Protein 3F5O (pdb70)

Solvent-accessible surface area: 40776 Å² total; per-residue (Å²): 132,93,76,12,115,67,8,103,81,69,10,117,72,49,15,152,42,145,10,0,6,66,2,2,42,101,14,82,12,71,40,5,41,115,12,92,0,40,0,34,5,104,0,66,77,46,1,5,29,88,124,30,24,13,5,11,0,0,2,0,0,0,0,7,14,0,0,26,8,0,0,69,7,30,180,108,25,20,64,19,88,26,4,9,2,11,1,0,29,12,13,86,2,111,107,34,36,66,0,23,0,32,0,76,30,34,74,54,26,184,32,17,0,7,0,7,1,49,0,28,21,108,98,95,49,112,27,7,0,17,0,3,1,2,12,41,24,62,103,41,128,72,5,96,107,61,11,85,56,18,68,160,30,177,25,0,26,56,1,1,16,117,13,74,4,80,39,16,37,114,10,89,0,37,0,39,3,94,1,56,74,44,0,0,31,67,135,22,39,16,8,15,0,0,2,0,0,0,0,9,13,0,0,21,5,0,0,68,5,28,187,114,24,24,64,20,72,20,4,10,4,12,2,0,27,11,26,107,2,44,97,31,59,50,0,31,0,32,0,75,31,30,74,58,23,138,40,17,0,8,0,7,0,50,0,31,17,105,97,89,53,138,30,6,0,18,0,3,1,1,10,48,2,106,88,78,31,110,58,5,130,122,53,14,109,47,13,62,145,18,183,28,0,23,58,1,0,19,69,4,82,28,77,43,20,43,116,12,78,0,34,0,33,5,85,1,59,54,55,1,3,30,50,54,11,28,15,5,12,0,0,2,0,0,0,0,8,15,0,0,24,6,0,0,66,2,25,190,112,26,23,62,20,70,22,4,10,2,11,1,0,30,11,34,92,2,81,29,23,30,65,0,22,0,25,0,74,34,44,66,62,26,174,33,16,0,6,0,16,0,47,0,26,27,111,97,90,48,140,30,6,0,15,0,2,1,1,11,49,3,99,114,80,33,78,37,8,98,79,38,10,60,66,22,71,69,28,81,26,0,23,58,2,1,18,101,7,81,14,73,42,15,42,112,12,77,0,36,0,36,4,98,1,64,91,42,1,6,27,88,124,32,17,14,5,11,0,0,2,0,0,0,0,9,14,0,0,23,7,0,2,61,4,16,144,126,16,16,33,11,74,22,4,10,2,11,1,0,29,11,36,84,2,116,106,37,32,60,0,22,0,25,0,72,26,47,65,87,22,106,36,16,0,9,1,17,0,52,0,28,25,112,99,91,48,129,25,6,0,18,0,2,1,2,10,57,12,62,120,14,74,10,96,42,12,83,68,30,8,81,40,49,22,109,34,86,12,0,21,65,2,2,39,102,6,78,8,72,40,5,42,112,12,94,0,38,0,37,3,106,1,67,76,44,1,6,28,89,124,31,15,14,5,11,0,0,2,0,0,0,0,8,21,0,0,24,20,0,0,67,8,26,156,86,20,1,37,19,72,22,3,10,2,11,0,0,29,12,28,83,2,112,108,36,28,63,0,21,0,32,0,71,32,36,70,55,26,180,41,17,0,8,0,7,0,52,0,29,23,111,98,100,50,90,26,7,0,17,0,3,1,1,10,51,3,90,146,79,55,47,76,68,5,109,74,56,13,90,57,13,79,160,31,174,27,0,26,60,1,0,17,105,6,75,32,84,42,14,40,110,11,93,0,38,0,37,4,113,1,64,68,40,1,6,28,23,70,26,17,13,5,10,0,0,2,0,0,0,0,9,14,0,0,23,6,0,0,67,4,24,192,114,24,24,63,21,73,20,4,10,3,11,0,0,30,10,35,85,1,95,100,37,53,57,0,26,0,31,0,74,32,32,61,58,28,86,44,16,0,8,0,6,1,51,0,29,21,110,98,90,46,138,30,7,0,16,0,3,1,2,10,49,2,98,111,44,142,52,0,128,125,58,15,123,59,11,70,114,27,183,27,1,23,60,2,0,16,81,5,80,28,78,45,19,48,126,11,74,0,32,0,32,3,93,0,57,60,56,0,2,31,72,124,31,23,15,6,10,0,0,3,0,0,0,0,9,17,0,0,23,5,0,0,48,7,26,198,115,25,23,63,18,74,21,4,10,2,11,0,0,32,8,15,84,2,93,95,38,50,66,0,23,0,25,0,75,34,46,72,58,24,190,41,18,0,6,0,14,0,50,0,30,18,112,98,106,50,96,25,8,0,14,0,3,1,1,10,49,4,98,185,62,78,28,77,50,8,66,105,63,15,109,53,46,28,164,39,180,16,0,8,69,3,4,44,108,18,80,13,72,41,12,38,111,13,95,0,39,0,30,4,116,0,57,93,48,0,6,29,88,122,26,20,13,5,11,0,0,2,0,0,0,0,10,14,1,0,14,6,0,3,56,10,24,123,119,30,22,65,20,77,21,4,10,3,12,0,0,27,10,34,86,2,105,105,35,53,57,0,22,0,32,0,81,24,34,65,89,22,86,33,16,0,8,0,6,0,49,0,30,17,108,97,91,47,99,23,6,0,18,0,2,1,2,10,49,32,51

Secondary structure (DSSP, 8-state):
-HHHHHHHHHHHHHTTSSSGGGGGTT-EEEEEETTEEEEEEE--GGGB-TTSBB-HHHHHHHHHHHHHHHHHTSSS----EEEEEEEEE-SPPBTT-EEEEEEEEEEE-SSEEEEEEEEEETTT--EEEEEEEEEE--/-HHHHHHHHHHHHT-SSGGGG--SEEEEEEETTEEEEEEE--GGGB-TTSBB-HHHHHHHHHHHHHHHHHTSSS----EEEEEEEEE-S--BTT-EEEEEEEEEEE-SSEEEEEEEEEETTT--EEEEEEEEEE--/-HHHHHHHHHHHHHH-SSGGGGGTT-EEEEEETTEEEEEEE--GGGB-TTSBB-HHHHHHHHHHHHHHHHHTSSS----EEEEEEEEE-S--BTT-EEEEEEEEEEE-SSEEEEEEEEEETTT--EEEEEEEEEE--/-HHHHHHHHHHHHHT-SSGGGGGTT-EEEEEETTEEEEEEE--GGGB-TTSBB-HHHHHHHHHHHHHHHHHTSSS----EEEEEEEEE-S--BTT-EEEEEEEEEEE-SSEEEEEEEEEETTT--EEEEEEEEEE--/-HHHHHHHHHHHHHHTSSSGGGGGTT-EEEEEETTEEEEEEE--GGGB-TTSBB-HHHHHHHHHHHHHHHHHTSSS----EEEEEEEEE-S--BTT-EEEEEEEEEEE-SSEEEEEEEEEETTT--EEEEEEEEEE--/--HHHHHHHHHHHHHH-SSGGGGGTT-EEEEEETTEEEEEEE--GGGB-TTSBB-HHHHHHHHHHHHHHHHHTSSS----EEEEEEEEE-S--BTT-EEEEEEEEEEE-SSEEEEEEEEEETTT--EEEEEEEEEE--/-HHHHHHHHHHHHT-SSGGGGGTT-EEEEEETTEEEEEEE--GGGB-TTSBB-HHHHHHHHHHHHHHHHHTSSS----EEEEEEEEE-S--BTT-EEEEEEEEEEE-SSEEEEEEEEEETTT--EEEEEEEEEE--/--HHHHHHHHHHHHHTSSSGGGGGTT-EEEEEETTEEEEEEE--GGGB-TTSBB-HHHHHHHHHHHHHHHHHSSSS----EEEEEEEEE-S--BTT-EEEEEEEEEEE-SSEEEEEEEEEETTT--EEEEEEEEEE--

CATH classification: 3.10.129.10

Organism: Homo sapiens (NCBI:txid9606)

Radius of gyration: 35.82 Å; Cα contacts (8 Å, |Δi|>4): 2908; chains: 8; bounding box: 55×114×57 Å

Sequence (1098 aa):
TSMTQSLREVIKAMTKARNFERVLGKITLVSAAPGKVICEMKVEEEHTNAIGTLHGGLTATLVDDNISTMALLCTERGAPGVSVDMMNITYMMSPAKLGEDIVITAHVLKQGKTLAFTSVDLTNKATGKLIAQGRHTKHLGMTQSLRREVIKAMTKARNFERVLGKITLVSAAPGKVICEMKVEEEHTNAIGTLHGGLTATLVDNISTMALLCTERGAPGVSVDMNITYMSPAKLGEDIVITAHHVLKQGKTLAFTSSVDLTTNKATGKLIAQGRHTKHLGSMTQSSLREVIKAMTKARNFERVLGKITLVSAAPGKVICEMKVEEEEHTNAIGTLHGGLTATLVDNISTMALLCTERGAPGVSVDMNITYMMSPAKLGEDIVITAHHVLKQGKTLAFTSVDLTNKATGKLIAQGRHTKHLGSMTQSLREVIKAMMTKARNFERVLGKITLVSAAPGKVICEMKVEEEHTNAIGTLHGGLTATLVDNISTMALLCTERGAPGVSVDMNITYMMSSPAKLGEDDIVITAHVLKQGKTLAFTSSVDLTNKATGKLIAQGRHTKHLGTSMTQQSLREVIKAMTKARNFERVLGKITLVSAAPGKVICEMKVEEEHTNAIGTLHGGLTATLVDNISTMALLCTERGAPGVSVDMNITYMSPAKLGEDIVITAHVLKQGKTLAFTSVDLTNKATGKLIAQGRHTKHLGTSMTQSLREVIKAMTKARNFERVLGKITLVSAAPGKVICEMKVEEEHTNAIGTLHGGLTATLVDNISTMALLCTERGAPGVSVDMNITYMSSPAKLGEDIVITAHVLKQGKTLAFTSVDLTNKATGKLIAQGRHTKHLGMMTQSSLREVIKAMTKARNFERVLGKITLVSAAPGKVICEMKVEEEHTNAIGTLHGGLTATLVDNISTMALLCTERGAPGVSVDMNITYMSPAKLGEDIVITAHHVLKQGKTLAFTSVDLTNKATGKLIAQGRHTKHLGTSMTQSLREVIKAMTKARNFERVLGKITLVSAAPGKVICEMKVEEEHTNAIGTLHGGLTATLVDNISTMMALLCTERGAPGVSVDMMNITYMSSPAKLGEDIVITAHHVLKQGKTLAFTSSVDLTNKATGKLIAQGRHTKHLG

Nearest PDB structures (foldseek):
  3f5o-assembly1_B  TM=1.005E+00  e=3.562E-27  Homo sapiens
  2h4u-assembly1_D  TM=9.937E-01  e=4.763E-24  Homo sapiens
  4ord-assembly1_A  TM=9.938E-01  e=1.823E-23  Danio rerio
  2h4u-assembly1_A  TM=9.999E-01  e=1.119E-23  Homo sapiens
  4k02-assembly1_A  TM=9.246E-01  e=1.140E-10  Arabidopsis thaliana

Structure (mmCIF, N/CA/C/O backbone):
data_3F5O
#
_entry.id   3F5O
#
_cell.length_a   91.032
_cell.length_b   110.632
_cell.length_c   119.819
_cell.angle_alpha   90.00
_cell.angle_beta   90.00
_cell.angle_gamma   90.00
#
_symmetry.space_group_name_H-M   'P 21 21 21'
#
loop_
_entity.id
_entity.type
_entity.pdbx_description
1 polymer 'Thioesterase superfamily member 2'
2 non-polymer 'CHLORIDE ION'
3 non-polymer undecan-2-one
4 non-polymer 'COENZYME A'
5 non-polymer 'HEXAETHYLENE GLYCOL'
6 water water
#
loop_
_atom_site.group_PDB
_atom_site.id
_atom_site.type_symbol
_atom_site.label_atom_id
_atom_site.label_alt_id
_atom_site.label_comp_id
_atom_site.label_asym_id
_atom_site.label_entity_id
_atom_site.label_seq_id
_atom_site.pdbx_PDB_ins_code
_atom_site.Cartn_x
_atom_site.Cartn_y
_atom_site.Cartn_z
_atom_site.occupancy
_atom_site.B_iso_or_equiv
_atom_site.auth_seq_id
_atom_site.auth_comp_id
_atom_site.auth_asym_id
_atom_site.auth_atom_id
_atom_site.pdbx_PDB_model_num
ATOM 1 N N . THR A 1 2 ? -0.970 2.569 10.806 1.00 33.30 2 THR A N 1
ATOM 2 C CA . THR A 1 2 ? -0.470 2.083 9.481 1.00 32.60 2 THR A CA 1
ATOM 3 C C . THR A 1 2 ? 0.701 1.089 9.636 1.00 32.49 2 THR A C 1
ATOM 4 O O . THR A 1 2 ? 1.285 0.955 10.711 1.00 31.50 2 THR A O 1
ATOM 8 N N . SER A 1 3 ? 1.043 0.407 8.547 1.00 32.58 3 SER A N 1
ATOM 9 C CA . SER A 1 3 ? 2.179 -0.498 8.563 1.00 32.97 3 SER A CA 1
ATOM 10 C C . SER A 1 3 ? 3.467 0.241 8.861 1.00 32.82 3 SER A C 1
ATOM 11 O O . SER A 1 3 ? 4.332 -0.286 9.557 1.00 32.51 3 SER A O 1
ATOM 14 N N . MET A 1 4 ? 3.559 1.480 8.370 1.00 32.36 4 MET A N 1
ATOM 15 C CA . MET A 1 4 ? 4.763 2.304 8.591 1.00 32.16 4 MET A CA 1
ATOM 16 C C . MET A 1 4 ? 4.950 2.658 10.067 1.00 29.97 4 MET A C 1
ATOM 17 O O . MET A 1 4 ? 6.034 2.505 10.618 1.00 28.83 4 MET A O 1
ATOM 22 N N . THR A 1 5 ? 3.879 3.108 10.708 1.00 28.20 5 THR A N 1
ATOM 23 C CA . THR A 1 5 ? 3.920 3.385 12.134 1.00 26.88 5 THR A CA 1
ATOM 24 C C . THR A 1 5 ? 4.307 2.120 12.894 1.00 26.52 5 THR A C 1
ATOM 25 O O . THR A 1 5 ? 5.118 2.175 13.789 1.00 24.67 5 THR A O 1
ATOM 29 N N . GLN A 1 6 ? 3.712 0.986 12.534 1.00 27.06 6 GLN A N 1
ATOM 30 C CA . GLN A 1 6 ? 3.997 -0.275 13.226 1.00 28.07 6 GLN A CA 1
ATOM 31 C C . GLN A 1 6 ? 5.464 -0.670 13.105 1.00 28.12 6 GLN A C 1
ATOM 32 O O . GLN A 1 6 ? 6.088 -1.083 14.090 1.00 29.22 6 GLN A O 1
ATOM 38 N N . SER A 1 7 ? 5.996 -0.537 11.896 1.00 27.95 7 SER A N 1
ATOM 39 C CA . SER A 1 7 ? 7.416 -0.819 11.614 1.00 28.74 7 SER A CA 1
ATOM 40 C C . SER A 1 7 ? 8.310 0.078 12.450 1.00 28.12 7 SER A C 1
ATOM 41 O O . SER A 1 7 ? 9.219 -0.390 13.125 1.00 28.02 7 SER A O 1
ATOM 44 N N . LEU A 1 8 ? 8.047 1.383 12.415 1.00 27.28 8 LEU A N 1
ATOM 45 C CA . LEU A 1 8 ? 8.901 2.289 13.172 1.00 26.98 8 LEU A CA 1
ATOM 46 C C . LEU A 1 8 ? 8.816 2.047 14.681 1.00 27.79 8 LEU A C 1
ATOM 47 O O . LEU A 1 8 ? 9.833 2.105 15.378 1.00 28.23 8 LEU A O 1
ATOM 52 N N . ARG A 1 9 ? 7.610 1.770 15.180 1.00 28.32 9 ARG A N 1
ATOM 53 C CA . ARG A 1 9 ? 7.411 1.500 16.594 1.00 30.62 9 ARG A CA 1
ATOM 54 C C . ARG A 1 9 ? 8.324 0.358 17.071 1.00 31.35 9 ARG A C 1
ATOM 55 O O . ARG A 1 9 ? 8.914 0.441 18.162 1.00 32.20 9 ARG A O 1
ATOM 63 N N . GLU A 1 10 ? 8.413 -0.696 16.260 1.00 32.25 10 GLU A N 1
ATOM 64 C CA . GLU A 1 10 ? 9.228 -1.878 16.588 1.00 34.06 10 GLU A CA 1
ATOM 65 C C . GLU A 1 10 ? 10.737 -1.577 16.499 1.00 34.76 10 GLU A C 1
ATOM 66 O O . GLU A 1 10 ? 11.525 -2.077 17.313 1.00 35.39 10 GLU A O 1
ATOM 72 N N . VAL A 1 11 ? 11.126 -0.746 15.531 1.00 34.95 11 VAL A N 1
ATOM 73 C CA . VAL A 1 11 ? 12.506 -0.240 15.423 1.00 35.80 11 VAL A CA 1
ATOM 74 C C . VAL A 1 11 ? 12.901 0.529 16.697 1.00 36.26 11 VAL A C 1
ATOM 75 O O . VAL A 1 11 ? 13.984 0.319 17.254 1.00 36.37 11 VAL A O 1
ATOM 79 N N . ILE A 1 12 ? 12.010 1.398 17.167 1.00 36.74 12 ILE A N 1
ATOM 80 C CA . ILE A 1 12 ? 12.265 2.173 18.383 1.00 37.18 12 ILE A CA 1
ATOM 81 C C . ILE A 1 12 ? 12.396 1.280 19.608 1.00 38.64 12 ILE A C 1
ATOM 82 O O . ILE A 1 12 ? 13.378 1.381 20.351 1.00 38.99 12 ILE A O 1
ATOM 87 N N . LYS A 1 13 ? 11.401 0.420 19.826 1.00 39.56 13 LYS A N 1
ATOM 88 C CA . LYS A 1 13 ? 11.378 -0.454 21.005 1.00 40.83 13 LYS A CA 1
ATOM 89 C C . LYS A 1 13 ? 12.676 -1.251 21.087 0.50 40.57 13 LYS A C 1
ATOM 90 O O . LYS A 1 13 ? 13.307 -1.303 22.143 0.50 40.50 13 LYS A O 1
ATOM 96 N N . ALA A 1 14 ? 13.071 -1.829 19.952 1.00 40.43 14 ALA A N 1
ATOM 97 C CA . ALA A 1 14 ? 14.288 -2.618 19.838 1.00 40.12 14 ALA A CA 1
ATOM 98 C C . ALA A 1 14 ? 15.549 -1.800 20.120 1.00 40.14 14 ALA A C 1
ATOM 99 O O . ALA A 1 14 ? 16.408 -2.234 20.893 0.50 39.82 14 ALA A O 1
ATOM 101 N N . MET A 1 15 ? 15.650 -0.617 19.511 1.00 39.60 15 MET A N 1
ATOM 102 C CA . MET A 1 15 ? 16.884 0.169 19.609 1.00 39.41 15 MET A CA 1
ATOM 103 C C . MET A 1 15 ? 17.110 0.793 20.998 1.00 38.31 15 MET A C 1
ATOM 104 O O . MET A 1 15 ? 18.249 0.986 21.412 1.00 37.45 15 MET A O 1
ATOM 109 N N . THR A 1 16 ? 16.023 1.061 21.718 1.00 37.38 16 THR A N 1
ATOM 110 C CA . THR A 1 16 ? 16.092 1.708 23.038 1.00 37.60 16 THR A CA 1
ATOM 111 C C . THR A 1 16 ? 16.382 0.756 24.205 1.00 37.70 16 THR A C 1
ATOM 112 O O . THR A 1 16 ? 16.541 1.209 25.343 1.00 37.77 16 THR A O 1
ATOM 116 N N . LYS A 1 17 ? 16.461 -0.546 23.932 1.00 38.13 17 LYS A N 1
ATOM 117 C CA . LYS A 1 17 ? 16.719 -1.539 24.995 1.00 37.99 17 LYS A CA 1
ATOM 118 C C . LYS A 1 17 ? 18.211 -1.751 25.278 1.00 38.05 17 LYS A C 1
ATOM 119 O O . LYS A 1 17 ? 18.586 -2.444 26.234 0.50 38.24 17 LYS A O 1
ATOM 125 N N . ALA A 1 18 ? 19.051 -1.143 24.448 1.00 37.41 18 ALA A N 1
ATOM 126 C CA . ALA A 1 18 ? 20.496 -1.340 24.479 1.00 36.71 18 ALA A CA 1
ATOM 127 C C . ALA A 1 18 ? 21.136 -0.667 25.698 1.00 35.66 18 ALA A C 1
ATOM 128 O O . ALA A 1 18 ? 20.470 0.064 26.424 1.00 35.95 18 ALA A O 1
ATOM 130 N N . ARG A 1 19 ? 22.416 -0.955 25.943 1.00 34.29 19 ARG A N 1
ATOM 131 C CA . ARG A 1 19 ? 23.184 -0.276 26.991 1.00 33.20 19 ARG A CA 1
ATOM 132 C C . ARG A 1 19 ? 23.715 1.076 26.499 1.00 31.37 19 ARG A C 1
ATOM 133 O O . ARG A 1 19 ? 24.185 1.898 27.288 1.00 31.07 19 ARG A O 1
ATOM 138 N N . ASN A 1 20 ? 23.610 1.296 25.195 1.00 29.05 20 ASN A N 1
ATOM 139 C CA . ASN A 1 20 ? 24.156 2.500 24.579 1.00 27.20 20 ASN A CA 1
ATOM 140 C C . ASN A 1 20 ? 23.290 3.735 24.859 1.00 26.65 20 ASN A C 1
ATOM 141 O O . ASN A 1 20 ? 22.306 3.658 25.606 1.00 25.94 20 ASN A O 1
ATOM 146 N N . PHE A 1 21 ? 23.671 4.876 24.281 1.00 25.38 21 PHE A N 1
ATOM 147 C CA . PHE A 1 21 ? 22.982 6.130 24.566 1.00 24.43 21 PHE A CA 1
ATOM 148 C C . PHE A 1 21 ? 21.519 6.138 24.104 1.00 24.07 21 PHE A C 1
ATOM 149 O O . PHE A 1 21 ? 20.720 6.907 24.640 1.00 24.36 21 PHE A O 1
ATOM 157 N N . GLU A 1 22 ? 21.176 5.284 23.128 1.00 24.33 22 GLU A N 1
ATOM 158 C CA . GLU A 1 22 ? 19.795 5.231 22.598 1.00 25.15 22 GLU A CA 1
ATOM 159 C C . GLU A 1 22 ? 18.814 4.895 23.734 1.00 25.82 22 GLU A C 1
ATOM 160 O O . GLU A 1 22 ? 17.621 5.197 23.645 1.00 26.07 22 GLU A O 1
ATOM 166 N N . ARG A 1 23 ? 19.332 4.259 24.793 1.00 26.11 23 ARG A N 1
ATOM 167 C CA . ARG A 1 23 ? 18.487 3.915 25.965 1.00 26.78 23 ARG A CA 1
ATOM 168 C C . ARG A 1 23 ? 17.763 5.109 26.585 1.00 25.73 23 ARG A C 1
ATOM 169 O O . ARG A 1 23 ? 16.687 4.934 27.177 1.00 26.05 23 ARG A O 1
ATOM 177 N N . VAL A 1 24 ? 18.345 6.320 26.504 1.00 25.84 24 VAL A N 1
ATOM 178 C CA . VAL A 1 24 ? 17.763 7.491 27.197 1.00 25.71 24 VAL A CA 1
ATOM 179 C C . VAL A 1 2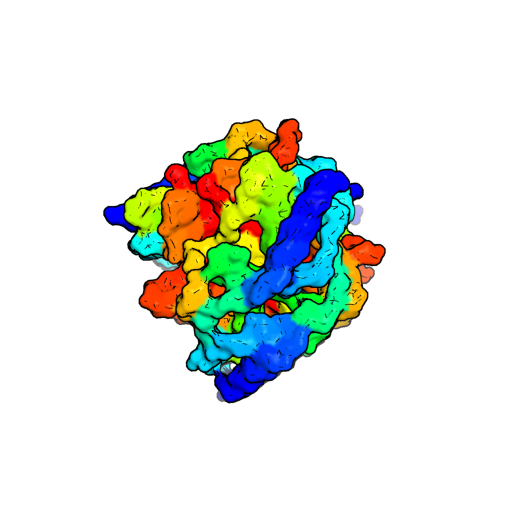4 ? 16.412 7.919 26.608 1.00 26.25 24 VAL A C 1
ATOM 180 O O . VAL A 1 24 ? 15.696 8.732 27.211 1.00 26.16 24 VAL A O 1
ATOM 184 N N . LEU A 1 25 ? 16.083 7.360 25.443 1.00 26.81 25 LEU A N 1
ATOM 185 C CA . LEU A 1 25 ? 14.785 7.595 24.786 1.00 27.43 25 LEU A CA 1
ATOM 186 C C . LEU A 1 25 ? 13.772 6.460 25.029 1.00 27.65 25 LEU A C 1
ATOM 187 O O . LEU A 1 25 ? 12.713 6.416 24.391 1.00 26.24 25 LEU A O 1
ATOM 192 N N . GLY A 1 26 ? 14.086 5.573 25.979 1.00 27.34 26 GLY A N 1
ATOM 193 C CA . GLY A 1 26 ? 13.261 4.396 26.251 1.00 27.40 26 GLY A CA 1
ATOM 194 C C . GLY A 1 26 ? 11.793 4.705 26.534 1.00 27.73 26 GLY A C 1
ATOM 195 O O . GLY A 1 26 ? 10.923 3.880 26.256 1.00 28.76 26 GLY A O 1
ATOM 196 N N . LYS A 1 27 ? 11.524 5.879 27.104 1.00 26.98 27 LYS A N 1
ATOM 197 C CA . LYS A 1 27 ? 10.157 6.256 27.475 1.00 28.61 27 LYS A CA 1
ATOM 198 C C . LYS A 1 27 ? 9.356 6.894 26.321 1.00 28.24 27 LYS A C 1
ATOM 199 O O . LYS A 1 27 ? 8.172 7.211 26.501 1.00 28.12 27 LYS A O 1
ATOM 205 N N . ILE A 1 28 ? 9.960 7.106 25.145 1.00 28.13 28 ILE A N 1
ATOM 206 C CA . ILE A 1 28 ? 9.155 7.755 24.089 1.00 27.81 28 ILE A CA 1
ATOM 207 C C . ILE A 1 28 ? 8.107 6.803 23.527 1.00 27.43 28 ILE A C 1
ATOM 208 O O . ILE A 1 28 ? 8.315 5.571 23.488 1.00 27.32 28 ILE A O 1
ATOM 213 N N . THR A 1 29 ? 6.994 7.378 23.081 1.00 26.99 29 THR A N 1
ATOM 214 C CA . THR A 1 29 ? 5.956 6.636 22.399 1.00 26.93 29 THR A CA 1
ATOM 215 C C . THR A 1 29 ? 5.796 7.201 20.985 1.00 26.90 29 THR A C 1
ATOM 216 O O . THR A 1 29 ? 5.978 8.399 20.755 1.00 27.20 29 THR A O 1
ATOM 220 N N . LEU A 1 30 ? 5.510 6.321 20.038 1.00 25.79 30 LEU A N 1
ATOM 221 C CA . LEU A 1 30 ? 5.296 6.745 18.666 1.00 24.91 30 LEU A CA 1
ATOM 222 C C . LEU A 1 30 ? 3.817 6.993 18.405 1.00 25.43 30 LEU A C 1
ATOM 223 O O . LEU A 1 30 ? 2.988 6.120 18.686 1.00 26.34 30 LEU A O 1
ATOM 228 N N . VAL A 1 31 ? 3.482 8.168 17.874 1.00 25.44 31 VAL A N 1
ATOM 229 C CA . VAL A 1 31 ? 2.095 8.462 17.477 1.00 25.86 31 VAL A CA 1
ATOM 230 C C . VAL A 1 31 ? 1.838 8.065 16.021 1.00 25.97 31 VAL A C 1
ATOM 231 O O . VAL A 1 31 ? 0.909 7.310 15.727 1.00 25.92 31 VAL A O 1
ATOM 235 N N . SER A 1 32 ? 2.677 8.551 15.112 1.00 25.74 32 SER A N 1
ATOM 236 C CA . SER A 1 32 ? 2.545 8.223 13.700 1.00 25.39 32 SER A CA 1
ATOM 237 C C . SER A 1 32 ? 3.868 8.357 12.975 1.00 25.72 32 SER A C 1
ATOM 238 O O . SER A 1 32 ? 4.670 9.231 13.293 1.00 24.30 32 SER A O 1
ATOM 241 N N . ALA A 1 33 ? 4.076 7.469 12.005 1.00 25.84 33 ALA A N 1
ATOM 242 C CA . ALA A 1 33 ? 5.147 7.606 11.019 1.00 25.55 33 ALA A CA 1
ATOM 243 C C . ALA A 1 33 ? 4.502 7.703 9.635 1.00 27.10 33 ALA A C 1
ATOM 244 O O . ALA A 1 33 ? 3.582 6.926 9.289 1.00 27.74 33 ALA A O 1
ATOM 246 N N . ALA A 1 34 ? 4.941 8.687 8.864 1.00 25.26 34 ALA A N 1
ATOM 247 C CA . ALA A 1 34 ? 4.463 8.885 7.498 1.00 26.42 34 ALA A CA 1
ATOM 248 C C . ALA A 1 34 ? 5.653 9.329 6.644 1.00 26.78 34 ALA A C 1
ATOM 249 O O . ALA A 1 34 ? 6.702 9.687 7.194 1.00 26.62 34 ALA A O 1
ATOM 251 N N . PRO A 1 35 ? 5.503 9.314 5.306 1.00 26.87 35 PRO A N 1
ATOM 252 C CA . PRO A 1 35 ? 6.647 9.721 4.489 1.00 25.85 35 PRO A CA 1
ATOM 253 C C . PRO A 1 35 ? 7.201 11.086 4.950 1.00 24.40 35 PRO A C 1
ATOM 254 O O . PRO A 1 35 ? 6.505 12.108 4.912 1.00 23.82 35 PRO A O 1
ATOM 258 N N . GLY A 1 36 ? 8.443 11.060 5.411 1.00 24.13 36 GLY A N 1
ATOM 259 C CA . GLY A 1 36 ? 9.138 12.276 5.796 1.00 22.83 36 GLY A CA 1
ATOM 260 C C . GLY A 1 36 ? 8.607 12.982 7.032 1.00 21.13 36 GLY A C 1
ATOM 261 O O . GLY A 1 36 ? 8.988 14.100 7.279 1.00 20.94 36 GLY A O 1
ATOM 262 N N . LYS A 1 37 ? 7.764 12.337 7.845 1.00 20.34 37 LYS A N 1
ATOM 263 C CA . LYS A 1 37 ? 7.225 13.008 9.033 1.00 20.30 37 LYS A CA 1
ATOM 264 C C . LYS A 1 37 ? 6.947 12.006 10.168 1.00 21.22 37 LYS A C 1
ATOM 265 O O . LYS A 1 37 ? 6.252 11.025 9.954 1.00 20.72 37 LYS A O 1
ATOM 271 N N . VAL A 1 38 ? 7.459 12.293 11.369 1.00 20.19 38 VAL A N 1
ATOM 272 C CA . VAL A 1 38 ? 7.318 11.368 12.495 1.00 20.60 38 VAL A CA 1
ATOM 273 C C . VAL A 1 38 ? 6.855 12.192 13.687 1.00 20.59 38 VAL A C 1
ATOM 274 O O . VAL A 1 38 ? 7.356 13.310 13.934 1.00 21.62 38 VAL A O 1
ATOM 278 N N . ILE A 1 39 ? 5.866 11.659 14.407 1.00 21.06 39 ILE A N 1
ATOM 279 C CA . ILE A 1 39 ? 5.375 12.286 15.630 1.00 21.02 39 ILE A CA 1
ATOM 280 C C . ILE A 1 39 ? 5.487 11.289 16.784 1.00 21.79 39 ILE A C 1
ATOM 281 O O . ILE A 1 39 ? 4.947 10.178 16.718 1.00 22.41 39 ILE A O 1
ATOM 286 N N . CYS A 1 40 ? 6.225 11.707 17.805 1.00 21.13 40 CYS A N 1
ATOM 287 C CA . CYS A 1 40 ? 6.413 10.965 19.046 1.00 21.15 40 CYS A CA 1
ATOM 288 C C . CYS A 1 40 ? 5.927 11.807 20.229 1.00 21.14 40 CYS A C 1
ATOM 289 O O . CYS A 1 40 ? 5.728 13.010 20.125 1.00 20.64 40 CYS A O 1
ATOM 292 N N . GLU A 1 41 ? 5.747 11.153 21.378 1.00 21.64 41 GLU A N 1
ATOM 293 C CA . GLU A 1 41 ? 5.373 11.821 22.610 1.00 22.90 41 GLU A CA 1
ATOM 294 C C . GLU A 1 41 ? 6.203 11.236 23.758 1.00 23.04 41 GLU A C 1
ATOM 295 O O . GLU A 1 41 ? 6.762 10.144 23.640 1.00 23.15 41 GLU A O 1
ATOM 301 N N . MET A 1 42 ? 6.286 11.991 24.846 1.00 23.73 42 MET A N 1
ATOM 302 C CA . MET A 1 42 ? 7.040 11.585 26.022 1.00 25.14 42 MET A CA 1
ATOM 303 C C . MET A 1 42 ? 6.529 12.354 27.231 1.00 24.39 42 MET A C 1
ATOM 304 O O . MET A 1 42 ? 6.285 13.557 27.157 1.00 24.25 42 MET A O 1
ATOM 309 N N . LYS A 1 43 ? 6.425 11.656 28.358 1.00 24.81 43 LYS A N 1
ATOM 310 C CA . LYS A 1 43 ? 6.125 12.309 29.599 1.00 25.03 43 LYS A CA 1
ATOM 311 C C . LYS A 1 43 ? 7.461 12.584 30.272 1.00 25.31 43 LYS A C 1
ATOM 312 O O . LYS A 1 43 ? 8.295 11.675 30.368 1.00 25.70 43 LYS A O 1
ATOM 318 N N . VAL A 1 44 ? 7.671 13.830 30.694 1.00 24.79 44 VAL A N 1
ATOM 319 C CA . VAL A 1 44 ? 8.935 14.207 31.353 1.00 25.75 44 VAL A CA 1
ATOM 320 C C . VAL A 1 44 ? 8.956 13.629 32.771 1.00 26.20 44 VAL A C 1
ATOM 321 O O . VAL A 1 44 ? 8.079 13.949 33.576 1.00 27.11 44 VAL A O 1
ATOM 325 N N . GLU A 1 45 ? 9.911 12.736 33.028 1.00 25.63 45 GLU A N 1
ATOM 326 C CA . GLU A 1 45 ? 10.099 12.158 34.365 1.00 26.06 45 GLU A CA 1
ATOM 327 C C . GLU A 1 45 ? 11.451 12.593 34.944 1.00 26.41 45 GLU A C 1
ATOM 328 O O . GLU A 1 45 ? 12.236 13.278 34.272 1.00 25.58 45 GLU A O 1
ATOM 334 N N . GLU A 1 46 ? 11.731 12.208 36.191 1.00 25.27 46 GLU A N 1
ATOM 335 C CA . GLU A 1 46 ? 12.999 12.594 36.820 1.00 25.40 46 GLU A CA 1
ATOM 336 C C . GLU A 1 46 ? 14.217 12.293 35.937 1.00 24.41 46 GLU A C 1
ATOM 337 O O . GLU A 1 46 ? 15.091 13.138 35.813 1.00 23.98 46 GLU A O 1
ATOM 343 N N . GLU A 1 47 ? 14.268 11.100 35.338 1.00 23.79 47 GLU A N 1
ATOM 344 C CA . GLU A 1 47 ? 15.425 10.689 34.527 1.00 24.19 47 GLU A CA 1
ATOM 345 C C . GLU A 1 47 ? 15.682 11.638 33.334 1.00 23.33 47 GLU A C 1
ATOM 346 O O . GLU A 1 47 ? 16.760 11.600 32.735 1.00 22.63 47 GLU A O 1
ATOM 352 N N . HIS A 1 48 ? 14.696 12.469 33.016 1.00 22.38 48 HIS A N 1
ATOM 353 C CA . HIS A 1 48 ? 14.754 13.353 31.829 1.00 22.54 48 HIS A CA 1
ATOM 354 C C . HIS A 1 48 ? 15.169 14.761 32.195 1.00 22.67 48 HIS A C 1
ATOM 355 O O . HIS A 1 48 ? 15.326 15.605 31.308 1.00 22.18 48 HIS A O 1
ATOM 362 N N . THR A 1 49 ? 15.342 15.030 33.492 1.00 22.39 49 THR A N 1
ATOM 363 C CA . THR A 1 49 ? 15.443 16.414 33.963 1.00 22.80 49 THR A CA 1
ATOM 364 C C . THR A 1 49 ? 16.880 16.867 34.240 1.00 22.95 49 THR A C 1
ATOM 365 O O . THR A 1 49 ? 17.807 16.050 34.356 1.00 23.01 49 THR A O 1
ATOM 369 N N . ASN A 1 50 ? 17.041 18.178 34.344 1.00 23.31 50 ASN A N 1
ATOM 370 C CA . ASN A 1 50 ? 18.264 18.801 34.796 1.00 24.71 50 ASN A CA 1
ATOM 371 C C . ASN A 1 50 ? 18.135 19.055 36.303 1.00 25.55 50 ASN A C 1
ATOM 372 O O . ASN A 1 50 ? 17.162 18.584 36.952 1.00 25.43 50 ASN A O 1
ATOM 377 N N . ALA A 1 51 ? 19.076 19.834 36.817 1.00 26.42 51 ALA A N 1
ATOM 378 C CA . ALA A 1 51 ? 19.205 20.105 38.259 1.00 27.96 51 ALA A CA 1
ATOM 379 C C . ALA A 1 51 ? 18.106 21.036 38.785 1.00 28.26 51 ALA A C 1
ATOM 380 O O . ALA A 1 51 ? 17.908 21.139 39.999 1.00 28.50 51 ALA A O 1
ATOM 382 N N . ILE A 1 52 ? 17.361 21.659 37.866 1.00 28.27 52 ILE A N 1
ATOM 383 C CA . ILE A 1 52 ? 16.201 22.474 38.230 1.00 29.20 52 ILE A CA 1
ATOM 384 C C . ILE A 1 52 ? 14.836 21.854 37.895 1.00 28.58 52 ILE A C 1
ATOM 385 O O . ILE A 1 52 ? 13.800 22.541 37.950 1.00 29.51 52 ILE A O 1
ATOM 390 N N . GLY A 1 53 ? 14.811 20.562 37.570 1.00 27.81 53 GLY A N 1
ATOM 391 C CA . GLY A 1 53 ? 13.537 19.867 37.436 1.00 27.85 53 GLY A CA 1
ATOM 392 C C . GLY A 1 53 ? 12.798 20.138 36.138 1.00 27.59 53 GLY A C 1
ATOM 393 O O . GLY A 1 53 ? 11.583 19.886 36.027 1.00 27.90 53 GLY A O 1
ATOM 394 N N . THR A 1 54 ? 13.521 20.652 35.137 1.00 26.00 54 THR A N 1
ATOM 395 C CA . THR A 1 54 ? 12.935 20.776 33.806 1.00 25.12 54 THR A CA 1
ATOM 396 C C . THR A 1 54 ? 13.639 19.853 32.831 1.00 24.15 54 THR A C 1
ATOM 397 O O . THR A 1 54 ? 14.699 19.307 33.131 1.00 22.35 54 THR A O 1
ATOM 401 N N . LEU A 1 55 ? 13.021 19.662 31.660 1.00 23.40 55 LEU A N 1
ATOM 402 C CA . LEU A 1 55 ? 13.592 18.816 30.632 1.00 22.13 55 LEU A CA 1
ATOM 403 C C . LEU A 1 55 ? 15.028 19.284 30.293 1.00 21.28 55 LEU A C 1
ATOM 404 O O . LEU A 1 55 ? 15.261 20.483 30.060 1.00 21.08 55 LEU A O 1
ATOM 409 N N . HIS A 1 56 ? 15.966 18.339 30.343 1.00 21.56 56 HIS A N 1
ATOM 410 C CA . HIS A 1 56 ? 17.382 18.686 30.177 1.00 20.57 56 HIS A CA 1
ATOM 411 C C . HIS A 1 56 ? 17.622 19.082 28.735 1.00 21.14 56 HIS A C 1
ATOM 412 O O . HIS A 1 56 ? 17.228 18.347 27.842 1.00 21.40 56 HIS A O 1
ATOM 419 N N . GLY A 1 57 ? 18.243 20.256 28.529 1.00 21.76 57 GLY A N 1
ATOM 420 C CA . GLY A 1 57 ? 18.587 20.746 27.158 1.00 21.24 57 GLY A CA 1
ATOM 421 C C . GLY A 1 57 ? 19.320 19.731 26.258 1.00 21.25 57 GLY A C 1
ATOM 422 O O . GLY A 1 57 ? 19.123 19.714 25.024 1.00 19.57 57 GLY A O 1
ATOM 423 N N . GLY A 1 58 ? 20.171 18.887 26.847 1.00 19.74 58 GLY A N 1
ATOM 424 C CA . GLY A 1 58 ? 20.861 17.837 26.060 1.00 19.41 58 GLY A CA 1
ATOM 425 C C . GLY A 1 58 ? 19.949 16.692 25.663 1.00 19.96 58 GLY A C 1
ATOM 426 O O . GLY A 1 58 ? 20.152 16.033 24.631 1.00 19.65 58 GLY A O 1
ATOM 427 N N . LEU A 1 59 ? 18.923 16.436 26.473 1.00 19.32 59 LEU A N 1
ATOM 428 C CA . LEU A 1 59 ? 17.934 15.448 26.084 1.00 20.05 59 LEU A CA 1
ATOM 429 C C . LEU A 1 59 ? 17.014 16.023 24.974 1.00 19.77 59 LEU A C 1
ATOM 430 O O . LEU A 1 59 ? 16.637 15.314 24.038 1.00 21.35 59 LEU A O 1
ATOM 435 N N . THR A 1 60 ? 16.693 17.305 25.069 1.00 20.62 60 THR A N 1
ATOM 436 C CA . THR A 1 60 ? 15.984 17.969 23.964 1.00 20.29 60 THR A CA 1
ATOM 437 C C . THR A 1 60 ? 16.781 17.814 22.664 1.00 20.06 60 THR A C 1
ATOM 438 O O . THR A 1 60 ? 16.218 17.468 21.618 1.00 18.70 60 THR A O 1
ATOM 442 N N . ALA A 1 61 ? 18.098 18.030 22.743 1.00 19.80 61 ALA A N 1
ATOM 443 C CA . ALA A 1 61 ? 18.958 17.881 21.543 1.00 20.63 61 ALA A CA 1
ATOM 444 C C . ALA A 1 61 ? 18.927 16.433 21.050 1.00 19.90 61 ALA A C 1
ATOM 445 O O . ALA A 1 61 ? 18.879 16.161 19.846 1.00 19.93 61 ALA A O 1
ATOM 447 N N . THR A 1 62 ? 18.947 15.489 21.996 1.00 20.13 62 THR A N 1
ATOM 448 C CA . THR A 1 62 ? 18.933 14.072 21.655 1.00 20.55 62 THR A CA 1
ATOM 449 C C . THR A 1 62 ? 17.622 13.686 20.974 1.00 19.64 62 THR A C 1
ATOM 450 O O . THR A 1 62 ? 17.625 12.945 19.986 1.00 20.32 62 THR A O 1
ATOM 454 N N . LEU A 1 63 ? 16.525 14.190 21.506 1.00 20.91 63 LEU A N 1
ATOM 455 C CA . LEU A 1 63 ? 15.208 14.021 20.851 1.00 20.94 63 LEU A CA 1
ATOM 456 C C . LEU A 1 63 ? 15.188 14.580 19.417 1.00 20.73 63 LEU A C 1
ATOM 457 O O . LEU A 1 63 ? 14.731 13.907 18.502 1.00 22.07 63 LEU A O 1
ATOM 462 N N . VAL A 1 64 ? 15.701 15.789 19.238 1.00 20.11 64 VAL A N 1
ATOM 463 C CA . VAL A 1 64 ? 15.818 16.396 17.897 1.00 20.54 64 VAL A CA 1
ATOM 464 C C . VAL A 1 64 ? 16.609 15.485 16.974 1.00 20.96 64 VAL A C 1
ATOM 465 O O . VAL A 1 64 ? 16.160 15.159 15.874 1.00 20.74 64 VAL A O 1
ATOM 469 N N . ASP A 1 65 ? 17.802 15.100 17.419 1.00 20.38 65 ASP A N 1
ATOM 470 C CA A ASP A 1 65 ? 18.662 14.238 16.597 0.50 21.18 65 ASP A CA 1
ATOM 471 C CA B ASP A 1 65 ? 18.687 14.208 16.662 0.50 21.51 65 ASP A CA 1
ATOM 472 C C . ASP A 1 65 ? 17.983 12.924 16.229 1.00 21.62 65 ASP A C 1
ATOM 473 O O . ASP A 1 65 ? 17.933 12.578 15.023 1.00 21.22 65 ASP A O 1
ATOM 482 N N . ASN A 1 66 ? 17.472 12.189 17.216 1.00 21.47 66 ASN A N 1
ATOM 483 C CA . ASN A 1 66 ? 16.887 10.883 16.925 1.00 22.68 66 ASN A CA 1
ATOM 484 C C . ASN A 1 66 ? 15.603 10.944 16.124 1.00 21.58 66 ASN A C 1
ATOM 485 O O . ASN A 1 66 ? 15.459 10.204 15.152 1.00 21.13 66 ASN A O 1
ATOM 490 N N . ILE A 1 67 ? 14.706 11.845 16.499 1.00 20.81 67 ILE A N 1
ATOM 491 C CA . ILE A 1 67 ? 13.369 11.844 15.877 1.00 20.57 67 ILE A CA 1
ATOM 492 C C . ILE A 1 67 ? 13.465 12.320 14.412 1.00 20.75 67 ILE A C 1
ATOM 493 O O . ILE A 1 67 ? 12.775 11.803 13.531 1.00 20.57 67 ILE A O 1
ATOM 498 N N . SER A 1 68 ? 14.347 13.290 14.154 1.00 20.71 68 SER A N 1
ATOM 499 C CA . SER A 1 68 ? 14.610 13.690 12.760 1.00 20.60 68 SER A CA 1
ATOM 500 C C . SER A 1 68 ? 15.205 12.526 11.964 1.00 21.61 68 SER A C 1
ATOM 501 O O . SER A 1 68 ? 14.839 12.288 10.804 1.00 21.10 68 SER A O 1
ATOM 504 N N . THR A 1 69 ? 16.109 11.769 12.597 1.00 21.07 69 THR A N 1
ATOM 505 C CA . THR A 1 69 ? 16.718 10.620 11.929 1.00 22.46 69 THR A CA 1
ATOM 506 C C . THR A 1 69 ? 15.620 9.590 11.554 1.00 22.75 69 THR A C 1
ATOM 507 O O . THR A 1 69 ? 15.621 9.033 10.444 1.00 22.79 69 THR A O 1
ATOM 511 N N . MET A 1 70 ? 14.647 9.417 12.441 1.00 23.75 70 MET A N 1
ATOM 512 C CA . MET A 1 70 ? 13.509 8.500 12.164 1.00 25.05 70 MET A CA 1
ATOM 513 C C . MET A 1 70 ? 12.689 8.971 10.979 1.00 24.09 70 MET A C 1
ATOM 514 O O . MET A 1 70 ? 12.249 8.158 10.160 1.00 24.79 70 MET A O 1
ATOM 519 N N . ALA A 1 71 ? 12.498 10.287 10.871 1.00 22.92 71 ALA A N 1
ATOM 520 C CA . ALA A 1 71 ? 11.772 10.874 9.732 1.00 22.36 71 ALA A CA 1
ATOM 521 C C . ALA A 1 71 ? 12.521 10.577 8.427 1.00 22.16 71 ALA A C 1
ATOM 522 O O . ALA A 1 71 ? 11.914 10.293 7.405 1.00 22.44 71 ALA A O 1
ATOM 524 N N . LEU A 1 72 ? 13.845 10.647 8.466 1.00 21.78 72 LEU A N 1
ATOM 525 C CA . LEU A 1 72 ? 14.659 10.262 7.303 1.00 21.81 72 LEU A CA 1
ATOM 526 C C . LEU A 1 72 ? 14.550 8.789 6.922 1.00 23.34 72 LEU A C 1
ATOM 527 O O . LEU A 1 72 ? 14.589 8.469 5.745 1.00 25.04 72 LEU A O 1
ATOM 532 N N . LEU A 1 73 ? 14.400 7.902 7.902 1.00 23.57 73 LEU A N 1
ATOM 533 C CA . LEU A 1 73 ? 14.240 6.466 7.618 1.00 24.73 73 LEU A CA 1
ATOM 534 C C . LEU A 1 73 ? 12.925 6.187 6.891 1.00 24.23 73 LEU A C 1
ATOM 535 O O . LEU A 1 73 ? 12.852 5.265 6.061 1.00 25.63 73 LEU A O 1
ATOM 540 N N . CYS A 1 74 ? 11.913 6.995 7.192 1.00 25.30 74 CYS A N 1
ATOM 541 C CA . CYS A 1 74 ? 10.600 6.961 6.546 1.00 25.28 74 CYS A CA 1
ATOM 542 C C . CYS A 1 74 ? 10.555 7.727 5.220 1.00 26.29 74 CYS A C 1
ATOM 543 O O . CYS A 1 74 ? 9.612 8.477 4.949 1.00 26.43 74 CYS A O 1
ATOM 546 N N . THR A 1 75 ? 11.584 7.548 4.400 1.00 26.00 75 THR A N 1
ATOM 547 C CA . THR A 1 75 ? 11.613 8.125 3.059 1.00 27.21 75 THR A CA 1
ATOM 548 C C . THR A 1 75 ? 12.025 7.023 2.094 1.00 27.62 75 THR A C 1
ATOM 549 O O . THR A 1 75 ? 12.524 5.982 2.526 1.00 28.35 75 THR A O 1
ATOM 553 N N . GLU A 1 76 ? 11.851 7.259 0.795 1.00 29.51 76 GLU A N 1
ATOM 554 C CA . GLU A 1 76 ? 12.309 6.300 -0.215 1.00 30.15 76 GLU A CA 1
ATOM 555 C C . GLU A 1 76 ? 13.822 6.065 -0.127 1.00 30.32 76 GLU A C 1
ATOM 556 O O . GLU A 1 76 ? 14.268 4.919 -0.142 1.00 30.52 76 GLU A O 1
ATOM 562 N N . ARG A 1 77 ? 14.593 7.148 0.011 1.00 30.02 77 ARG A N 1
ATOM 563 C CA . ARG A 1 77 ? 16.053 7.063 0.170 1.00 30.41 77 ARG A CA 1
ATOM 564 C C . ARG A 1 77 ? 16.347 6.201 1.392 1.00 30.12 77 ARG A C 1
ATOM 565 O O . ARG A 1 77 ? 17.141 5.263 1.330 1.00 30.46 77 ARG A O 1
ATOM 573 N N . GLY A 1 78 ? 15.675 6.537 2.491 1.00 30.33 78 GLY A N 1
ATOM 574 C CA . GLY A 1 78 ? 15.707 5.732 3.713 1.00 30.55 78 GLY A CA 1
ATOM 575 C C . GLY A 1 78 ? 17.065 5.684 4.403 1.00 31.10 78 GLY A C 1
ATOM 576 O O . GLY A 1 78 ? 17.296 4.800 5.241 1.00 31.42 78 GLY A O 1
ATOM 577 N N . ALA A 1 79 ? 17.965 6.612 4.066 1.00 29.40 79 ALA A N 1
ATOM 578 C CA . ALA A 1 79 ? 19.291 6.643 4.691 1.00 29.19 79 ALA A CA 1
ATOM 579 C C . ALA A 1 79 ? 19.232 7.416 6.018 1.00 28.81 79 ALA A C 1
ATOM 580 O O . ALA A 1 79 ? 18.713 8.531 6.042 1.00 28.78 79 ALA A O 1
ATOM 582 N N . PRO A 1 80 ? 19.749 6.835 7.122 1.00 28.11 80 PRO A N 1
ATOM 583 C CA . PRO A 1 80 ? 19.743 7.671 8.339 1.00 27.50 80 PRO A CA 1
ATOM 584 C C . PRO A 1 80 ? 20.796 8.782 8.368 1.00 26.49 80 PRO A C 1
ATOM 585 O O . PRO A 1 80 ? 20.599 9.784 9.050 1.00 26.64 80 PRO A O 1
ATOM 589 N N . GLY A 1 81 ? 21.902 8.611 7.651 1.00 25.16 81 GLY A N 1
ATOM 590 C CA . GLY A 1 81 ? 22.950 9.655 7.604 1.00 23.97 81 GLY A CA 1
ATOM 591 C C . GLY A 1 81 ? 23.694 9.848 8.923 1.00 22.98 81 GLY A C 1
ATOM 592 O O . GLY A 1 81 ? 23.445 9.134 9.926 1.00 24.18 81 GLY A O 1
ATOM 593 N N . VAL A 1 82 ? 24.637 10.785 8.905 1.00 21.61 82 VAL A N 1
ATOM 594 C CA . VAL A 1 82 ? 25.380 11.198 10.094 1.00 21.44 82 VAL A CA 1
ATOM 595 C C . VAL A 1 82 ? 25.252 12.717 10.263 1.00 20.60 82 VAL A C 1
ATOM 596 O O . VAL A 1 82 ? 25.173 13.455 9.283 1.00 19.31 82 VAL A O 1
ATOM 600 N N . SER A 1 83 ? 25.230 13.178 11.510 1.00 20.05 83 SER A N 1
ATOM 601 C CA . SER A 1 83 ? 24.977 14.600 11.753 1.00 19.14 83 SER A CA 1
ATOM 602 C C . SER A 1 83 ? 26.114 15.459 11.229 1.00 20.26 83 SER A C 1
ATOM 603 O O . SER A 1 83 ? 27.279 15.083 11.398 1.00 20.91 83 SER A O 1
ATOM 606 N N . VAL A 1 84 ? 25.754 16.585 10.610 1.00 18.42 84 VAL A N 1
ATOM 607 C CA . VAL A 1 84 ? 26.726 17.599 10.176 1.00 18.58 84 VAL A CA 1
ATOM 608 C C . VAL A 1 84 ? 26.520 18.883 10.997 1.00 19.12 84 VAL A C 1
ATOM 609 O O . VAL A 1 84 ? 27.468 19.405 11.570 1.00 18.82 84 VAL A O 1
ATOM 613 N N . ASP A 1 85 ? 25.295 19.407 11.017 1.00 19.23 85 ASP A N 1
ATOM 614 C CA . ASP A 1 85 ? 25.018 20.658 11.766 1.00 18.98 85 ASP A CA 1
ATOM 615 C C . ASP A 1 85 ? 23.687 20.499 12.468 1.00 19.27 85 ASP A C 1
ATOM 616 O O . ASP A 1 85 ? 22.748 19.973 11.912 1.00 20.02 85 ASP A O 1
ATOM 621 N N A MET A 1 86 ? 23.613 20.854 13.751 0.50 18.63 86 MET A N 1
ATOM 622 N N B MET A 1 86 ? 23.631 20.979 13.699 0.50 18.84 86 MET A N 1
ATOM 623 C CA A MET A 1 86 ? 22.313 20.875 14.440 0.50 19.02 86 MET A CA 1
ATOM 624 C CA B MET A 1 86 ? 22.410 20.922 14.445 0.50 18.72 86 MET A CA 1
ATOM 625 C C A MET A 1 86 ? 22.219 22.114 15.315 0.50 18.30 86 MET A C 1
ATOM 626 C C B MET A 1 86 ? 22.276 22.243 15.200 0.50 18.52 86 MET A C 1
ATOM 627 O O A MET A 1 86 ? 23.187 22.495 15.969 0.50 17.12 86 MET A O 1
ATOM 628 O O B MET A 1 86 ? 23.272 22.835 15.629 0.50 16.92 86 MET A O 1
ATOM 637 N N . ASN A 1 87 ? 21.052 22.747 15.300 1.00 17.99 87 ASN A N 1
ATOM 638 C CA . ASN A 1 87 ? 20.830 23.900 16.155 1.00 18.09 87 ASN A CA 1
ATOM 639 C C . ASN A 1 87 ? 19.511 23.721 16.851 1.00 18.82 87 ASN A C 1
ATOM 640 O O . ASN A 1 87 ? 18.656 22.938 16.395 1.00 18.02 87 ASN A O 1
ATOM 645 N N . ILE A 1 88 ? 19.418 24.324 18.028 1.00 17.20 88 ILE A N 1
ATOM 646 C CA . ILE A 1 88 ? 18.187 24.221 18.833 1.00 18.31 88 ILE A CA 1
ATOM 647 C C . ILE A 1 88 ? 17.970 25.570 19.491 1.00 18.09 88 ILE A C 1
ATOM 648 O O . ILE A 1 88 ? 18.919 26.191 19.976 1.00 17.76 88 ILE A O 1
ATOM 653 N N . THR A 1 89 ? 16.709 25.982 19.533 1.00 17.82 89 THR A N 1
ATOM 654 C CA . THR A 1 89 ? 16.317 27.203 20.215 1.00 19.02 89 THR A CA 1
ATOM 655 C C . THR A 1 89 ? 15.291 26.793 21.264 1.00 18.46 89 THR A C 1
ATOM 656 O O . THR A 1 89 ? 14.372 26.046 20.953 1.00 18.42 89 THR A O 1
ATOM 660 N N . TYR A 1 90 ? 15.489 27.265 22.500 1.00 17.59 90 TYR A N 1
ATOM 661 C CA . TYR A 1 90 ? 14.701 26.871 23.656 1.00 19.25 90 TYR A CA 1
ATOM 662 C C . TYR A 1 90 ? 13.810 28.030 24.047 1.00 20.83 90 TYR A C 1
ATOM 663 O O . TYR A 1 90 ? 14.308 29.061 24.519 1.00 21.39 90 TYR A O 1
ATOM 672 N N . MET A 1 91 ? 12.495 27.842 23.873 1.00 20.78 91 MET A N 1
ATOM 673 C CA A MET A 1 91 ? 11.505 28.913 24.046 0.50 22.11 91 MET A CA 1
ATOM 674 C CA B MET A 1 91 ? 11.562 28.931 24.084 0.50 21.58 91 MET A CA 1
ATOM 675 C C . MET A 1 91 ? 10.775 28.888 25.389 1.00 22.06 91 MET A C 1
ATOM 676 O O . MET A 1 91 ? 10.405 29.935 25.911 1.00 22.42 91 MET A O 1
ATOM 685 N N . SER A 1 92 ? 10.523 27.691 25.885 1.00 23.02 92 SER A N 1
ATOM 686 C CA . SER A 1 92 ? 9.808 27.526 27.165 1.00 23.87 92 SER A CA 1
ATOM 687 C C . SER A 1 92 ? 10.222 26.224 27.819 1.00 24.38 92 SER A C 1
ATOM 688 O O . SER A 1 92 ? 10.542 25.258 27.131 1.00 24.20 92 SER A O 1
ATOM 691 N N . PRO A 1 93 ? 10.238 26.193 29.161 1.00 24.93 93 PRO A N 1
ATOM 692 C CA . PRO A 1 93 ? 10.585 24.950 29.850 1.00 25.79 93 PRO A CA 1
ATOM 693 C C . PRO A 1 93 ? 9.518 23.885 29.772 1.00 25.43 93 PRO A C 1
ATOM 694 O O . PRO A 1 93 ? 8.331 24.208 29.836 1.00 26.68 93 PRO A O 1
ATOM 698 N N . ALA A 1 94 ? 9.941 22.629 29.646 1.00 25.23 94 ALA A N 1
ATOM 699 C CA . ALA A 1 94 ? 9.050 21.484 29.856 1.00 25.65 94 ALA A CA 1
ATOM 700 C C . ALA A 1 94 ? 9.295 20.965 31.273 1.00 26.81 94 ALA A C 1
ATOM 701 O O . ALA A 1 94 ? 10.390 20.516 31.593 1.00 26.39 94 ALA A O 1
ATOM 703 N N . LYS A 1 95 ? 8.262 21.032 32.100 1.00 27.53 95 LYS A N 1
ATOM 704 C CA . LYS A 1 95 ? 8.364 20.675 33.524 1.00 28.00 95 LYS A CA 1
ATOM 705 C C . LYS A 1 95 ? 8.181 19.199 33.802 1.00 28.02 95 LYS A C 1
ATOM 706 O O . LYS A 1 95 ? 7.504 18.485 33.063 1.00 27.58 95 LYS A O 1
ATOM 711 N N . LEU A 1 96 ? 8.778 18.738 34.906 1.00 28.34 96 LEU A N 1
ATOM 712 C CA . LEU A 1 96 ? 8.499 17.406 35.433 1.00 29.89 96 LEU A CA 1
ATOM 713 C C . LEU A 1 96 ? 6.989 17.081 35.381 1.00 29.05 96 LEU A C 1
ATOM 714 O O . LEU A 1 96 ? 6.160 17.904 35.805 1.00 29.95 96 LEU A O 1
ATOM 719 N N . GLY A 1 97 ? 6.645 15.928 34.810 1.00 28.54 97 GLY A N 1
ATOM 720 C CA . GLY A 1 97 ? 5.248 15.483 34.730 1.00 29.27 97 GLY A CA 1
ATOM 721 C C . GLY A 1 97 ? 4.456 15.905 33.495 1.00 29.56 97 GLY A C 1
ATOM 722 O O . GLY A 1 97 ? 3.354 15.384 33.261 1.00 30.16 97 GLY A O 1
ATOM 723 N N . GLU A 1 98 ? 5.001 16.843 32.707 1.00 28.38 98 GLU A N 1
ATOM 724 C CA . GLU A 1 98 ? 4.398 17.295 31.443 1.00 28.84 98 GLU A CA 1
ATOM 725 C C . GLU A 1 98 ? 4.510 16.308 30.285 1.00 28.06 98 GLU A C 1
ATOM 726 O O . GLU A 1 98 ? 5.551 15.685 30.103 1.00 27.27 98 GLU A O 1
ATOM 732 N N . ASP A 1 99 ? 3.462 16.216 29.465 1.00 27.23 99 ASP A N 1
ATOM 733 C CA . ASP A 1 99 ? 3.524 15.446 28.236 1.00 27.13 99 ASP A CA 1
ATOM 734 C C . ASP A 1 99 ? 3.994 16.376 27.122 1.00 26.12 99 ASP A C 1
ATOM 735 O O . ASP A 1 99 ? 3.489 17.492 26.973 1.00 26.19 99 ASP A O 1
ATOM 740 N N . ILE A 1 100 ? 4.969 15.897 26.354 1.00 24.82 100 ILE A N 1
ATOM 741 C CA . ILE A 1 100 ? 5.469 16.653 25.200 1.00 23.63 100 ILE A CA 1
ATOM 742 C C . ILE A 1 100 ? 5.251 15.890 23.906 1.00 22.55 100 ILE A C 1
ATOM 743 O O . ILE A 1 100 ? 5.144 14.660 23.905 1.00 22.68 100 ILE A O 1
ATOM 748 N N . VAL A 1 101 ? 5.162 16.626 22.809 1.00 20.87 101 VAL A N 1
ATOM 749 C CA . VAL A 1 101 ? 5.043 16.028 21.468 1.00 20.93 101 VAL A CA 1
ATOM 750 C C . VAL A 1 101 ? 6.275 16.473 20.718 1.00 20.43 101 VAL A C 1
ATOM 751 O O . VAL A 1 101 ? 6.641 17.639 20.773 1.00 20.55 101 VAL A O 1
ATOM 755 N N . ILE A 1 102 ? 6.922 15.527 20.057 1.00 20.04 102 ILE A N 1
ATOM 756 C CA . ILE A 1 102 ? 8.093 15.832 19.242 1.00 20.23 102 ILE A CA 1
ATOM 757 C C . ILE A 1 102 ? 7.683 15.508 17.794 1.00 20.25 102 ILE A C 1
ATOM 758 O O . ILE A 1 102 ? 7.411 14.350 17.449 1.00 21.50 102 ILE A O 1
ATOM 763 N N . THR A 1 103 ? 7.663 16.547 16.965 1.00 20.27 103 THR A N 1
ATOM 764 C CA . THR A 1 103 ? 7.274 16.440 15.576 1.00 20.48 103 THR A CA 1
ATOM 765 C C . THR A 1 103 ? 8.453 16.763 14.662 1.00 20.00 103 THR A C 1
ATOM 766 O O . THR A 1 103 ? 8.932 17.905 14.654 1.00 19.97 103 THR A O 1
ATOM 770 N N . ALA A 1 104 ? 8.886 15.768 13.895 1.00 19.38 104 ALA A N 1
ATOM 771 C CA . ALA A 1 104 ? 10.042 15.903 13.016 1.00 19.47 104 ALA A CA 1
ATOM 772 C C . ALA A 1 104 ? 9.585 15.771 11.586 1.00 19.72 104 ALA A C 1
ATOM 773 O O . ALA A 1 104 ? 8.796 14.876 11.275 1.00 19.45 104 ALA A O 1
ATOM 775 N N . HIS A 1 105 ? 10.094 16.639 10.714 1.00 20.25 105 HIS A N 1
ATOM 776 C CA . HIS A 1 105 ? 9.813 16.474 9.303 1.00 21.12 105 HIS A CA 1
ATOM 777 C C . HIS A 1 105 ? 11.030 16.742 8.403 1.00 20.69 105 HIS A C 1
ATOM 778 O O . HIS A 1 105 ? 11.972 17.456 8.778 1.00 20.40 105 HIS A O 1
ATOM 785 N N . VAL A 1 106 ? 11.050 16.096 7.249 1.00 19.43 106 VAL A N 1
ATOM 786 C CA . VAL A 1 106 ? 12.156 16.216 6.302 1.00 20.35 106 VAL A CA 1
ATOM 787 C C . VAL A 1 106 ? 11.838 17.425 5.431 1.00 21.76 106 VAL A C 1
ATOM 788 O O . VAL A 1 106 ? 10.722 17.529 4.855 1.00 23.00 106 VAL A O 1
ATOM 792 N N . LEU A 1 107 ? 12.791 18.352 5.386 1.00 22.25 107 LEU A N 1
ATOM 793 C CA . LEU A 1 107 ? 12.626 19.601 4.652 1.00 22.72 107 LEU A CA 1
ATOM 794 C C . LEU A 1 107 ? 13.024 19.411 3.209 1.00 23.89 107 LEU A C 1
ATOM 795 O O . LEU A 1 107 ? 12.351 19.920 2.312 1.00 24.98 107 LEU A O 1
ATOM 800 N N . LYS A 1 108 ? 14.091 18.650 2.986 1.00 23.36 108 LYS A N 1
ATOM 801 C CA . LYS A 1 108 ? 14.654 18.447 1.651 1.00 24.85 108 LYS A CA 1
ATOM 802 C C . LYS A 1 108 ? 15.706 17.384 1.754 1.00 25.10 108 LYS A C 1
ATOM 803 O O . LYS A 1 108 ? 16.406 17.292 2.761 1.00 24.86 108 LYS A O 1
ATOM 809 N N . GLN A 1 109 ? 15.810 16.543 0.731 1.00 26.20 109 GLN A N 1
ATOM 810 C CA . GLN A 1 109 ? 17.002 15.733 0.636 1.00 27.49 109 GLN A CA 1
ATOM 811 C C . GLN A 1 109 ? 17.548 15.619 -0.770 1.00 28.35 109 GLN A C 1
ATOM 812 O O . GLN A 1 109 ? 16.825 15.786 -1.773 1.00 27.81 109 GLN A O 1
ATOM 818 N N . GLY A 1 110 ? 18.848 15.414 -0.823 1.00 28.49 110 GLY A N 1
ATOM 819 C CA . GLY A 1 110 ? 19.542 15.345 -2.100 1.00 29.62 110 GLY A CA 1
ATOM 820 C C . GLY A 1 110 ? 20.446 14.144 -2.161 1.00 29.23 110 GLY A C 1
ATOM 821 O O . GLY A 1 110 ? 20.259 13.172 -1.432 1.00 30.29 110 GLY A O 1
ATOM 822 N N . LYS A 1 111 ? 21.460 14.226 -3.015 1.00 29.27 111 LYS A N 1
ATOM 823 C CA . LYS A 1 111 ? 22.409 13.133 -3.163 1.00 29.26 111 LYS A CA 1
ATOM 824 C C . LYS A 1 111 ? 23.216 12.861 -1.900 1.00 28.71 111 LYS A C 1
ATOM 825 O O . LYS A 1 111 ? 23.399 11.703 -1.518 1.00 29.58 111 LYS A O 1
ATOM 831 N N . THR A 1 112 ? 23.712 13.908 -1.241 1.00 26.36 112 THR A N 1
ATOM 832 C CA . THR A 1 112 ? 24.593 13.678 -0.104 1.00 25.03 112 THR A CA 1
ATOM 833 C C . THR A 1 112 ? 24.090 14.346 1.156 1.00 23.94 112 THR A C 1
ATOM 834 O O . THR A 1 112 ? 24.586 14.014 2.219 1.00 25.30 112 THR A O 1
ATOM 838 N N . LEU A 1 113 ? 23.173 15.310 1.042 1.00 21.68 113 LEU A N 1
ATOM 839 C CA . LEU A 1 113 ? 22.693 16.002 2.266 1.00 20.88 113 LEU A CA 1
ATOM 840 C C . LEU A 1 113 ? 21.185 15.903 2.473 1.00 20.86 113 LEU A C 1
ATOM 841 O O . LEU A 1 113 ? 20.407 15.929 1.497 1.00 22.46 113 LEU A O 1
ATOM 846 N N . ALA A 1 114 ? 20.772 15.828 3.739 1.00 19.73 114 ALA A N 1
ATOM 847 C CA . ALA A 1 114 ? 19.367 15.876 4.088 1.00 19.45 114 ALA A CA 1
ATOM 848 C C . ALA A 1 114 ? 19.157 16.924 5.188 1.00 19.05 114 ALA A C 1
ATOM 849 O O . ALA A 1 114 ? 20.042 17.127 6.026 1.00 19.55 114 ALA A O 1
ATOM 851 N N . PHE A 1 115 ? 18.006 17.581 5.125 1.00 18.23 115 PHE A N 1
ATOM 852 C CA . PHE A 1 115 ? 17.689 18.716 6.028 1.00 17.33 115 PHE A CA 1
ATOM 853 C C . PHE A 1 115 ? 16.382 18.392 6.708 1.00 18.02 115 PHE A C 1
ATOM 854 O O . PHE A 1 115 ? 15.423 17.975 6.043 1.00 17.73 115 PHE A O 1
ATOM 862 N N . THR A 1 116 ? 16.343 18.551 8.033 1.00 17.34 116 THR A N 1
ATOM 863 C CA . THR A 1 116 ? 15.160 18.202 8.808 1.00 18.05 116 THR A CA 1
ATOM 864 C C . THR A 1 116 ? 14.872 19.294 9.847 1.00 18.09 116 THR A C 1
ATOM 865 O O . THR A 1 116 ? 15.773 20.046 10.233 1.00 17.33 116 THR A O 1
ATOM 869 N N . SER A 1 117 ? 13.619 19.397 10.282 1.00 18.54 117 SER A N 1
ATOM 870 C CA . SER A 1 117 ? 13.260 20.345 11.333 1.00 19.78 117 SER A CA 1
ATOM 871 C C . SER A 1 117 ? 12.415 19.617 12.368 1.00 19.34 117 SER A C 1
ATOM 872 O O . SER A 1 117 ? 11.692 18.677 12.032 1.00 17.49 117 SER A O 1
ATOM 875 N N . VAL A 1 118 ? 12.533 20.029 13.631 1.00 18.90 118 VAL A N 1
ATOM 876 C CA . VAL A 1 118 ? 11.807 19.381 14.717 1.00 18.95 118 VAL A CA 1
ATOM 877 C C . VAL A 1 118 ? 11.220 20.446 15.675 1.00 18.53 118 VAL A C 1
ATOM 878 O O . VAL A 1 118 ? 11.923 21.367 16.069 1.00 19.25 118 VAL A O 1
ATOM 882 N N . ASP A 1 119 ? 9.938 20.310 16.032 1.00 19.22 119 ASP A N 1
ATOM 883 C CA . ASP A 1 119 ? 9.308 21.152 17.046 1.00 20.80 119 ASP A CA 1
ATOM 884 C C . ASP A 1 119 ? 8.977 20.259 18.228 1.00 21.06 119 ASP A C 1
ATOM 885 O O . ASP A 1 119 ? 8.427 19.161 18.043 1.00 22.79 119 ASP A O 1
ATOM 890 N N . LEU A 1 120 ? 9.300 20.744 19.423 1.00 20.27 120 LEU A N 1
ATOM 891 C CA . LEU A 1 120 ? 8.838 20.122 20.664 1.00 20.83 120 LEU A CA 1
ATOM 892 C C . LEU A 1 120 ? 7.763 21.014 21.200 1.00 20.52 120 LEU A C 1
ATOM 893 O O . LEU A 1 120 ? 7.959 22.216 21.334 1.00 19.42 120 LEU A O 1
ATOM 898 N N . THR A 1 121 ? 6.613 20.420 21.530 1.00 20.93 121 THR A N 1
ATOM 899 C CA . THR A 1 121 ? 5.502 21.216 22.011 1.00 21.42 121 THR A CA 1
ATOM 900 C C . THR A 1 121 ? 4.898 20.578 23.265 1.00 21.65 121 THR A C 1
ATOM 901 O O . THR A 1 121 ? 4.979 19.357 23.457 1.00 21.37 121 THR A O 1
ATOM 905 N N . ASN A 1 122 ? 4.293 21.413 24.087 1.00 22.34 122 ASN A N 1
ATOM 906 C CA . ASN A 1 122 ? 3.456 20.898 25.191 1.00 24.20 122 ASN A CA 1
ATOM 907 C C . ASN A 1 122 ? 2.200 20.207 24.611 1.00 24.33 122 ASN A C 1
ATOM 908 O O . ASN A 1 122 ? 1.475 20.806 23.822 1.00 24.99 122 ASN A O 1
ATOM 913 N N . LYS A 1 123 ? 1.947 18.955 24.981 1.00 25.23 123 LYS A N 1
ATOM 914 C CA . LYS A 1 123 ? 0.848 18.215 24.364 1.00 26.14 123 LYS A CA 1
ATOM 915 C C . LYS A 1 123 ? -0.502 18.874 24.684 1.00 26.88 123 LYS A C 1
ATOM 916 O O . LYS A 1 123 ? -1.357 19.031 23.806 1.00 26.79 123 LYS A O 1
ATOM 922 N N . ALA A 1 124 ? -0.676 19.246 25.950 1.00 26.65 124 ALA A N 1
ATOM 923 C CA . ALA A 1 124 ? -1.953 19.800 26.413 1.00 28.16 124 ALA A CA 1
ATOM 924 C C . ALA A 1 124 ? -2.256 21.156 25.807 1.00 28.36 124 ALA A C 1
ATOM 925 O O . ALA A 1 124 ? -3.381 21.400 25.337 1.00 29.40 124 ALA A O 1
ATOM 927 N N . THR A 1 125 ? -1.255 22.035 25.815 1.00 29.05 125 THR A N 1
ATOM 928 C CA . THR A 1 125 ? -1.441 23.448 25.470 1.00 28.93 125 THR A CA 1
ATOM 929 C C . THR A 1 125 ? -1.014 23.790 24.040 1.00 28.96 125 THR A C 1
ATOM 930 O O . THR A 1 125 ? -1.348 24.858 23.548 1.00 28.94 125 THR A O 1
ATOM 934 N N . GLY A 1 126 ? -0.237 22.913 23.409 1.00 27.95 126 GLY A N 1
ATOM 935 C CA . GLY A 1 126 ? 0.283 23.163 22.061 1.00 27.18 126 GLY A CA 1
ATOM 936 C C . GLY A 1 126 ? 1.466 24.120 21.970 1.00 27.45 126 GLY A C 1
ATOM 937 O O . GLY A 1 126 ? 2.021 24.320 20.879 1.00 27.51 126 GLY A O 1
ATOM 938 N N . LYS A 1 127 ? 1.852 24.735 23.083 1.00 26.72 127 LYS A N 1
ATOM 939 C CA . LYS A 1 127 ? 2.859 25.803 22.998 1.00 26.98 127 LYS A CA 1
ATOM 940 C C . LYS A 1 127 ? 4.284 25.276 22.806 1.00 25.75 127 LYS A C 1
ATOM 941 O O . LYS A 1 127 ? 4.642 24.206 23.299 1.00 23.82 127 LYS A O 1
ATOM 947 N N . LEU A 1 128 ? 5.072 26.056 22.083 1.00 25.39 128 LEU A N 1
ATOM 948 C CA . LEU A 1 128 ? 6.402 25.625 21.651 1.00 24.90 128 LEU A CA 1
ATOM 949 C C . LEU A 1 128 ? 7.361 25.537 22.831 1.00 23.85 128 LEU A C 1
ATOM 950 O O . LEU A 1 128 ? 7.507 26.499 23.593 1.00 23.94 128 LEU A O 1
ATOM 955 N N . ILE A 1 129 ? 7.994 24.370 22.971 1.00 21.66 129 ILE A N 1
ATOM 956 C CA . ILE A 1 129 ? 9.078 24.174 23.954 1.00 21.64 129 ILE A CA 1
ATOM 957 C C . ILE A 1 129 ? 10.452 24.531 23.314 1.00 20.79 129 ILE A C 1
ATOM 958 O O . ILE A 1 129 ? 11.256 25.319 23.873 1.00 21.24 129 ILE A O 1
ATOM 963 N N . ALA A 1 130 ? 10.702 23.951 22.139 1.00 20.38 130 ALA A N 1
ATOM 964 C CA . ALA A 1 130 ? 11.990 24.158 21.460 1.00 18.47 130 ALA A CA 1
ATOM 965 C C . ALA A 1 130 ? 11.787 23.884 19.984 1.00 18.55 130 ALA A C 1
ATOM 966 O O . ALA A 1 130 ? 10.838 23.200 19.610 1.00 18.70 130 ALA A O 1
ATOM 968 N N . GLN A 1 131 ? 12.672 24.421 19.156 1.00 18.16 131 GLN A N 1
ATOM 969 C CA . GLN A 1 131 ? 12.662 24.086 17.742 1.00 18.11 131 GLN A CA 1
ATOM 970 C C . GLN A 1 131 ? 14.103 23.849 17.340 1.00 17.62 131 GLN A C 1
ATOM 971 O O . GLN A 1 131 ? 14.979 24.587 17.770 1.00 18.48 131 GLN A O 1
ATOM 977 N N . GLY A 1 132 ? 14.341 22.797 16.565 1.00 18.37 132 GLY A N 1
ATOM 978 C CA . GLY A 1 132 ? 15.693 22.529 16.081 1.00 16.87 132 GLY A CA 1
ATOM 979 C C . GLY A 1 132 ? 15.711 22.260 14.589 1.00 18.20 132 GLY A C 1
ATOM 980 O O . GLY A 1 132 ? 14.677 21.930 13.984 1.00 18.23 132 GLY A O 1
ATOM 981 N N . ARG A 1 133 ? 16.885 22.447 13.994 1.00 16.91 133 ARG A N 1
ATOM 982 C CA . ARG A 1 133 ? 17.104 22.021 12.625 1.00 16.83 133 ARG A CA 1
ATOM 983 C C . ARG A 1 133 ? 18.345 21.137 12.607 1.00 16.83 133 ARG A C 1
ATOM 984 O O . ARG A 1 133 ? 19.249 21.291 13.429 1.00 16.92 133 ARG A O 1
ATOM 992 N N . HIS A 1 134 ? 18.377 20.193 11.667 1.00 17.27 134 HIS A N 1
ATOM 993 C CA . HIS A 1 134 ? 19.376 19.139 11.710 1.00 16.97 134 HIS A CA 1
ATOM 994 C C . HIS A 1 134 ? 19.732 18.780 10.273 1.00 17.77 134 HIS A C 1
ATOM 995 O O . HIS A 1 134 ? 18.842 18.365 9.500 1.00 18.81 134 HIS A O 1
ATOM 1002 N N . THR A 1 135 ? 21.004 18.987 9.912 1.00 17.84 135 THR A N 1
ATOM 1003 C CA . THR A 1 135 ? 21.519 18.639 8.577 1.00 18.42 135 THR A CA 1
ATOM 1004 C C . THR A 1 135 ? 22.368 17.398 8.738 1.00 18.29 135 THR A C 1
ATOM 1005 O O . THR A 1 135 ? 23.225 17.341 9.631 1.00 17.52 135 THR A O 1
ATOM 1009 N N . LYS A 1 136 ? 22.129 16.395 7.883 1.00 18.14 136 LYS A N 1
ATOM 1010 C CA . LYS A 1 136 ? 22.870 15.143 7.967 1.00 19.48 136 LYS A CA 1
ATOM 1011 C C . LYS A 1 136 ? 23.506 14.794 6.611 1.00 20.44 136 LYS A C 1
ATOM 1012 O O . LYS A 1 136 ? 22.961 15.136 5.572 1.00 20.41 136 LYS A O 1
ATOM 1018 N N . HIS A 1 137 ? 24.646 14.106 6.630 1.00 20.79 137 HIS A N 1
ATOM 1019 C CA . HIS A 1 137 ? 25.311 13.692 5.405 1.00 22.61 137 HIS A CA 1
ATOM 1020 C C . HIS A 1 137 ? 24.926 12.241 5.144 1.00 23.54 137 HIS A C 1
ATOM 1021 O O . HIS A 1 137 ? 25.038 11.398 6.030 1.00 22.81 137 HIS A O 1
ATOM 1028 N N . LEU A 1 138 ? 24.517 11.950 3.916 1.00 25.19 138 LEU A N 1
ATOM 1029 C CA . LEU A 1 138 ? 23.953 10.620 3.613 1.00 26.72 138 LEU A CA 1
ATOM 1030 C C . LEU A 1 138 ? 24.943 9.642 3.020 1.00 29.84 138 LEU A C 1
ATOM 1031 O O . LEU A 1 138 ? 24.814 8.425 3.254 1.00 31.32 138 LEU A O 1
ATOM 1036 N N . GLY A 1 139 ? 25.890 10.181 2.259 0.80 31.74 139 GLY A N 1
ATOM 1037 C CA . GLY A 1 139 ? 26.870 9.403 1.482 0.80 33.70 139 GLY A CA 1
ATOM 1038 C C . GLY A 1 139 ? 26.745 9.674 -0.008 0.80 34.56 139 GLY A C 1
ATOM 1039 O O . GLY A 1 139 ? 25.663 9.493 -0.615 0.80 35.88 139 GLY A O 1
ATOM 1040 N N . MET B 1 4 ? 37.991 26.495 43.268 1.00 40.55 4 MET B N 1
ATOM 1041 C CA . MET B 1 4 ? 37.213 26.436 41.998 1.00 40.07 4 MET B CA 1
ATOM 1042 C C . MET B 1 4 ? 37.276 25.024 41.410 1.00 39.18 4 MET B C 1
ATOM 1043 O O . MET B 1 4 ? 36.244 24.393 41.161 1.00 39.25 4 MET B O 1
ATOM 1048 N N . THR B 1 5 ? 38.498 24.532 41.211 1.00 38.17 5 THR B N 1
ATOM 1049 C CA . THR B 1 5 ? 38.741 23.177 40.741 1.00 37.14 5 THR B CA 1
ATOM 1050 C C . THR B 1 5 ? 38.116 22.128 41.665 1.00 37.25 5 THR B C 1
ATOM 1051 O O . THR B 1 5 ? 37.491 21.174 41.198 1.00 36.31 5 THR B O 1
ATOM 1055 N N . GLN B 1 6 ? 38.274 22.318 42.975 1.00 36.99 6 GLN B N 1
ATOM 1056 C CA . GLN B 1 6 ? 37.752 21.368 43.958 1.00 36.90 6 GLN B CA 1
ATOM 1057 C C . GLN B 1 6 ? 36.225 21.336 43.957 1.00 36.50 6 GLN B C 1
ATOM 1058 O O . GLN B 1 6 ? 35.622 20.261 44.001 1.00 35.81 6 GLN B O 1
ATOM 1064 N N . SER B 1 7 ? 35.616 22.517 43.887 1.00 36.11 7 SER B N 1
ATOM 1065 C CA . SER B 1 7 ? 34.163 22.628 43.781 1.00 36.49 7 SER B CA 1
ATOM 1066 C C . SER B 1 7 ? 33.650 21.906 42.543 1.00 35.86 7 SER B C 1
ATOM 1067 O O . SER B 1 7 ? 32.740 21.069 42.633 1.00 36.56 7 SER B O 1
ATOM 1070 N N . LEU B 1 8 ? 34.230 22.224 41.385 1.00 34.61 8 LEU B N 1
ATOM 1071 C CA . LEU B 1 8 ? 33.801 21.586 40.151 1.00 32.90 8 LEU B CA 1
ATOM 1072 C C . LEU B 1 8 ? 33.979 20.066 40.181 1.00 32.42 8 LEU B C 1
ATOM 1073 O O . LEU B 1 8 ? 33.130 19.341 39.674 1.00 31.07 8 LEU B O 1
ATOM 1078 N N . ARG B 1 9 ? 35.048 19.605 40.814 1.00 31.59 9 ARG B N 1
ATOM 1079 C CA A ARG B 1 9 ? 35.288 18.189 40.947 0.50 31.99 9 ARG B CA 1
ATOM 1080 C CA B ARG B 1 9 ? 35.288 18.129 40.920 0.50 32.13 9 ARG B CA 1
ATOM 1081 C C . ARG B 1 9 ? 34.153 17.503 41.696 1.00 31.98 9 ARG B C 1
ATOM 1082 O O . ARG B 1 9 ? 33.738 16.425 41.409 1.00 32.20 9 ARG B O 1
ATOM 1097 N N . GLU B 1 10 ? 33.649 18.188 42.685 1.00 32.42 10 GLU B N 1
ATOM 1098 C CA . GLU B 1 10 ? 32.550 17.688 43.509 1.00 34.06 10 GLU B CA 1
ATOM 1099 C C . GLU B 1 10 ? 31.240 17.684 42.728 1.00 34.22 10 GLU B C 1
ATOM 1100 O O . GLU B 1 10 ? 30.464 16.731 42.822 1.00 34.52 10 GLU B O 1
ATOM 1106 N N . VAL B 1 11 ? 31.006 18.750 41.960 1.00 34.45 11 VAL B N 1
ATOM 1107 C CA . VAL B 1 11 ? 29.862 18.824 41.038 1.00 34.50 11 VAL B CA 1
ATOM 1108 C C . VAL B 1 11 ? 29.826 17.580 40.127 1.00 34.23 11 VAL B C 1
ATOM 1109 O O . VAL B 1 11 ? 28.795 16.917 39.992 1.00 33.72 11 VAL B O 1
ATOM 1113 N N . ILE B 1 12 ? 30.969 17.245 39.540 1.00 33.22 12 ILE B N 1
ATOM 1114 C CA . ILE B 1 12 ? 31.102 16.085 38.655 1.00 33.07 12 ILE B CA 1
ATOM 1115 C C . ILE B 1 12 ? 30.806 14.756 39.385 1.00 33.25 12 ILE B C 1
ATOM 1116 O O . ILE B 1 12 ? 30.136 13.866 38.848 1.00 32.57 12 ILE B O 1
ATOM 1121 N N . LYS B 1 13 ? 31.291 14.635 40.619 1.00 33.59 13 LYS B N 1
ATOM 1122 C CA . LYS B 1 13 ? 30.963 13.475 41.460 1.00 34.29 13 LYS B CA 1
ATOM 1123 C C . LYS B 1 13 ? 29.464 13.349 41.695 1.00 34.35 13 LYS B C 1
ATOM 1124 O O . LYS B 1 13 ? 28.919 12.252 41.583 1.00 35.01 13 LYS B O 1
ATOM 1128 N N . ALA B 1 14 ? 28.817 14.480 41.975 1.00 34.78 14 ALA B N 1
ATOM 1129 C CA . ALA B 1 14 ? 27.363 14.558 42.190 1.00 35.79 14 ALA B CA 1
ATOM 1130 C C . ALA B 1 14 ? 26.574 14.181 40.934 1.00 36.37 14 ALA B C 1
ATOM 1131 O O . ALA B 1 14 ? 25.623 13.403 41.021 1.00 36.52 14 ALA B O 1
ATOM 1133 N N . MET B 1 15 ? 26.969 14.701 39.771 1.00 36.84 15 MET B N 1
ATOM 1134 C CA . MET B 1 15 ? 26.249 14.334 38.546 1.00 38.30 15 MET B CA 1
ATOM 1135 C C . MET B 1 15 ? 26.358 12.841 38.234 1.00 38.09 15 MET B C 1
ATOM 1136 O O . MET B 1 15 ? 25.399 12.234 37.775 1.00 39.30 15 MET B O 1
ATOM 1141 N N . THR B 1 16 ? 27.511 12.254 38.519 1.00 37.80 16 THR B N 1
ATOM 1142 C CA . THR B 1 16 ? 27.717 10.813 38.352 1.00 37.51 16 THR B CA 1
ATOM 1143 C C . THR B 1 16 ? 26.668 9.965 39.074 1.00 36.99 16 THR B C 1
ATOM 1144 O O . THR B 1 16 ? 26.169 8.975 38.517 1.00 37.03 16 THR B O 1
ATOM 1148 N N . LYS B 1 17 ? 26.349 10.354 40.307 1.00 35.48 17 LYS B N 1
ATOM 1149 C CA . LYS B 1 17 ? 25.411 9.611 41.160 1.00 34.90 17 LYS B CA 1
ATOM 1150 C C . LYS B 1 17 ? 23.947 10.018 40.961 1.00 33.52 17 LYS B C 1
ATOM 1151 O O . LYS B 1 17 ? 23.063 9.477 41.616 1.00 33.39 17 LYS B O 1
ATOM 1157 N N . ALA B 1 18 ? 23.691 10.999 40.094 1.00 31.61 18 ALA B N 1
ATOM 1158 C CA . ALA B 1 18 ? 22.333 11.549 39.935 1.00 29.69 18 ALA B CA 1
ATOM 1159 C C . ALA B 1 18 ? 21.343 10.548 39.317 1.00 27.43 18 ALA B C 1
ATOM 1160 O O . ALA B 1 18 ? 21.754 9.627 38.609 1.00 27.97 18 ALA B O 1
ATOM 1162 N N . ARG B 1 19 ? 20.048 10.729 39.603 1.00 26.06 19 ARG B N 1
ATOM 1163 C CA . ARG B 1 19 ? 18.998 9.932 38.968 1.00 25.91 19 ARG B CA 1
ATOM 1164 C C . ARG B 1 19 ? 18.510 10.669 37.721 1.00 25.41 19 ARG B C 1
ATOM 1165 O O . ARG B 1 19 ? 17.920 10.055 36.823 1.00 26.61 19 ARG B O 1
ATOM 1173 N N . ASN B 1 20 ? 18.718 11.978 37.727 1.00 24.43 20 ASN B N 1
ATOM 1174 C CA . ASN B 1 20 ? 18.310 12.843 36.597 1.00 24.05 20 ASN B CA 1
ATOM 1175 C C . ASN B 1 20 ? 19.248 12.731 35.387 1.00 23.18 20 ASN B C 1
ATOM 1176 O O . ASN B 1 20 ? 20.130 11.866 35.351 1.00 22.99 20 ASN B O 1
ATOM 1181 N N . PHE B 1 21 ? 19.037 13.576 34.377 1.00 22.68 21 PHE B N 1
ATOM 1182 C CA . PHE B 1 21 ? 19.752 13.405 33.123 1.00 22.88 21 PHE B CA 1
ATOM 1183 C C . PHE B 1 21 ? 21.230 13.752 33.271 1.00 23.16 21 PHE B C 1
ATOM 1184 O O . PHE B 1 21 ? 22.044 13.349 32.438 1.00 23.60 21 PHE B O 1
ATOM 1192 N N . GLU B 1 22 ? 21.581 14.473 34.333 1.00 23.55 22 GLU B N 1
ATOM 1193 C CA . GLU B 1 22 ? 22.998 14.840 34.591 1.00 25.68 22 GLU B CA 1
ATOM 1194 C C . GLU B 1 22 ? 23.898 13.604 34.751 1.00 25.43 22 GLU B C 1
ATOM 1195 O O . GLU B 1 22 ? 25.127 13.689 34.628 1.00 25.75 22 GLU B O 1
ATOM 1201 N N . ARG B 1 23 ? 23.276 12.445 34.958 1.00 25.55 23 ARG B N 1
ATOM 1202 C CA . ARG B 1 23 ? 23.974 11.168 35.132 1.00 25.67 23 ARG B CA 1
ATOM 1203 C C . ARG B 1 23 ? 24.705 10.683 33.867 1.00 26.95 23 ARG B C 1
ATOM 1204 O O . ARG B 1 23 ? 25.639 9.873 33.962 1.00 26.30 23 ARG B O 1
ATOM 1212 N N . VAL B 1 24 ? 24.289 11.169 32.688 1.00 25.82 24 VAL B N 1
ATOM 1213 C CA . VAL B 1 24 ? 24.715 10.522 31.440 1.00 27.71 24 VAL B CA 1
ATOM 1214 C C . VAL B 1 24 ? 26.167 10.851 31.127 1.00 29.20 24 VAL B C 1
ATOM 1215 O O . VAL B 1 24 ? 26.800 10.205 30.287 1.00 29.18 24 VAL B O 1
ATOM 1219 N N . LEU B 1 25 ? 26.622 11.922 31.768 1.00 31.32 25 LEU B N 1
ATOM 1220 C CA . LEU B 1 25 ? 28.018 12.156 32.017 1.00 34.36 25 LEU B CA 1
ATOM 1221 C C . LEU B 1 25 ? 28.126 11.790 33.509 1.00 36.30 25 LEU B C 1
ATOM 1222 O O . LEU B 1 25 ? 27.577 12.469 34.415 1.00 37.11 25 LEU B O 1
ATOM 1227 N N . GLY B 1 26 ? 28.717 10.640 33.743 1.00 37.35 26 GLY B N 1
ATOM 1228 C CA . GLY B 1 26 ? 29.232 10.332 35.058 1.00 38.32 26 GLY B CA 1
ATOM 1229 C C . GLY B 1 26 ? 30.704 10.085 34.824 1.00 38.50 26 GLY B C 1
ATOM 1230 O O . GLY B 1 26 ? 31.535 10.307 35.695 1.00 40.52 26 GLY B O 1
ATOM 1231 N N . LYS B 1 27 ? 31.008 9.619 33.623 1.00 38.73 27 LYS B N 1
ATOM 1232 C CA . LYS B 1 27 ? 32.336 9.109 33.281 1.00 38.77 27 LYS B CA 1
ATOM 1233 C C . LYS B 1 27 ? 33.409 10.161 32.935 1.00 38.07 27 LYS B C 1
ATOM 1234 O O . LYS B 1 27 ? 34.412 9.804 32.352 1.00 37.93 27 LYS B O 1
ATOM 1240 N N . ILE B 1 28 ? 33.212 11.437 33.278 1.00 37.57 28 ILE B N 1
ATOM 1241 C CA . ILE B 1 28 ? 34.183 12.493 32.875 1.00 35.93 28 ILE B CA 1
ATOM 1242 C C . ILE B 1 28 ? 35.215 12.909 33.963 1.00 34.87 28 ILE B C 1
ATOM 1243 O O . ILE B 1 28 ? 34.944 12.799 35.170 1.00 35.75 28 ILE B O 1
ATOM 1248 N N . THR B 1 29 ? 36.376 13.404 33.519 1.00 32.60 29 THR B N 1
ATOM 1249 C CA . THR B 1 29 ? 37.487 13.834 34.371 1.00 31.96 29 THR B CA 1
ATOM 1250 C C . THR B 1 29 ? 37.722 15.344 34.217 1.00 30.34 29 THR B C 1
ATOM 1251 O O . THR B 1 29 ? 37.799 15.826 33.099 1.00 29.25 29 THR B O 1
ATOM 1255 N N . LEU B 1 30 ? 37.811 16.094 35.318 1.00 28.45 30 LEU B N 1
ATOM 1256 C CA . LEU B 1 30 ? 38.151 17.509 35.228 1.00 27.56 30 LEU B CA 1
ATOM 1257 C C . LEU B 1 30 ? 39.650 17.667 35.123 1.00 28.42 30 LEU B C 1
ATOM 1258 O O . LEU B 1 30 ? 40.382 17.245 36.031 1.00 28.36 30 LEU B O 1
ATOM 1263 N N . VAL B 1 31 ? 40.103 18.317 34.053 1.00 27.73 31 VAL B N 1
ATOM 1264 C CA . VAL B 1 31 ? 41.537 18.575 33.833 1.00 28.72 31 VAL B CA 1
ATOM 1265 C C . VAL B 1 31 ? 41.969 19.970 34.322 1.00 28.41 31 VAL B C 1
ATOM 1266 O O . VAL B 1 31 ? 43.071 20.136 34.860 1.00 28.43 31 VAL B O 1
ATOM 1270 N N . SER B 1 32 ? 41.130 20.971 34.091 1.00 27.08 32 SER B N 1
ATOM 1271 C CA . SER B 1 32 ? 41.415 22.349 34.431 1.00 27.53 32 SER B CA 1
ATOM 1272 C C . SER B 1 32 ? 40.132 23.130 34.627 1.00 27.88 32 SER B C 1
ATOM 1273 O O . SER B 1 32 ? 39.177 22.983 33.855 1.00 26.98 32 SER B O 1
ATOM 1276 N N . ALA B 1 33 ? 40.112 23.949 35.675 1.00 27.43 33 ALA B N 1
ATOM 1277 C CA . ALA B 1 33 ? 39.067 24.915 35.851 1.00 28.10 33 ALA B CA 1
ATOM 1278 C C . ALA B 1 33 ? 39.789 26.227 36.085 1.00 28.89 33 ALA B C 1
ATOM 1279 O O . ALA B 1 33 ? 40.725 26.311 36.894 1.00 29.63 33 ALA B O 1
ATOM 1281 N N . ALA B 1 34 ? 39.415 27.232 35.318 1.00 28.99 34 ALA B N 1
ATOM 1282 C CA . ALA B 1 34 ? 39.991 28.562 35.465 1.00 29.07 34 ALA B CA 1
ATOM 1283 C C . ALA B 1 34 ? 38.857 29.527 35.207 1.00 29.65 34 ALA B C 1
ATOM 1284 O O . ALA B 1 34 ? 37.787 29.080 34.770 1.00 28.64 34 ALA B O 1
ATOM 1286 N N . PRO B 1 35 ? 39.046 30.829 35.528 1.00 29.41 35 PRO B N 1
ATOM 1287 C CA . PRO B 1 35 ? 38.033 31.841 35.238 1.00 29.25 35 PRO B CA 1
ATOM 1288 C C . PRO B 1 35 ? 37.492 31.688 33.807 1.00 28.37 35 PRO B C 1
ATOM 1289 O O . PRO B 1 35 ? 38.231 31.905 32.835 1.00 28.22 35 PRO B O 1
ATOM 1293 N N . GLY B 1 36 ? 36.244 31.239 33.712 1.00 27.50 36 GLY B N 1
ATOM 1294 C CA . GLY B 1 36 ? 35.534 31.199 32.442 1.00 25.76 36 GLY B CA 1
ATOM 1295 C C . GLY B 1 36 ? 36.037 30.152 31.482 1.00 25.68 36 GLY B C 1
ATOM 1296 O O . GLY B 1 36 ? 35.694 30.201 30.310 1.00 24.99 36 GLY B O 1
ATOM 1297 N N . LYS B 1 37 ? 36.824 29.183 31.956 1.00 24.90 37 LYS B N 1
ATOM 1298 C CA . LYS B 1 37 ? 37.353 28.161 31.057 1.00 25.90 37 LYS B CA 1
ATOM 1299 C C . LYS B 1 37 ? 37.472 26.847 31.789 1.00 25.78 37 LYS B C 1
ATOM 1300 O O . LYS B 1 37 ? 38.105 26.772 32.866 1.00 25.59 37 LYS B O 1
ATOM 1306 N N . VAL B 1 38 ? 36.902 25.808 31.200 1.00 23.94 38 VAL B N 1
ATOM 1307 C CA . VAL B 1 38 ? 36.951 24.485 31.793 1.00 22.86 38 VAL B CA 1
ATOM 1308 C C . VAL B 1 38 ? 37.393 23.472 30.751 1.00 23.67 38 VAL B C 1
ATOM 1309 O O . VAL B 1 38 ? 36.964 23.546 29.582 1.00 23.65 38 VAL B O 1
ATOM 1313 N N . ILE B 1 39 ? 38.271 22.552 31.159 1.00 22.91 39 ILE B N 1
ATOM 1314 C CA . ILE B 1 39 ? 38.696 21.461 30.322 1.00 23.67 39 ILE B CA 1
ATOM 1315 C C . ILE B 1 39 ? 38.412 20.133 31.004 1.00 23.64 39 ILE B C 1
ATOM 1316 O O . ILE B 1 39 ? 38.854 19.894 32.141 1.00 22.90 39 ILE B O 1
ATOM 1321 N N . CYS B 1 40 ? 37.665 19.280 30.322 1.00 23.57 40 CYS B N 1
ATOM 1322 C CA . CYS B 1 40 ? 37.372 17.937 30.824 1.00 23.78 40 CYS B CA 1
ATOM 1323 C C . CYS B 1 40 ? 37.850 16.908 29.821 1.00 24.74 40 CYS B C 1
ATOM 1324 O O . CYS B 1 40 ? 38.140 17.229 28.671 1.00 24.31 40 CYS B O 1
ATOM 1327 N N . GLU B 1 41 ? 37.926 15.656 30.234 1.00 25.50 41 GLU B N 1
ATOM 1328 C CA . GLU B 1 41 ? 38.131 14.613 29.255 1.00 27.04 41 GLU B CA 1
ATOM 1329 C C . GLU B 1 41 ? 37.271 13.386 29.561 1.00 27.11 41 GLU B C 1
ATOM 1330 O O . GLU B 1 41 ? 36.847 13.192 30.691 1.00 28.41 41 GLU B O 1
ATOM 1336 N N . MET B 1 42 ? 36.993 12.588 28.544 1.00 27.81 42 MET B N 1
ATOM 1337 C CA . MET B 1 42 ? 36.116 11.431 28.671 1.00 28.33 42 MET B CA 1
ATOM 1338 C C . MET B 1 42 ? 36.567 10.319 27.721 1.00 28.31 42 MET B C 1
ATOM 1339 O O . MET B 1 42 ? 36.941 10.574 26.574 1.00 27.93 42 MET B O 1
ATOM 1344 N N . LYS B 1 43 ? 36.539 9.083 28.202 1.00 28.14 43 LYS B N 1
ATOM 1345 C CA . LYS B 1 43 ? 36.733 7.954 27.338 1.00 28.95 43 LYS B CA 1
ATOM 1346 C C . LYS B 1 43 ? 35.359 7.574 26.841 1.00 28.59 43 LYS B C 1
ATOM 1347 O O . LYS B 1 43 ? 34.418 7.477 27.649 1.00 28.99 43 LYS B O 1
ATOM 1353 N N . VAL B 1 44 ? 35.234 7.383 25.527 1.00 28.64 44 VAL B N 1
ATOM 1354 C CA . VAL B 1 44 ? 33.958 6.962 24.951 1.00 28.15 44 VAL B CA 1
ATOM 1355 C C . VAL B 1 44 ? 33.697 5.511 25.355 1.00 29.54 44 VAL B C 1
ATOM 1356 O O . VAL B 1 44 ? 34.453 4.631 24.973 1.00 30.13 44 VAL B O 1
ATOM 1360 N N . GLU B 1 45 ? 32.640 5.295 26.135 1.00 29.88 45 GLU B N 1
ATOM 1361 C CA . GLU B 1 45 ? 32.231 3.935 26.526 1.00 30.92 45 GLU B CA 1
ATOM 1362 C C . GLU B 1 45 ? 30.937 3.571 25.794 1.00 30.80 45 GLU B C 1
ATOM 1363 O O . GLU B 1 45 ? 30.323 4.428 25.133 1.00 29.89 45 GLU B O 1
ATOM 1369 N N . GLU B 1 46 ? 30.508 2.311 25.925 1.00 30.42 46 GLU B N 1
ATOM 1370 C CA . GLU B 1 46 ? 29.263 1.866 25.296 1.00 30.27 46 GLU B CA 1
ATOM 1371 C C . GLU B 1 46 ? 28.077 2.794 25.583 1.00 29.38 46 GLU B C 1
ATOM 1372 O O . GLU B 1 46 ? 27.318 3.090 24.652 1.00 28.52 46 GLU B O 1
ATOM 1377 N N . GLU B 1 47 ? 27.937 3.249 26.843 1.00 28.45 47 GLU B N 1
ATOM 1378 C CA . GLU B 1 47 ? 26.811 4.096 27.277 1.00 28.88 47 GLU B CA 1
ATOM 1379 C C . GLU B 1 47 ? 26.700 5.430 26.532 1.00 27.58 47 GLU B C 1
ATOM 1380 O O . GLU B 1 47 ? 25.690 6.133 26.661 1.00 26.66 47 GLU B O 1
ATOM 1386 N N . HIS B 1 48 ? 27.761 5.769 25.806 1.00 26.93 48 HIS B N 1
ATOM 1387 C CA . HIS B 1 48 ? 27.887 7.071 25.138 1.00 25.42 48 HIS B CA 1
ATOM 1388 C C . HIS B 1 48 ? 27.640 6.950 23.649 1.00 24.97 48 HIS B C 1
ATOM 1389 O O . HIS B 1 48 ? 27.639 7.957 22.927 1.00 24.82 48 HIS B O 1
ATOM 1396 N N . THR B 1 49 ? 27.459 5.723 23.176 1.00 23.71 49 THR B N 1
ATOM 1397 C CA . THR B 1 49 ? 27.413 5.485 21.732 1.00 23.56 49 THR B CA 1
ATOM 1398 C C . THR B 1 49 ? 26.010 5.443 21.127 1.00 23.09 49 THR B C 1
ATOM 1399 O O . THR B 1 49 ? 25.012 5.234 21.821 1.00 23.79 49 THR B O 1
ATOM 1403 N N . ASN B 1 50 ? 25.954 5.609 19.807 1.00 23.85 50 ASN B N 1
ATOM 1404 C CA . ASN B 1 50 ? 24.713 5.413 19.061 1.00 24.51 50 ASN B CA 1
ATOM 1405 C C . ASN B 1 50 ? 24.588 3.933 18.676 1.00 25.57 50 ASN B C 1
ATOM 1406 O O . ASN B 1 50 ? 25.415 3.108 19.106 1.00 24.54 50 ASN B O 1
ATOM 1411 N N . ALA B 1 51 ? 23.604 3.622 17.829 1.00 26.84 51 ALA B N 1
ATOM 1412 C CA . ALA B 1 51 ? 23.279 2.227 17.502 1.00 28.51 51 ALA B CA 1
ATOM 1413 C C . ALA B 1 51 ? 24.434 1.531 16.796 1.00 29.26 51 ALA B C 1
ATOM 1414 O O . ALA B 1 51 ? 24.519 0.294 16.828 1.00 30.09 51 ALA B O 1
ATOM 1416 N N . ILE B 1 52 ? 25.315 2.319 16.175 1.00 30.27 52 ILE B N 1
ATOM 1417 C CA . ILE B 1 52 ? 26.447 1.791 15.378 1.00 31.46 52 ILE B CA 1
ATOM 1418 C C . ILE B 1 52 ? 27.825 1.940 16.065 1.00 31.65 52 ILE B C 1
ATOM 1419 O O . ILE B 1 52 ? 28.888 1.722 15.454 1.00 32.50 52 ILE B O 1
ATOM 1424 N N . GLY B 1 53 ? 27.800 2.309 17.342 1.00 31.20 53 GLY B N 1
ATOM 1425 C CA . GLY B 1 53 ? 29.000 2.328 18.160 1.00 30.65 53 GLY B CA 1
ATOM 1426 C C . GLY B 1 53 ? 29.920 3.528 18.062 1.00 30.48 53 GLY B C 1
ATOM 1427 O O . GLY B 1 53 ? 31.078 3.450 18.487 1.00 31.58 53 GLY B O 1
ATOM 1428 N N . THR B 1 54 ? 29.432 4.639 17.514 1.00 28.98 54 THR B N 1
ATOM 1429 C CA . THR B 1 54 ? 30.209 5.901 17.570 1.00 26.98 54 THR B CA 1
ATOM 1430 C C . THR B 1 54 ? 29.554 6.857 18.563 1.00 25.40 54 THR B C 1
ATOM 1431 O O . THR B 1 54 ? 28.397 6.641 18.954 1.00 23.15 54 THR B O 1
ATOM 1435 N N . LEU B 1 55 ? 30.283 7.900 18.972 1.00 23.64 55 LEU B N 1
ATOM 1436 C CA . LEU B 1 55 ? 29.780 8.811 20.002 1.00 21.99 55 LEU B CA 1
ATOM 1437 C C . LEU B 1 55 ? 28.449 9.406 19.534 1.00 21.57 55 LEU B C 1
ATOM 1438 O O . LEU B 1 55 ? 28.361 9.992 18.452 1.00 21.56 55 LEU B O 1
ATOM 1443 N N . HIS B 1 56 ? 27.427 9.277 20.358 1.00 21.47 56 HIS B N 1
ATOM 1444 C CA . HIS B 1 56 ? 26.101 9.738 19.987 1.00 20.84 56 HIS B CA 1
ATOM 1445 C C . HIS B 1 56 ? 26.056 11.276 19.929 1.00 20.25 56 HIS B C 1
ATOM 1446 O O . HIS B 1 56 ? 26.506 11.968 20.853 1.00 19.80 56 HIS B O 1
ATOM 1453 N N . GLY B 1 57 ? 25.477 11.806 18.844 1.00 20.96 57 GLY B N 1
ATOM 1454 C CA . GLY B 1 57 ? 25.413 13.288 18.650 1.00 20.49 57 GLY B CA 1
ATOM 1455 C C . GLY B 1 57 ? 24.686 13.997 19.779 1.00 19.60 57 GLY B C 1
ATOM 1456 O O . GLY B 1 57 ? 24.966 15.159 20.048 1.00 19.71 57 GLY B O 1
ATOM 1457 N N . GLY B 1 58 ? 23.725 13.331 20.411 1.00 20.25 58 GLY B N 1
ATOM 1458 C CA . GLY B 1 58 ? 22.996 13.942 21.541 1.00 21.16 58 GLY B CA 1
ATOM 1459 C C . GLY B 1 58 ? 23.834 13.984 22.811 1.00 21.76 58 GLY B C 1
ATOM 1460 O O . GLY B 1 58 ? 23.713 14.906 23.636 1.00 22.31 58 GLY B O 1
ATOM 1461 N N . LEU B 1 59 ? 24.720 13.003 22.959 1.00 21.84 59 LEU B N 1
ATOM 1462 C CA . LEU B 1 59 ? 25.702 13.043 24.046 1.00 20.68 59 LEU B CA 1
ATOM 1463 C C . LEU B 1 59 ? 26.741 14.144 23.821 1.00 20.37 59 LEU B C 1
ATOM 1464 O O . LEU B 1 59 ? 27.044 14.903 24.728 1.00 19.27 59 LEU B O 1
ATOM 1469 N N . THR B 1 60 ? 27.215 14.306 22.588 1.00 19.22 60 THR B N 1
ATOM 1470 C CA . THR B 1 60 ? 28.038 15.474 22.284 1.00 19.72 60 THR B CA 1
ATOM 1471 C C . THR B 1 60 ? 27.323 16.776 22.641 1.00 18.46 60 THR B C 1
ATOM 1472 O O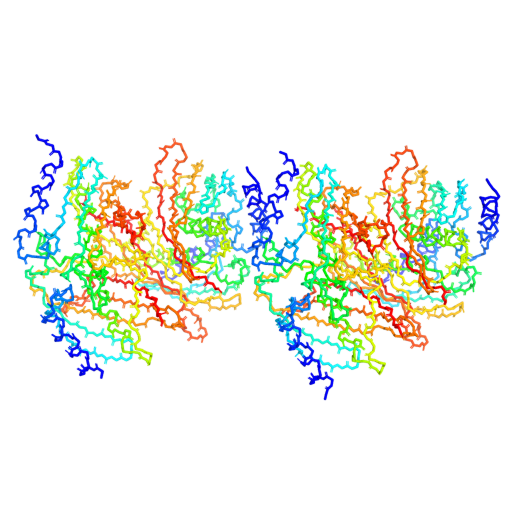 . THR B 1 60 ? 27.900 17.665 23.274 1.00 18.62 60 THR B O 1
ATOM 1476 N N . ALA B 1 61 ? 26.055 16.881 22.249 1.00 18.67 61 ALA B N 1
ATOM 1477 C CA . ALA B 1 61 ? 25.223 18.039 22.632 1.00 18.07 61 ALA B CA 1
ATOM 1478 C C . ALA B 1 61 ? 25.153 18.242 24.144 1.00 19.28 61 ALA B C 1
ATOM 1479 O O . ALA B 1 61 ? 25.289 19.369 24.634 1.00 20.00 61 ALA B O 1
ATOM 1481 N N . THR B 1 62 ? 24.942 17.152 24.869 1.00 19.21 62 THR B N 1
ATOM 1482 C CA . THR B 1 62 ? 24.928 17.173 26.342 1.00 19.53 62 THR B CA 1
ATOM 1483 C C . THR B 1 62 ? 26.292 17.636 26.936 1.00 19.94 62 THR B C 1
ATOM 1484 O O . THR B 1 62 ? 26.350 18.428 27.895 1.00 20.42 62 THR B O 1
ATOM 1488 N N . LEU B 1 63 ? 27.386 17.165 26.356 1.00 19.93 63 LEU B N 1
ATOM 1489 C CA . LEU B 1 63 ? 28.724 17.650 26.759 1.00 20.71 63 LEU B CA 1
ATOM 1490 C C . LEU B 1 63 ? 28.867 19.159 26.505 1.00 20.74 63 LEU B C 1
ATOM 1491 O O . LEU B 1 63 ? 29.368 19.906 27.346 1.00 20.67 63 LEU B O 1
ATOM 1496 N N . VAL B 1 64 ? 28.487 19.615 25.317 1.00 18.47 64 VAL B N 1
ATOM 1497 C CA . VAL B 1 64 ? 28.544 21.047 25.031 1.00 18.93 64 VAL B CA 1
ATOM 1498 C C . VAL B 1 64 ? 27.758 21.828 26.084 1.00 18.99 64 VAL B C 1
ATOM 1499 O O . VAL B 1 64 ? 28.261 22.796 26.633 1.00 18.82 64 VAL B O 1
ATOM 1503 N N . ASP B 1 65 ? 26.523 21.396 26.343 1.00 18.92 65 ASP B N 1
ATOM 1504 C CA . ASP B 1 65 ? 25.640 22.090 27.267 1.00 19.88 65 ASP B CA 1
ATOM 1505 C C . ASP B 1 65 ? 26.201 22.106 28.701 1.00 19.28 65 ASP B C 1
ATOM 1506 O O . ASP B 1 65 ? 26.285 23.165 29.323 1.00 19.83 65 ASP B O 1
ATOM 1511 N N . ASN B 1 66 ? 26.572 20.940 29.206 1.00 19.94 66 ASN B N 1
ATOM 1512 C CA . ASN B 1 66 ? 27.035 20.825 30.588 1.00 20.94 66 ASN B CA 1
ATOM 1513 C C . ASN B 1 66 ? 28.406 21.495 30.804 1.00 20.67 66 ASN B C 1
ATOM 1514 O O . ASN B 1 66 ? 28.585 22.266 31.742 1.00 21.24 66 ASN B O 1
ATOM 1519 N N . ILE B 1 67 ? 29.362 21.255 29.915 1.00 21.57 67 ILE B N 1
ATOM 1520 C CA . ILE B 1 67 ? 30.730 21.778 30.165 1.00 22.03 67 ILE B CA 1
ATOM 1521 C C . ILE B 1 67 ? 30.766 23.304 29.961 1.00 21.39 67 ILE B C 1
ATOM 1522 O O . ILE B 1 67 ? 31.429 24.036 30.720 1.00 20.88 67 ILE B O 1
ATOM 1527 N N . SER B 1 68 ? 30.007 23.825 28.983 1.00 21.00 68 SER B N 1
ATOM 1528 C CA . SER B 1 68 ? 29.894 25.281 28.905 1.00 20.26 68 SER B CA 1
ATOM 1529 C C . SER B 1 68 ? 29.245 25.858 30.171 1.00 20.44 68 SER B C 1
ATOM 1530 O O . SER B 1 68 ? 29.670 26.896 30.627 1.00 20.51 68 SER B O 1
ATOM 1533 N N . THR B 1 69 ? 28.241 25.173 30.719 1.00 20.30 69 THR B N 1
ATOM 1534 C CA . THR B 1 69 ? 27.604 25.627 31.965 1.00 21.13 69 THR B CA 1
ATOM 1535 C C . THR B 1 69 ? 28.623 25.629 33.129 1.00 21.89 69 THR B C 1
ATOM 1536 O O . THR B 1 69 ? 28.663 26.592 33.924 1.00 22.40 69 THR B O 1
ATOM 1540 N N . MET B 1 70 ? 29.488 24.618 33.163 1.00 22.18 70 MET B N 1
ATOM 1541 C CA . MET B 1 70 ? 30.569 24.565 34.165 1.00 23.75 70 MET B CA 1
ATOM 1542 C C . MET B 1 70 ? 31.471 25.793 34.006 1.00 23.56 70 MET B C 1
ATOM 1543 O O . MET B 1 70 ? 31.854 26.415 35.002 1.00 23.50 70 MET B O 1
ATOM 1548 N N . ALA B 1 71 ? 31.813 26.152 32.764 1.00 22.82 71 ALA B N 1
ATOM 1549 C CA . ALA B 1 71 ? 32.629 27.377 32.556 1.00 23.25 71 ALA B CA 1
ATOM 1550 C C . ALA B 1 71 ? 31.958 28.617 33.146 1.00 23.52 71 ALA B C 1
ATOM 1551 O O . ALA B 1 71 ? 32.620 29.493 33.701 1.00 24.49 71 ALA B O 1
ATOM 1553 N N . LEU B 1 72 ? 30.641 28.712 32.994 1.00 23.50 72 LEU B N 1
ATOM 1554 C CA . LEU B 1 72 ? 29.872 29.801 33.585 1.00 24.02 72 LEU B CA 1
ATOM 1555 C C . LEU B 1 72 ? 29.890 29.766 35.122 1.00 24.55 72 LEU B C 1
ATOM 1556 O O . LEU B 1 72 ? 29.917 30.821 35.774 1.00 24.14 72 LEU B O 1
ATOM 1561 N N . LEU B 1 73 ? 29.845 28.569 35.687 1.00 24.83 73 LEU B N 1
ATOM 1562 C CA . LEU B 1 73 ? 29.989 28.436 37.148 1.00 26.32 73 LEU B CA 1
ATOM 1563 C C . LEU B 1 73 ? 31.339 29.019 37.619 1.00 27.57 73 LEU B C 1
ATOM 1564 O O . LEU B 1 73 ? 31.441 29.589 38.735 1.00 28.18 73 LEU B O 1
ATOM 1569 N N . CYS B 1 74 ? 32.358 28.912 36.761 1.00 28.19 74 CYS B N 1
ATOM 1570 C CA . CYS B 1 74 ? 33.716 29.393 37.070 1.00 29.45 74 CYS B CA 1
ATOM 1571 C C . CYS B 1 74 ? 33.918 30.865 36.686 1.00 30.17 74 CYS B C 1
ATOM 1572 O O . CYS B 1 74 ? 34.960 31.252 36.170 1.00 31.50 74 CYS B O 1
ATOM 1575 N N . THR B 1 75 ? 32.912 31.684 36.936 1.00 30.86 75 THR B N 1
ATOM 1576 C CA . THR B 1 75 ? 33.024 33.116 36.724 1.00 31.14 75 THR B CA 1
ATOM 1577 C C . THR B 1 75 ? 32.655 33.784 38.048 1.00 31.92 75 THR B C 1
ATOM 1578 O O . THR B 1 75 ? 32.094 33.123 38.935 1.00 31.09 75 THR B O 1
ATOM 1582 N N . GLU B 1 76 ? 32.974 35.075 38.168 1.00 33.11 76 GLU B N 1
ATOM 1583 C CA . GLU B 1 76 ? 32.607 35.892 39.331 1.00 34.25 76 GLU B CA 1
ATOM 1584 C C . GLU B 1 76 ? 31.126 35.706 39.662 1.00 34.09 76 GLU B C 1
ATOM 1585 O O . GLU B 1 76 ? 30.776 35.286 40.765 1.00 34.24 76 GLU B O 1
ATOM 1591 N N . ARG B 1 77 ? 30.262 36.010 38.691 1.00 33.14 77 ARG B N 1
ATOM 1592 C CA . ARG B 1 77 ? 28.824 35.897 38.886 1.00 33.14 77 ARG B CA 1
ATOM 1593 C C . ARG B 1 77 ? 28.435 34.470 39.258 1.00 32.77 77 ARG B C 1
ATOM 1594 O O . ARG B 1 77 ? 27.617 34.248 40.161 1.00 33.98 77 ARG B O 1
ATOM 1602 N N . GLY B 1 78 ? 29.038 33.512 38.563 1.00 32.53 78 GLY B N 1
ATOM 1603 C CA . GLY B 1 78 ? 28.842 32.093 38.848 1.00 31.00 78 GLY B CA 1
ATOM 1604 C C . GLY B 1 78 ? 27.442 31.563 38.608 1.00 30.71 78 GLY B C 1
ATOM 1605 O O . GLY B 1 78 ? 27.111 30.492 39.111 1.00 31.75 78 GLY B O 1
ATOM 1606 N N . ALA B 1 79 ? 26.627 32.276 37.824 1.00 29.73 79 ALA B N 1
ATOM 1607 C CA . ALA B 1 79 ? 25.274 31.793 37.480 1.00 29.56 79 ALA B CA 1
ATOM 1608 C C . ALA B 1 79 ? 25.268 30.843 36.270 1.00 28.65 79 ALA B C 1
ATOM 1609 O O . ALA B 1 79 ? 25.856 31.172 35.238 1.00 28.86 79 ALA B O 1
ATOM 1611 N N . PRO B 1 80 ? 24.630 29.667 36.408 1.00 28.88 80 PRO B N 1
ATOM 1612 C CA . PRO B 1 80 ? 24.634 28.715 35.303 1.00 27.85 80 PRO B CA 1
ATOM 1613 C C . PRO B 1 80 ? 23.717 29.119 34.150 1.00 27.20 80 PRO B C 1
ATOM 1614 O O . PRO B 1 80 ? 23.943 28.667 33.029 1.00 25.95 80 PRO B O 1
ATOM 1618 N N . GLY B 1 81 ? 22.688 29.927 34.435 1.00 25.90 81 GLY B N 1
ATOM 1619 C CA . GLY B 1 81 ? 21.670 30.338 33.433 1.00 24.75 81 GLY B CA 1
ATOM 1620 C C . GLY B 1 81 ? 20.782 29.232 32.909 1.00 23.50 81 GLY B C 1
ATOM 1621 O O . GLY B 1 81 ? 20.809 28.080 33.396 1.00 23.96 81 GLY B O 1
ATOM 1622 N N . VAL B 1 82 ? 19.958 29.575 31.916 1.00 23.00 82 VAL B N 1
ATOM 1623 C CA . VAL B 1 82 ? 19.185 28.555 31.193 1.00 22.43 82 VAL B CA 1
ATOM 1624 C C . VAL B 1 82 ? 19.431 28.699 29.667 1.00 21.07 82 VAL B C 1
ATOM 1625 O O . VAL B 1 82 ? 19.602 29.816 29.156 1.00 22.01 82 VAL B O 1
ATOM 1629 N N . SER B 1 83 ? 19.460 27.572 28.982 1.00 21.07 83 SER B N 1
ATOM 1630 C CA . SER B 1 83 ? 19.803 27.572 27.545 1.00 21.39 83 SER B CA 1
ATOM 1631 C C . SER B 1 83 ? 18.788 28.370 26.732 1.00 20.95 83 SER B C 1
ATOM 1632 O O . SER B 1 83 ? 17.570 28.268 26.974 1.00 21.61 83 SER B O 1
ATOM 1635 N N . VAL B 1 84 ? 19.288 29.165 25.781 1.00 20.35 84 VAL B N 1
ATOM 1636 C CA . VAL B 1 84 ? 18.436 29.912 24.869 1.00 20.35 84 VAL B CA 1
ATOM 1637 C C . VAL B 1 84 ? 18.673 29.374 23.459 1.00 20.19 84 VAL B C 1
ATOM 1638 O O . VAL B 1 84 ? 17.722 29.003 22.750 1.00 20.68 84 VAL B O 1
ATOM 1642 N N . ASP B 1 85 ? 19.939 29.341 23.055 1.00 18.93 85 ASP B N 1
ATOM 1643 C CA . ASP B 1 85 ? 20.262 28.876 21.673 1.00 18.91 85 ASP B CA 1
ATOM 1644 C C . ASP B 1 85 ? 21.483 27.967 21.788 1.00 19.57 85 ASP B C 1
ATOM 1645 O O . ASP B 1 85 ? 22.419 28.293 22.519 1.00 20.86 85 ASP B O 1
ATOM 1650 N N . MET B 1 86 ? 21.498 26.843 21.076 1.00 18.99 86 MET B N 1
ATOM 1651 C CA . MET B 1 86 ? 22.736 26.076 21.014 1.00 20.09 86 MET B CA 1
ATOM 1652 C C . MET B 1 86 ? 22.944 25.600 19.588 1.00 19.31 86 MET B C 1
ATOM 1653 O O . MET B 1 86 ? 21.977 25.269 18.915 1.00 18.40 86 MET B O 1
ATOM 1658 N N . ASN B 1 87 ? 24.185 25.635 19.115 1.00 17.89 87 ASN B N 1
ATOM 1659 C CA . ASN B 1 87 ? 24.446 24.981 17.830 1.00 18.32 87 ASN B CA 1
ATOM 1660 C C . ASN B 1 87 ? 25.665 24.090 17.945 1.00 17.67 87 ASN B C 1
ATOM 1661 O O . ASN B 1 87 ? 26.530 24.314 18.807 1.00 17.25 87 ASN B O 1
ATOM 1666 N N . ILE B 1 88 ? 25.730 23.071 17.099 1.00 17.54 88 ILE B N 1
ATOM 1667 C CA . ILE B 1 88 ? 26.864 22.134 17.122 1.00 18.00 88 ILE B CA 1
ATOM 1668 C C . ILE B 1 88 ? 27.147 21.747 15.686 1.00 18.55 88 ILE B C 1
ATOM 1669 O O . ILE B 1 88 ? 26.210 21.455 14.923 1.00 17.65 88 ILE B O 1
ATOM 1674 N N . THR B 1 89 ? 28.440 21.758 15.346 1.00 17.91 89 THR B N 1
ATOM 1675 C CA . THR B 1 89 ? 28.945 21.316 14.049 1.00 18.07 89 THR B CA 1
ATOM 1676 C C . THR B 1 89 ? 29.790 20.062 14.284 1.00 18.86 89 THR B C 1
ATOM 1677 O O . THR B 1 89 ? 30.680 20.052 15.161 1.00 18.57 89 THR B O 1
ATOM 1681 N N . TYR B 1 90 ? 29.473 18.999 13.548 1.00 17.05 90 TYR B N 1
ATOM 1682 C CA . TYR B 1 90 ? 30.100 17.668 13.757 1.00 18.44 90 TYR B CA 1
ATOM 1683 C C . TYR B 1 90 ? 31.088 17.431 12.631 1.00 19.48 90 TYR B C 1
ATOM 1684 O O . TYR B 1 90 ? 30.690 17.399 11.468 1.00 20.30 90 TYR B O 1
ATOM 1693 N N . MET B 1 91 ? 32.365 17.279 12.976 1.00 20.28 91 MET B N 1
ATOM 1694 C CA . MET B 1 91 ? 33.428 17.227 11.976 1.00 22.51 91 MET B CA 1
ATOM 1695 C C . MET B 1 91 ? 34.105 15.874 11.771 1.00 23.02 91 MET B C 1
ATOM 1696 O O . MET B 1 91 ? 34.581 15.586 10.670 1.00 23.50 91 MET B O 1
ATOM 1701 N N . SER B 1 92 ? 34.167 15.071 12.816 1.00 23.97 92 SER B N 1
ATOM 1702 C CA . SER B 1 92 ? 34.820 13.768 12.721 1.00 26.39 92 SER B CA 1
ATOM 1703 C C . SER B 1 92 ? 34.177 12.861 13.750 1.00 26.77 92 SER B C 1
ATOM 1704 O O . SER B 1 92 ? 33.735 13.356 14.790 1.00 27.14 92 SER B O 1
ATOM 1707 N N . PRO B 1 93 ? 34.088 11.533 13.466 1.00 27.68 93 PRO B N 1
ATOM 1708 C CA . PRO B 1 93 ? 33.469 10.661 14.467 1.00 27.62 93 PRO B CA 1
ATOM 1709 C C . PRO B 1 93 ? 34.425 10.348 15.611 1.00 27.36 93 PRO B C 1
ATOM 1710 O O . PRO B 1 93 ? 35.649 10.406 15.444 1.00 27.85 93 PRO B O 1
ATOM 1714 N N . ALA B 1 94 ? 33.861 10.017 16.760 1.00 27.88 94 ALA B N 1
ATOM 1715 C CA . ALA B 1 94 ? 34.650 9.481 17.874 1.00 27.85 94 ALA B CA 1
ATOM 1716 C C . ALA B 1 94 ? 34.176 8.050 18.131 1.00 28.98 94 ALA B C 1
ATOM 1717 O O . ALA B 1 94 ? 32.998 7.807 18.367 1.00 28.54 94 ALA B O 1
ATOM 1719 N N . LYS B 1 95 ? 35.107 7.106 18.071 1.00 29.86 95 LYS B N 1
ATOM 1720 C CA . LYS B 1 95 ? 34.764 5.698 18.211 1.00 30.59 95 LYS B CA 1
ATOM 1721 C C . LYS B 1 95 ? 34.839 5.231 19.660 1.00 31.50 95 LYS B C 1
ATOM 1722 O O . LYS B 1 95 ? 35.489 5.847 20.520 1.00 30.69 95 LYS B O 1
ATOM 1724 N N . LEU B 1 96 ? 34.146 4.126 19.928 1.00 33.18 96 LEU B N 1
ATOM 1725 C CA . LEU B 1 96 ? 34.217 3.464 21.215 1.00 34.11 96 LEU B CA 1
ATOM 1726 C C . LEU B 1 96 ? 35.678 3.297 21.599 1.00 34.54 96 LEU B C 1
ATOM 1727 O O . LEU B 1 96 ? 36.498 2.857 20.779 1.00 35.17 96 LEU B O 1
ATOM 1732 N N . GLY B 1 97 ? 35.999 3.670 22.832 1.00 34.19 97 GLY B N 1
ATOM 1733 C CA . GLY B 1 97 ? 37.347 3.534 23.367 1.00 34.72 97 GLY B CA 1
ATOM 1734 C C . GLY B 1 97 ? 38.225 4.758 23.205 1.00 34.24 97 GLY B C 1
ATOM 1735 O O . GLY B 1 97 ? 39.239 4.881 23.876 1.00 34.52 97 GLY B O 1
ATOM 1736 N N . GLU B 1 98 ? 37.854 5.675 22.311 1.00 33.53 98 GLU B N 1
ATOM 1737 C CA . GLU B 1 98 ? 38.676 6.864 22.105 1.00 33.88 98 GLU B CA 1
ATOM 1738 C C . GLU B 1 98 ? 38.554 7.811 23.268 1.00 33.23 98 GLU B C 1
ATOM 1739 O O . GLU B 1 98 ? 37.508 7.877 23.922 1.00 33.66 98 GLU B O 1
ATOM 1745 N N . ASP B 1 99 ? 39.631 8.540 23.532 1.00 32.28 99 ASP B N 1
ATOM 1746 C CA . ASP B 1 99 ? 39.632 9.569 24.555 1.00 30.56 99 ASP B CA 1
ATOM 1747 C C . ASP B 1 99 ? 39.411 10.954 23.929 1.00 29.88 99 ASP B C 1
ATOM 1748 O O . ASP B 1 99 ? 40.075 11.331 22.963 1.00 29.62 99 ASP B O 1
ATOM 1753 N N . ILE B 1 100 ? 38.482 11.702 24.506 1.00 27.85 100 ILE B N 1
ATOM 1754 C CA . ILE B 1 100 ? 38.115 13.015 23.986 1.00 26.88 100 ILE B CA 1
ATOM 1755 C C . ILE B 1 10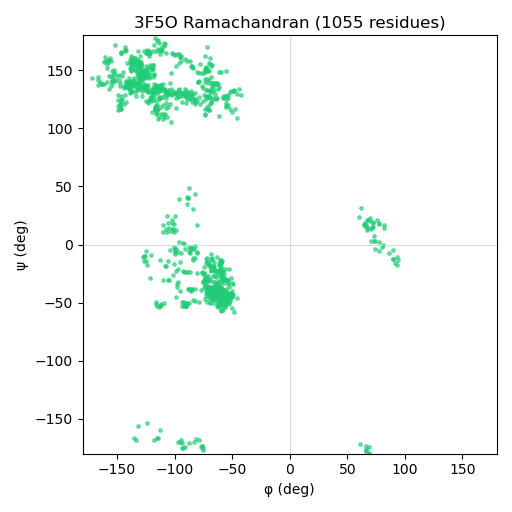0 ? 38.421 14.106 25.014 1.00 25.45 100 ILE B C 1
ATOM 1756 O O . ILE B 1 100 ? 38.294 13.877 26.239 1.00 25.78 100 ILE B O 1
ATOM 1761 N N . VAL B 1 101 ? 38.819 15.278 24.536 1.00 23.50 101 VAL B N 1
ATOM 1762 C CA . VAL B 1 101 ? 39.056 16.454 25.394 1.00 23.60 101 VAL B CA 1
ATOM 1763 C C . VAL B 1 101 ? 37.972 17.473 25.061 1.00 23.68 101 VAL B C 1
ATOM 1764 O O . VAL B 1 101 ? 37.756 17.782 23.880 1.00 23.87 101 VAL B O 1
ATOM 1768 N N . ILE B 1 102 ? 37.268 17.933 26.087 1.00 22.15 102 ILE B N 1
ATOM 1769 C CA . ILE B 1 102 ? 36.221 18.943 25.916 1.00 21.58 102 ILE B CA 1
ATOM 1770 C C . ILE B 1 102 ? 36.660 20.245 26.562 1.00 21.43 102 ILE B C 1
ATOM 1771 O O . ILE B 1 102 ? 36.895 20.311 27.783 1.00 22.14 102 ILE B O 1
ATOM 1776 N N . THR B 1 103 ? 36.777 21.289 25.753 1.00 21.98 103 THR B N 1
ATOM 1777 C CA . THR B 1 103 ? 37.220 22.581 26.234 1.00 22.53 103 THR B CA 1
ATOM 1778 C C . THR B 1 103 ? 36.121 23.610 26.055 1.00 22.89 103 THR B C 1
ATOM 1779 O O . THR B 1 103 ? 35.733 23.894 24.920 1.00 21.98 103 THR B O 1
ATOM 1783 N N . ALA B 1 104 ? 35.660 24.189 27.166 1.00 22.58 104 ALA B N 1
ATOM 1784 C CA . ALA B 1 104 ? 34.624 25.216 27.135 1.00 22.81 104 ALA B CA 1
ATOM 1785 C C . ALA B 1 104 ? 35.174 26.544 27.566 1.00 23.20 104 ALA B C 1
ATOM 1786 O O . ALA B 1 104 ? 35.903 26.606 28.566 1.00 23.81 104 ALA B O 1
ATOM 1788 N N . HIS B 1 105 ? 34.800 27.604 26.847 1.00 23.48 105 HIS B N 1
ATOM 1789 C CA A HIS B 1 105 ? 35.150 28.930 27.313 0.50 23.08 105 HIS B CA 1
ATOM 1790 C CA B HIS B 1 105 ? 35.261 29.002 27.043 0.50 23.98 105 HIS B CA 1
ATOM 1791 C C . HIS B 1 105 ? 34.059 29.967 27.137 1.00 24.18 105 HIS B C 1
ATOM 1792 O O . HIS B 1 105 ? 33.184 29.904 26.243 1.00 23.24 105 HIS B O 1
ATOM 1805 N N . VAL B 1 106 ? 34.062 30.899 28.089 1.00 22.68 106 VAL B N 1
ATOM 1806 C CA . VAL B 1 106 ? 33.085 31.968 28.104 1.00 23.30 106 VAL B CA 1
ATOM 1807 C C . VAL B 1 106 ? 33.564 33.055 27.152 1.00 23.76 106 VAL B C 1
ATOM 1808 O O . VAL B 1 106 ? 34.675 33.597 27.303 1.00 25.43 106 VAL B O 1
ATOM 1812 N N . LEU B 1 107 ? 32.751 33.353 26.148 1.00 23.20 107 LEU B N 1
ATOM 1813 C CA . LEU B 1 107 ? 33.089 34.397 25.177 1.00 23.86 107 LEU B CA 1
ATOM 1814 C C . LEU B 1 107 ? 32.760 35.807 25.655 1.00 24.32 107 LEU B C 1
ATOM 1815 O O . LEU B 1 107 ? 33.494 36.755 25.367 1.00 25.56 107 LEU B O 1
ATOM 1820 N N . LYS B 1 108 ? 31.637 35.936 26.351 1.00 24.66 108 LYS B N 1
ATOM 1821 C CA . LYS B 1 108 ? 31.119 37.230 26.805 1.00 26.09 108 LYS B CA 1
ATOM 1822 C C . LYS B 1 108 ? 30.065 36.943 27.848 1.00 27.01 108 LYS B C 1
ATOM 1823 O O . LYS B 1 108 ? 29.276 36.001 27.705 1.00 24.86 108 LYS B O 1
ATOM 1829 N N . GLN B 1 109 ? 30.063 37.764 28.901 1.00 27.02 109 GLN B N 1
ATOM 1830 C CA . GLN B 1 109 ? 29.036 37.733 29.944 1.00 29.82 109 GLN B CA 1
ATOM 1831 C C . GLN B 1 109 ? 28.398 39.113 30.095 1.00 30.30 109 GLN B C 1
ATOM 1832 O O . GLN B 1 109 ? 29.094 40.117 30.106 1.00 30.50 109 GLN B O 1
ATOM 1838 N N . GLY B 1 110 ? 27.075 39.163 30.240 1.00 31.62 110 GLY B N 1
ATOM 1839 C CA . GLY B 1 110 ? 26.392 40.432 30.502 1.00 32.46 110 GLY B CA 1
ATOM 1840 C C . GLY B 1 110 ? 25.343 40.317 31.583 1.00 32.31 110 GLY B C 1
ATOM 1841 O O . GLY B 1 110 ? 25.286 39.313 32.298 1.00 33.47 110 GLY B O 1
ATOM 1842 N N . LYS B 1 111 ? 24.490 41.331 31.693 1.00 32.16 111 LYS B N 1
ATOM 1843 C CA . LYS B 1 111 ? 23.435 41.333 32.711 1.00 31.78 111 LYS B CA 1
ATOM 1844 C C . LYS B 1 111 ? 22.473 40.149 32.586 1.00 30.87 111 LYS B C 1
ATOM 1845 O O . LYS B 1 111 ? 22.108 39.539 33.602 1.00 31.33 111 LYS B O 1
ATOM 1849 N N . THR B 1 112 ? 22.084 39.806 31.348 1.00 28.42 112 THR B N 1
ATOM 1850 C CA . THR B 1 112 ? 21.041 38.796 31.151 1.00 27.62 112 THR B CA 1
ATOM 1851 C C . THR B 1 112 ? 21.473 37.671 30.221 1.00 25.87 112 THR B C 1
ATOM 1852 O O . THR B 1 112 ? 20.797 36.658 30.141 1.00 27.27 112 THR B O 1
ATOM 1856 N N . LEU B 1 113 ? 22.565 37.876 29.496 1.00 24.74 113 LEU B N 1
ATOM 1857 C CA . LEU B 1 113 ? 22.999 36.883 28.506 1.00 22.94 113 LEU B CA 1
ATOM 1858 C C . LEU B 1 113 ? 24.466 36.504 28.626 1.00 22.15 113 LEU B C 1
ATOM 1859 O O . LEU B 1 113 ? 25.334 37.363 28.841 1.00 23.65 113 LEU B O 1
ATOM 1864 N N . ALA B 1 114 ? 24.747 35.222 28.424 1.00 20.84 114 ALA B N 1
ATOM 1865 C CA . ALA B 1 114 ? 26.146 34.756 28.410 1.00 20.79 114 ALA B CA 1
ATOM 1866 C C . ALA B 1 114 ? 26.344 33.885 27.190 1.00 21.33 114 ALA B C 1
ATOM 1867 O O . ALA B 1 114 ? 25.439 33.144 26.810 1.00 20.36 114 ALA B O 1
ATOM 1869 N N . PHE B 1 115 ? 27.528 34.004 26.599 1.00 20.14 115 PHE B N 1
ATOM 1870 C CA . PHE B 1 115 ? 27.838 33.328 25.349 1.00 19.84 115 PHE B CA 1
ATOM 1871 C C . PHE B 1 115 ? 29.042 32.432 25.598 1.00 20.26 115 PHE B C 1
ATOM 1872 O O . PHE B 1 115 ? 30.036 32.854 26.215 1.00 20.26 115 PHE B O 1
ATOM 1880 N N . THR B 1 116 ? 28.956 31.181 25.168 1.00 20.44 116 THR B N 1
ATOM 1881 C CA . THR B 1 116 ? 30.068 30.253 25.400 1.00 20.17 116 THR B CA 1
ATOM 1882 C C . THR B 1 116 ? 30.356 29.446 24.135 1.00 20.31 116 THR B C 1
ATOM 1883 O O . THR B 1 116 ? 29.504 29.372 23.242 1.00 20.89 116 THR B O 1
ATOM 1887 N N . SER B 1 117 ? 31.557 28.883 24.066 1.00 19.13 117 SER B N 1
ATOM 1888 C CA A SER B 1 117 ? 31.944 28.025 22.943 0.40 19.26 117 SER B CA 1
ATOM 1889 C CA B SER B 1 117 ? 31.971 28.027 22.929 0.60 19.03 117 SER B CA 1
ATOM 1890 C C . SER B 1 117 ? 32.641 26.788 23.480 1.00 19.75 117 SER B C 1
ATOM 1891 O O . SER B 1 117 ? 33.340 26.867 24.519 1.00 19.01 117 SER B O 1
ATOM 1896 N N . VAL B 1 118 ? 32.486 25.668 22.776 1.00 18.55 118 VAL B N 1
ATOM 1897 C CA . VAL B 1 118 ? 33.030 24.388 23.225 1.00 19.55 118 VAL B CA 1
ATOM 1898 C C . VAL B 1 118 ? 33.658 23.628 22.058 1.00 20.51 118 VAL B C 1
ATOM 1899 O O . VAL B 1 118 ? 33.015 23.478 21.011 1.00 20.63 118 VAL B O 1
ATOM 1903 N N . ASP B 1 119 ? 34.888 23.141 22.258 1.00 20.41 119 ASP B N 1
ATOM 1904 C CA . ASP B 1 119 ? 35.541 22.234 21.313 1.00 20.35 119 ASP B CA 1
ATOM 1905 C C . ASP B 1 119 ? 35.641 20.831 21.913 1.00 20.98 119 ASP B C 1
ATOM 1906 O O . ASP B 1 119 ? 35.978 20.697 23.083 1.00 21.38 119 ASP B O 1
ATOM 1911 N N . LEU B 1 120 ? 35.370 19.815 21.098 1.00 19.54 120 LEU B N 1
ATOM 1912 C CA . LEU B 1 120 ? 35.594 18.398 21.460 1.00 20.52 120 LEU B CA 1
ATOM 1913 C C . LEU B 1 120 ? 36.694 17.938 20.518 1.00 20.81 120 LEU B C 1
ATOM 1914 O O . LEU B 1 120 ? 36.560 18.085 19.312 1.00 20.41 120 LEU B O 1
ATOM 1919 N N . THR B 1 121 ? 37.782 17.395 21.069 1.00 20.84 121 THR B N 1
ATOM 1920 C CA A THR B 1 121 ? 38.906 16.982 20.224 0.50 20.74 121 THR B CA 1
ATOM 1921 C CA B THR B 1 121 ? 38.955 17.037 20.280 0.50 21.28 121 THR B CA 1
ATOM 1922 C C . THR B 1 121 ? 39.330 15.568 20.568 1.00 21.62 121 THR B C 1
ATOM 1923 O O . THR B 1 121 ? 39.166 15.118 21.710 1.00 21.38 121 THR B O 1
ATOM 1930 N N . ASN B 1 122 ? 39.839 14.841 19.567 1.00 21.19 122 ASN B N 1
ATOM 1931 C CA . ASN B 1 122 ? 40.363 13.508 19.832 1.00 23.09 122 ASN B CA 1
ATOM 1932 C C . ASN B 1 122 ? 41.721 13.702 20.520 1.00 23.32 122 ASN B C 1
ATOM 1933 O O . ASN B 1 122 ? 42.581 14.385 19.990 1.00 22.78 122 ASN B O 1
ATOM 1938 N N . LYS B 1 123 ? 41.898 13.139 21.703 1.00 24.76 123 LYS B N 1
ATOM 1939 C CA . LYS B 1 123 ? 43.150 13.365 22.439 1.00 27.09 123 LYS B CA 1
ATOM 1940 C C . LYS B 1 123 ? 44.378 12.803 21.708 1.00 27.89 123 LYS B C 1
ATOM 1941 O O . LYS B 1 123 ? 45.464 13.427 21.718 1.00 28.72 123 LYS B O 1
ATOM 1947 N N . ALA B 1 124 ? 44.191 11.664 21.048 1.00 28.35 124 ALA B N 1
ATOM 1948 C CA . ALA B 1 124 ? 45.275 10.962 20.355 1.00 29.53 124 ALA B CA 1
ATOM 1949 C C . ALA B 1 124 ? 45.799 11.758 19.167 1.00 30.42 124 ALA B C 1
ATOM 1950 O O . ALA B 1 124 ? 47.018 11.844 18.936 1.00 31.81 124 ALA B O 1
ATOM 1952 N N . THR B 1 125 ? 44.881 12.363 18.423 1.00 30.32 125 THR B N 1
ATOM 1953 C CA . THR B 1 125 ? 45.213 12.965 17.125 1.00 30.32 125 THR B CA 1
ATOM 1954 C C . THR B 1 125 ? 45.098 14.478 17.129 1.00 30.21 125 THR B C 1
ATOM 1955 O O . THR B 1 125 ? 45.563 15.133 16.192 1.00 31.38 125 THR B O 1
ATOM 1959 N N . GLY B 1 126 ? 44.462 15.031 18.163 1.00 28.61 126 GLY B N 1
ATOM 1960 C CA . GLY B 1 126 ? 44.251 16.478 18.258 1.00 28.17 126 GLY B CA 1
ATOM 1961 C C . GLY B 1 126 ? 43.193 17.010 17.286 1.00 26.54 126 GLY B C 1
ATOM 1962 O O . GLY B 1 126 ? 42.951 18.211 17.236 1.00 28.22 126 GLY B O 1
ATOM 1963 N N . LYS B 1 127 ? 42.549 16.123 16.533 1.00 25.90 127 LYS B N 1
ATOM 1964 C CA . LYS B 1 127 ? 41.587 16.564 15.506 1.00 24.23 127 LYS B CA 1
ATOM 1965 C C . LYS B 1 127 ? 40.253 16.923 16.168 1.00 23.26 127 LYS B C 1
ATOM 1966 O O . LYS B 1 127 ? 39.808 16.221 17.067 1.00 22.19 127 LYS B O 1
ATOM 1972 N N . LEU B 1 128 ? 39.622 17.990 15.695 1.00 22.77 128 LEU B N 1
ATOM 1973 C CA . LEU B 1 128 ? 38.285 18.385 16.165 1.00 22.81 128 LEU B CA 1
ATOM 1974 C C . LEU B 1 128 ? 37.231 17.313 15.841 1.00 22.12 128 LEU B C 1
ATOM 1975 O O . LEU B 1 128 ? 37.096 16.886 14.691 1.00 23.66 128 LEU B O 1
ATOM 1980 N N . ILE B 1 129 ? 36.509 16.881 16.865 1.00 20.98 129 ILE B N 1
ATOM 1981 C CA . ILE B 1 129 ? 35.319 16.030 16.707 1.00 20.90 129 ILE B CA 1
ATOM 1982 C C . ILE B 1 129 ? 34.108 16.931 16.424 1.00 20.87 129 ILE B C 1
ATOM 1983 O O . ILE B 1 129 ? 33.316 16.689 15.501 1.00 20.84 129 ILE B O 1
ATOM 1988 N N . ALA B 1 130 ? 33.972 17.965 17.232 1.00 19.26 130 ALA B N 1
ATOM 1989 C CA . ALA B 1 130 ? 32.827 18.875 17.116 1.00 20.21 130 ALA B CA 1
ATOM 1990 C C . ALA B 1 130 ? 33.141 20.241 17.743 1.00 19.83 130 ALA B C 1
ATOM 1991 O O . ALA B 1 130 ? 34.054 20.357 18.556 1.00 20.49 130 ALA B O 1
ATOM 1993 N N . GLN B 1 131 ? 32.392 21.265 17.332 1.00 18.05 131 GLN B N 1
ATOM 1994 C CA . GLN B 1 131 ? 32.434 22.566 17.965 1.00 17.18 131 GLN B CA 1
ATOM 1995 C C . GLN B 1 131 ? 31.012 23.034 18.149 1.00 17.81 131 GLN B C 1
ATOM 1996 O O . GLN B 1 131 ? 30.179 22.889 17.249 1.00 17.56 131 GLN B O 1
ATOM 2002 N N . GLY B 1 132 ? 30.746 23.624 19.299 1.00 16.77 132 GLY B N 1
ATOM 2003 C CA . GLY B 1 132 ? 29.425 24.162 19.570 1.00 17.58 132 GLY B CA 1
ATOM 2004 C C . GLY B 1 132 ? 29.505 25.563 20.133 1.00 17.95 132 GLY B C 1
ATOM 2005 O O . GLY B 1 132 ? 30.562 26.009 20.662 1.00 18.51 132 GLY B O 1
ATOM 2006 N N . ARG B 1 133 ? 28.398 26.279 19.999 1.00 18.42 133 ARG B N 1
ATOM 2007 C CA . ARG B 1 133 ? 28.259 27.552 20.692 1.00 18.46 133 ARG B CA 1
ATOM 2008 C C . ARG B 1 133 ? 26.932 27.532 21.474 1.00 18.74 133 ARG B C 1
ATOM 2009 O O . ARG B 1 133 ? 25.986 26.851 21.088 1.00 18.69 133 ARG B O 1
ATOM 2017 N N . HIS B 1 134 ? 26.871 28.255 22.600 1.00 17.42 134 HIS B N 1
ATOM 2018 C CA . HIS B 1 134 ? 25.761 28.076 23.529 1.00 18.21 134 HIS B CA 1
ATOM 2019 C C . HIS B 1 134 ? 25.500 29.431 24.173 1.00 19.26 134 HIS B C 1
ATOM 2020 O O . HIS B 1 134 ? 26.387 29.982 24.838 1.00 19.45 134 HIS B O 1
ATOM 2027 N N . THR B 1 135 ? 24.285 29.945 23.986 1.00 18.65 135 THR B N 1
ATOM 2028 C CA . THR B 1 135 ? 23.861 31.225 24.588 1.00 18.82 135 THR B CA 1
ATOM 2029 C C . THR B 1 135 ? 22.873 30.883 25.694 1.00 18.67 135 THR B C 1
ATOM 2030 O O . THR B 1 135 ? 21.976 30.060 25.496 1.00 18.75 135 THR B O 1
ATOM 2034 N N . LYS B 1 136 ? 23.098 31.474 26.861 1.00 18.67 136 LYS B N 1
ATOM 2035 C CA . LYS B 1 136 ? 22.289 31.199 28.023 1.00 19.52 136 LYS B CA 1
ATOM 2036 C C . LYS B 1 136 ? 21.745 32.509 28.592 1.00 20.39 136 LYS B C 1
ATOM 2037 O O . LYS B 1 136 ? 22.378 33.559 28.490 1.00 20.43 136 LYS B O 1
ATOM 2043 N N . HIS B 1 137 ? 20.556 32.434 29.182 1.00 22.11 137 HIS B N 1
ATOM 2044 C CA . HIS B 1 137 ? 19.900 33.595 29.772 1.00 24.18 137 HIS B CA 1
ATOM 2045 C C . HIS B 1 137 ? 20.127 33.499 31.276 1.00 24.67 137 HIS B C 1
ATOM 2046 O O . HIS B 1 137 ? 19.907 32.443 31.859 1.00 24.54 137 HIS B O 1
ATOM 2053 N N . LEU B 1 138 ? 20.560 34.605 31.868 1.00 27.63 138 LEU B N 1
ATOM 2054 C CA . LEU B 1 138 ? 20.863 34.677 33.306 1.00 29.93 138 LEU B CA 1
ATOM 2055 C C . LEU B 1 138 ? 19.741 35.409 34.044 1.00 32.15 138 LEU B C 1
ATOM 2056 O O . LEU B 1 138 ? 19.198 36.408 33.545 1.00 32.94 138 LEU B O 1
ATOM 2061 N N . GLY B 1 139 ? 19.402 34.877 35.217 0.80 33.84 139 GLY B N 1
ATOM 2062 C CA . GLY B 1 139 ? 18.280 35.359 36.028 0.80 35.88 139 GLY B CA 1
ATOM 2063 C C . GLY B 1 139 ? 18.567 36.689 36.695 0.80 36.70 139 GLY B C 1
ATOM 2064 O O . GLY B 1 139 ? 17.630 37.433 37.031 0.80 38.53 139 GLY B O 1
ATOM 2065 N N . SER C 1 3 ? 51.712 35.333 -4.915 1.00 44.61 3 SER C N 1
ATOM 2066 C CA . SER C 1 3 ? 51.200 35.183 -3.525 1.00 43.36 3 SER C CA 1
ATOM 2067 C C . SER C 1 3 ? 49.701 34.914 -3.546 1.00 42.94 3 SER C C 1
ATOM 2068 O O . SER C 1 3 ? 48.980 35.430 -4.409 1.00 42.66 3 SER C O 1
ATOM 2071 N N . MET C 1 4 ? 49.235 34.102 -2.598 1.00 41.28 4 MET C N 1
ATOM 2072 C CA . MET C 1 4 ? 47.811 34.013 -2.332 1.00 40.33 4 MET C CA 1
ATOM 2073 C C . MET C 1 4 ? 47.336 35.385 -1.799 1.00 37.95 4 MET C C 1
ATOM 2074 O O . MET C 1 4 ? 46.165 35.736 -1.915 1.00 37.53 4 MET C O 1
ATOM 2079 N N . THR C 1 5 ? 48.275 36.155 -1.260 1.00 35.55 5 THR C N 1
ATOM 2080 C CA . THR C 1 5 ? 48.027 37.525 -0.815 1.00 33.89 5 THR C CA 1
ATOM 2081 C C . THR C 1 5 ? 47.781 38.439 -2.017 1.00 32.65 5 THR C C 1
ATOM 2082 O O . THR C 1 5 ? 46.794 39.184 -2.069 1.00 31.07 5 THR C O 1
ATOM 2086 N N . GLN C 1 6 ? 48.673 38.367 -3.002 1.00 31.45 6 GLN C N 1
ATOM 2087 C CA . GLN C 1 6 ? 48.470 39.094 -4.250 1.00 29.60 6 GLN C CA 1
ATOM 2088 C C . GLN C 1 6 ? 47.134 38.720 -4.925 1.00 30.12 6 GLN C C 1
ATOM 2089 O O . GLN C 1 6 ? 46.425 39.590 -5.459 1.00 28.88 6 GLN C O 1
ATOM 2095 N N . SER C 1 7 ? 46.792 37.431 -4.889 1.00 29.21 7 SER C N 1
ATOM 2096 C CA A SER C 1 7 ? 45.547 36.956 -5.479 0.50 29.84 7 SER C CA 1
ATOM 2097 C CA B SER C 1 7 ? 45.547 36.914 -5.449 0.50 30.00 7 SER C CA 1
ATOM 2098 C C . SER C 1 7 ? 44.308 37.404 -4.698 1.00 29.70 7 SER C C 1
ATOM 2099 O O . SER C 1 7 ? 43.316 37.803 -5.304 1.00 30.09 7 SER C O 1
ATOM 2104 N N . LEU C 1 8 ? 44.358 37.334 -3.371 1.00 29.15 8 LEU C N 1
ATOM 2105 C CA . LEU C 1 8 ? 43.223 37.770 -2.538 1.00 28.94 8 LEU C CA 1
ATOM 2106 C C . LEU C 1 8 ? 42.996 39.271 -2.651 1.00 27.81 8 LEU C C 1
ATOM 2107 O O . LEU C 1 8 ? 41.853 39.771 -2.570 1.00 26.63 8 LEU C O 1
ATOM 2112 N N . ARG C 1 9 ? 44.077 40.015 -2.843 1.00 26.29 9 ARG C N 1
ATOM 2113 C CA . ARG C 1 9 ? 43.930 41.442 -3.107 1.00 25.95 9 ARG C CA 1
ATOM 2114 C C . ARG C 1 9 ? 43.142 41.689 -4.408 1.00 25.44 9 ARG C C 1
ATOM 2115 O O . ARG C 1 9 ? 42.322 42.590 -4.472 1.00 24.93 9 ARG C O 1
ATOM 2123 N N . GLU C 1 10 ? 43.388 40.872 -5.429 1.00 25.66 10 GLU C N 1
ATOM 2124 C CA . GLU C 1 10 ? 42.678 41.022 -6.705 1.00 26.97 10 GLU C CA 1
ATOM 2125 C C . GLU C 1 10 ? 41.208 40.671 -6.565 1.00 26.60 10 GLU C C 1
ATOM 2126 O O . GLU C 1 10 ? 40.341 41.333 -7.141 1.00 27.42 10 GLU C O 1
ATOM 2132 N N . VAL C 1 11 ? 40.932 39.627 -5.800 1.00 26.05 11 VAL C N 1
ATOM 2133 C CA . VAL C 1 11 ? 39.549 39.264 -5.452 1.00 26.17 11 VAL C CA 1
ATOM 2134 C C . VAL C 1 11 ? 38.817 40.435 -4.771 1.00 25.93 11 VAL C C 1
ATOM 2135 O O . VAL C 1 11 ? 37.665 40.760 -5.124 1.00 25.18 11 VAL C O 1
ATOM 2139 N N . ILE C 1 12 ? 39.486 41.079 -3.812 1.00 25.07 12 ILE C N 1
ATOM 2140 C CA . ILE C 1 12 ? 38.883 42.205 -3.096 1.00 24.92 12 ILE C CA 1
ATOM 2141 C C . ILE C 1 12 ? 38.646 43.353 -4.087 1.00 26.06 12 ILE C C 1
ATOM 2142 O O . ILE C 1 12 ? 37.578 43.934 -4.113 1.00 25.82 12 ILE C O 1
ATOM 2147 N N . LYS C 1 13 ? 39.637 43.640 -4.933 1.00 26.93 13 LYS C N 1
ATOM 2148 C CA . LYS C 1 13 ? 39.470 44.646 -5.969 1.00 28.67 13 LYS C CA 1
ATOM 2149 C C . LYS C 1 13 ? 38.255 44.322 -6.861 1.00 28.82 13 LYS C C 1
ATOM 2150 O O . LYS C 1 13 ? 37.481 45.219 -7.208 1.00 29.07 13 LYS C O 1
ATOM 2154 N N . ALA C 1 14 ? 38.087 43.045 -7.212 1.00 29.24 14 ALA C N 1
ATOM 2155 C CA . ALA C 1 14 ? 36.971 42.608 -8.054 1.00 29.59 14 ALA C CA 1
ATOM 2156 C C . ALA C 1 14 ? 35.650 42.857 -7.332 1.00 31.15 14 ALA C C 1
ATOM 2157 O O . ALA C 1 14 ? 34.703 43.375 -7.918 1.00 29.61 14 ALA C O 1
ATOM 2159 N N . MET C 1 15 ? 35.610 42.523 -6.039 1.00 31.71 15 MET C N 1
ATOM 2160 C CA . MET C 1 15 ? 34.404 42.744 -5.224 1.00 33.93 15 MET C CA 1
ATOM 2161 C C . MET C 1 15 ? 34.009 44.215 -5.198 1.00 33.88 15 MET C C 1
ATOM 2162 O O . MET C 1 15 ? 32.834 44.539 -5.366 1.00 34.79 15 MET C O 1
ATOM 2167 N N . THR C 1 16 ? 34.991 45.101 -5.035 1.00 34.41 16 THR C N 1
ATOM 2168 C CA . THR C 1 16 ? 34.725 46.535 -4.958 1.00 35.04 16 THR C CA 1
ATOM 2169 C C . THR C 1 16 ? 33.942 47.038 -6.159 1.00 35.03 16 THR C C 1
ATOM 2170 O O . THR C 1 16 ? 32.954 47.744 -5.986 1.00 36.20 16 THR C O 1
ATOM 2174 N N . LYS C 1 17 ? 34.356 46.650 -7.364 1.00 33.76 17 LYS C N 1
ATOM 2175 C CA . LYS C 1 17 ? 33.718 47.165 -8.577 1.00 32.53 17 LYS C CA 1
ATOM 2176 C C . LYS C 1 17 ? 32.543 46.294 -9.111 1.00 31.03 17 LYS C C 1
ATOM 2177 O O . LYS C 1 17 ? 31.941 46.611 -10.138 1.00 30.38 17 LYS C O 1
ATOM 2183 N N . ALA C 1 18 ? 32.233 45.198 -8.411 1.00 29.26 18 ALA C N 1
ATOM 2184 C CA . ALA C 1 18 ? 31.093 44.338 -8.760 1.00 27.45 18 ALA C CA 1
ATOM 2185 C C . ALA C 1 18 ? 29.755 45.092 -8.838 1.00 26.42 18 ALA C C 1
ATOM 2186 O O . ALA C 1 18 ? 29.542 46.094 -8.137 1.00 25.48 18 ALA C O 1
ATOM 2188 N N . ARG C 1 19 ? 28.861 44.609 -9.703 1.00 25.75 19 ARG C N 1
ATOM 2189 C CA . ARG C 1 19 ? 27.446 45.037 -9.668 1.00 25.29 19 ARG C CA 1
ATOM 2190 C C . ARG C 1 19 ? 26.611 44.158 -8.727 1.00 24.67 19 ARG C C 1
ATOM 2191 O O . ARG C 1 19 ? 25.529 44.564 -8.233 1.00 24.75 19 ARG C O 1
ATOM 2199 N N . ASN C 1 20 ? 27.095 42.941 -8.508 1.00 22.86 20 ASN C N 1
ATOM 2200 C CA . ASN C 1 20 ? 26.322 41.978 -7.728 1.00 21.97 20 ASN C CA 1
ATOM 2201 C C . ASN C 1 20 ? 26.492 42.202 -6.236 1.00 21.08 20 ASN C C 1
ATOM 2202 O O . ASN C 1 20 ? 27.029 43.232 -5.811 1.00 20.02 20 ASN C O 1
ATOM 2207 N N . PHE C 1 21 ? 26.040 41.232 -5.427 1.00 20.22 21 PHE C N 1
ATOM 2208 C CA . PHE C 1 21 ? 26.037 41.475 -3.972 1.00 20.69 21 PHE C CA 1
ATOM 2209 C C . PHE C 1 21 ? 27.437 41.524 -3.368 1.00 21.10 21 PHE C C 1
ATOM 2210 O O . PHE C 1 21 ? 27.597 42.046 -2.266 1.00 22.05 21 PHE C O 1
ATOM 2218 N N . GLU C 1 22 ? 28.439 41.002 -4.079 1.00 20.46 22 GLU C N 1
ATOM 2219 C CA . GLU C 1 22 ? 29.828 41.025 -3.574 1.00 21.72 22 GLU C CA 1
ATOM 2220 C C . GLU C 1 22 ? 30.301 42.465 -3.350 1.00 21.05 22 GLU C C 1
ATOM 2221 O O . GLU C 1 22 ? 31.225 42.717 -2.577 1.00 22.22 22 GLU C O 1
ATOM 2227 N N . ARG C 1 23 ? 29.649 43.421 -4.011 1.00 21.46 23 ARG C N 1
ATOM 2228 C CA . ARG C 1 23 ? 30.003 44.849 -3.853 1.00 22.05 23 ARG C CA 1
ATOM 2229 C C . ARG C 1 23 ? 29.902 45.394 -2.426 1.00 22.88 23 ARG C C 1
ATOM 2230 O O . ARG C 1 23 ? 30.503 46.429 -2.111 1.00 22.52 23 ARG C O 1
ATOM 2238 N N . VAL C 1 24 ? 29.109 44.732 -1.566 1.00 21.80 24 VAL C N 1
ATOM 2239 C CA . VAL C 1 24 ? 28.816 45.312 -0.252 1.00 23.42 24 VAL C CA 1
ATOM 2240 C C . VAL C 1 24 ? 30.050 45.268 0.676 1.00 24.36 24 VAL C C 1
ATOM 2241 O O . VAL C 1 24 ? 30.070 45.949 1.684 1.00 25.77 24 VAL C O 1
ATOM 2245 N N . LEU C 1 25 ? 31.056 44.464 0.314 1.00 26.29 25 LEU C N 1
ATOM 2246 C CA . LEU C 1 25 ? 32.332 44.351 1.056 1.00 27.68 25 LEU C CA 1
ATOM 2247 C C . LEU C 1 25 ? 33.496 45.040 0.334 1.00 29.06 25 LEU C C 1
ATOM 2248 O O . LEU C 1 25 ? 34.668 44.681 0.537 1.00 28.62 25 LEU C O 1
ATOM 2253 N N . GLY C 1 26 ? 33.167 46.013 -0.508 1.00 29.44 26 GLY C N 1
ATOM 2254 C CA . GLY C 1 26 ? 34.177 46.661 -1.348 1.00 30.72 26 GLY C CA 1
ATOM 2255 C C . GLY C 1 26 ? 35.190 47.435 -0.522 1.00 31.13 26 GLY C C 1
ATOM 2256 O O . GLY C 1 26 ? 36.295 47.728 -0.994 1.00 32.25 26 GLY C O 1
ATOM 2257 N N . LYS C 1 27 ? 34.810 47.784 0.699 1.00 30.63 27 LYS C N 1
ATOM 2258 C CA . LYS C 1 27 ? 35.660 48.580 1.593 1.00 31.65 27 LYS C CA 1
ATOM 2259 C C . LYS C 1 27 ? 36.640 47.773 2.468 1.00 31.33 27 LYS C C 1
ATOM 2260 O O . LYS C 1 27 ? 37.447 48.366 3.170 1.00 32.13 27 LYS C O 1
ATOM 2266 N N . ILE C 1 28 ? 36.561 46.440 2.463 1.00 31.03 28 ILE C N 1
ATOM 2267 C CA . ILE C 1 28 ? 37.477 45.652 3.307 1.00 29.92 28 ILE C CA 1
ATOM 2268 C C . ILE C 1 28 ? 38.937 45.722 2.821 1.00 29.80 28 ILE C C 1
ATOM 2269 O O . ILE C 1 28 ? 39.191 45.969 1.636 1.00 30.23 28 ILE C O 1
ATOM 2274 N N . THR C 1 29 ? 39.885 45.533 3.744 1.00 29.24 29 THR C N 1
ATOM 2275 C CA . THR C 1 29 ? 41.302 45.432 3.392 1.00 29.55 29 THR C CA 1
ATOM 2276 C C . THR C 1 29 ? 41.924 44.145 3.929 1.00 28.61 29 THR C C 1
ATOM 2277 O O . THR C 1 29 ? 41.556 43.672 5.004 1.00 27.01 29 THR C O 1
ATOM 2281 N N . LEU C 1 30 ? 42.857 43.579 3.175 1.00 27.81 30 LEU C N 1
ATOM 2282 C CA . LEU C 1 30 ? 43.501 42.310 3.559 1.00 27.16 30 LEU C CA 1
ATOM 2283 C C . LEU C 1 30 ? 44.666 42.557 4.514 1.00 27.55 30 LEU C C 1
ATOM 2284 O O . LEU C 1 30 ? 45.569 43.351 4.201 1.00 29.07 30 LEU C O 1
ATOM 2289 N N . VAL C 1 31 ? 44.669 41.872 5.659 1.00 26.80 31 VAL C N 1
ATOM 2290 C CA . VAL C 1 31 ? 45.790 41.962 6.606 1.00 26.61 31 VAL C CA 1
ATOM 2291 C C . VAL C 1 31 ? 46.769 40.834 6.332 1.00 26.79 31 VAL C C 1
ATOM 2292 O O . VAL C 1 31 ? 47.987 41.064 6.250 1.00 27.35 31 VAL C O 1
ATOM 2296 N N . SER C 1 32 ? 46.253 39.607 6.219 1.00 25.56 32 SER C N 1
ATOM 2297 C CA . SER C 1 32 ? 47.121 38.464 5.980 1.00 25.84 32 SER C CA 1
ATOM 2298 C C . SER C 1 32 ? 46.349 37.314 5.380 1.00 25.55 32 SER C C 1
ATOM 2299 O O . SER C 1 32 ? 45.141 37.194 5.570 1.00 23.59 32 SER C O 1
ATOM 2302 N N . ALA C 1 33 ? 47.061 36.489 4.612 1.00 25.75 33 ALA C N 1
ATOM 2303 C CA . ALA C 1 33 ? 46.523 35.240 4.115 1.00 25.06 33 ALA C CA 1
ATOM 2304 C C . ALA C 1 33 ? 47.552 34.171 4.436 1.00 25.96 33 ALA C C 1
ATOM 2305 O O . ALA C 1 33 ? 48.772 34.387 4.253 1.00 25.37 33 ALA C O 1
ATOM 2307 N N . ALA C 1 34 ? 47.068 33.050 4.967 1.00 24.14 34 ALA C N 1
ATOM 2308 C CA . ALA C 1 34 ? 47.895 31.852 5.195 1.00 24.52 34 ALA C CA 1
ATOM 2309 C C . ALA C 1 34 ? 47.023 30.623 4.911 1.00 23.84 34 ALA C C 1
ATOM 2310 O O . ALA C 1 34 ? 45.804 30.758 4.751 1.00 22.24 34 ALA C O 1
ATOM 2312 N N . PRO C 1 35 ? 47.630 29.420 4.850 1.00 24.11 35 PRO C N 1
ATOM 2313 C CA . PRO C 1 35 ? 46.818 28.236 4.560 1.00 24.24 35 PRO C CA 1
ATOM 2314 C C . PRO C 1 35 ? 45.655 28.126 5.568 1.00 23.91 35 PRO C C 1
ATOM 2315 O O . PRO C 1 35 ? 45.883 28.115 6.789 1.00 25.07 35 PRO C O 1
ATOM 2319 N N . GLY C 1 36 ? 44.446 28.187 5.035 1.00 24.70 36 GLY C N 1
ATOM 2320 C CA . GLY C 1 36 ? 43.214 28.088 5.834 1.00 24.01 36 GLY C CA 1
ATOM 2321 C C . GLY C 1 36 ? 42.956 29.209 6.841 1.00 24.34 36 GLY C C 1
ATOM 2322 O O . GLY C 1 36 ? 42.156 29.010 7.739 1.00 22.77 36 GLY C O 1
ATOM 2323 N N . LYS C 1 37 ? 43.626 30.371 6.709 1.00 22.97 37 LYS C N 1
ATOM 2324 C CA . LYS C 1 37 ? 43.434 31.483 7.651 1.00 23.45 37 LYS C CA 1
ATOM 2325 C C . LYS C 1 37 ? 43.559 32.806 6.927 1.00 22.99 37 LYS C C 1
ATOM 2326 O O . LYS C 1 37 ? 44.572 33.071 6.247 1.00 21.95 37 LYS C O 1
ATOM 2332 N N . VAL C 1 38 ? 42.526 33.636 7.067 1.00 21.24 38 VAL C N 1
ATOM 2333 C CA . VAL C 1 38 ? 42.530 34.942 6.423 1.00 21.18 38 VAL C CA 1
ATOM 2334 C C . VAL C 1 38 ? 42.100 35.983 7.437 1.00 21.37 38 VAL C C 1
ATOM 2335 O O . VAL C 1 38 ? 41.151 35.762 8.175 1.00 21.68 38 VAL C O 1
ATOM 2339 N N . ILE C 1 39 ? 42.832 37.098 7.494 1.00 21.28 39 ILE C N 1
ATOM 2340 C CA . ILE C 1 39 ? 42.451 38.224 8.325 1.00 21.50 39 ILE C CA 1
ATOM 2341 C C . ILE C 1 39 ? 42.211 39.418 7.419 1.00 22.33 39 ILE C C 1
ATOM 2342 O O . ILE C 1 39 ? 43.085 39.766 6.632 1.00 21.67 39 ILE C O 1
ATOM 2347 N N . CYS C 1 40 ? 41.042 40.042 7.549 1.00 21.45 40 CYS C N 1
ATOM 2348 C CA . CYS C 1 40 ? 40.765 41.307 6.883 1.00 22.11 40 CYS C CA 1
ATOM 2349 C C . CYS C 1 40 ? 40.391 42.346 7.934 1.00 22.35 40 CYS C C 1
ATOM 2350 O O . CYS C 1 40 ? 40.096 42.013 9.099 1.00 21.76 40 CYS C O 1
ATOM 2353 N N . GLU C 1 41 ? 40.380 43.600 7.509 1.00 23.06 41 GLU C N 1
ATOM 2354 C CA . GLU C 1 41 ? 39.926 44.669 8.393 1.00 23.55 41 GLU C CA 1
ATOM 2355 C C . GLU C 1 41 ? 38.928 45.529 7.639 1.00 23.62 41 GLU C C 1
ATOM 2356 O O . GLU C 1 41 ? 38.934 45.584 6.403 1.00 24.94 41 GLU C O 1
ATOM 2362 N N . MET C 1 42 ? 38.039 46.177 8.371 1.00 23.92 42 MET C N 1
ATOM 2363 C CA . MET C 1 42 ? 37.073 47.075 7.763 1.00 24.83 42 MET C CA 1
ATOM 2364 C C . MET C 1 42 ? 36.765 48.190 8.760 1.00 23.61 42 MET C C 1
ATOM 2365 O O . MET C 1 42 ? 36.667 47.926 9.949 1.00 23.55 42 MET C O 1
ATOM 2370 N N . LYS C 1 43 ? 36.612 49.410 8.251 1.00 24.29 43 LYS C N 1
ATOM 2371 C CA . LYS C 1 43 ? 36.080 50.512 9.071 1.00 24.81 43 LYS C CA 1
ATOM 2372 C C . LYS C 1 43 ? 34.584 50.547 8.837 1.00 23.87 43 LYS C C 1
ATOM 2373 O O . LYS C 1 43 ? 34.140 50.588 7.691 1.00 24.93 43 LYS C O 1
ATOM 2379 N N . VAL C 1 44 ? 33.804 50.580 9.914 1.00 24.24 44 VAL C N 1
ATOM 2380 C CA . VAL C 1 44 ? 32.347 50.669 9.799 1.00 23.04 44 VAL C CA 1
ATOM 2381 C C . VAL C 1 44 ? 31.934 52.053 9.278 1.00 24.59 44 VAL C C 1
ATOM 2382 O O . VAL C 1 44 ? 32.203 53.070 9.929 1.00 24.77 44 VAL C O 1
ATOM 2386 N N . GLU C 1 45 ? 31.335 52.083 8.093 1.00 24.80 45 GLU C N 1
ATOM 2387 C CA . GLU C 1 45 ? 30.872 53.346 7.482 1.00 26.10 45 GLU C CA 1
ATOM 2388 C C . GLU C 1 45 ? 29.346 53.322 7.364 1.00 25.94 45 GLU C C 1
ATOM 2389 O O . GLU C 1 45 ? 28.717 52.301 7.624 1.00 26.03 45 GLU C O 1
ATOM 2394 N N . GLU C 1 46 ? 28.748 54.427 6.926 1.00 25.87 46 GLU C N 1
ATOM 2395 C CA . GLU C 1 46 ? 27.279 54.511 6.859 1.00 27.10 46 GLU C CA 1
ATOM 2396 C C . GLU C 1 46 ? 26.649 53.367 6.056 1.00 25.85 46 GLU C C 1
ATOM 2397 O O . GLU C 1 46 ? 25.618 52.817 6.450 1.00 26.25 46 GLU C O 1
ATOM 2403 N N . GLU C 1 47 ? 27.292 53.013 4.947 1.00 24.94 47 GLU C N 1
ATOM 2404 C CA A GLU C 1 47 ? 26.775 51.988 4.020 0.50 25.17 47 GLU C CA 1
ATOM 2405 C CA B GLU C 1 47 ? 26.782 51.992 4.021 0.50 24.91 47 GLU C CA 1
ATOM 2406 C C . GLU C 1 47 ? 26.694 50.600 4.671 1.00 24.74 47 GLU C C 1
ATOM 2407 O O . GLU C 1 47 ? 26.016 49.698 4.149 1.00 24.28 47 GLU C O 1
ATOM 2418 N N . HIS C 1 48 ? 27.395 50.430 5.799 1.00 23.18 48 HIS C N 1
ATOM 2419 C CA . HIS C 1 48 ? 27.469 49.166 6.523 1.00 22.61 48 HIS C CA 1
ATOM 2420 C C . HIS C 1 48 ? 26.480 49.081 7.681 1.00 22.36 48 HIS C C 1
ATOM 2421 O O . HIS C 1 48 ? 26.370 48.036 8.315 1.00 21.17 48 HIS C O 1
ATOM 2428 N N . THR C 1 49 ? 25.788 50.179 7.965 1.00 21.52 49 THR C N 1
ATOM 2429 C CA . THR C 1 49 ? 24.982 50.243 9.195 1.00 21.53 49 THR C CA 1
ATOM 2430 C C . THR C 1 49 ? 23.480 49.945 9.021 1.00 20.91 49 THR C C 1
ATOM 2431 O O . THR C 1 49 ? 22.936 49.953 7.906 1.00 20.86 49 THR C O 1
ATOM 2435 N N . ASN C 1 50 ? 22.826 49.670 10.148 1.00 21.22 50 ASN C N 1
ATOM 2436 C CA . ASN C 1 50 ? 21.388 49.572 10.214 1.00 21.37 50 ASN C CA 1
ATOM 2437 C C . ASN C 1 50 ? 20.831 50.969 10.563 1.00 22.46 50 ASN C C 1
ATOM 2438 O O . ASN C 1 50 ? 21.582 51.947 10.633 1.00 23.15 50 ASN C O 1
ATOM 2443 N N . ALA C 1 51 ? 19.525 51.021 10.782 1.00 23.92 51 ALA C N 1
ATOM 2444 C CA . ALA C 1 51 ? 18.817 52.279 11.058 1.00 24.90 51 ALA C CA 1
ATOM 2445 C C . ALA C 1 51 ? 19.172 52.887 12.414 1.00 25.34 51 ALA C C 1
ATOM 2446 O O . ALA C 1 51 ? 18.796 54.022 12.699 1.00 25.76 51 ALA C O 1
ATOM 2448 N N . ILE C 1 52 ? 19.915 52.170 13.246 1.00 25.18 52 ILE C N 1
ATOM 2449 C CA . ILE C 1 52 ? 20.297 52.739 14.551 1.00 25.49 52 ILE C CA 1
ATOM 2450 C C . ILE C 1 52 ? 21.804 53.052 14.610 1.00 25.02 52 ILE C C 1
ATOM 2451 O O . ILE C 1 52 ? 22.339 53.399 15.663 1.00 25.50 52 ILE C O 1
ATOM 2456 N N . GLY C 1 53 ? 22.468 52.982 13.457 1.00 24.56 53 GLY C N 1
ATOM 2457 C CA . GLY C 1 53 ? 23.882 53.320 13.348 1.00 23.97 53 GLY C CA 1
ATOM 2458 C C . GLY C 1 53 ? 24.911 52.323 13.870 1.00 23.60 53 GLY C C 1
ATOM 2459 O O . GLY C 1 53 ? 26.055 52.698 14.133 1.00 24.70 53 GLY C O 1
ATOM 2460 N N . THR C 1 54 ? 24.529 51.046 13.993 1.00 21.76 54 THR C N 1
ATOM 2461 C CA . THR C 1 54 ? 25.521 49.991 14.288 1.00 21.81 54 THR C CA 1
ATOM 2462 C C . THR C 1 54 ? 25.660 49.085 13.082 1.00 21.33 54 THR C C 1
ATOM 2463 O O . THR C 1 54 ? 24.872 49.172 12.136 1.00 20.78 54 THR C O 1
ATOM 2467 N N . LEU C 1 55 ? 26.701 48.256 13.100 1.00 20.22 55 LEU C N 1
ATOM 2468 C CA . LEU C 1 55 ? 26.970 47.344 11.994 1.00 20.21 55 LEU C CA 1
ATOM 2469 C C . LEU C 1 55 ? 25.735 46.454 11.816 1.00 19.02 55 LEU C C 1
ATOM 2470 O O . LEU C 1 55 ? 25.275 45.824 12.779 1.00 19.78 55 LEU C O 1
ATOM 2475 N N . HIS C 1 56 ? 25.226 46.418 10.592 1.00 19.24 56 HIS C N 1
ATOM 2476 C CA . HIS C 1 56 ? 24.028 45.628 10.283 1.00 19.69 56 HIS C CA 1
ATOM 2477 C C . HIS C 1 56 ? 24.338 44.137 10.451 1.00 19.28 56 HIS C C 1
ATOM 2478 O O . HIS C 1 56 ? 25.337 43.660 9.928 1.00 18.82 56 HIS C O 1
ATOM 2485 N N . GLY C 1 57 ? 23.458 43.408 11.145 1.00 19.65 57 GLY C N 1
ATOM 2486 C CA . GLY C 1 57 ? 23.653 41.969 11.348 1.00 19.45 57 GLY C CA 1
ATOM 2487 C C . GLY C 1 57 ? 23.730 41.151 10.050 1.00 18.59 57 GLY C C 1
ATOM 2488 O O . GLY C 1 57 ? 24.394 40.114 10.021 1.00 18.26 57 GLY C O 1
ATOM 2489 N N . GLY C 1 58 ? 23.078 41.634 8.992 1.00 18.37 58 GLY C N 1
ATOM 2490 C CA . GLY C 1 58 ? 23.184 40.991 7.675 1.00 18.80 58 GLY C CA 1
ATOM 2491 C C . GLY C 1 58 ? 24.550 41.193 7.022 1.00 18.84 58 GLY C C 1
ATOM 2492 O O . GLY C 1 58 ? 25.042 40.318 6.298 1.00 18.98 58 GLY C O 1
ATOM 2493 N N . LEU C 1 59 ? 25.141 42.366 7.233 1.00 18.43 59 LEU C N 1
ATOM 2494 C CA . LEU C 1 59 ? 26.510 42.611 6.793 1.00 18.99 59 LEU C CA 1
ATOM 2495 C C . LEU C 1 59 ? 27.530 41.756 7.544 1.00 19.19 59 LEU C C 1
ATOM 2496 O O . LEU C 1 59 ? 28.445 41.222 6.951 1.00 18.82 59 LEU C O 1
ATOM 2501 N N . THR C 1 60 ? 27.335 41.619 8.847 1.00 17.80 60 THR C N 1
ATOM 2502 C CA . THR C 1 60 ? 28.137 40.725 9.652 1.00 19.08 60 THR C CA 1
ATOM 2503 C C . THR C 1 60 ? 28.049 39.312 9.104 1.00 17.83 60 THR C C 1
ATOM 2504 O O . THR C 1 60 ? 29.087 38.658 8.901 1.00 17.86 60 THR C O 1
ATOM 2508 N N . ALA C 1 61 ? 26.832 38.873 8.775 1.00 18.15 61 ALA C N 1
ATOM 2509 C CA . ALA C 1 61 ? 26.654 37.576 8.121 1.00 17.38 61 ALA C CA 1
ATOM 2510 C C . ALA C 1 61 ? 27.399 37.463 6.791 1.00 17.93 61 ALA C C 1
ATOM 2511 O O . ALA C 1 61 ? 28.013 36.410 6.482 1.00 18.65 61 ALA C O 1
ATOM 2513 N N . THR C 1 62 ? 27.393 38.560 6.029 1.00 17.32 62 THR C N 1
ATOM 2514 C CA . THR C 1 62 ? 28.035 38.588 4.727 1.00 18.07 62 THR C CA 1
ATOM 2515 C C . THR C 1 62 ? 29.563 38.515 4.873 1.00 16.93 62 THR C C 1
ATOM 2516 O O . THR C 1 62 ? 30.244 37.787 4.115 1.00 17.72 62 THR C O 1
ATOM 2520 N N . LEU C 1 63 ? 30.086 39.230 5.866 1.00 17.26 63 LEU C N 1
ATOM 2521 C CA . LEU C 1 63 ? 31.518 39.106 6.237 1.00 18.22 63 LEU C CA 1
ATOM 2522 C C . LEU C 1 63 ? 31.883 37.656 6.645 1.00 17.82 63 LEU C C 1
ATOM 2523 O O . LEU C 1 63 ? 32.911 37.144 6.221 1.00 19.45 63 LEU C O 1
ATOM 2528 N N . VAL C 1 64 ? 31.061 37.033 7.477 1.00 18.12 64 VAL C N 1
ATOM 2529 C CA . VAL C 1 64 ? 31.306 35.645 7.898 1.00 18.52 64 VAL C CA 1
ATOM 2530 C C . VAL C 1 64 ? 31.386 34.762 6.667 1.00 19.04 64 VAL C C 1
ATOM 2531 O O . VAL C 1 64 ? 32.349 34.026 6.491 1.00 19.05 64 VAL C O 1
ATOM 2535 N N . ASP C 1 65 ? 30.395 34.908 5.797 1.00 18.80 65 ASP C N 1
ATOM 2536 C CA . ASP C 1 65 ? 30.298 34.146 4.560 1.00 19.68 65 ASP C CA 1
ATOM 2537 C C . ASP C 1 65 ? 31.504 34.356 3.631 1.00 20.08 65 ASP C C 1
ATOM 2538 O O . ASP C 1 65 ? 32.191 33.392 3.248 1.00 19.51 65 ASP C O 1
ATOM 2543 N N . ASN C 1 66 ? 31.774 35.611 3.277 1.00 20.10 66 ASN C N 1
ATOM 2544 C CA . ASN C 1 66 ? 32.819 35.877 2.293 1.00 21.50 66 ASN C CA 1
ATOM 2545 C C . ASN C 1 66 ? 34.218 35.598 2.836 1.00 20.63 66 ASN C C 1
ATOM 2546 O O . ASN C 1 66 ? 35.036 34.971 2.160 1.00 20.42 66 ASN C O 1
ATOM 2551 N N . ILE C 1 67 ? 34.503 36.033 4.059 1.00 20.05 67 ILE C N 1
ATOM 2552 C CA . ILE C 1 67 ? 35.866 35.898 4.568 1.00 20.17 67 ILE C CA 1
ATOM 2553 C C . ILE C 1 67 ? 36.207 34.426 4.858 1.00 20.04 67 ILE C C 1
ATOM 2554 O O . ILE C 1 67 ? 37.334 33.980 4.594 1.00 20.60 67 ILE C O 1
ATOM 2559 N N . SER C 1 68 ? 35.236 33.652 5.347 1.00 19.42 68 SER C N 1
ATOM 2560 C CA . SER C 1 68 ? 35.456 32.203 5.470 1.00 19.58 68 SER C CA 1
ATOM 2561 C C . SER C 1 68 ? 35.694 31.550 4.094 1.00 19.48 68 SER C C 1
ATOM 2562 O O . SER C 1 68 ? 36.551 30.665 3.952 1.00 17.91 68 SER C O 1
ATOM 2565 N N . THR C 1 69 ? 34.961 32.021 3.086 1.00 18.42 69 THR C N 1
ATOM 2566 C CA . THR C 1 69 ? 35.154 31.503 1.718 1.00 19.93 69 THR C CA 1
ATOM 2567 C C . THR C 1 69 ? 36.583 31.827 1.228 1.00 19.80 69 THR C C 1
ATOM 2568 O O . THR C 1 69 ? 37.261 30.972 0.660 1.00 18.51 69 THR C O 1
ATOM 2572 N N . MET C 1 70 ? 37.048 33.041 1.522 1.00 20.88 70 MET C N 1
ATOM 2573 C CA . MET C 1 70 ? 38.453 33.380 1.233 1.00 22.14 70 MET C CA 1
ATOM 2574 C C . MET C 1 70 ? 39.433 32.408 1.902 1.00 21.40 70 MET C C 1
ATOM 2575 O O . MET C 1 70 ? 40.404 32.002 1.270 1.00 21.38 70 MET C O 1
ATOM 2580 N N . ALA C 1 71 ? 39.194 32.037 3.155 1.00 20.57 71 ALA C N 1
ATOM 2581 C CA . ALA C 1 71 ? 40.067 31.076 3.855 1.00 19.80 71 ALA C CA 1
ATOM 2582 C C . ALA C 1 71 ? 40.098 29.729 3.125 1.00 20.02 71 ALA C C 1
ATOM 2583 O O . ALA C 1 71 ? 41.141 29.060 3.071 1.00 20.16 71 ALA C O 1
ATOM 2585 N N . LEU C 1 72 ? 38.954 29.327 2.589 1.00 19.88 72 LEU C N 1
ATOM 2586 C CA . LEU C 1 72 ? 38.889 28.093 1.787 1.00 20.51 72 LEU C CA 1
ATOM 2587 C C . LEU C 1 72 ? 39.654 28.160 0.461 1.00 21.41 72 LEU C C 1
ATOM 2588 O O . LEU C 1 72 ? 40.211 27.152 0.022 1.00 21.92 72 LEU C O 1
ATOM 2593 N N . LEU C 1 73 ? 39.629 29.325 -0.190 1.00 21.52 73 LEU C N 1
ATOM 2594 C CA . LEU C 1 73 ? 40.459 29.565 -1.367 1.00 22.23 73 LEU C CA 1
ATOM 2595 C C . LEU C 1 73 ? 41.927 29.331 -1.010 1.00 23.08 73 LEU C C 1
ATOM 2596 O O . LEU C 1 73 ? 42.710 28.869 -1.858 1.00 23.79 73 LEU C O 1
ATOM 2601 N N . CYS C 1 74 ? 42.289 29.644 0.242 1.00 22.60 74 CYS C N 1
ATOM 2602 C CA . CYS C 1 74 ? 43.671 29.531 0.715 1.00 24.05 74 CYS C CA 1
ATOM 2603 C C . CYS C 1 74 ? 44.004 28.131 1.270 1.00 24.60 74 CYS C C 1
ATOM 2604 O O . CYS C 1 74 ? 44.650 28.003 2.294 1.00 27.08 74 CYS C O 1
ATOM 2607 N N . THR C 1 75 ? 43.519 27.088 0.628 1.00 24.33 75 THR C N 1
ATOM 2608 C CA . THR C 1 75 ? 43.834 25.727 1.056 1.00 24.23 75 THR C CA 1
ATOM 2609 C C . THR C 1 75 ? 44.440 25.008 -0.148 1.00 24.95 75 THR C C 1
ATOM 2610 O O . THR C 1 75 ? 44.347 25.516 -1.282 1.00 25.13 75 THR C O 1
ATOM 2614 N N . GLU C 1 76 ? 45.033 23.835 0.099 1.00 25.75 76 GLU C N 1
ATOM 2615 C CA . GLU C 1 76 ? 45.574 23.009 -0.978 1.00 26.49 76 GLU C CA 1
ATOM 2616 C C . GLU C 1 76 ? 44.515 22.759 -2.035 1.00 26.34 76 GLU C C 1
ATOM 2617 O O . GLU C 1 76 ? 44.756 22.979 -3.218 1.00 27.25 76 GLU C O 1
ATOM 2623 N N . ARG C 1 77 ? 43.319 22.349 -1.617 1.00 25.43 77 ARG C N 1
ATOM 2624 C CA . ARG C 1 77 ? 42.255 22.147 -2.605 1.00 25.29 77 ARG C CA 1
ATOM 2625 C C . ARG C 1 77 ? 41.778 23.436 -3.303 1.00 24.97 77 ARG C C 1
ATOM 2626 O O . ARG C 1 77 ? 41.518 23.458 -4.535 1.00 24.33 77 ARG C O 1
ATOM 2634 N N . GLY C 1 78 ? 41.638 24.501 -2.515 1.00 24.26 78 GLY C N 1
ATOM 2635 C CA . GLY C 1 78 ? 41.313 25.836 -3.017 1.00 24.69 78 GLY C CA 1
ATOM 2636 C C . GLY C 1 78 ? 39.905 25.999 -3.566 1.00 24.92 78 GLY C C 1
ATOM 2637 O O . GLY C 1 78 ? 39.619 26.957 -4.308 1.00 26.83 78 GLY C O 1
ATOM 2638 N N . ALA C 1 79 ? 39.020 25.104 -3.162 1.00 24.82 79 ALA C N 1
ATOM 2639 C CA . ALA C 1 79 ? 37.623 25.093 -3.607 1.00 24.34 79 ALA C CA 1
ATOM 2640 C C . ALA C 1 79 ? 36.765 25.937 -2.662 1.00 24.13 79 ALA C C 1
ATOM 2641 O O . ALA C 1 79 ? 36.793 25.694 -1.483 1.00 23.75 79 ALA C O 1
ATOM 2643 N N . PRO C 1 80 ? 35.989 26.897 -3.195 1.00 23.59 80 PRO C N 1
ATOM 2644 C CA . PRO C 1 80 ? 35.200 27.744 -2.272 1.00 23.12 80 PRO C CA 1
ATOM 2645 C C . PRO C 1 80 ? 33.898 27.120 -1.777 1.00 22.64 80 PRO C C 1
ATOM 2646 O O . PRO C 1 80 ? 33.391 27.535 -0.726 1.00 22.43 80 PRO C O 1
ATOM 2650 N N . GLY C 1 81 ? 33.352 26.177 -2.539 1.00 21.48 81 GLY C N 1
ATOM 2651 C CA . GLY C 1 81 ? 32.103 25.469 -2.158 1.00 21.30 81 GLY C CA 1
ATOM 2652 C C . GLY C 1 81 ? 30.852 26.337 -2.190 1.00 19.37 81 GLY C C 1
ATOM 2653 O O . GLY C 1 81 ? 30.874 27.511 -2.637 1.00 19.95 81 GLY C O 1
ATOM 2654 N N . VAL C 1 82 ? 29.741 25.759 -1.734 1.00 19.70 82 VAL C N 1
ATOM 2655 C CA . VAL C 1 82 ? 28.480 26.518 -1.582 1.00 18.69 82 VAL C CA 1
ATOM 2656 C C . VAL C 1 82 ? 27.962 26.385 -0.165 1.00 17.95 82 VAL C C 1
ATOM 2657 O O . VAL C 1 82 ? 28.120 25.329 0.462 1.00 17.72 82 VAL C O 1
ATOM 2661 N N . SER C 1 83 ? 27.350 27.455 0.347 1.00 18.24 83 SER C N 1
ATOM 2662 C CA . SER C 1 83 ? 26.924 27.449 1.778 1.00 17.88 83 SER C CA 1
ATOM 2663 C C . SER C 1 83 ? 25.852 26.388 2.029 1.00 18.46 83 SER C C 1
ATOM 2664 O O . SER C 1 83 ? 24.925 26.244 1.214 1.00 18.95 83 SER C O 1
ATOM 2667 N N . VAL C 1 84 ? 25.968 25.687 3.162 1.00 17.22 84 VAL C N 1
ATOM 2668 C CA . VAL C 1 84 ? 24.980 24.710 3.605 1.00 17.86 84 VAL C CA 1
ATOM 2669 C C . VAL C 1 84 ? 24.361 25.187 4.921 1.00 17.55 84 VAL C C 1
ATOM 2670 O O . VAL C 1 84 ? 23.136 25.206 5.061 1.00 17.22 84 VAL C O 1
ATOM 2674 N N . ASP C 1 85 ? 25.206 25.558 5.878 1.00 18.24 85 ASP C N 1
ATOM 2675 C CA . ASP C 1 85 ? 24.686 26.011 7.162 1.00 18.06 85 ASP C CA 1
ATOM 2676 C C . ASP C 1 85 ? 25.566 27.187 7.593 1.00 18.44 85 ASP C C 1
ATOM 2677 O O . ASP C 1 85 ? 26.798 27.138 7.452 1.00 18.80 85 ASP C O 1
ATOM 2682 N N . MET C 1 86 ? 24.942 28.215 8.148 1.00 17.22 86 MET C N 1
ATOM 2683 C CA . MET C 1 86 ? 25.721 29.308 8.759 1.00 18.45 86 MET C CA 1
ATOM 2684 C C . MET C 1 86 ? 25.037 29.744 10.047 1.00 18.21 86 MET C C 1
ATOM 2685 O O . MET C 1 86 ? 23.804 29.752 10.119 1.00 18.12 86 MET C O 1
ATOM 2690 N N . ASN C 1 87 ? 25.828 30.044 11.076 1.00 17.10 87 ASN C N 1
ATOM 2691 C CA . ASN C 1 87 ? 25.237 30.617 12.286 1.00 17.61 87 ASN C CA 1
ATOM 2692 C C . ASN C 1 87 ? 26.113 31.773 12.753 1.00 16.85 87 ASN C C 1
ATOM 2693 O O . ASN C 1 87 ? 27.304 31.831 12.399 1.00 17.43 87 ASN C O 1
ATOM 2698 N N . ILE C 1 88 ? 25.492 32.731 13.431 1.00 16.83 88 ILE C N 1
ATOM 2699 C CA . ILE C 1 88 ? 26.224 33.915 13.858 1.00 16.68 88 ILE C CA 1
ATOM 2700 C C . ILE C 1 88 ? 25.677 34.254 15.241 1.00 17.08 88 ILE C C 1
ATOM 2701 O O . ILE C 1 88 ? 24.446 34.188 15.456 1.00 16.41 88 ILE C O 1
ATOM 2706 N N . THR C 1 89 ? 26.586 34.572 16.169 1.00 17.30 89 THR C N 1
ATOM 2707 C CA . THR C 1 89 ? 26.197 35.025 17.518 1.00 18.87 89 THR C CA 1
ATOM 2708 C C . THR C 1 89 ? 26.748 36.448 17.670 1.00 19.67 89 THR C C 1
ATOM 2709 O O . THR C 1 89 ? 27.920 36.711 17.292 1.00 20.56 89 THR C O 1
ATOM 2713 N N . TYR C 1 90 ? 25.920 37.360 18.189 1.00 18.00 90 TYR C N 1
ATOM 2714 C CA . TYR C 1 90 ? 26.225 38.785 18.166 1.00 18.87 90 TYR C CA 1
ATOM 2715 C C . TYR C 1 90 ? 26.395 39.204 19.625 1.00 20.14 90 TYR C C 1
ATOM 2716 O O . TYR C 1 90 ? 25.414 39.290 20.364 1.00 20.37 90 TYR C O 1
ATOM 2725 N N . MET C 1 91 ? 27.638 39.474 20.007 1.00 20.86 91 MET C N 1
ATOM 2726 C CA A MET C 1 91 ? 27.940 39.679 21.417 0.50 21.38 91 MET C CA 1
ATOM 2727 C CA B MET C 1 91 ? 28.062 39.663 21.407 0.50 21.70 91 MET C CA 1
ATOM 2728 C C . MET C 1 91 ? 28.096 41.128 21.852 1.00 21.91 91 MET C C 1
ATOM 2729 O O . MET C 1 91 ? 27.817 41.448 23.023 1.00 22.56 91 MET C O 1
ATOM 2738 N N . SER C 1 92 ? 28.509 41.995 20.933 1.00 22.55 92 SER C N 1
ATOM 2739 C CA . SER C 1 92 ? 28.655 43.434 21.193 1.00 23.86 92 SER C CA 1
ATOM 2740 C C . SER C 1 92 ? 28.409 44.212 19.901 1.00 24.10 92 SER C C 1
ATOM 2741 O O . SER C 1 92 ? 28.719 43.706 18.832 1.00 24.59 92 SER C O 1
ATOM 2744 N N . PRO C 1 93 ? 27.806 45.417 19.980 1.00 24.52 93 PRO C N 1
ATOM 2745 C CA . PRO C 1 93 ? 27.589 46.157 18.734 1.00 25.02 93 PRO C CA 1
ATOM 2746 C C . PRO C 1 93 ? 28.908 46.691 18.231 1.00 24.82 93 PRO C C 1
ATOM 2747 O O . PRO C 1 93 ? 29.823 46.919 19.055 1.00 25.90 93 PRO C O 1
ATOM 2751 N N . ALA C 1 94 ? 29.010 46.867 16.914 1.00 24.26 94 ALA C N 1
ATOM 2752 C CA . ALA C 1 94 ? 30.101 47.623 16.275 1.00 24.68 94 ALA C CA 1
ATOM 2753 C C . ALA C 1 94 ? 29.503 48.929 15.789 1.00 26.23 94 ALA C C 1
ATOM 2754 O O . ALA C 1 94 ? 28.505 48.948 15.055 1.00 25.77 94 ALA C O 1
ATOM 2756 N N . LYS C 1 95 ? 30.114 50.030 16.204 1.00 25.91 95 LYS C N 1
ATOM 2757 C CA . LYS C 1 95 ? 29.538 51.343 15.962 1.00 27.27 95 LYS C CA 1
ATOM 2758 C C . LYS C 1 95 ? 30.133 51.985 14.707 1.00 27.07 95 LYS C C 1
ATOM 2759 O O . LYS C 1 95 ? 31.245 51.638 14.277 1.00 26.76 95 LYS C O 1
ATOM 2765 N N . LEU C 1 96 ? 29.392 52.912 14.105 1.00 27.87 96 LEU C N 1
ATOM 2766 C CA . LEU C 1 96 ? 29.927 53.713 13.004 1.00 29.20 96 LEU C CA 1
ATOM 2767 C C . LEU C 1 96 ? 31.255 54.330 13.389 1.00 29.51 96 LEU C C 1
ATOM 2768 O O . LEU C 1 96 ? 31.367 54.922 14.465 1.00 30.15 96 LEU C O 1
ATOM 2773 N N . GLY C 1 97 ? 32.243 54.199 12.511 1.00 29.65 97 GLY C N 1
ATOM 2774 C CA . GLY C 1 97 ? 33.571 54.769 12.728 1.00 30.62 97 GLY C CA 1
ATOM 2775 C C . GLY C 1 97 ? 34.558 53.817 13.379 1.00 30.19 97 GLY C C 1
ATOM 2776 O O . GLY C 1 97 ? 35.755 54.101 13.433 1.00 30.64 97 GLY C O 1
ATOM 2777 N N . GLU C 1 98 ? 34.068 52.685 13.877 1.00 29.06 98 GLU C N 1
ATOM 2778 C CA . GLU C 1 98 ? 34.935 51.689 14.503 1.00 28.89 98 GLU C CA 1
ATOM 2779 C C . GLU C 1 98 ? 35.680 50.802 13.483 1.00 28.42 98 GLU C C 1
ATOM 2780 O O . GLU C 1 98 ? 35.120 50.418 12.468 1.00 27.71 98 GLU C O 1
ATOM 2786 N N . ASP C 1 99 ? 36.950 50.514 13.760 1.00 27.43 99 ASP C N 1
ATOM 2787 C CA . ASP C 1 99 ? 37.721 49.579 12.942 1.00 27.74 99 ASP C CA 1
ATOM 2788 C C . ASP C 1 99 ? 37.532 48.170 13.470 1.00 27.10 99 ASP C C 1
ATOM 2789 O O . ASP C 1 99 ? 37.699 47.901 14.675 1.00 27.24 99 ASP C O 1
ATOM 2794 N N . ILE C 1 100 ? 37.181 47.262 12.564 1.00 26.03 100 ILE C N 1
ATOM 2795 C CA . ILE C 1 100 ? 36.924 45.884 12.956 1.00 25.22 100 ILE C CA 1
ATOM 2796 C C . ILE C 1 100 ? 37.888 44.934 12.245 1.00 24.26 100 ILE C C 1
ATOM 2797 O O . ILE C 1 100 ? 38.381 45.245 11.147 1.00 24.83 100 ILE C O 1
ATOM 2802 N N . VAL C 1 101 ? 38.175 43.810 12.892 1.00 23.43 101 VAL C N 1
ATOM 2803 C CA . VAL C 1 101 ? 39.059 42.781 12.345 1.00 22.49 101 VAL C CA 1
ATOM 2804 C C . VAL C 1 101 ? 38.225 41.522 12.150 1.00 21.93 101 VAL C C 1
ATOM 2805 O O . VAL C 1 101 ? 37.459 41.145 13.030 1.00 20.78 101 VAL C O 1
ATOM 2809 N N . ILE C 1 102 ? 38.315 40.922 10.971 1.00 19.80 102 ILE C N 1
ATOM 2810 C CA . ILE C 1 102 ? 37.549 39.717 10.694 1.00 20.13 102 ILE C CA 1
ATOM 2811 C C . ILE C 1 102 ? 38.551 38.603 10.441 1.00 19.89 102 ILE C C 1
ATOM 2812 O O . ILE C 1 102 ? 39.317 38.677 9.472 1.00 19.65 102 ILE C O 1
ATOM 2817 N N . THR C 1 103 ? 38.539 37.597 11.305 1.00 19.44 103 THR C N 1
ATOM 2818 C CA . THR C 1 103 ? 39.513 36.503 11.258 1.00 20.51 103 THR C CA 1
ATOM 2819 C C . THR C 1 103 ? 38.797 35.198 10.954 1.00 20.45 103 THR C C 1
ATOM 2820 O O . THR C 1 103 ? 37.929 34.795 11.731 1.00 19.88 103 THR C O 1
ATOM 2824 N N . ALA C 1 104 ? 39.154 34.561 9.831 1.00 19.95 104 ALA C N 1
ATOM 2825 C CA . ALA C 1 104 ? 38.489 33.331 9.407 1.00 20.27 104 ALA C CA 1
ATOM 2826 C C . ALA C 1 104 ? 39.493 32.183 9.422 1.00 20.91 104 ALA C C 1
ATOM 2827 O O . ALA C 1 104 ? 40.643 32.349 8.959 1.00 20.41 104 ALA C O 1
ATOM 2829 N N . HIS C 1 105 ? 39.066 31.031 9.932 1.00 20.93 105 HIS C N 1
ATOM 2830 C CA A HIS C 1 105 ? 39.890 29.811 10.030 0.50 21.69 105 HIS C CA 1
ATOM 2831 C CA B HIS C 1 105 ? 39.909 29.865 9.797 0.50 21.31 105 HIS C CA 1
ATOM 2832 C C . HIS C 1 105 ? 39.128 28.625 9.439 1.00 21.74 105 HIS C C 1
ATOM 2833 O O . HIS C 1 105 ? 37.930 28.476 9.741 1.00 20.95 105 HIS C O 1
ATOM 2846 N N . VAL C 1 106 ? 39.814 27.768 8.678 1.00 19.36 106 VAL C N 1
ATOM 2847 C CA . VAL C 1 106 ? 39.234 26.507 8.255 1.00 19.96 106 VAL C CA 1
ATOM 2848 C C . VAL C 1 106 ? 39.446 25.539 9.430 1.00 19.94 106 VAL C C 1
ATOM 2849 O O . VAL C 1 106 ? 40.585 25.325 9.872 1.00 20.92 106 VAL C O 1
ATOM 2853 N N . LEU C 1 107 ? 38.361 24.937 9.899 1.00 19.84 107 LEU C N 1
ATOM 2854 C CA . LEU C 1 107 ? 38.394 23.953 10.992 1.00 20.26 107 LEU C CA 1
ATOM 2855 C C . LEU C 1 107 ? 38.698 22.528 10.538 1.00 21.44 107 LEU C C 1
ATOM 2856 O O . LEU C 1 107 ? 39.370 21.761 11.262 1.00 21.73 107 LEU C O 1
ATOM 2861 N N . LYS C 1 108 ? 38.147 22.160 9.380 1.00 20.25 108 LYS C N 1
ATOM 2862 C CA . LYS C 1 108 ? 38.242 20.809 8.854 1.00 21.88 108 LYS C CA 1
ATOM 2863 C C . LYS C 1 108 ? 37.810 20.820 7.399 1.00 22.04 108 LYS C C 1
ATOM 2864 O O . LYS C 1 108 ? 36.840 21.479 7.032 1.00 21.85 108 LYS C O 1
ATOM 2870 N N . GLN C 1 109 ? 38.566 20.091 6.577 1.00 23.38 109 GLN C N 1
ATOM 2871 C CA . GLN C 1 109 ? 38.196 19.874 5.188 1.00 24.85 109 GLN C CA 1
ATOM 2872 C C . GLN C 1 109 ? 38.026 18.399 4.892 1.00 25.54 109 GLN C C 1
ATOM 2873 O O . GLN C 1 109 ? 38.921 17.619 5.158 1.00 25.50 109 GLN C O 1
ATOM 2879 N N . GLY C 1 110 ? 36.873 18.022 4.360 1.00 25.83 110 GLY C N 1
ATOM 2880 C CA . GLY C 1 110 ? 36.657 16.630 3.960 1.00 26.77 110 GLY C CA 1
ATOM 2881 C C . GLY C 1 110 ? 36.476 16.492 2.460 1.00 26.05 110 GLY C C 1
ATOM 2882 O O . GLY C 1 110 ? 36.738 17.425 1.697 1.00 26.34 110 GLY C O 1
ATOM 2883 N N . LYS C 1 111 ? 35.996 15.330 2.024 1.00 26.99 111 LYS C N 1
ATOM 2884 C CA . LYS C 1 111 ? 35.778 15.090 0.603 1.00 26.98 111 LYS C CA 1
ATOM 2885 C C . LYS C 1 111 ? 34.724 16.024 0.057 1.00 26.27 111 LYS C C 1
ATOM 2886 O O . LYS C 1 111 ? 34.893 16.592 -1.031 1.00 25.73 111 LYS C O 1
ATOM 2892 N N . THR C 1 112 ? 33.614 16.170 0.790 1.00 25.09 112 THR C N 1
ATOM 2893 C CA . THR C 1 112 ? 32.476 16.938 0.241 1.00 24.84 112 THR C CA 1
ATOM 2894 C C . THR C 1 112 ? 32.009 18.101 1.131 1.00 23.29 112 THR C C 1
ATOM 2895 O O . THR C 1 112 ? 31.133 18.851 0.725 1.00 23.33 112 THR C O 1
ATOM 2899 N N . LEU C 1 113 ? 32.579 18.216 2.323 1.00 22.70 113 LEU C N 1
ATOM 2900 C CA . LEU C 1 113 ? 32.218 19.306 3.246 1.00 22.14 113 LEU C CA 1
ATOM 2901 C C . LEU C 1 113 ? 33.463 19.997 3.787 1.00 21.54 113 LEU C C 1
ATOM 2902 O O . LEU C 1 113 ? 34.504 19.346 4.002 1.00 21.87 113 LEU C O 1
ATOM 2907 N N . ALA C 1 114 ? 33.353 21.308 3.992 1.00 20.06 114 ALA C N 1
ATOM 2908 C CA . ALA C 1 114 ? 34.383 22.081 4.676 1.00 18.99 114 ALA C CA 1
ATOM 2909 C C . ALA C 1 114 ? 33.712 22.884 5.781 1.00 18.82 114 ALA C C 1
ATOM 2910 O O . ALA C 1 114 ? 32.553 23.283 5.623 1.00 18.84 114 ALA C O 1
ATOM 2912 N N . PHE C 1 115 ? 34.438 23.094 6.869 1.00 17.58 115 PHE C N 1
ATOM 2913 C CA . PHE C 1 115 ? 33.901 23.752 8.069 1.00 17.58 115 PHE C CA 1
ATOM 2914 C C . PHE C 1 115 ? 34.829 24.908 8.405 1.00 18.47 115 PHE C C 1
ATOM 2915 O O . PHE C 1 115 ? 36.068 24.743 8.425 1.00 17.90 115 PHE C O 1
ATOM 2923 N N . THR C 1 116 ? 34.251 26.064 8.690 1.00 17.23 116 THR C N 1
ATOM 2924 C CA . THR C 1 116 ? 35.020 27.264 8.975 1.00 18.03 116 THR C CA 1
ATOM 2925 C C . THR C 1 116 ? 34.445 28.026 10.170 1.00 18.66 116 THR C C 1
ATOM 2926 O O . THR C 1 116 ? 33.262 27.878 10.470 1.00 17.99 116 THR C O 1
ATOM 2930 N N . SER C 1 117 ? 35.277 28.838 10.830 1.00 17.65 117 SER C N 1
ATOM 2931 C CA . SER C 1 117 ? 34.837 29.691 11.939 1.00 17.73 117 SER C CA 1
ATOM 2932 C C . SER C 1 117 ? 35.364 31.101 11.681 1.00 18.34 117 SER C C 1
ATOM 2933 O O . SER C 1 117 ? 36.459 31.245 11.145 1.00 19.17 117 SER C O 1
ATOM 2936 N N . VAL C 1 118 ? 34.590 32.117 12.073 1.00 16.41 118 VAL C N 1
ATOM 2937 C CA . VAL C 1 118 ? 34.960 33.517 11.887 1.00 17.87 118 VAL C CA 1
ATOM 2938 C C . VAL C 1 118 ? 34.689 34.294 13.166 1.00 18.35 118 VAL C C 1
ATOM 2939 O O . VAL C 1 118 ? 33.600 34.176 13.737 1.00 18.17 118 VAL C O 1
ATOM 2943 N N . ASP C 1 119 ? 35.675 35.070 13.595 1.00 18.55 119 ASP C N 1
ATOM 2944 C CA . ASP C 1 119 ? 35.539 36.027 14.707 1.00 20.14 119 ASP C CA 1
ATOM 2945 C C . ASP C 1 119 ? 35.650 37.436 14.155 1.00 20.34 119 ASP C C 1
ATOM 2946 O O . ASP C 1 119 ? 36.585 37.729 13.405 1.00 20.84 119 ASP C O 1
ATOM 2951 N N . LEU C 1 120 ? 34.724 38.310 14.552 1.00 20.17 120 LEU C N 1
ATOM 2952 C CA . LEU C 1 120 ? 34.824 39.720 14.273 1.00 20.42 120 LEU C CA 1
ATOM 2953 C C . LEU C 1 120 ? 35.191 40.344 15.598 1.00 20.59 120 LEU C C 1
ATOM 2954 O O . LEU C 1 120 ? 34.523 40.080 16.614 1.00 20.03 120 LEU C O 1
ATOM 2959 N N . THR C 1 121 ? 36.243 41.158 15.587 1.00 20.50 121 THR C N 1
ATOM 2960 C CA . THR C 1 121 ? 36.709 41.810 16.830 1.00 21.50 121 THR C CA 1
ATOM 2961 C C . THR C 1 121 ? 36.872 43.323 16.627 1.00 21.56 121 THR C C 1
ATOM 2962 O O . THR C 1 121 ? 37.036 43.793 15.500 1.00 21.09 121 THR C O 1
ATOM 2966 N N . ASN C 1 122 ? 36.786 44.092 17.715 1.00 23.06 122 ASN C N 1
ATOM 2967 C CA . ASN C 1 122 ? 37.131 45.513 17.658 1.00 24.25 122 ASN C CA 1
ATOM 2968 C C . ASN C 1 122 ? 38.654 45.628 17.551 1.00 25.39 122 ASN C C 1
ATOM 2969 O O . ASN C 1 122 ? 39.367 45.030 18.336 1.00 25.38 122 ASN C O 1
ATOM 2974 N N . LYS C 1 123 ? 39.144 46.336 16.537 1.00 25.79 123 LYS C N 1
ATOM 2975 C CA . LYS C 1 123 ? 40.588 46.411 16.321 1.00 27.91 123 LYS C CA 1
ATOM 2976 C C . LYS C 1 123 ? 41.326 46.999 17.540 1.00 29.22 123 LYS C C 1
ATOM 2977 O O . LYS C 1 123 ? 42.387 46.478 17.937 1.00 29.89 123 LYS C O 1
ATOM 2983 N N . ALA C 1 124 ? 40.753 48.064 18.111 1.00 30.03 124 ALA C N 1
ATOM 2984 C CA . ALA C 1 124 ? 41.393 48.817 19.202 1.00 31.66 124 ALA C CA 1
ATOM 2985 C C . ALA C 1 124 ? 41.506 47.990 20.486 1.00 32.64 124 ALA C C 1
ATOM 2986 O O . ALA C 1 124 ? 42.538 48.000 21.151 1.00 34.47 124 ALA C O 1
ATOM 2988 N N . THR C 1 125 ? 40.453 47.248 20.811 1.00 32.58 125 THR C N 1
ATOM 2989 C CA . THR C 1 125 ? 40.356 46.578 22.098 1.00 32.90 125 THR C CA 1
ATOM 2990 C C . THR C 1 125 ? 40.531 45.059 21.998 1.00 32.61 125 THR C C 1
ATOM 2991 O O . THR C 1 125 ? 40.800 44.398 23.005 1.00 32.72 125 THR C O 1
ATOM 2995 N N . GLY C 1 126 ? 40.362 44.513 20.791 1.00 31.33 126 GLY C N 1
ATOM 2996 C CA . GLY C 1 126 ? 40.367 43.058 20.591 1.00 31.38 126 GLY C CA 1
ATOM 2997 C C . GLY C 1 126 ? 39.098 42.370 21.078 1.00 30.31 126 GLY C C 1
ATOM 2998 O O . GLY C 1 126 ? 38.999 41.146 21.016 1.00 30.60 126 GLY C O 1
ATOM 2999 N N . LYS C 1 127 ? 38.125 43.152 21.553 1.00 29.44 127 LYS C N 1
ATOM 3000 C CA . LYS C 1 127 ? 36.854 42.589 22.072 1.00 29.36 127 LYS C CA 1
ATOM 3001 C C . LYS C 1 127 ? 36.049 41.930 20.968 1.00 27.83 127 LYS C C 1
ATOM 3002 O O . LYS C 1 127 ? 35.906 42.482 19.893 1.00 27.24 127 LYS C O 1
ATOM 3008 N N . LEU C 1 128 ? 35.479 40.774 21.273 1.00 27.54 128 LEU C N 1
ATOM 3009 C CA . LEU C 1 128 ? 34.618 40.052 20.314 1.00 26.48 128 LEU C CA 1
ATOM 3010 C C . LEU C 1 128 ? 33.307 40.816 20.030 1.00 25.40 128 LEU C C 1
ATOM 3011 O O . LEU C 1 128 ? 32.539 41.132 20.973 1.00 25.36 128 LEU C O 1
ATOM 3016 N N . ILE C 1 129 ? 33.057 41.080 18.745 1.00 22.99 129 ILE C N 1
ATOM 3017 C CA . ILE C 1 129 ? 31.801 41.619 18.214 1.00 22.06 129 ILE C CA 1
ATOM 3018 C C . ILE C 1 129 ? 30.816 40.462 17.903 1.00 20.94 129 ILE C C 1
ATOM 3019 O O . ILE C 1 129 ? 29.660 40.471 18.325 1.00 19.33 129 ILE C O 1
ATOM 3024 N N . ALA C 1 130 ? 31.301 39.470 17.170 1.00 20.06 130 ALA C N 1
ATOM 3025 C CA . ALA C 1 130 ? 30.431 38.376 16.744 1.00 19.27 130 ALA C CA 1
ATOM 3026 C C . ALA C 1 130 ? 31.294 37.169 16.434 1.00 19.47 130 ALA C C 1
ATOM 3027 O O . ALA C 1 130 ? 32.484 37.332 16.127 1.00 19.28 130 ALA C O 1
ATOM 3029 N N . GLN C 1 131 ? 30.699 35.977 16.488 1.00 18.63 131 GLN C N 1
ATOM 3030 C CA . GLN C 1 131 ? 31.384 34.754 16.068 1.00 17.80 131 GLN C CA 1
ATOM 3031 C C . GLN C 1 131 ? 30.428 33.968 15.181 1.00 18.39 131 GLN C C 1
ATOM 3032 O O . GLN C 1 131 ? 29.219 33.890 15.467 1.00 17.90 131 GLN C O 1
ATOM 3038 N N . GLY C 1 132 ? 30.960 33.410 14.103 1.00 17.63 132 GLY C N 1
ATOM 3039 C CA . GLY C 1 132 ? 30.116 32.639 13.191 1.00 16.85 132 GLY C CA 1
ATOM 3040 C C . GLY C 1 132 ? 30.748 31.307 12.849 1.00 17.75 132 GLY C C 1
ATOM 3041 O O . GLY C 1 132 ? 31.964 31.148 13.007 1.00 18.00 132 GLY C O 1
ATOM 3042 N N . ARG C 1 133 ? 29.922 30.341 12.437 1.00 17.65 133 ARG C N 1
ATOM 3043 C CA . ARG C 1 133 ? 30.444 29.056 11.914 1.00 17.68 133 ARG C CA 1
ATOM 3044 C C . ARG C 1 133 ? 29.751 28.829 10.576 1.00 17.65 133 ARG C C 1
ATOM 3045 O O . ARG C 1 133 ? 28.603 29.233 10.392 1.00 17.76 133 ARG C O 1
ATOM 3053 N N . HIS C 1 134 ? 30.473 28.250 9.623 1.00 16.53 134 HIS C N 1
ATOM 3054 C CA . HIS C 1 134 ? 29.961 28.218 8.242 1.00 17.00 134 HIS C CA 1
ATOM 3055 C C . HIS C 1 134 ? 30.385 26.878 7.645 1.00 16.85 134 HIS C C 1
ATOM 3056 O O . HIS C 1 134 ? 31.589 26.564 7.581 1.00 18.07 134 HIS C O 1
ATOM 3063 N N . THR C 1 135 ? 29.413 26.093 7.218 1.00 16.75 135 THR C N 1
ATOM 3064 C CA . THR C 1 135 ? 29.697 24.790 6.600 1.00 16.94 135 THR C CA 1
ATOM 3065 C C . THR C 1 135 ? 29.363 24.944 5.133 1.00 16.92 135 THR C C 1
ATOM 3066 O O . THR C 1 135 ? 28.308 25.488 4.779 1.00 17.48 135 THR C O 1
ATOM 3070 N N . LYS C 1 136 ? 30.278 24.467 4.300 1.00 15.90 136 LYS C N 1
ATOM 3071 C CA . LYS C 1 136 ? 30.093 24.546 2.855 1.00 16.92 136 LYS C CA 1
ATOM 3072 C C . LYS C 1 136 ? 30.222 23.166 2.233 1.00 17.92 136 LYS C C 1
ATOM 3073 O O . LYS C 1 136 ? 30.923 22.279 2.745 1.00 18.59 136 LYS C O 1
ATOM 3079 N N . HIS C 1 137 ? 29.498 22.987 1.126 1.00 18.81 137 HIS C N 1
ATOM 3080 C CA . HIS C 1 137 ? 29.534 21.745 0.356 1.00 19.85 137 HIS C CA 1
ATOM 3081 C C . HIS C 1 137 ? 30.484 21.933 -0.853 1.00 21.70 137 HIS C C 1
ATOM 3082 O O . HIS C 1 137 ? 30.403 22.919 -1.569 1.00 21.80 137 HIS C O 1
ATOM 3089 N N . LEU C 1 138 ? 31.393 20.993 -1.040 1.00 22.95 138 LEU C N 1
ATOM 3090 C CA . LEU C 1 138 ? 32.378 21.111 -2.126 1.00 24.90 138 LEU C CA 1
ATOM 3091 C C . LEU C 1 138 ? 31.937 20.184 -3.236 1.00 27.16 138 LEU C C 1
ATOM 3092 O O . LEU C 1 138 ? 31.565 19.031 -2.988 1.00 28.60 138 LEU C O 1
ATOM 3097 N N . GLY C 1 139 ? 31.965 20.707 -4.458 0.80 29.18 139 GLY C N 1
ATOM 3098 C CA . GLY C 1 139 ? 31.505 19.974 -5.639 0.80 30.92 139 GLY C CA 1
ATOM 3099 C C . GLY C 1 139 ? 32.666 19.345 -6.371 0.80 31.94 139 GLY C C 1
ATOM 3100 O O . GLY C 1 139 ? 33.643 18.911 -5.748 0.80 32.25 139 GLY C O 1
ATOM 3101 N N . SER D 1 3 ? -3.682 51.085 8.824 1.00 45.73 3 SER D N 1
ATOM 3102 C CA . SER D 1 3 ? -3.431 49.715 8.281 1.00 45.29 3 SER D CA 1
ATOM 3103 C C . SER D 1 3 ? -1.991 49.307 8.555 1.00 44.57 3 SER D C 1
ATOM 3104 O O . SER D 1 3 ? -1.045 50.063 8.280 1.00 44.57 3 SER D O 1
ATOM 3107 N N . MET D 1 4 ? -1.838 48.116 9.123 1.00 43.52 4 MET D N 1
ATOM 3108 C CA . MET D 1 4 ? -0.531 47.587 9.484 1.00 42.21 4 MET D CA 1
ATOM 3109 C C . MET D 1 4 ? 0.313 47.323 8.234 1.00 40.83 4 MET D C 1
ATOM 3110 O O . MET D 1 4 ? 1.510 47.633 8.194 1.00 40.31 4 MET D O 1
ATOM 3115 N N . THR D 1 5 ? -0.332 46.746 7.229 1.00 39.16 5 THR D N 1
ATOM 3116 C CA . THR D 1 5 ? 0.269 46.505 5.932 1.00 38.27 5 THR D CA 1
ATOM 3117 C C . THR D 1 5 ? 0.723 47.822 5.310 1.00 37.24 5 THR D C 1
ATOM 3118 O O . THR D 1 5 ? 1.867 47.950 4.898 1.00 36.04 5 THR D O 1
ATOM 3122 N N . GLN D 1 6 ? -0.164 48.817 5.279 1.00 36.78 6 GLN D N 1
ATOM 3123 C CA . GLN D 1 6 ? 0.179 50.086 4.654 1.00 36.58 6 GLN D CA 1
ATOM 3124 C C . GLN D 1 6 ? 1.369 50.782 5.337 1.00 36.19 6 GLN D C 1
ATOM 3125 O O . GLN D 1 6 ? 2.281 51.285 4.655 1.00 35.70 6 GLN D O 1
ATOM 3131 N N . SER D 1 7 ? 1.368 50.789 6.672 1.00 35.23 7 SER D N 1
ATOM 3132 C CA . SER D 1 7 ? 2.486 51.301 7.461 1.00 35.52 7 SER D CA 1
ATOM 3133 C C . SER D 1 7 ? 3.816 50.602 7.135 1.00 34.08 7 SER D C 1
ATOM 3134 O O . SER D 1 7 ? 4.868 51.239 7.004 1.00 33.86 7 SER D O 1
ATOM 3137 N N . LEU D 1 8 ? 3.764 49.279 7.032 1.00 32.84 8 LEU D N 1
ATOM 3138 C CA . LEU D 1 8 ? 4.970 48.514 6.797 1.00 31.51 8 LEU D CA 1
ATOM 3139 C C . LEU D 1 8 ? 5.435 48.706 5.358 1.00 30.85 8 LEU D C 1
ATOM 3140 O O . LEU D 1 8 ? 6.633 48.762 5.084 1.00 30.42 8 LEU D O 1
ATOM 3145 N N . ARG D 1 9 ? 4.487 48.833 4.436 1.00 30.75 9 ARG D N 1
ATOM 3146 C CA . ARG D 1 9 ? 4.824 49.115 3.047 1.00 31.05 9 ARG D CA 1
ATOM 3147 C C . ARG D 1 9 ? 5.592 50.439 2.971 1.00 31.11 9 ARG D C 1
ATOM 3148 O O . ARG D 1 9 ? 6.545 50.571 2.218 1.00 30.64 9 ARG D O 1
ATOM 3156 N N . GLU D 1 10 ? 5.163 51.420 3.765 1.00 31.82 10 GLU D N 1
ATOM 3157 C CA . GLU D 1 10 ? 5.845 52.708 3.789 1.00 32.56 10 GLU D CA 1
ATOM 3158 C C . GLU D 1 10 ? 7.279 52.568 4.302 1.00 32.96 10 GLU D C 1
ATOM 3159 O O . GLU D 1 10 ? 8.207 53.099 3.681 1.00 33.53 10 GLU D O 1
ATOM 3165 N N . VAL D 1 11 ? 7.462 51.811 5.384 1.00 33.36 11 VAL D N 1
ATOM 3166 C CA . VAL D 1 11 ? 8.812 51.446 5.867 1.00 33.94 11 VAL D CA 1
ATOM 3167 C C . VAL D 1 11 ? 9.707 50.814 4.789 1.00 33.93 11 VAL D C 1
ATOM 3168 O O . VAL D 1 11 ? 10.835 51.263 4.558 1.00 34.64 11 VAL D O 1
ATOM 3172 N N . ILE D 1 12 ? 9.203 49.792 4.112 1.00 34.43 12 ILE D N 1
ATOM 3173 C CA . ILE D 1 12 ? 9.907 49.203 2.970 1.00 34.73 12 ILE D CA 1
ATOM 3174 C C . ILE D 1 12 ? 10.294 50.262 1.903 1.00 35.36 12 ILE D C 1
ATOM 3175 O O . ILE D 1 12 ? 11.429 50.281 1.412 1.00 34.53 12 ILE D O 1
ATOM 3180 N N . LYS D 1 13 ? 9.366 51.161 1.572 1.00 35.45 13 LYS D N 1
ATOM 3181 C CA . LYS D 1 13 ? 9.654 52.217 0.601 1.00 35.55 13 LYS D CA 1
ATOM 3182 C C . LYS D 1 13 ? 10.836 53.098 1.045 1.00 35.80 13 LYS D C 1
ATOM 3183 O O . LYS D 1 13 ? 11.730 53.382 0.249 1.00 35.65 13 LYS D O 1
ATOM 3185 N N . ALA D 1 14 ? 10.845 53.482 2.321 1.00 36.02 14 ALA D N 1
ATOM 3186 C CA . ALA D 1 14 ? 11.924 54.268 2.916 1.00 36.55 14 ALA D CA 1
ATOM 3187 C C . ALA D 1 14 ? 13.268 53.536 2.826 1.00 37.51 14 ALA D C 1
ATOM 3188 O O . ALA D 1 14 ? 14.280 54.133 2.421 1.00 37.48 14 ALA D O 1
ATOM 3190 N N . MET D 1 15 ? 13.269 52.252 3.215 1.00 37.76 15 MET D N 1
ATOM 3191 C CA A MET D 1 15 ? 14.451 51.389 3.098 0.50 37.89 15 MET D CA 1
ATOM 3192 C CA B MET D 1 15 ? 14.446 51.385 3.092 0.50 37.88 15 MET D CA 1
ATOM 3193 C C . MET D 1 15 ? 15.095 51.477 1.709 1.00 37.59 15 MET D C 1
ATOM 3194 O O . MET D 1 15 ? 16.309 51.540 1.583 1.00 37.38 15 MET D O 1
ATOM 3203 N N . THR D 1 16 ? 14.267 51.476 0.676 1.00 37.87 16 THR D N 1
ATOM 3204 C CA . THR D 1 16 ? 14.715 51.604 -0.711 1.00 38.55 16 THR D CA 1
ATOM 3205 C C . THR D 1 16 ? 15.620 52.816 -0.963 1.00 38.18 16 THR D C 1
ATOM 3206 O O . THR D 1 16 ? 16.578 52.719 -1.744 1.00 38.41 16 THR D O 1
ATOM 3210 N N . LYS D 1 17 ? 15.326 53.926 -0.278 1.00 37.48 17 LYS D N 1
ATOM 3211 C CA . LYS D 1 17 ? 16.032 55.213 -0.461 1.00 37.24 17 LYS D CA 1
ATOM 3212 C C . LYS D 1 17 ? 17.210 55.393 0.501 1.00 35.99 17 LYS D C 1
ATOM 3213 O O . LYS D 1 17 ? 17.886 56.425 0.473 1.00 35.86 17 LYS D O 1
ATOM 3216 N N . ALA D 1 18 ? 17.463 54.381 1.339 1.00 34.30 18 ALA D N 1
ATOM 3217 C CA . ALA D 1 18 ? 18.449 54.493 2.412 1.00 33.25 18 ALA D CA 1
ATOM 3218 C C . ALA D 1 18 ? 19.873 54.505 1.864 1.00 32.10 18 ALA D C 1
ATOM 3219 O O . ALA D 1 18 ? 20.158 53.928 0.822 1.00 31.96 18 ALA D O 1
ATOM 3221 N N . ARG D 1 19 ? 20.753 55.204 2.574 1.00 31.31 19 ARG D N 1
ATOM 3222 C CA . ARG D 1 19 ? 22.174 55.201 2.293 1.00 30.55 19 ARG D CA 1
ATOM 3223 C C . ARG D 1 19 ? 22.849 54.027 3.026 1.00 28.76 19 ARG D C 1
ATOM 3224 O O . ARG D 1 19 ? 23.915 53.569 2.626 1.00 30.08 19 ARG D O 1
ATOM 3232 N N . ASN D 1 20 ? 22.222 53.551 4.095 1.00 26.90 20 ASN D N 1
ATOM 3233 C CA . ASN D 1 20 ? 22.800 52.487 4.921 1.00 24.28 20 ASN D CA 1
ATOM 3234 C C . ASN D 1 20 ? 22.525 51.088 4.341 1.00 23.67 20 ASN D C 1
ATOM 3235 O O . ASN D 1 20 ? 22.042 50.968 3.216 1.00 22.17 20 ASN D O 1
ATOM 3240 N N . PHE D 1 21 ? 22.824 50.045 5.122 1.00 22.28 21 PHE D N 1
ATOM 3241 C CA . PHE D 1 21 ? 22.720 48.682 4.623 1.00 22.08 21 PHE D CA 1
ATOM 3242 C C . PHE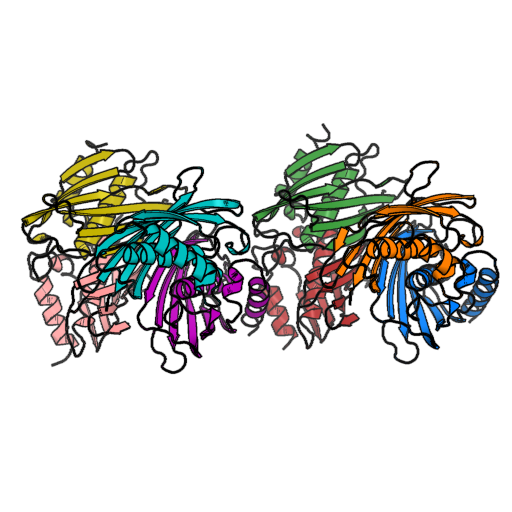 D 1 21 ? 21.295 48.260 4.339 1.00 22.85 21 PHE D C 1
ATOM 3243 O O . PHE D 1 21 ? 21.101 47.312 3.584 1.00 23.93 21 PHE D O 1
ATOM 3251 N N . GLU D 1 22 ? 20.306 48.946 4.927 1.00 22.50 22 GLU D N 1
ATOM 3252 C CA . GLU D 1 22 ? 18.903 48.604 4.702 1.00 22.95 22 GLU D CA 1
ATOM 3253 C C . GLU D 1 22 ? 18.534 48.749 3.216 1.00 23.71 22 GLU D C 1
ATOM 3254 O O . GLU D 1 22 ? 17.547 48.167 2.768 1.00 24.70 22 GLU D O 1
ATOM 3260 N N . ARG D 1 23 ? 19.310 49.547 2.471 1.00 23.61 23 ARG D N 1
ATOM 3261 C CA . ARG D 1 23 ? 19.098 49.733 1.024 1.00 24.37 23 ARG D CA 1
ATOM 3262 C C . ARG D 1 23 ? 19.140 48.404 0.232 1.00 24.65 23 ARG D C 1
ATOM 3263 O O . ARG D 1 23 ? 18.590 48.315 -0.868 1.00 25.03 23 ARG D O 1
ATOM 3271 N N . VAL D 1 24 ? 19.828 47.385 0.752 1.00 24.86 24 VAL D N 1
ATOM 3272 C CA . VAL D 1 24 ? 20.095 46.196 -0.076 1.00 24.50 24 VAL D CA 1
ATOM 3273 C C . VAL D 1 24 ? 18.854 45.355 -0.371 1.00 25.71 24 VAL D C 1
ATOM 3274 O O . VAL D 1 24 ? 18.883 44.529 -1.301 1.00 25.85 24 VAL D O 1
ATOM 3278 N N . LEU D 1 25 ? 17.795 45.584 0.411 1.00 26.71 25 LEU D N 1
ATOM 3279 C CA . LEU D 1 25 ? 16.478 44.968 0.211 1.00 28.89 25 LEU D CA 1
ATOM 3280 C C . LEU D 1 25 ? 15.498 45.912 -0.490 1.00 30.07 25 LEU D C 1
ATOM 3281 O O . LEU D 1 25 ? 14.280 45.734 -0.383 1.00 29.52 25 LEU D O 1
ATOM 3286 N N . GLY D 1 26 ? 16.014 46.874 -1.245 1.00 30.52 26 GLY D N 1
ATOM 3287 C CA . GLY D 1 26 ? 15.133 47.855 -1.917 1.00 32.82 26 GLY D CA 1
ATOM 3288 C C . GLY D 1 26 ? 14.109 47.237 -2.864 1.00 33.85 26 GLY D C 1
ATOM 3289 O O . GLY D 1 26 ? 13.051 47.825 -3.129 1.00 34.73 26 GLY D O 1
ATOM 3290 N N . LYS D 1 27 ? 14.422 46.044 -3.364 1.00 34.31 27 LYS D N 1
ATOM 3291 C CA . LYS D 1 27 ? 13.596 45.372 -4.371 1.00 34.66 27 LYS D CA 1
ATOM 3292 C C . LYS D 1 27 ? 12.410 44.565 -3.816 1.00 34.12 27 LYS D C 1
ATOM 3293 O O . LYS D 1 27 ? 11.575 44.123 -4.585 1.00 34.52 27 LYS D O 1
ATOM 3299 N N . ILE D 1 28 ? 12.343 44.338 -2.505 1.00 33.87 28 ILE D N 1
ATOM 3300 C CA . ILE D 1 28 ? 11.282 43.447 -1.970 1.00 33.52 28 ILE D CA 1
ATOM 3301 C C . ILE D 1 28 ? 9.910 44.108 -2.071 1.00 33.37 28 ILE D C 1
ATOM 3302 O O . ILE D 1 28 ? 9.830 45.334 -2.147 1.00 34.66 28 ILE D O 1
ATOM 3307 N N . THR D 1 29 ? 8.847 43.304 -2.099 1.00 32.99 29 THR D N 1
ATOM 3308 C CA . THR D 1 29 ? 7.477 43.809 -2.067 1.00 32.72 29 THR D CA 1
ATOM 3309 C C . THR D 1 29 ? 6.724 43.122 -0.931 1.00 31.93 29 THR D C 1
ATOM 3310 O O . THR D 1 29 ? 6.991 41.955 -0.627 1.00 30.66 29 THR D O 1
ATOM 3314 N N . LEU D 1 30 ? 5.800 43.841 -0.299 1.00 30.19 30 LEU D N 1
ATOM 3315 C CA . LEU D 1 30 ? 5.035 43.289 0.823 1.00 29.52 30 LEU D CA 1
ATOM 3316 C C . LEU D 1 30 ? 3.745 42.615 0.372 1.00 29.44 30 LEU D C 1
ATOM 3317 O O . LEU D 1 30 ? 2.948 43.209 -0.353 1.00 30.62 30 LEU D O 1
ATOM 3322 N N . VAL D 1 31 ? 3.527 41.382 0.803 1.00 28.38 31 VAL D N 1
ATOM 3323 C CA . VAL D 1 31 ? 2.285 40.678 0.486 1.00 28.09 31 VAL D CA 1
ATOM 3324 C C . VAL D 1 31 ? 1.280 40.875 1.607 1.00 28.74 31 VAL D C 1
ATOM 3325 O O . VAL D 1 31 ? 0.138 41.282 1.372 1.00 29.93 31 VAL D O 1
ATOM 3329 N N . SER D 1 32 ? 1.686 40.576 2.840 1.00 28.27 32 SER D N 1
ATOM 3330 C CA . SER D 1 32 ? 0.799 40.751 3.973 1.00 27.63 32 SER D CA 1
ATOM 3331 C C . SER D 1 32 ? 1.558 41.005 5.255 1.00 27.23 32 SER D C 1
ATOM 3332 O O . SER D 1 32 ? 2.701 40.563 5.425 1.00 24.90 32 SER D O 1
ATOM 3335 N N . ALA D 1 33 ? 0.904 41.756 6.134 1.00 26.94 33 ALA D N 1
ATOM 3336 C CA . ALA D 1 33 ? 1.377 41.967 7.500 1.00 27.53 33 ALA D CA 1
ATOM 3337 C C . ALA D 1 33 ? 0.232 41.641 8.438 1.00 28.29 33 ALA D C 1
ATOM 3338 O O . ALA D 1 33 ? -0.915 42.048 8.189 1.00 28.83 33 ALA D O 1
ATOM 3340 N N . ALA D 1 34 ? 0.521 40.846 9.462 1.00 27.61 34 ALA D N 1
ATOM 3341 C CA . ALA D 1 34 ? -0.463 40.453 10.475 1.00 28.05 34 ALA D CA 1
ATOM 3342 C C . ALA D 1 34 ? 0.301 40.331 11.778 1.00 28.24 34 ALA D C 1
ATOM 3343 O O . ALA D 1 34 ? 1.537 40.311 11.744 1.00 27.65 34 ALA D O 1
ATOM 3345 N N . PRO D 1 35 ? -0.398 40.283 12.933 1.00 28.78 35 PRO D N 1
ATOM 3346 C CA . PRO D 1 35 ? 0.372 40.172 14.169 1.00 28.61 35 PRO D CA 1
ATOM 3347 C C . PRO D 1 35 ? 1.314 38.972 14.142 1.00 27.86 35 PRO D C 1
ATOM 3348 O O . PRO D 1 35 ? 0.888 37.849 13.908 1.00 27.56 35 PRO D O 1
ATOM 3352 N N . GLY D 1 36 ? 2.599 39.259 14.304 1.00 28.05 36 GLY D N 1
ATOM 3353 C CA . GLY D 1 36 ? 3.630 38.220 14.313 1.00 26.54 36 GLY D CA 1
ATOM 3354 C C . GLY D 1 36 ? 3.867 37.473 13.003 1.00 25.84 36 GLY D C 1
ATOM 3355 O O . GLY D 1 36 ? 4.526 36.452 13.010 1.00 25.80 36 GLY D O 1
ATOM 3356 N N . LYS D 1 37 ? 3.338 37.953 11.874 1.00 24.55 37 LYS D N 1
ATOM 3357 C CA . LYS D 1 37 ? 3.565 37.232 10.607 1.00 23.53 37 LYS D CA 1
ATOM 3358 C C . LYS D 1 37 ? 3.647 38.194 9.443 1.00 23.26 37 LYS D C 1
ATOM 3359 O O . LYS D 1 37 ? 2.725 38.977 9.234 1.00 23.43 37 LYS D O 1
ATOM 3365 N N . VAL D 1 38 ? 4.755 38.128 8.712 1.00 21.29 38 VAL D N 1
ATOM 3366 C CA . VAL D 1 38 ? 4.968 38.957 7.528 1.00 21.65 38 VAL D CA 1
ATOM 3367 C C . VAL D 1 38 ? 5.343 38.072 6.341 1.00 22.08 38 VAL D C 1
ATOM 3368 O O . VAL D 1 38 ? 6.185 37.175 6.465 1.00 20.77 38 VAL D O 1
ATOM 3372 N N . ILE D 1 39 ? 4.742 38.373 5.184 1.00 21.65 39 ILE D N 1
ATOM 3373 C CA . ILE D 1 39 ? 5.083 37.728 3.916 1.00 22.63 39 ILE D CA 1
ATOM 3374 C C . ILE D 1 39 ? 5.540 38.810 2.930 1.00 22.61 39 ILE D C 1
ATOM 3375 O O . ILE D 1 39 ? 4.822 39.798 2.714 1.00 22.27 39 ILE D O 1
ATOM 3380 N N . CYS D 1 40 ? 6.752 38.644 2.395 1.00 21.30 40 CYS D N 1
ATOM 3381 C CA . CYS D 1 40 ? 7.293 39.515 1.329 1.00 22.37 40 CYS D CA 1
ATOM 3382 C C . CYS D 1 40 ? 7.661 38.672 0.129 1.00 22.67 40 CYS D C 1
ATOM 3383 O O . CYS D 1 40 ? 7.801 37.447 0.232 1.00 22.34 40 CYS D O 1
ATOM 3386 N N . GLU D 1 41 ? 7.818 39.328 -1.021 1.00 22.69 41 GLU D N 1
ATOM 3387 C CA . GLU D 1 41 ? 8.330 38.641 -2.195 1.00 24.22 41 GLU D CA 1
ATOM 3388 C C . GLU D 1 41 ? 9.466 39.464 -2.799 1.00 23.61 41 GLU D C 1
ATOM 3389 O O . GLU D 1 41 ? 9.567 40.671 -2.569 1.00 24.07 41 GLU D O 1
ATOM 3395 N N . MET D 1 42 ? 10.341 38.806 -3.536 1.00 22.88 42 MET D N 1
ATOM 3396 C CA . MET D 1 42 ? 11.424 39.524 -4.194 1.00 23.62 42 MET D CA 1
ATOM 3397 C C . MET D 1 42 ? 11.793 38.749 -5.435 1.00 23.63 42 MET D C 1
ATOM 3398 O O . MET D 1 42 ? 11.816 37.529 -5.403 1.00 24.22 42 MET D O 1
ATOM 3403 N N . LYS D 1 43 ? 12.089 39.447 -6.526 1.00 23.30 43 LYS D N 1
ATOM 3404 C CA . LYS D 1 43 ? 12.671 38.787 -7.699 1.00 23.63 43 LYS D CA 1
ATOM 3405 C C . LYS D 1 43 ? 14.194 38.852 -7.553 1.00 22.81 43 LYS D C 1
ATOM 3406 O O . LYS D 1 43 ? 14.730 39.907 -7.229 1.00 22.84 43 LYS D O 1
ATOM 3412 N N . VAL D 1 44 ? 14.876 37.740 -7.784 1.00 21.83 44 VAL D N 1
ATOM 3413 C CA . VAL D 1 44 ? 16.341 37.741 -7.708 1.00 22.03 44 VAL D CA 1
ATOM 3414 C C . VAL D 1 44 ? 16.892 38.500 -8.929 1.00 22.63 44 VAL D C 1
ATOM 3415 O O . VAL D 1 44 ? 16.653 38.126 -10.095 1.00 25.24 44 VAL D O 1
ATOM 3419 N N . GLU D 1 45 ? 17.599 39.581 -8.638 1.00 24.44 45 GLU D N 1
ATOM 3420 C CA . GLU D 1 45 ? 18.227 40.390 -9.681 1.00 24.91 45 GLU D CA 1
ATOM 3421 C C . GLU D 1 45 ? 19.730 40.377 -9.503 1.00 25.44 45 GLU D C 1
ATOM 3422 O O . GLU D 1 45 ? 20.247 39.866 -8.494 1.00 24.69 45 GLU D O 1
ATOM 3428 N N . GLU D 1 46 ? 20.440 40.935 -10.487 1.00 24.29 46 GLU D N 1
ATOM 3429 C CA . GLU D 1 46 ? 21.904 40.917 -10.443 1.00 24.05 46 GLU D CA 1
ATOM 3430 C C . GLU D 1 46 ? 22.461 41.418 -9.110 1.00 23.43 46 GLU D C 1
ATOM 3431 O O . GLU D 1 46 ? 23.394 40.815 -8.554 1.00 23.26 46 GLU D O 1
ATOM 3437 N N . GLU D 1 47 ? 21.895 42.510 -8.591 1.00 22.81 47 GLU D N 1
ATOM 3438 C CA . GLU D 1 47 ? 22.394 43.108 -7.337 1.00 23.57 47 GLU D CA 1
ATOM 3439 C C . GLU D 1 47 ? 22.325 42.173 -6.121 1.00 22.46 47 GLU D C 1
ATOM 3440 O O . GLU D 1 47 ? 22.914 42.477 -5.084 1.00 22.05 47 GLU D O 1
ATOM 3446 N N . HIS D 1 48 ? 21.583 41.077 -6.276 1.00 21.01 48 HIS D N 1
ATOM 3447 C CA . HIS D 1 48 ? 21.333 40.108 -5.207 1.00 21.69 48 HIS D CA 1
ATOM 3448 C C . HIS D 1 48 ? 22.219 38.880 -5.289 1.00 21.82 48 HIS D C 1
ATOM 3449 O O . HIS D 1 48 ? 22.178 38.031 -4.383 1.00 21.50 48 HIS D O 1
ATOM 3456 N N . THR D 1 49 ? 22.978 38.748 -6.380 1.00 20.69 49 THR D N 1
ATOM 3457 C CA . THR D 1 49 ? 23.690 37.504 -6.653 1.00 21.47 49 THR D CA 1
ATOM 3458 C C . THR D 1 49 ? 25.131 37.445 -6.165 1.00 20.70 49 THR D C 1
ATOM 3459 O O . THR D 1 49 ? 25.749 38.461 -5.866 1.00 21.52 49 THR D O 1
ATOM 3463 N N . ASN D 1 50 ? 25.645 36.228 -6.075 1.00 21.33 50 ASN D N 1
ATOM 3464 C CA . ASN D 1 50 ? 27.057 35.983 -5.805 1.00 22.00 50 ASN D CA 1
ATOM 3465 C C . ASN D 1 50 ? 27.809 35.813 -7.137 1.00 23.38 50 ASN D C 1
ATOM 3466 O O . ASN D 1 50 ? 27.226 35.977 -8.225 1.00 23.57 50 ASN D O 1
ATOM 3471 N N . ALA D 1 51 ? 29.066 35.393 -7.042 1.00 25.55 51 ALA D N 1
ATOM 3472 C CA . ALA D 1 51 ? 29.921 35.239 -8.216 1.00 26.94 51 ALA D CA 1
ATOM 3473 C C . ALA D 1 51 ? 29.489 34.126 -9.180 1.00 27.88 51 ALA D C 1
ATOM 3474 O O . ALA D 1 51 ? 29.886 34.163 -10.352 1.00 29.61 51 ALA D O 1
ATOM 3476 N N . ILE D 1 52 ? 28.656 33.184 -8.707 1.00 27.13 52 ILE D N 1
ATOM 3477 C CA . ILE D 1 52 ? 28.107 32.082 -9.517 1.00 27.00 52 ILE D CA 1
ATOM 3478 C C . ILE D 1 52 ? 26.651 32.318 -9.983 1.00 26.58 52 ILE D C 1
ATOM 3479 O O . ILE D 1 52 ? 25.983 31.395 -10.481 1.00 27.37 52 ILE D O 1
ATOM 3484 N N . GLY D 1 53 ? 26.173 33.556 -9.840 1.00 25.61 53 GLY D N 1
ATOM 3485 C CA . GLY D 1 53 ? 24.859 33.982 -10.339 1.00 25.62 53 GLY D CA 1
ATOM 3486 C C . GLY D 1 53 ? 23.630 33.463 -9.602 1.00 25.26 53 GLY D C 1
ATOM 3487 O O . GLY D 1 53 ? 22.522 33.452 -10.157 1.00 26.63 53 GLY D O 1
ATOM 3488 N N . THR D 1 54 ? 23.807 33.004 -8.358 1.00 23.22 54 THR D N 1
ATOM 3489 C CA . THR D 1 54 ? 22.654 32.629 -7.540 1.00 21.85 54 THR D CA 1
ATOM 3490 C C . THR D 1 54 ? 22.499 33.630 -6.387 1.00 21.69 54 THR D C 1
ATOM 3491 O O . THR D 1 54 ? 23.395 34.432 -6.143 1.00 19.93 54 THR D O 1
ATOM 3495 N N . LEU D 1 55 ? 21.381 33.543 -5.675 1.00 21.10 55 LEU D N 1
ATOM 3496 C CA . LEU D 1 55 ? 21.129 34.425 -4.531 1.00 20.44 55 LEU D CA 1
ATOM 3497 C C . LEU D 1 55 ? 22.266 34.289 -3.511 1.00 20.13 55 LEU D C 1
ATOM 3498 O O . LEU D 1 55 ? 22.621 33.168 -3.094 1.00 20.26 55 LEU D O 1
ATOM 3503 N N . HIS D 1 56 ? 22.842 35.428 -3.127 1.00 18.77 56 HIS D N 1
ATOM 3504 C CA . HIS D 1 56 ? 24.040 35.436 -2.272 1.00 19.59 56 HIS D CA 1
ATOM 3505 C C . HIS D 1 56 ? 23.563 35.033 -0.871 1.00 19.42 56 HIS D C 1
ATOM 3506 O O . HIS D 1 56 ? 22.547 35.555 -0.412 1.00 19.52 56 HIS D O 1
ATOM 3513 N N . GLY D 1 57 ? 24.278 34.098 -0.233 1.00 20.61 57 GLY D N 1
ATOM 3514 C CA . GLY D 1 57 ? 23.926 33.604 1.115 1.00 20.73 57 GLY D CA 1
ATOM 3515 C C . GLY D 1 57 ? 23.845 34.727 2.146 1.00 20.62 57 GLY D C 1
ATOM 3516 O O . GLY D 1 57 ? 23.102 34.617 3.128 1.00 19.86 57 GLY D O 1
ATOM 3517 N N . GLY D 1 58 ? 24.633 35.787 1.958 1.00 19.21 58 GLY D N 1
ATOM 3518 C CA . GLY D 1 58 ? 24.580 36.938 2.881 1.00 19.53 58 GLY D CA 1
ATOM 3519 C C . GLY D 1 58 ? 23.349 37.787 2.699 1.00 19.88 58 GLY D C 1
ATOM 3520 O O . GLY D 1 58 ? 22.878 38.432 3.650 1.00 18.94 58 GLY D O 1
ATOM 3521 N N . LEU D 1 59 ? 22.836 37.818 1.472 1.00 18.69 59 LEU D N 1
ATOM 3522 C CA . LEU D 1 59 ? 21.572 38.480 1.225 1.00 20.02 59 LEU D CA 1
ATOM 3523 C C . LEU D 1 59 ? 20.424 37.661 1.831 1.00 19.32 59 LEU D C 1
ATOM 3524 O O . LEU D 1 59 ? 19.515 38.221 2.436 1.00 18.93 59 LEU D O 1
ATOM 3529 N N . THR D 1 60 ? 20.502 36.337 1.691 1.00 18.76 60 THR D N 1
ATOM 3530 C CA . THR D 1 60 ? 19.523 35.455 2.323 1.00 18.32 60 THR D CA 1
ATOM 3531 C C . THR D 1 60 ? 19.515 35.750 3.826 1.00 18.20 60 THR D C 1
ATOM 3532 O O . THR D 1 60 ? 18.448 35.940 4.422 1.00 17.55 60 THR D O 1
ATOM 3536 N N . ALA D 1 61 ? 20.713 35.867 4.395 1.00 17.83 61 ALA D N 1
ATOM 3537 C CA . ALA D 1 61 ? 20.862 36.191 5.834 1.00 19.66 61 ALA D CA 1
ATOM 3538 C C . ALA D 1 61 ? 20.203 37.536 6.149 1.00 18.89 61 ALA D C 1
ATOM 3539 O O . ALA D 1 61 ? 19.517 37.681 7.164 1.00 18.83 61 ALA D O 1
ATOM 3541 N N . THR D 1 62 ? 20.412 38.522 5.275 1.00 18.55 62 THR D N 1
ATOM 3542 C CA . THR D 1 62 ? 19.844 39.854 5.488 1.00 19.12 62 THR D CA 1
ATOM 3543 C C . THR D 1 62 ? 18.309 39.830 5.408 1.00 18.73 62 THR D C 1
ATOM 3544 O O . THR D 1 62 ? 17.613 40.482 6.200 1.00 19.46 62 THR D O 1
ATOM 3548 N N . LEU D 1 63 ? 17.787 39.058 4.459 1.00 18.46 63 LEU D N 1
ATOM 3549 C CA . LEU D 1 63 ? 16.333 38.804 4.365 1.00 19.02 63 LEU D CA 1
ATOM 3550 C C . LEU D 1 63 ? 15.792 38.163 5.652 1.00 18.40 63 LEU D C 1
ATOM 3551 O O . LEU D 1 63 ? 14.803 38.615 6.190 1.00 19.50 63 LEU D O 1
ATOM 3556 N N . VAL D 1 64 ? 16.439 37.123 6.167 1.00 17.81 64 VAL D N 1
ATOM 3557 C CA . VAL D 1 64 ? 15.997 36.511 7.412 1.00 18.87 64 VAL D CA 1
ATOM 3558 C C . VAL D 1 64 ? 15.960 37.529 8.539 1.00 18.74 64 VAL D C 1
ATOM 3559 O O . VAL D 1 64 ? 14.976 37.624 9.263 1.00 19.72 64 VAL D O 1
ATOM 3563 N N . ASP D 1 65 ? 17.044 38.291 8.647 1.00 18.82 65 ASP D N 1
ATOM 3564 C CA . ASP D 1 65 ? 17.189 39.326 9.653 1.00 19.64 65 ASP D CA 1
ATOM 3565 C C . ASP D 1 65 ? 16.091 40.398 9.546 1.00 19.76 65 ASP D C 1
ATOM 3566 O O . ASP D 1 65 ? 15.349 40.629 10.523 1.00 18.61 65 ASP D O 1
ATOM 3571 N N . ASN D 1 66 ? 15.974 41.030 8.370 1.00 19.69 66 ASN D N 1
ATOM 3572 C CA . ASN D 1 66 ? 15.054 42.158 8.217 1.00 21.28 66 ASN D CA 1
ATOM 3573 C C . ASN D 1 66 ? 13.596 41.720 8.285 1.00 20.91 66 ASN D C 1
ATOM 3574 O O . ASN D 1 66 ? 12.808 42.348 8.984 1.00 22.11 66 ASN D O 1
ATOM 3579 N N . ILE D 1 67 ? 13.238 40.637 7.613 1.00 19.96 67 ILE D N 1
ATOM 3580 C CA . ILE D 1 67 ? 11.812 40.258 7.528 1.00 19.97 67 ILE D CA 1
ATOM 3581 C C . ILE D 1 67 ? 11.303 39.726 8.882 1.00 19.21 67 ILE D C 1
ATOM 3582 O O . ILE D 1 67 ? 10.160 40.012 9.296 1.00 19.25 67 ILE D O 1
ATOM 3587 N N . SER D 1 68 ? 12.147 39.004 9.612 1.00 19.52 68 SER D N 1
ATOM 3588 C CA . SER D 1 68 ? 11.768 38.627 10.972 1.00 20.61 68 SER D CA 1
ATOM 3589 C C . SER D 1 68 ? 11.640 39.868 11.863 1.00 20.72 68 SER D C 1
ATOM 3590 O O . SER D 1 68 ? 10.710 39.945 12.691 1.00 20.56 68 SER D O 1
ATOM 3593 N N . THR D 1 69 ? 12.530 40.847 11.680 1.00 20.49 69 THR D N 1
ATOM 3594 C CA . THR D 1 69 ? 12.427 42.106 12.454 1.00 20.78 69 THR D CA 1
ATOM 3595 C C . THR D 1 69 ? 11.078 42.811 12.162 1.00 21.90 69 THR D C 1
ATOM 3596 O O . THR D 1 69 ? 10.405 43.268 13.095 1.00 21.43 69 THR D O 1
ATOM 3600 N N . MET D 1 70 ? 10.677 42.836 10.884 1.00 20.90 70 MET D N 1
ATOM 3601 C CA . MET D 1 70 ? 9.370 43.363 10.487 1.00 22.92 70 MET D CA 1
ATOM 3602 C C . MET D 1 70 ? 8.221 42.640 11.198 1.00 22.55 70 MET D C 1
ATOM 3603 O O . MET D 1 70 ? 7.282 43.292 11.652 1.00 23.92 70 MET D O 1
ATOM 3608 N N . ALA D 1 71 ? 8.314 41.315 11.337 1.00 22.43 71 ALA D N 1
ATOM 3609 C CA . ALA D 1 71 ? 7.261 40.537 12.024 1.00 23.21 71 ALA D CA 1
ATOM 3610 C C . ALA D 1 71 ? 7.180 40.944 13.501 1.00 23.78 71 ALA D C 1
ATOM 3611 O O . ALA D 1 71 ? 6.086 41.003 14.073 1.00 24.27 71 ALA D O 1
ATOM 3613 N N . LEU D 1 72 ? 8.335 41.232 14.112 1.00 24.35 72 LEU D N 1
ATOM 3614 C CA . LEU D 1 72 ? 8.347 41.741 15.501 1.00 24.58 72 LEU D CA 1
ATOM 3615 C C . LEU D 1 72 ? 7.749 43.150 15.623 1.00 25.88 72 LEU D C 1
ATOM 3616 O O . LEU D 1 72 ? 7.101 43.465 16.618 1.00 26.70 72 LEU D O 1
ATOM 3621 N N . LEU D 1 73 ? 7.987 43.998 14.628 1.00 25.71 73 LEU D N 1
ATOM 3622 C CA . LEU D 1 73 ? 7.342 45.322 14.600 1.00 26.79 73 LEU D CA 1
ATOM 3623 C C . LEU D 1 73 ? 5.824 45.205 14.540 1.00 27.21 73 LEU D C 1
ATOM 3624 O O . LEU D 1 73 ? 5.129 46.141 14.964 1.00 28.07 73 LEU D O 1
ATOM 3629 N N . CYS D 1 74 ? 5.331 44.067 14.031 1.00 27.15 74 CYS D N 1
ATOM 3630 C CA . CYS D 1 74 ? 3.891 43.789 13.873 1.00 28.41 74 CYS D CA 1
ATOM 3631 C C . CYS D 1 74 ? 3.346 42.982 15.048 1.00 29.15 74 CYS D C 1
ATOM 3632 O O . CYS D 1 74 ? 2.552 42.050 14.882 1.00 30.99 74 CYS D O 1
ATOM 3635 N N . THR D 1 75 ? 3.809 43.303 16.241 1.00 29.22 75 THR D N 1
ATOM 3636 C CA . THR D 1 75 ? 3.267 42.707 17.447 1.00 29.34 75 THR D CA 1
ATOM 3637 C C . THR D 1 75 ? 2.810 43.866 18.334 1.00 30.00 75 THR D C 1
ATOM 3638 O O . THR D 1 75 ? 3.174 45.028 18.111 1.00 29.75 75 THR D O 1
ATOM 3642 N N . GLU D 1 76 ? 2.018 43.531 19.345 1.00 31.57 76 GLU D N 1
ATOM 3643 C CA . GLU D 1 76 ? 1.514 44.505 20.303 1.00 32.40 76 GLU D CA 1
ATOM 3644 C C . GLU D 1 76 ? 2.659 45.281 20.934 1.00 32.00 76 GLU D C 1
ATOM 3645 O O . GLU D 1 76 ? 2.646 46.522 20.936 1.00 32.23 76 GLU D O 1
ATOM 3648 N N . ARG D 1 77 ? 3.672 44.570 21.433 1.00 31.68 77 ARG D N 1
ATOM 3649 C CA . ARG D 1 77 ? 4.824 45.251 22.012 1.00 31.08 77 ARG D CA 1
ATOM 3650 C C . ARG D 1 77 ? 5.557 46.095 20.975 1.00 30.91 77 ARG D C 1
ATOM 3651 O O . ARG D 1 77 ? 5.966 47.216 21.270 1.00 30.95 77 ARG D O 1
ATOM 3659 N N . GLY D 1 78 ? 5.726 45.542 19.762 1.00 30.24 78 GLY D N 1
ATOM 3660 C CA . GLY D 1 78 ? 6.266 46.302 18.630 1.00 29.23 78 GLY D CA 1
ATOM 3661 C C . GLY D 1 78 ? 7.737 46.659 18.708 1.00 28.45 78 GLY D C 1
ATOM 3662 O O . GLY D 1 78 ? 8.185 47.524 17.957 1.00 30.49 78 GLY D O 1
ATOM 3663 N N . ALA D 1 79 ? 8.478 46.037 19.628 1.00 28.11 79 ALA D N 1
ATOM 3664 C CA . ALA D 1 79 ? 9.928 46.306 19.771 1.00 27.59 79 ALA D CA 1
ATOM 3665 C C . ALA D 1 79 ? 10.713 45.496 18.755 1.00 26.93 79 ALA D C 1
ATOM 3666 O O . ALA D 1 79 ? 10.524 44.290 18.697 1.00 26.51 79 ALA D O 1
ATOM 3668 N N . PRO D 1 80 ? 11.631 46.152 18.013 1.00 26.29 80 PRO D N 1
ATOM 3669 C CA . PRO D 1 80 ? 12.448 45.444 17.003 1.00 25.57 80 PRO D CA 1
ATOM 3670 C C . PRO D 1 80 ? 13.559 44.574 17.595 1.00 24.49 80 PRO D C 1
ATOM 3671 O O . PRO D 1 80 ? 14.011 43.624 16.937 1.00 23.92 80 PRO D O 1
ATOM 3675 N N . GLY D 1 81 ? 14.005 44.917 18.809 1.00 23.47 81 GLY D N 1
ATOM 3676 C CA . GLY D 1 81 ? 15.150 44.272 19.445 1.00 22.94 81 GLY D CA 1
ATOM 3677 C C . GLY D 1 81 ? 16.479 44.382 18.706 1.00 22.09 81 GLY D C 1
ATOM 3678 O O . GLY D 1 81 ? 16.607 45.136 17.699 1.00 21.64 81 GLY D O 1
ATOM 3679 N N . VAL D 1 82 ? 17.462 43.646 19.219 1.00 21.35 82 VAL D N 1
ATOM 3680 C CA . VAL D 1 82 ? 18.776 43.519 18.589 1.00 20.89 82 VAL D CA 1
ATOM 3681 C C . VAL D 1 82 ? 19.098 42.016 18.458 1.00 20.55 82 VAL D C 1
ATOM 3682 O O . VAL D 1 82 ? 18.747 41.190 19.334 1.00 19.98 82 VAL D O 1
ATOM 3686 N N . SER D 1 83 ? 19.740 41.660 17.352 1.00 19.42 83 SER D N 1
ATOM 3687 C CA . SER D 1 83 ? 20.077 40.258 17.100 1.00 19.17 83 SER D CA 1
ATOM 3688 C C . SER D 1 83 ? 21.023 39.688 18.144 1.00 19.56 83 SER D C 1
ATOM 3689 O O . SER D 1 83 ? 22.020 40.321 18.489 1.00 19.91 83 SER D O 1
ATOM 3692 N N . VAL D 1 84 ? 20.702 38.480 18.627 1.00 18.16 84 VAL D N 1
ATOM 3693 C CA . VAL D 1 84 ? 21.568 37.718 19.529 1.00 19.37 84 VAL D CA 1
ATOM 3694 C C . VAL D 1 84 ? 22.158 36.503 18.795 1.00 19.85 84 VAL D C 1
ATOM 3695 O O . VAL D 1 84 ? 23.360 36.282 18.831 1.00 19.83 84 VAL D O 1
ATOM 3699 N N . ASP D 1 85 ? 21.286 35.726 18.144 1.00 19.26 85 ASP D N 1
ATOM 3700 C CA . ASP D 1 85 ? 21.730 34.503 17.428 1.00 19.01 85 ASP D CA 1
ATOM 3701 C C . ASP D 1 85 ? 20.903 34.406 16.159 1.00 18.90 85 ASP D C 1
ATOM 3702 O O . ASP D 1 85 ? 19.669 34.585 16.189 1.00 19.80 85 ASP D O 1
ATOM 3707 N N . MET D 1 86 ? 21.554 34.107 15.043 1.00 19.13 86 MET D N 1
ATOM 3708 C CA . MET D 1 86 ? 20.820 33.776 13.836 1.00 19.72 86 MET D CA 1
ATOM 3709 C C . MET D 1 86 ? 21.458 32.547 13.184 1.00 18.06 86 MET D C 1
ATOM 3710 O O . MET D 1 86 ? 22.685 32.393 13.215 1.00 18.16 86 MET D O 1
ATOM 3715 N N . ASN D 1 87 ? 20.636 31.667 12.611 1.00 17.51 87 ASN D N 1
ATOM 3716 C CA . ASN D 1 87 ? 21.171 30.532 11.876 1.00 17.46 87 ASN D CA 1
ATOM 3717 C C . ASN D 1 87 ? 20.394 30.442 10.569 1.00 16.87 87 ASN D C 1
ATOM 3718 O O . ASN D 1 87 ? 19.227 30.878 10.504 1.00 17.56 87 ASN D O 1
ATOM 3723 N N . ILE D 1 88 ? 21.046 29.944 9.533 1.00 17.21 88 ILE D N 1
ATOM 3724 C CA . ILE D 1 88 ? 20.398 29.836 8.232 1.00 17.13 88 ILE D CA 1
ATOM 3725 C C . ILE D 1 88 ? 20.873 28.517 7.664 1.00 17.24 88 ILE D C 1
ATOM 3726 O O . ILE D 1 88 ? 22.049 28.216 7.762 1.00 17.75 88 ILE D O 1
ATOM 3731 N N . THR D 1 89 ? 19.941 27.769 7.071 1.00 16.42 89 THR D N 1
ATOM 3732 C CA . THR D 1 89 ? 20.253 26.523 6.374 1.00 18.30 89 THR D CA 1
ATOM 3733 C C . THR D 1 89 ? 19.846 26.743 4.924 1.00 18.54 89 THR D C 1
ATOM 3734 O O . THR D 1 89 ? 18.739 27.212 4.648 1.00 17.20 89 THR D O 1
ATOM 3738 N N . TYR D 1 90 ? 20.757 26.392 4.025 1.00 16.84 90 TYR D N 1
ATOM 3739 C CA . TYR D 1 90 ? 20.610 26.671 2.592 1.00 18.06 90 TYR D CA 1
ATOM 3740 C C . TYR D 1 90 ? 20.351 25.328 1.886 1.00 18.99 90 TYR D C 1
ATOM 3741 O O . TYR D 1 90 ? 21.275 24.523 1.736 1.00 20.48 90 TYR D O 1
ATOM 3750 N N . MET D 1 91 ? 19.119 25.146 1.411 1.00 19.38 91 MET D N 1
ATOM 3751 C CA A MET D 1 91 ? 18.703 23.860 0.876 0.50 20.29 91 MET D CA 1
ATOM 3752 C CA B MET D 1 91 ? 18.620 23.869 0.884 0.50 20.66 91 MET D CA 1
ATOM 3753 C C . MET D 1 91 ? 18.657 23.774 -0.649 1.00 20.90 91 MET D C 1
ATOM 3754 O O . MET D 1 91 ? 18.863 22.700 -1.198 1.00 21.75 91 MET D O 1
ATOM 3763 N N . SER D 1 92 ? 18.412 24.894 -1.309 1.00 21.10 92 SER D N 1
ATOM 3764 C CA A SER D 1 92 ? 18.432 24.921 -2.773 0.50 21.46 92 SER D CA 1
ATOM 3765 C CA B SER D 1 92 ? 18.360 24.936 -2.782 0.50 21.46 92 SER D CA 1
ATOM 3766 C C . SER D 1 92 ? 18.802 26.309 -3.266 1.00 22.43 92 SER D C 1
ATOM 3767 O O . SER D 1 92 ? 18.527 27.299 -2.589 1.00 22.23 92 SER D O 1
ATOM 3772 N N . PRO D 1 93 ? 19.470 26.378 -4.443 1.00 22.93 93 PRO D N 1
ATOM 3773 C CA . PRO D 1 93 ? 19.866 27.709 -4.939 1.00 24.13 93 PRO D CA 1
ATOM 3774 C C . PRO D 1 93 ? 18.672 28.449 -5.463 1.00 24.59 93 PRO D C 1
ATOM 3775 O O . PRO D 1 93 ? 17.728 27.822 -5.920 1.00 25.84 93 PRO D O 1
ATOM 3779 N N . ALA D 1 94 ? 18.716 29.775 -5.379 1.00 24.56 94 ALA D N 1
ATOM 3780 C CA . ALA D 1 94 ? 17.720 30.622 -6.035 1.00 25.02 94 ALA D CA 1
ATOM 3781 C C . ALA D 1 94 ? 18.463 31.327 -7.171 1.00 25.81 94 ALA D C 1
ATOM 3782 O O . ALA D 1 94 ? 19.460 32.037 -6.941 1.00 24.60 94 ALA D O 1
ATOM 3784 N N . LYS D 1 95 ? 18.003 31.096 -8.394 1.00 25.71 95 LYS D N 1
ATOM 3785 C CA . LYS D 1 95 ? 18.698 31.588 -9.572 1.00 26.90 95 LYS D CA 1
ATOM 3786 C C . LYS D 1 95 ? 18.286 33.003 -9.919 1.00 27.25 95 LYS D C 1
ATOM 3787 O O . LYS D 1 95 ? 17.224 33.461 -9.516 1.00 26.54 95 LYS D O 1
ATOM 3793 N N . LEU D 1 96 ? 19.158 33.695 -10.658 1.00 27.81 96 LEU D N 1
ATOM 3794 C CA . LEU D 1 96 ? 18.865 35.018 -11.193 1.00 29.00 96 LEU D CA 1
ATOM 3795 C C . LEU D 1 96 ? 17.528 34.924 -11.930 1.00 28.72 96 LEU D C 1
ATOM 3796 O O . LEU D 1 96 ? 17.310 33.984 -12.726 1.00 29.20 96 LEU D O 1
ATOM 3801 N N . GLY D 1 97 ? 16.629 35.851 -11.640 1.00 28.01 97 GLY D N 1
ATOM 3802 C CA . GLY D 1 97 ? 15.314 35.915 -12.307 1.00 27.81 97 GLY D CA 1
ATOM 3803 C C . GLY D 1 97 ? 14.194 35.120 -11.641 1.00 28.34 97 GLY D C 1
ATOM 3804 O O . GLY D 1 97 ? 13.038 35.191 -12.075 1.00 29.89 97 GLY D O 1
ATOM 3805 N N . GLU D 1 98 ? 14.530 34.368 -10.589 1.00 27.26 98 GLU D N 1
ATOM 3806 C CA . GLU D 1 98 ? 13.564 33.607 -9.831 1.00 26.69 98 GLU D CA 1
ATOM 3807 C C . GLU D 1 98 ? 12.834 34.529 -8.850 1.00 25.92 98 GLU D C 1
ATOM 3808 O O . GLU D 1 98 ? 13.443 35.413 -8.259 1.00 25.66 98 GLU D O 1
ATOM 3814 N N . ASP D 1 99 ? 11.524 34.314 -8.710 1.00 24.64 99 ASP D N 1
ATOM 3815 C CA A ASP D 1 99 ? 10.737 35.013 -7.715 0.50 24.17 99 ASP D CA 1
ATOM 3816 C CA B ASP D 1 99 ? 10.714 35.008 -7.725 0.50 24.67 99 ASP D CA 1
ATOM 3817 C C . ASP D 1 99 ? 10.677 34.171 -6.457 1.00 24.03 99 ASP D C 1
ATOM 3818 O O . ASP D 1 99 ? 10.408 32.955 -6.505 1.00 24.17 99 ASP D O 1
ATOM 3827 N N . ILE D 1 100 ? 10.912 34.829 -5.334 1.00 22.57 100 ILE D N 1
ATOM 3828 C CA . ILE D 1 100 ? 10.972 34.135 -4.055 1.00 22.15 100 ILE D CA 1
ATOM 3829 C C . ILE D 1 100 ? 10.003 34.735 -3.056 1.00 21.56 100 ILE D C 1
ATOM 3830 O O . ILE D 1 100 ? 9.672 35.924 -3.129 1.00 21.64 100 ILE D O 1
ATOM 3835 N N . VAL D 1 101 ? 9.568 33.908 -2.110 1.00 20.28 101 VAL D N 1
ATOM 3836 C CA . VAL D 1 101 ? 8.648 34.344 -1.064 1.00 20.17 101 VAL D CA 1
ATOM 3837 C C . VAL D 1 101 ? 9.396 34.215 0.255 1.00 19.51 101 VAL D C 1
ATOM 3838 O O . VAL D 1 101 ? 10.065 33.201 0.494 1.00 20.05 101 VAL D O 1
ATOM 3842 N N . ILE D 1 102 ? 9.319 35.252 1.079 1.00 18.36 102 ILE D N 1
ATOM 3843 C CA . ILE D 1 102 ? 9.966 35.278 2.386 1.00 18.69 102 ILE D CA 1
ATOM 3844 C C . ILE D 1 102 ? 8.887 35.376 3.458 1.00 19.40 102 ILE D C 1
ATOM 3845 O O . ILE D 1 102 ? 8.196 36.385 3.552 1.00 19.81 102 ILE D O 1
ATOM 3850 N N . THR D 1 103 ? 8.732 34.313 4.236 1.00 19.25 103 THR D N 1
ATOM 3851 C CA . THR D 1 103 ? 7.644 34.263 5.229 1.00 19.88 103 THR D CA 1
ATOM 3852 C C . THR D 1 103 ? 8.243 34.206 6.622 1.00 19.74 103 THR D C 1
ATOM 3853 O O . THR D 1 103 ? 8.997 33.278 6.918 1.00 18.87 103 THR D O 1
ATOM 3857 N N . ALA D 1 104 ? 7.935 35.204 7.448 1.00 18.90 104 ALA D N 1
ATOM 3858 C CA . ALA D 1 104 ? 8.510 35.321 8.800 1.00 19.92 104 ALA D CA 1
ATOM 3859 C C . ALA D 1 104 ? 7.423 35.163 9.843 1.00 20.36 104 ALA D C 1
ATOM 3860 O O . ALA D 1 104 ? 6.341 35.750 9.694 1.00 20.87 104 ALA D O 1
ATOM 3862 N N . HIS D 1 105 ? 7.698 34.373 10.880 1.00 21.37 105 HIS D N 1
ATOM 3863 C CA . HIS D 1 105 ? 6.753 34.165 12.000 1.00 22.22 105 HIS D CA 1
ATOM 3864 C C . HIS D 1 105 ? 7.446 34.485 13.313 1.00 22.31 105 HIS D C 1
ATOM 3865 O O . HIS D 1 105 ? 8.584 34.078 13.533 1.00 22.38 105 HIS D O 1
ATOM 3872 N N . VAL D 1 106 ? 6.756 35.189 14.201 1.00 20.88 106 VAL D N 1
ATOM 3873 C CA . VAL D 1 106 ? 7.186 35.248 15.607 1.00 21.54 106 VAL D CA 1
ATOM 3874 C C . VAL D 1 106 ? 6.756 33.937 16.299 1.00 22.13 106 VAL D C 1
ATOM 3875 O O . VAL D 1 106 ? 5.562 33.592 16.332 1.00 22.60 106 VAL D O 1
ATOM 3879 N N . LEU D 1 107 ? 7.725 33.201 16.844 1.00 21.53 107 LEU D N 1
ATOM 3880 C CA . LEU D 1 107 ? 7.460 31.940 17.506 1.00 21.33 107 LEU D CA 1
ATOM 3881 C C . LEU D 1 107 ? 7.079 32.131 18.978 1.00 22.48 107 LEU D C 1
ATOM 3882 O O . LEU D 1 107 ? 6.222 31.419 19.498 1.00 23.31 107 LEU D O 1
ATOM 3887 N N . LYS D 1 108 ? 7.732 33.080 19.628 1.00 22.68 108 LYS D N 1
ATOM 3888 C CA . LYS D 1 108 ? 7.542 33.331 21.073 1.00 23.76 108 LYS D CA 1
ATOM 3889 C C . LYS D 1 108 ? 8.104 34.709 21.381 1.00 24.79 108 LYS D C 1
ATOM 3890 O O . LYS D 1 108 ? 9.172 35.085 20.872 1.00 22.68 108 LYS D O 1
ATOM 3896 N N . GLN D 1 109 ? 7.375 35.472 22.213 1.00 25.42 109 GLN D N 1
ATOM 3897 C CA . GLN D 1 109 ? 7.832 36.764 22.703 1.00 27.57 109 GLN D CA 1
ATOM 3898 C C . GLN D 1 109 ? 7.859 36.705 24.218 1.00 27.60 109 GLN D C 1
ATOM 3899 O O . GLN D 1 109 ? 6.864 36.380 24.835 1.00 27.75 109 GLN D O 1
ATOM 3905 N N . GLY D 1 110 ? 8.982 37.033 24.817 1.00 28.18 110 GLY D N 1
ATOM 3906 C CA . GLY D 1 110 ? 9.070 37.054 26.271 1.00 29.70 110 GLY D CA 1
ATOM 3907 C C . GLY D 1 110 ? 9.373 38.446 26.751 1.00 29.41 110 GLY D C 1
ATOM 3908 O O . GLY D 1 110 ? 9.328 39.403 25.988 1.00 30.00 110 GLY D O 1
ATOM 3909 N N . LYS D 1 111 ? 9.718 38.541 28.035 1.00 30.63 111 LYS D N 1
ATOM 3910 C CA . LYS D 1 111 ? 10.108 39.789 28.653 1.00 29.83 111 LYS D CA 1
ATOM 3911 C C . LYS D 1 111 ? 11.322 40.423 27.989 1.00 28.82 111 LYS D C 1
ATOM 3912 O O . LYS D 1 111 ? 11.284 41.608 27.639 1.00 29.29 111 LYS D O 1
ATOM 3915 N N . THR D 1 112 ? 12.384 39.639 27.784 1.00 27.42 112 THR D N 1
ATOM 3916 C CA . THR D 1 112 ? 13.637 40.199 27.240 1.00 26.25 112 THR D CA 1
ATOM 3917 C C . THR D 1 112 ? 14.069 39.549 25.923 1.00 25.29 112 THR D C 1
ATOM 3918 O O . THR D 1 112 ? 15.001 40.021 25.302 1.00 25.88 112 THR D O 1
ATOM 3922 N N . LEU D 1 113 ? 13.408 38.470 25.526 1.00 23.53 113 LEU D N 1
ATOM 3923 C CA . LEU D 1 113 ? 13.801 37.782 24.281 1.00 22.86 113 LEU D CA 1
ATOM 3924 C C . LEU D 1 113 ? 12.625 37.471 23.361 1.00 22.74 113 LEU D C 1
ATOM 3925 O O . LEU D 1 113 ? 11.510 37.146 23.821 1.00 23.54 113 LEU D O 1
ATOM 3930 N N . ALA D 1 114 ? 12.875 37.541 22.050 1.00 21.06 114 ALA D N 1
ATOM 3931 C CA . ALA D 1 114 ? 11.882 37.132 21.059 1.00 20.86 114 ALA D CA 1
ATOM 3932 C C . ALA D 1 114 ? 12.521 36.163 20.072 1.00 19.59 114 ALA D C 1
ATOM 3933 O O . ALA D 1 114 ? 13.730 36.277 19.796 1.00 19.91 114 ALA D O 1
ATOM 3935 N N . PHE D 1 115 ? 11.721 35.195 19.614 1.00 18.75 115 PHE D N 1
ATOM 3936 C CA . PHE D 1 115 ? 12.206 34.091 18.781 1.00 18.50 115 PHE D CA 1
ATOM 3937 C C . PHE D 1 115 ? 11.400 34.113 17.503 1.00 18.96 115 PHE D C 1
ATOM 3938 O O . PHE D 1 115 ? 10.164 34.195 17.537 1.00 18.46 115 PHE D O 1
ATOM 3946 N N . THR D 1 116 ? 12.093 34.053 16.370 1.00 18.76 116 THR D N 1
ATOM 3947 C CA . THR D 1 116 ? 11.422 34.159 15.117 1.00 19.52 116 THR D CA 1
ATOM 3948 C C . THR D 1 116 ? 11.979 33.137 14.130 1.00 19.69 116 THR D C 1
ATOM 3949 O O . THR D 1 116 ? 13.129 32.690 14.263 1.00 19.35 116 THR D O 1
ATOM 3953 N N . SER D 1 117 ? 11.172 32.789 13.137 1.00 18.68 117 SER D N 1
ATOM 3954 C CA A SER D 1 117 ? 11.626 31.864 12.110 0.50 19.78 117 SER D CA 1
ATOM 3955 C CA B SER D 1 117 ? 11.593 31.833 12.112 0.50 19.31 117 SER D CA 1
ATOM 3956 C C . SER D 1 117 ? 11.248 32.393 10.738 1.00 19.36 117 SER D C 1
ATOM 3957 O O . SER D 1 117 ? 10.262 33.129 10.601 1.00 20.49 117 SER D O 1
ATOM 3962 N N . VAL D 1 118 ? 12.045 32.040 9.728 1.00 19.14 118 VAL D N 1
ATOM 3963 C CA . VAL D 1 118 ? 11.817 32.554 8.377 1.00 18.16 118 VAL D CA 1
ATOM 3964 C C . VAL D 1 118 ? 12.041 31.457 7.353 1.00 19.56 118 VAL D C 1
ATOM 3965 O O . VAL D 1 118 ? 13.051 30.738 7.441 1.00 17.98 118 VAL D O 1
ATOM 3969 N N . ASP D 1 119 ? 11.107 31.334 6.397 1.00 18.78 119 ASP D N 1
ATOM 3970 C CA . ASP D 1 119 ? 11.233 30.411 5.280 1.00 19.58 119 ASP D CA 1
ATOM 3971 C C . ASP D 1 119 ? 11.361 31.226 3.997 1.00 20.19 119 ASP D C 1
ATOM 3972 O O . ASP D 1 119 ? 10.609 32.181 3.789 1.00 21.33 119 ASP D O 1
ATOM 3977 N N . LEU D 1 120 ? 12.304 30.847 3.139 1.00 19.41 120 LEU D N 1
ATOM 3978 C CA . LEU D 1 120 ? 12.369 31.421 1.792 1.00 18.32 120 LEU D CA 1
ATOM 3979 C C . LEU D 1 120 ? 12.027 30.284 0.842 1.00 18.41 120 LEU D C 1
ATOM 3980 O O . LEU D 1 120 ? 12.610 29.189 0.923 1.00 17.66 120 LEU D O 1
ATOM 3985 N N . THR D 1 121 ? 11.030 30.530 -0.007 1.00 18.58 121 THR D N 1
ATOM 3986 C CA . THR D 1 121 ? 10.561 29.492 -0.925 1.00 19.46 121 THR D CA 1
ATOM 3987 C C . THR D 1 121 ? 10.519 30.048 -2.342 1.00 20.79 121 THR D C 1
ATOM 3988 O O . THR D 1 121 ? 10.411 31.269 -2.527 1.00 20.96 121 THR D O 1
ATOM 3992 N N . ASN D 1 122 ? 10.634 29.161 -3.328 1.00 20.95 122 ASN D N 1
ATOM 3993 C CA . ASN D 1 122 ? 10.403 29.562 -4.715 1.00 21.95 122 ASN D CA 1
ATOM 3994 C C . ASN D 1 122 ? 8.906 29.839 -4.900 1.00 22.33 122 ASN D C 1
ATOM 3995 O O . ASN D 1 122 ? 8.068 29.013 -4.535 1.00 22.42 122 ASN D O 1
ATOM 4000 N N . LYS D 1 123 ? 8.557 31.012 -5.421 1.00 23.04 123 LYS D N 1
ATOM 4001 C CA . LYS D 1 123 ? 7.131 31.364 -5.548 1.00 24.81 123 LYS D CA 1
ATOM 4002 C C . LYS D 1 123 ? 6.338 30.386 -6.435 1.00 25.06 123 LYS D C 1
ATOM 4003 O O . LYS D 1 123 ? 5.182 30.038 -6.119 1.00 25.07 123 LYS D O 1
ATOM 4009 N N . ALA D 1 124 ? 6.976 29.942 -7.517 1.00 25.93 124 ALA D N 1
ATOM 4010 C CA . ALA D 1 124 ? 6.323 29.076 -8.508 1.00 27.32 124 ALA D CA 1
ATOM 4011 C C . ALA D 1 124 ? 6.138 27.656 -7.999 1.00 27.91 124 ALA D C 1
ATOM 4012 O O . ALA D 1 124 ? 5.039 27.116 -8.090 1.00 29.11 124 ALA D O 1
ATOM 4014 N N . THR D 1 125 ? 7.185 27.065 -7.419 1.00 27.17 125 THR D N 1
ATOM 4015 C CA . THR D 1 125 ? 7.175 25.655 -7.027 1.00 27.57 125 THR D CA 1
ATOM 4016 C C . THR D 1 125 ? 6.840 25.403 -5.548 1.00 26.41 125 THR D C 1
ATOM 4017 O O . THR D 1 125 ? 6.440 24.288 -5.157 1.00 26.39 125 THR D O 1
ATOM 4021 N N . GLY D 1 126 ? 7.022 26.422 -4.720 1.00 24.27 126 GLY D N 1
ATOM 4022 C CA . GLY D 1 126 ? 6.875 26.288 -3.272 1.00 25.05 126 GLY D CA 1
ATOM 4023 C C . GLY D 1 126 ? 8.046 25.614 -2.563 1.00 25.23 126 GLY D C 1
ATOM 4024 O O . GLY D 1 126 ? 8.010 25.448 -1.352 1.00 26.29 126 GLY D O 1
ATOM 4025 N N . LYS D 1 127 ? 9.081 25.266 -3.314 1.00 26.12 127 LYS D N 1
ATOM 4026 C CA . LYS D 1 127 ? 10.224 24.527 -2.765 1.00 26.30 127 LYS D CA 1
ATOM 4027 C C . LYS D 1 127 ? 11.077 25.447 -1.899 1.00 25.47 127 LYS D C 1
ATOM 4028 O O . LYS D 1 127 ? 11.277 26.615 -2.222 1.00 23.07 127 LYS D O 1
ATOM 4033 N N . LEU D 1 128 ? 11.543 24.888 -0.788 1.00 25.02 128 LEU D N 1
ATOM 4034 C CA . LEU D 1 128 ? 12.375 25.616 0.149 1.00 25.08 128 LEU D CA 1
ATOM 4035 C C . LEU D 1 128 ? 13.758 25.934 -0.414 1.00 24.02 128 LEU D C 1
ATOM 4036 O O . LEU D 1 128 ? 14.487 25.046 -0.877 1.00 25.11 128 LEU D O 1
ATOM 4041 N N . ILE D 1 129 ? 14.068 27.218 -0.460 1.00 21.63 129 ILE D N 1
ATOM 4042 C CA . ILE D 1 129 ? 15.425 27.748 -0.744 1.00 20.04 129 ILE D CA 1
ATOM 4043 C C . ILE D 1 129 ? 16.288 27.723 0.589 1.00 19.99 129 ILE D C 1
ATOM 4044 O O . ILE D 1 129 ? 17.433 27.206 0.626 1.00 19.52 129 ILE D O 1
ATOM 4049 N N . ALA D 1 130 ? 15.708 28.227 1.650 1.00 16.83 130 ALA D N 1
ATOM 4050 C CA . ALA D 1 130 ? 16.470 28.364 2.903 1.00 16.04 130 ALA D CA 1
ATOM 4051 C C . ALA D 1 130 ? 15.504 28.528 4.049 1.00 17.00 130 ALA D C 1
ATOM 4052 O O . ALA D 1 130 ? 14.357 28.973 3.864 1.00 18.37 130 ALA D O 1
ATOM 4054 N N . GLN D 1 131 ? 15.973 28.189 5.242 1.00 17.04 131 GLN D N 1
ATOM 4055 C CA . GLN D 1 131 ? 15.216 28.466 6.451 1.00 16.56 131 GLN D CA 1
ATOM 4056 C C . GLN D 1 131 ? 16.175 29.009 7.496 1.00 16.89 131 GLN D C 1
ATOM 4057 O O . GLN D 1 131 ? 17.326 28.553 7.613 1.00 17.16 131 GLN D O 1
ATOM 4063 N N . GLY D 1 132 ? 15.690 29.976 8.251 1.00 16.93 132 GLY D N 1
ATOM 4064 C CA . GLY D 1 132 ? 16.505 30.551 9.336 1.00 16.48 132 GLY D CA 1
ATOM 4065 C C . GLY D 1 132 ? 15.724 30.697 10.617 1.00 18.91 132 GLY D C 1
ATOM 4066 O O . GLY D 1 132 ? 14.471 30.704 10.613 1.00 19.41 132 GLY D O 1
ATOM 4067 N N . ARG D 1 133 ? 16.457 30.820 11.720 1.00 17.83 133 ARG D N 1
ATOM 4068 C CA . ARG D 1 133 ? 15.831 31.178 12.997 1.00 17.76 133 ARG D CA 1
ATOM 4069 C C . ARG D 1 133 ? 16.632 32.340 13.555 1.00 17.26 133 ARG D C 1
ATOM 4070 O O . ARG D 1 133 ? 17.850 32.455 13.321 1.00 16.80 133 ARG D O 1
ATOM 4078 N N . HIS D 1 134 ? 15.957 33.205 14.300 1.00 17.40 134 HIS D N 1
ATOM 4079 C CA . HIS D 1 134 ? 16.560 34.481 14.670 1.00 17.51 134 HIS D CA 1
ATOM 4080 C C . HIS D 1 134 ? 16.038 34.826 16.053 1.00 18.78 134 HIS D C 1
ATOM 4081 O O . HIS D 1 134 ? 14.815 34.986 16.213 1.00 19.43 134 HIS D O 1
ATOM 4088 N N . THR D 1 135 ? 16.950 34.889 17.021 1.00 17.79 135 THR D N 1
ATOM 4089 C CA . THR D 1 135 ? 16.644 35.314 18.408 1.00 17.85 135 THR D CA 1
ATOM 4090 C C . THR D 1 135 ? 17.098 36.746 18.605 1.00 18.92 135 THR D C 1
ATOM 4091 O O . THR D 1 135 ? 18.265 37.092 18.337 1.00 18.58 135 THR D O 1
ATOM 4095 N N . LYS D 1 136 ? 16.185 37.573 19.101 1.00 16.75 136 LYS D N 1
ATOM 4096 C CA . LYS D 1 136 ? 16.528 38.953 19.400 1.00 17.65 136 LYS D CA 1
ATOM 4097 C C . LYS D 1 136 ? 16.340 39.280 20.890 1.00 18.23 136 LYS D C 1
ATOM 4098 O O . LYS D 1 136 ? 15.485 38.681 21.560 1.00 19.61 136 LYS D O 1
ATOM 4104 N N . HIS D 1 137 ? 17.146 40.232 21.357 1.00 19.84 137 HIS D N 1
ATOM 4105 C CA . HIS D 1 137 ? 17.089 40.749 22.741 1.00 21.63 137 HIS D CA 1
ATOM 4106 C C . HIS D 1 137 ? 16.294 42.042 22.738 1.00 22.21 137 HIS D C 1
ATOM 4107 O O . HIS D 1 137 ? 16.602 42.968 21.987 1.00 21.97 137 HIS D O 1
ATOM 4114 N N . LEU D 1 138 ? 15.271 42.097 23.595 1.00 25.03 138 LEU D N 1
ATOM 4115 C CA . LEU D 1 138 ? 14.349 43.244 23.615 1.00 26.57 138 LEU D CA 1
ATOM 4116 C C . LEU D 1 138 ? 14.692 44.125 24.794 1.00 28.63 138 LEU D C 1
ATOM 4117 O O . LEU D 1 138 ? 15.135 43.582 25.834 1.00 29.28 138 LEU D O 1
ATOM 4122 N N . GLY D 1 139 ? 14.494 45.449 24.658 1.00 30.05 139 GLY D N 1
ATOM 4123 C CA . GLY D 1 139 ? 13.795 46.147 23.504 1.00 31.01 139 GLY D CA 1
ATOM 4124 C C . GLY D 1 139 ? 14.471 46.287 22.117 1.00 31.06 139 GLY D C 1
ATOM 4125 O O . GLY D 1 139 ? 13.931 46.881 21.137 1.00 28.83 139 GLY D O 1
ATOM 4126 N N . THR E 1 2 ? 1.689 58.796 11.880 1.00 40.62 2 THR E N 1
ATOM 4127 C CA . THR E 1 2 ? 2.205 58.369 10.544 1.00 39.64 2 THR E CA 1
ATOM 4128 C C . THR E 1 2 ? 3.333 57.353 10.673 1.00 39.50 2 THR E C 1
ATOM 4129 O O . THR E 1 2 ? 3.949 57.222 11.735 1.00 38.62 2 THR E O 1
ATOM 4133 N N . SER E 1 3 ? 3.586 56.642 9.575 1.00 38.72 3 SER E N 1
ATOM 4134 C CA . SER E 1 3 ? 4.680 55.684 9.471 1.00 37.96 3 SER E CA 1
ATOM 4135 C C . SER E 1 3 ? 6.044 56.322 9.741 1.00 36.99 3 SER E C 1
ATOM 4136 O O . SER E 1 3 ? 6.868 55.742 10.454 1.00 36.70 3 SER E O 1
ATOM 4139 N N . MET E 1 4 ? 6.278 57.507 9.178 1.00 35.64 4 MET E N 1
ATOM 4140 C CA . MET E 1 4 ? 7.546 58.229 9.404 1.00 34.15 4 MET E CA 1
ATOM 4141 C C . MET E 1 4 ? 7.750 58.608 10.877 1.00 31.52 4 MET E C 1
ATOM 4142 O O . MET E 1 4 ? 8.848 58.493 11.406 1.00 30.30 4 MET E O 1
ATOM 4147 N N . THR E 1 5 ? 6.690 59.082 11.519 1.00 30.53 5 THR E N 1
ATOM 4148 C CA . THR E 1 5 ? 6.760 59.434 12.926 1.00 28.74 5 THR E CA 1
ATOM 4149 C C . THR E 1 5 ? 7.086 58.196 13.750 1.00 29.21 5 THR E C 1
ATOM 4150 O O . THR E 1 5 ? 8.009 58.221 14.550 1.00 28.15 5 THR E O 1
ATOM 4154 N N . GLN E 1 6 ? 6.356 57.104 13.513 1.00 29.20 6 GLN E N 1
ATOM 4155 C CA A GLN E 1 6 ? 6.619 55.826 14.203 0.50 30.06 6 GLN E CA 1
ATOM 4156 C CA B GLN E 1 6 ? 6.629 55.847 14.228 0.50 29.99 6 GLN E CA 1
ATOM 4157 C C . GLN E 1 6 ? 8.051 55.329 13.967 1.00 29.82 6 GLN E C 1
ATOM 4158 O O . GLN E 1 6 ? 8.718 54.849 14.885 1.00 29.92 6 GLN E O 1
ATOM 4169 N N . SER E 1 7 ? 8.522 55.437 12.725 1.00 29.35 7 SER E N 1
ATOM 4170 C CA . SER E 1 7 ? 9.869 54.967 12.384 1.00 29.63 7 SER E CA 1
ATOM 4171 C C . SER E 1 7 ? 10.925 55.829 13.084 1.00 28.83 7 SER E C 1
ATOM 4172 O O . SER E 1 7 ? 11.818 55.314 13.754 1.00 27.93 7 SER E O 1
ATOM 4175 N N . LEU E 1 8 ? 10.814 57.148 12.970 1.00 27.67 8 LEU E N 1
ATOM 4176 C CA . LEU E 1 8 ? 11.789 58.006 13.656 1.00 26.81 8 LEU E CA 1
ATOM 4177 C C . LEU E 1 8 ? 11.777 57.791 15.177 1.00 27.36 8 LEU E C 1
ATOM 4178 O O . LEU E 1 8 ? 12.826 57.812 15.825 1.00 27.12 8 LEU E O 1
ATOM 4183 N N . ARG E 1 9 ? 10.589 57.574 15.739 1.00 28.00 9 ARG E N 1
ATOM 4184 C CA . ARG E 1 9 ? 10.453 57.314 17.167 1.00 29.29 9 ARG E CA 1
ATOM 4185 C C . ARG E 1 9 ? 11.319 56.119 17.582 1.00 29.53 9 ARG E C 1
ATOM 4186 O O . ARG E 1 9 ? 12.030 56.166 18.595 1.00 29.38 9 ARG E O 1
ATOM 4194 N N . GLU E 1 10 ? 11.248 55.040 16.804 1.00 29.02 10 GLU E N 1
ATOM 4195 C CA . GLU E 1 10 ? 11.990 53.831 17.129 1.00 30.37 10 GLU E CA 1
ATOM 4196 C C . GLU E 1 10 ? 13.489 54.069 17.049 1.00 29.98 10 GLU E C 1
ATOM 4197 O O . GLU E 1 10 ? 14.238 53.613 17.911 1.00 31.09 10 GLU E O 1
ATOM 4203 N N . VAL E 1 11 ? 13.909 54.797 16.014 1.00 30.62 11 VAL E N 1
ATOM 4204 C CA . VAL E 1 11 ? 15.308 55.153 15.822 1.00 30.43 11 VAL E CA 1
ATOM 4205 C C . VAL E 1 11 ? 15.837 55.970 17.016 1.00 31.28 11 VAL E C 1
ATOM 4206 O O . VAL E 1 11 ? 16.885 55.622 17.581 1.00 31.69 11 VAL E O 1
ATOM 4210 N N . ILE E 1 12 ? 15.080 56.999 17.420 1.00 31.86 12 ILE E N 1
ATOM 4211 C CA . ILE E 1 12 ? 15.398 57.857 18.571 1.00 32.25 12 ILE E CA 1
ATOM 4212 C C . ILE E 1 12 ? 15.559 57.044 19.860 1.00 31.61 12 ILE E C 1
ATOM 4213 O O . ILE E 1 12 ? 16.571 57.177 20.562 1.00 31.74 12 ILE E O 1
ATOM 4218 N N . LYS E 1 13 ? 14.566 56.218 20.185 1.00 30.66 13 LYS E N 1
ATOM 4219 C CA . LYS E 1 13 ? 14.627 55.386 21.391 1.00 30.51 13 LYS E CA 1
ATOM 4220 C C . LYS E 1 13 ? 15.914 54.573 21.457 1.00 30.34 13 LYS E C 1
ATOM 4221 O O . LYS E 1 13 ? 16.580 54.516 22.508 1.00 30.08 13 LYS E O 1
ATOM 4227 N N . ALA E 1 14 ? 16.258 53.949 20.333 1.00 29.58 14 ALA E N 1
ATOM 4228 C CA . ALA E 1 14 ? 17.414 53.055 20.279 1.00 29.71 14 ALA E CA 1
ATOM 4229 C C . ALA E 1 14 ? 18.724 53.838 20.390 1.00 30.26 14 ALA E C 1
ATOM 4230 O O . ALA E 1 14 ? 19.631 53.440 21.137 1.00 29.75 14 ALA E O 1
ATOM 4232 N N . MET E 1 15 ? 18.819 54.954 19.665 1.00 29.74 15 MET E N 1
ATOM 4233 C CA . MET E 1 15 ? 20.057 55.738 19.620 1.00 30.69 15 MET E CA 1
ATOM 4234 C C . MET E 1 15 ? 20.350 56.485 20.925 1.00 30.96 15 MET E C 1
ATOM 4235 O O . MET E 1 15 ? 21.517 56.740 21.272 1.00 30.56 15 MET E O 1
ATOM 4240 N N . THR E 1 16 ? 19.281 56.786 21.652 1.00 31.61 16 THR E N 1
ATOM 4241 C CA . THR E 1 16 ? 19.309 57.526 22.900 1.00 33.19 16 THR E CA 1
ATOM 4242 C C . THR E 1 16 ? 19.616 56.649 24.125 1.00 33.78 16 THR E C 1
ATOM 4243 O O . THR E 1 16 ? 19.924 57.159 25.215 1.00 33.15 16 THR E O 1
ATOM 4247 N N . LYS E 1 17 ? 19.544 55.332 23.930 1.00 34.42 17 LYS E N 1
ATOM 4248 C CA . LYS E 1 17 ? 19.857 54.349 24.970 1.00 35.81 17 LYS E CA 1
ATOM 4249 C C . LYS E 1 17 ? 21.368 54.093 25.079 1.00 36.59 17 LYS E C 1
ATOM 4250 O O . LYS E 1 17 ? 21.823 53.302 25.926 1.00 37.68 17 LYS E O 1
ATOM 4253 N N . ALA E 1 18 ? 22.142 54.763 24.227 1.00 36.63 18 ALA E N 1
ATOM 4254 C CA . ALA E 1 18 ? 23.599 54.607 24.205 1.00 35.81 18 ALA E CA 1
ATOM 4255 C C . ALA E 1 18 ? 24.270 55.205 25.458 1.00 34.78 18 ALA E C 1
ATOM 4256 O O . ALA E 1 18 ? 23.665 55.986 26.185 1.00 35.11 18 ALA E O 1
ATOM 4258 N N . ARG E 1 19 ? 25.503 54.782 25.730 1.00 33.55 19 ARG E N 1
ATOM 4259 C CA . ARG E 1 19 ? 26.325 55.402 26.770 1.00 32.10 19 ARG E CA 1
ATOM 4260 C C . ARG E 1 19 ? 26.972 56.681 26.254 1.00 30.29 19 ARG E C 1
ATOM 4261 O O . ARG E 1 19 ? 27.600 57.427 27.019 1.00 30.31 19 ARG E O 1
ATOM 4264 N N . ASN E 1 20 ? 26.799 56.942 24.959 1.00 27.62 20 ASN E N 1
ATOM 4265 C CA . ASN E 1 20 ? 27.404 58.132 24.372 1.00 25.96 20 ASN E CA 1
ATOM 4266 C C . ASN E 1 20 ? 26.614 59.390 24.741 1.00 24.86 20 ASN E C 1
ATOM 4267 O O . ASN E 1 20 ? 25.678 59.324 25.551 1.00 24.52 20 ASN E O 1
ATOM 4272 N N . PHE E 1 21 ? 26.992 60.537 24.175 1.00 22.83 21 PHE E N 1
ATOM 4273 C CA . PHE E 1 21 ? 26.364 61.788 24.556 1.00 22.46 21 PHE E CA 1
ATOM 4274 C C . PHE E 1 21 ? 24.905 61.873 24.103 1.00 22.42 21 PHE E C 1
ATOM 4275 O O . PHE E 1 21 ? 24.141 62.646 24.680 1.00 23.37 21 PHE E O 1
ATOM 4283 N N . GLU E 1 22 ? 24.528 61.091 23.079 1.00 22.61 22 GLU E N 1
ATOM 4284 C CA . GLU E 1 22 ? 23.135 61.110 22.581 1.00 23.97 22 GLU E CA 1
ATOM 4285 C C . GLU E 1 22 ? 22.170 60.800 23.744 1.00 23.73 22 GLU E C 1
ATOM 4286 O O . GLU E 1 22 ? 20.989 61.181 23.713 1.00 24.31 22 GLU E O 1
ATOM 4292 N N . ARG E 1 23 ? 22.703 60.168 24.786 1.00 23.68 23 ARG E N 1
ATOM 4293 C CA . ARG E 1 23 ? 21.910 59.787 25.981 1.00 24.92 23 ARG E CA 1
ATOM 4294 C C . ARG E 1 23 ? 21.253 61.004 26.657 1.00 24.34 23 ARG E C 1
ATOM 4295 O O . ARG E 1 23 ? 20.224 60.881 27.348 1.00 24.45 23 ARG E O 1
ATOM 4303 N N . VAL E 1 24 ? 21.855 62.179 26.504 1.00 23.57 24 VAL E N 1
ATOM 4304 C CA . VAL E 1 24 ? 21.341 63.341 27.242 1.00 23.58 24 VAL E CA 1
ATOM 4305 C C . VAL E 1 24 ? 19.952 63.773 26.761 1.00 24.92 24 VAL E C 1
ATOM 4306 O O . VAL E 1 24 ? 19.286 64.531 27.457 1.00 26.07 24 VAL E O 1
ATOM 4310 N N . LEU E 1 25 ? 19.527 63.253 25.603 1.00 25.01 25 LEU E N 1
ATOM 4311 C CA . LEU E 1 25 ? 18.208 63.513 25.034 1.00 25.94 25 LEU E CA 1
ATOM 4312 C C . LEU E 1 25 ? 17.223 62.356 25.250 1.00 26.42 25 LEU E C 1
ATOM 4313 O O . LEU E 1 25 ? 16.196 62.262 24.574 1.00 25.57 25 LEU E O 1
ATOM 4318 N N . GLY E 1 26 ? 17.531 61.475 26.205 1.00 25.77 26 GLY E N 1
ATOM 4319 C CA . GLY E 1 26 ? 16.657 60.340 26.492 1.00 26.63 26 GLY E CA 1
ATOM 4320 C C . GLY E 1 26 ? 15.212 60.704 26.776 1.00 26.44 26 GLY E C 1
ATOM 4321 O O . GLY E 1 26 ? 14.292 59.914 26.470 1.00 27.35 26 GLY E O 1
ATOM 4322 N N . LYS E 1 27 ? 15.004 61.870 27.374 1.00 25.86 27 LYS E N 1
ATOM 4323 C CA . LYS E 1 27 ? 13.672 62.267 27.815 1.00 26.78 27 LYS E CA 1
ATOM 4324 C C . LYS E 1 27 ? 12.799 62.939 26.738 1.00 26.95 27 LYS E C 1
ATOM 4325 O O . LYS E 1 27 ? 11.631 63.229 26.980 1.00 26.29 27 LYS E O 1
ATOM 4331 N N . ILE E 1 28 ? 13.332 63.161 25.541 1.00 26.50 28 ILE E N 1
ATOM 4332 C CA . ILE E 1 28 ? 12.503 63.822 24.530 1.00 27.24 28 ILE E CA 1
ATOM 4333 C C . ILE E 1 28 ? 11.411 62.882 24.037 1.00 26.65 28 ILE E C 1
ATOM 4334 O O . ILE E 1 28 ? 11.569 61.644 24.057 1.00 28.14 28 ILE E O 1
ATOM 4339 N N . THR E 1 29 ? 10.292 63.466 23.642 1.00 26.74 29 THR E N 1
ATOM 4340 C CA . THR E 1 29 ? 9.239 62.709 22.973 1.00 27.65 29 THR E CA 1
ATOM 4341 C C . THR E 1 29 ? 9.045 63.265 21.561 1.00 27.09 29 THR E C 1
ATOM 4342 O O . THR E 1 29 ? 9.219 64.467 21.338 1.00 27.17 29 THR E O 1
ATOM 4346 N N . LEU E 1 30 ? 8.707 62.396 20.616 1.00 27.18 30 LEU E N 1
ATOM 4347 C CA . LEU E 1 30 ? 8.538 62.832 19.247 1.00 26.24 30 LEU E CA 1
ATOM 4348 C C . LEU E 1 30 ? 7.070 63.112 19.029 1.00 26.59 30 LEU E C 1
ATOM 4349 O O . LEU E 1 30 ? 6.234 62.246 19.348 1.00 27.87 30 LEU E O 1
ATOM 4354 N N . VAL E 1 31 ? 6.750 64.303 18.511 1.00 25.93 31 VAL E N 1
ATOM 4355 C CA . VAL E 1 31 ? 5.352 64.676 18.221 1.00 25.71 31 VAL E CA 1
ATOM 4356 C C . VAL E 1 31 ? 5.013 64.305 16.777 1.00 26.31 31 VAL E C 1
ATOM 4357 O O . VAL E 1 31 ? 4.017 63.621 16.525 1.00 26.53 31 VAL E O 1
ATOM 4361 N N . SER E 1 32 ? 5.832 64.763 15.833 1.00 24.92 32 SER E N 1
ATOM 4362 C CA . SER E 1 32 ? 5.641 64.434 14.424 1.00 24.71 32 SER E CA 1
ATOM 4363 C C . SER E 1 32 ? 6.951 64.515 13.673 1.00 24.92 32 SER E C 1
ATOM 4364 O O . SER E 1 32 ? 7.841 65.319 14.022 1.00 23.72 32 SER E O 1
ATOM 4367 N N . ALA E 1 33 ? 7.054 63.672 12.650 1.00 23.77 33 ALA E N 1
ATOM 4368 C CA . ALA E 1 33 ? 8.113 63.754 11.660 1.00 24.51 33 ALA E CA 1
ATOM 4369 C C . ALA E 1 33 ? 7.464 63.829 10.265 1.00 24.82 33 ALA E C 1
ATOM 4370 O O . ALA E 1 33 ? 6.529 63.069 9.960 1.00 25.26 33 ALA E O 1
ATOM 4372 N N . ALA E 1 34 ? 7.948 64.758 9.446 1.00 23.78 34 ALA E N 1
ATOM 4373 C CA . ALA E 1 34 ? 7.451 64.970 8.082 1.00 23.60 34 ALA E CA 1
ATOM 4374 C C . ALA E 1 34 ? 8.649 65.410 7.254 1.00 23.11 34 ALA E C 1
ATOM 4375 O O . ALA E 1 34 ? 9.711 65.732 7.829 1.00 22.54 34 ALA E O 1
ATOM 4377 N N . PRO E 1 35 ? 8.529 65.361 5.914 1.00 23.23 35 PRO E N 1
ATOM 4378 C CA . PRO E 1 35 ? 9.680 65.697 5.079 1.00 23.33 35 PRO E CA 1
ATOM 4379 C C . PRO E 1 35 ? 10.281 67.035 5.527 1.00 21.57 35 PRO E C 1
ATOM 4380 O O . PRO E 1 35 ? 9.620 68.038 5.450 1.00 21.91 35 PRO E O 1
ATOM 4384 N N . GLY E 1 36 ? 11.510 66.999 6.041 1.00 21.51 36 GLY E N 1
ATOM 4385 C CA . GLY E 1 36 ? 12.219 68.241 6.381 1.00 21.17 36 GLY E CA 1
ATOM 4386 C C . GLY E 1 36 ? 11.730 68.975 7.623 1.00 20.43 36 GLY E C 1
ATOM 4387 O O . GLY E 1 36 ? 12.148 70.109 7.878 1.00 20.92 36 GLY E O 1
ATOM 4388 N N . LYS E 1 37 ? 10.815 68.379 8.389 1.00 21.21 37 LYS E N 1
ATOM 4389 C CA . LYS E 1 37 ? 10.315 69.036 9.617 1.00 20.28 37 LYS E CA 1
ATOM 4390 C C . LYS E 1 37 ? 10.062 68.038 10.761 1.00 21.17 37 LYS E C 1
ATOM 4391 O O . LYS E 1 37 ? 9.338 67.072 10.571 1.00 21.24 37 LYS E O 1
ATOM 4397 N N . VAL E 1 38 ? 10.616 68.310 11.946 1.00 20.15 38 VAL E N 1
ATOM 4398 C CA . VAL E 1 38 ? 10.455 67.398 13.092 1.00 19.69 38 VAL E CA 1
ATOM 4399 C C . VAL E 1 38 ? 10.062 68.231 14.289 1.00 20.58 38 VAL E C 1
ATOM 4400 O O . VAL E 1 38 ? 10.618 69.312 14.497 1.00 20.19 38 VAL E O 1
ATOM 4404 N N . ILE E 1 39 ? 9.036 67.781 15.013 1.00 19.83 39 ILE E N 1
ATOM 4405 C CA . ILE E 1 39 ? 8.594 68.454 16.235 1.00 21.22 39 ILE E CA 1
ATOM 4406 C C . ILE E 1 39 ? 8.741 67.471 17.384 1.00 21.43 39 ILE E C 1
ATOM 4407 O O . ILE E 1 39 ? 8.185 66.358 17.343 1.00 21.84 39 ILE E O 1
ATOM 4412 N N . CYS E 1 40 ? 9.488 67.892 18.400 1.00 20.97 40 CYS E N 1
ATOM 4413 C CA . CYS E 1 40 ? 9.656 67.107 19.634 1.00 20.77 40 CYS E CA 1
ATOM 4414 C C . CYS E 1 40 ? 9.223 67.927 20.828 1.00 20.94 40 CYS E C 1
ATOM 4415 O O . CYS E 1 40 ? 9.038 69.134 20.718 1.00 20.69 40 CYS E O 1
ATOM 4418 N N . GLU E 1 41 ? 9.059 67.268 21.973 1.00 20.83 41 GLU E N 1
ATOM 4419 C CA . GLU E 1 41 ? 8.748 67.953 23.220 1.00 22.81 41 GLU E CA 1
ATOM 4420 C C . GLU E 1 41 ? 9.610 67.381 24.326 1.00 22.85 41 GLU E C 1
ATOM 4421 O O . GLU E 1 41 ? 10.133 66.263 24.214 1.00 21.53 41 GLU E O 1
ATOM 4427 N N . MET E 1 42 ? 9.769 68.163 25.379 1.00 22.88 42 MET E N 1
ATOM 4428 C CA . MET E 1 42 ? 10.537 67.700 26.538 1.00 24.30 42 MET E CA 1
ATOM 4429 C C . MET E 1 42 ? 10.053 68.433 27.763 1.00 23.47 42 MET E C 1
ATOM 4430 O O . MET E 1 42 ? 9.793 69.622 27.694 1.00 23.67 42 MET E O 1
ATOM 4435 N N . LYS E 1 43 ? 9.928 67.716 28.885 1.00 23.96 43 LYS E N 1
ATOM 4436 C CA . LYS E 1 43 ? 9.730 68.368 30.169 1.00 23.59 43 LYS E CA 1
ATOM 4437 C C . LYS E 1 43 ? 11.103 68.645 30.816 1.00 24.11 43 LYS E C 1
ATOM 4438 O O . LYS E 1 43 ? 11.879 67.712 31.007 1.00 24.24 43 LYS E O 1
ATOM 4444 N N . VAL E 1 44 ? 11.401 69.909 31.109 1.00 23.22 44 VAL E N 1
ATOM 4445 C CA . VAL E 1 44 ? 12.651 70.268 31.797 1.00 24.24 44 VAL E CA 1
ATOM 4446 C C . VAL E 1 44 ? 12.695 69.606 33.196 1.00 25.29 44 VAL E C 1
ATOM 4447 O O . VAL E 1 44 ? 11.913 69.977 34.077 1.00 25.69 44 VAL E O 1
ATOM 4451 N N . GLU E 1 45 ? 13.588 68.634 33.367 1.00 25.03 45 GLU E N 1
ATOM 4452 C CA . GLU E 1 45 ? 13.814 67.963 34.663 1.00 26.20 45 GLU E CA 1
ATOM 4453 C C . GLU E 1 45 ? 15.176 68.378 35.231 1.00 25.66 45 GLU E C 1
ATOM 4454 O O . GLU E 1 45 ? 15.968 69.028 34.552 1.00 24.23 45 GLU E O 1
ATOM 4460 N N . GLU E 1 46 ? 15.456 68.009 36.483 1.00 25.08 46 GLU E N 1
ATOM 4461 C CA . GLU E 1 46 ? 16.713 68.412 37.116 1.00 25.20 46 GLU E CA 1
ATOM 4462 C C . GLU E 1 46 ? 17.924 68.114 36.238 1.00 23.95 46 GLU E C 1
ATOM 4463 O O . GLU E 1 46 ? 18.814 68.943 36.106 1.00 23.90 46 GLU E O 1
ATOM 4469 N N . GLU E 1 47 ? 17.945 66.929 35.643 1.00 23.49 47 GLU E N 1
ATOM 4470 C CA . GLU E 1 47 ? 19.078 66.492 34.799 1.00 24.40 47 GLU E CA 1
ATOM 4471 C C . GLU E 1 47 ? 19.365 67.417 33.593 1.00 23.02 47 GLU E C 1
ATOM 4472 O O . GLU E 1 47 ? 20.436 67.320 32.982 1.00 22.36 47 GLU E O 1
ATOM 4478 N N . HIS E 1 48 ? 18.410 68.296 33.281 1.00 22.44 48 HIS E N 1
ATOM 4479 C CA . HIS E 1 48 ? 18.484 69.199 32.126 1.00 22.79 48 HIS E CA 1
ATOM 4480 C C . HIS E 1 48 ? 18.898 70.624 32.490 1.00 22.73 48 HIS E C 1
ATOM 4481 O O . HIS E 1 48 ? 19.045 71.479 31.610 1.00 22.33 48 HIS E O 1
ATOM 4488 N N . THR E 1 49 ? 19.098 70.885 33.783 1.00 22.44 49 THR E N 1
ATOM 4489 C CA . THR E 1 49 ? 19.251 72.243 34.257 1.00 21.96 49 THR E CA 1
ATOM 4490 C C . THR E 1 49 ? 20.709 72.638 34.540 1.00 22.13 49 THR E C 1
ATOM 4491 O O . THR E 1 49 ? 21.586 71.803 34.659 1.00 21.79 49 THR E O 1
ATOM 4495 N N . ASN E 1 50 ? 20.929 73.934 34.669 1.00 22.84 50 ASN E N 1
ATOM 4496 C CA . ASN E 1 50 ? 22.207 74.482 35.054 1.00 23.43 50 ASN E CA 1
ATOM 4497 C C . ASN E 1 50 ? 22.135 74.740 36.554 1.00 24.85 50 ASN E C 1
ATOM 4498 O O . ASN E 1 50 ? 21.153 74.355 37.219 1.00 24.61 50 ASN E O 1
ATOM 4503 N N . ALA E 1 51 ? 23.141 75.435 37.063 1.00 26.47 51 ALA E N 1
ATOM 4504 C CA . ALA E 1 51 ? 23.246 75.718 38.506 1.00 27.89 51 ALA E CA 1
ATOM 4505 C C . ALA E 1 51 ? 22.171 76.644 39.080 1.00 29.19 51 ALA E C 1
ATOM 4506 O O . ALA E 1 51 ? 21.979 76.673 40.309 1.00 29.51 51 ALA E O 1
ATOM 4508 N N . ILE E 1 52 ? 21.508 77.407 38.213 1.00 29.43 52 ILE E N 1
ATOM 4509 C CA . ILE E 1 52 ? 20.424 78.327 38.610 1.00 29.82 52 ILE E CA 1
ATOM 4510 C C . ILE E 1 52 ? 19.022 77.782 38.291 1.00 29.24 52 ILE E C 1
ATOM 4511 O O . ILE E 1 52 ? 18.034 78.520 38.356 1.00 29.41 52 ILE E O 1
ATOM 4516 N N . GLY E 1 53 ? 18.946 76.499 37.936 1.00 27.40 53 GLY E N 1
ATOM 4517 C CA . GLY E 1 53 ? 17.674 75.790 37.865 1.00 28.51 53 GLY E CA 1
ATOM 4518 C C . GLY E 1 53 ? 16.862 75.995 36.600 1.00 27.73 53 GLY E C 1
ATOM 4519 O O . GLY E 1 53 ? 15.666 75.656 36.553 1.00 29.16 53 GLY E O 1
ATOM 4520 N N . THR E 1 54 ? 17.499 76.555 35.574 1.00 26.51 54 THR E N 1
ATOM 4521 C CA . THR E 1 54 ? 16.865 76.718 34.252 1.00 25.42 54 THR E CA 1
ATOM 4522 C C . THR E 1 54 ? 17.527 75.786 33.244 1.00 24.53 54 THR E C 1
ATOM 4523 O O . THR E 1 54 ? 18.602 75.243 33.508 1.00 23.16 54 THR E O 1
ATOM 4527 N N . LEU E 1 55 ? 16.884 75.615 32.089 1.00 22.36 55 LEU E N 1
ATOM 4528 C CA . LEU E 1 55 ? 17.413 74.726 31.046 1.00 21.14 55 LEU E CA 1
ATOM 4529 C C . LEU E 1 55 ? 18.842 75.175 30.675 1.00 20.20 55 LEU E C 1
ATOM 4530 O O . LEU E 1 55 ? 19.080 76.359 30.367 1.00 20.67 55 LEU E O 1
ATOM 4535 N N . HIS E 1 56 ? 19.783 74.226 30.716 1.00 20.58 56 HIS E N 1
ATOM 4536 C CA . HIS E 1 56 ? 21.188 74.556 30.494 1.00 19.84 56 HIS E CA 1
ATOM 4537 C C . HIS E 1 56 ? 21.372 74.954 29.022 1.00 19.12 56 HIS E C 1
ATOM 4538 O O . HIS E 1 56 ? 20.859 74.253 28.114 1.00 19.24 56 HIS E O 1
ATOM 4545 N N . GLY E 1 57 ? 22.063 76.073 28.793 1.00 19.60 57 GLY E N 1
ATOM 4546 C CA . GLY E 1 57 ? 22.292 76.558 27.408 1.00 20.41 57 GLY E CA 1
ATOM 4547 C C . GLY E 1 57 ? 22.995 75.546 26.499 1.00 19.80 57 GLY E C 1
ATOM 4548 O O . GLY E 1 57 ? 22.752 75.539 25.277 1.00 19.95 57 GLY E O 1
ATOM 4549 N N . GLY E 1 58 ? 23.830 74.674 27.075 1.00 19.64 58 GLY E N 1
ATOM 4550 C CA . GLY E 1 58 ? 24.505 73.609 26.302 1.00 19.24 58 GLY E CA 1
ATOM 4551 C C . GLY E 1 58 ? 23.560 72.498 25.896 1.00 20.41 58 GLY E C 1
ATOM 4552 O O . GLY E 1 58 ? 23.723 71.878 24.828 1.00 19.76 58 GLY E O 1
ATOM 4553 N N . LEU E 1 59 ? 22.553 72.242 26.727 1.00 18.22 59 LEU E N 1
ATOM 4554 C CA . LEU E 1 59 ? 21.510 71.286 26.372 1.00 20.07 59 LEU E CA 1
ATOM 4555 C C . LEU E 1 59 ? 20.591 71.837 25.274 1.00 19.66 59 LEU E C 1
ATOM 4556 O O . LEU E 1 59 ? 20.179 71.097 24.365 1.00 20.06 59 LEU E O 1
ATOM 4561 N N . THR E 1 60 ? 20.266 73.115 25.392 1.00 18.80 60 THR E N 1
ATOM 4562 C CA . THR E 1 60 ? 19.551 73.833 24.315 1.00 19.58 60 THR E CA 1
ATOM 4563 C C . THR E 1 60 ? 20.304 73.661 22.994 1.00 18.13 60 THR E C 1
ATOM 4564 O O . THR E 1 60 ? 19.713 73.315 21.970 1.00 17.60 60 THR E O 1
ATOM 4568 N N . ALA E 1 61 ? 21.616 73.849 23.038 1.00 17.64 61 ALA E N 1
ATOM 4569 C CA . ALA E 1 61 ? 22.439 73.677 21.811 1.00 18.33 61 ALA E CA 1
ATOM 4570 C C . ALA E 1 61 ? 22.372 72.249 21.308 1.00 17.93 61 ALA E C 1
ATOM 4571 O O . ALA E 1 61 ? 22.318 72.006 20.091 1.00 19.03 61 ALA E O 1
ATOM 4573 N N . THR E 1 62 ? 22.420 71.291 22.240 1.00 18.03 62 THR E N 1
ATOM 4574 C CA . THR E 1 62 ? 22.342 69.865 21.886 1.00 18.21 62 THR E CA 1
ATOM 4575 C C . THR E 1 62 ? 20.987 69.537 21.255 1.00 18.76 62 THR E C 1
ATOM 4576 O O . THR E 1 62 ? 20.931 68.768 20.276 1.00 18.61 62 THR E O 1
ATOM 4580 N N . LEU E 1 63 ? 19.914 70.113 21.807 1.00 19.58 63 LEU E N 1
ATOM 4581 C CA . LEU E 1 63 ? 18.574 69.970 21.192 1.00 19.90 63 LEU E CA 1
ATOM 4582 C C . LEU E 1 63 ? 18.588 70.545 19.762 1.00 20.67 63 LEU E C 1
ATOM 4583 O O . LEU E 1 63 ? 18.107 69.900 18.830 1.00 21.19 63 LEU E O 1
ATOM 4588 N N . VAL E 1 64 ? 19.117 71.759 19.609 1.00 20.12 64 VAL E N 1
ATOM 4589 C CA . VAL E 1 64 ? 19.172 72.371 18.278 1.00 20.20 64 VAL E CA 1
ATOM 4590 C C . VAL E 1 64 ? 19.885 71.422 17.324 1.00 19.37 64 VAL E C 1
ATOM 4591 O O . VAL E 1 64 ? 19.398 71.139 16.245 1.00 18.89 64 VAL E O 1
ATOM 4595 N N . ASP E 1 65 ? 21.042 70.942 17.743 1.00 18.85 65 ASP E N 1
ATOM 4596 C CA . ASP E 1 65 ? 21.905 70.100 16.929 1.00 20.44 65 ASP E CA 1
ATOM 4597 C C . ASP E 1 65 ? 21.195 68.781 16.571 1.00 20.25 65 ASP E C 1
ATOM 4598 O O . ASP E 1 65 ? 21.040 68.442 15.373 1.00 20.13 65 ASP E O 1
ATOM 4603 N N . ASN E 1 66 ? 20.699 68.068 17.589 1.00 20.31 66 ASN E N 1
ATOM 4604 C CA . ASN E 1 66 ? 20.138 66.746 17.317 1.00 20.80 66 ASN E CA 1
ATOM 4605 C C . ASN E 1 66 ? 18.807 66.805 16.582 1.00 20.25 66 ASN E C 1
ATOM 4606 O O . ASN E 1 66 ? 18.575 65.991 15.671 1.00 20.15 66 ASN E O 1
ATOM 4611 N N . ILE E 1 67 ? 17.945 67.739 16.969 1.00 19.23 67 ILE E N 1
ATOM 4612 C CA . ILE E 1 67 ? 16.594 67.746 16.400 1.00 20.07 67 ILE E CA 1
ATOM 4613 C C . ILE E 1 67 ? 16.629 68.211 14.932 1.00 20.30 67 ILE E C 1
ATOM 4614 O O . ILE E 1 67 ? 15.893 67.690 14.079 1.00 19.96 67 ILE E O 1
ATOM 4619 N N . SER E 1 68 ? 17.509 69.170 14.630 1.00 20.23 68 SER E N 1
ATOM 4620 C CA . SER E 1 68 ? 17.712 69.544 13.231 1.00 20.20 68 SER E CA 1
ATOM 4621 C C . SER E 1 68 ? 18.327 68.386 12.400 1.00 19.91 68 SER E C 1
ATOM 4622 O O . SER E 1 68 ? 17.966 68.190 11.219 1.00 20.18 68 SER E O 1
ATOM 4625 N N . THR E 1 69 ? 19.224 67.603 12.992 1.00 19.65 69 THR E N 1
ATOM 4626 C CA . THR E 1 69 ? 19.748 66.415 12.310 1.00 20.56 69 THR E CA 1
ATOM 4627 C C . THR E 1 69 ? 18.603 65.408 12.016 1.00 21.11 69 THR E C 1
ATOM 4628 O O . THR E 1 69 ? 18.553 64.826 10.919 1.00 20.95 69 THR E O 1
ATOM 4632 N N . MET E 1 70 ? 17.677 65.245 12.962 1.00 21.24 70 MET E N 1
ATOM 4633 C CA . MET E 1 70 ? 16.475 64.404 12.710 1.00 21.57 70 MET E CA 1
ATOM 4634 C C . MET E 1 70 ? 15.692 64.900 11.500 1.00 21.20 70 MET E C 1
ATOM 4635 O O . MET E 1 70 ? 15.282 64.084 10.667 1.00 21.04 70 MET E O 1
ATOM 4640 N N . ALA E 1 71 ? 15.471 66.218 11.415 1.00 20.12 71 ALA E N 1
ATOM 4641 C CA . ALA E 1 71 ? 14.776 66.796 10.250 1.00 20.20 71 ALA E CA 1
ATOM 4642 C C . ALA E 1 71 ? 15.498 66.438 8.940 1.00 20.91 71 ALA E C 1
ATOM 4643 O O . ALA E 1 71 ? 14.848 66.140 7.904 1.00 21.37 71 ALA E O 1
ATOM 4645 N N . LEU E 1 72 ? 16.835 66.449 8.984 1.00 21.08 72 LEU E N 1
ATOM 4646 C CA . LEU E 1 72 ? 17.628 66.049 7.823 1.00 22.90 72 LEU E CA 1
ATOM 4647 C C . LEU E 1 72 ? 17.511 64.578 7.466 1.00 23.64 72 LEU E C 1
ATOM 4648 O O . LEU E 1 72 ? 17.525 64.236 6.287 1.00 25.46 72 LEU E O 1
ATOM 4653 N N . LEU E 1 73 ? 17.425 63.711 8.465 1.00 23.56 73 LEU E N 1
ATOM 4654 C CA . LEU E 1 73 ? 17.146 62.306 8.212 1.00 25.14 73 LEU E CA 1
ATOM 4655 C C . LEU E 1 73 ? 15.813 62.106 7.496 1.00 25.61 73 LEU E C 1
ATOM 4656 O O . LEU E 1 73 ? 15.672 61.150 6.712 1.00 26.29 73 LEU E O 1
ATOM 4661 N N . CYS E 1 74 ? 14.864 63.005 7.752 1.00 25.86 74 CYS E N 1
ATOM 4662 C CA . CYS E 1 74 ? 13.505 62.909 7.212 1.00 26.77 74 CYS E CA 1
ATOM 4663 C C . CYS E 1 74 ? 13.419 63.616 5.866 1.00 28.19 74 CYS E C 1
ATOM 4664 O O . CYS E 1 74 ? 12.415 64.237 5.541 1.00 30.07 74 CYS E O 1
ATOM 4667 N N . THR E 1 75 ? 14.482 63.555 5.085 1.00 28.29 75 THR E N 1
ATOM 4668 C CA . THR E 1 75 ? 14.444 64.150 3.752 1.00 28.73 75 THR E CA 1
ATOM 4669 C C . THR E 1 75 ? 14.671 63.060 2.711 1.00 29.33 75 THR E C 1
ATOM 4670 O O . THR E 1 75 ? 15.093 61.953 3.058 1.00 28.90 75 THR E O 1
ATOM 4674 N N . GLU E 1 76 ? 14.392 63.362 1.441 1.00 30.18 76 GLU E N 1
ATOM 4675 C CA . GLU E 1 76 ? 14.646 62.382 0.370 1.00 32.00 76 GLU E CA 1
ATOM 4676 C C . GLU E 1 76 ? 16.108 61.897 0.380 1.00 32.01 76 GLU E C 1
ATOM 4677 O O . GLU E 1 76 ? 16.393 60.687 0.322 1.00 32.36 76 GLU E O 1
ATOM 4683 N N . ARG E 1 77 ? 17.033 62.843 0.471 1.00 31.58 77 ARG E N 1
ATOM 4684 C CA . ARG E 1 77 ? 18.456 62.535 0.577 1.00 32.00 77 ARG E CA 1
ATOM 4685 C C . ARG E 1 77 ? 18.735 61.705 1.845 1.00 31.73 77 ARG E C 1
ATOM 4686 O O . ARG E 1 77 ? 19.418 60.682 1.787 1.00 33.32 77 ARG E O 1
ATOM 4694 N N . GLY E 1 78 ? 18.186 62.131 2.987 1.00 31.34 78 GLY E N 1
ATOM 4695 C CA . GLY E 1 78 ? 18.292 61.346 4.226 1.00 29.74 78 GLY E CA 1
ATOM 4696 C C . GLY E 1 78 ? 19.664 61.318 4.897 1.00 29.47 78 GLY E C 1
ATOM 4697 O O . GLY E 1 78 ? 19.913 60.472 5.776 1.00 30.08 78 GLY E O 1
ATOM 4698 N N . ALA E 1 79 ? 20.549 62.234 4.491 1.00 28.21 79 ALA E N 1
ATOM 4699 C CA . ALA E 1 79 ? 21.928 62.285 4.989 1.00 27.80 79 ALA E CA 1
ATOM 4700 C C . ALA E 1 79 ? 21.997 63.173 6.237 1.00 27.34 79 ALA E C 1
ATOM 4701 O O . ALA E 1 79 ? 21.577 64.328 6.169 1.00 26.28 79 ALA E O 1
ATOM 4703 N N . PRO E 1 80 ? 22.525 62.644 7.355 1.00 25.85 80 PRO E N 1
ATOM 4704 C CA . PRO E 1 80 ? 22.551 63.492 8.574 1.00 25.22 80 PRO E CA 1
ATOM 4705 C C . PRO E 1 80 ? 23.635 64.573 8.564 1.00 24.74 80 PRO E C 1
ATOM 4706 O O . PRO E 1 80 ? 23.488 65.585 9.270 1.00 24.60 80 PRO E O 1
ATOM 4710 N N . GLY E 1 81 ? 24.696 64.349 7.788 1.00 23.68 81 GLY E N 1
ATOM 4711 C CA . GLY E 1 81 ? 25.820 65.293 7.710 1.00 22.68 81 GLY E CA 1
ATOM 4712 C C . GLY E 1 81 ? 26.638 65.461 8.995 1.00 21.42 81 GLY E C 1
ATOM 4713 O O . GLY E 1 81 ? 26.426 64.760 10.017 1.00 21.90 81 GLY E O 1
ATOM 4714 N N . VAL E 1 82 ? 27.617 66.367 8.915 1.00 19.42 82 VAL E N 1
ATOM 4715 C CA . VAL E 1 82 ? 28.390 66.747 10.098 1.00 19.03 82 VAL E CA 1
ATOM 4716 C C . VAL E 1 82 ? 28.272 68.248 10.315 1.00 17.80 82 VAL E C 1
ATOM 4717 O O . VAL E 1 82 ? 28.232 68.992 9.366 1.00 16.75 82 VAL E O 1
ATOM 4721 N N . SER E 1 83 ? 28.207 68.677 11.576 1.00 17.33 83 SER E N 1
ATOM 4722 C CA . SER E 1 83 ? 28.080 70.130 11.850 1.00 17.81 83 SER E CA 1
ATOM 4723 C C . SER E 1 83 ? 29.255 70.988 11.346 1.00 18.10 83 SER E C 1
ATOM 4724 O O . SER E 1 83 ? 30.421 70.627 11.547 1.00 18.26 83 SER E O 1
ATOM 4727 N N . VAL E 1 84 ? 28.929 72.115 10.721 1.00 17.31 84 VAL E N 1
ATOM 4728 C CA . VAL E 1 84 ? 29.928 73.095 10.265 1.00 18.31 84 VAL E CA 1
ATOM 4729 C C . VAL E 1 84 ? 29.816 74.390 11.080 1.00 18.28 84 VAL E C 1
ATOM 4730 O O . VAL E 1 84 ? 30.807 74.871 11.584 1.00 18.00 84 VAL E O 1
ATOM 4734 N N . ASP E 1 85 ? 28.609 74.938 11.167 1.00 18.28 85 ASP E N 1
ATOM 4735 C CA . ASP E 1 85 ? 28.370 76.169 11.899 1.00 17.93 85 ASP E CA 1
ATOM 4736 C C . ASP E 1 85 ? 27.032 76.030 12.645 1.00 18.29 85 ASP E C 1
ATOM 4737 O O . ASP E 1 85 ? 26.049 75.552 12.106 1.00 19.24 85 ASP E O 1
ATOM 4742 N N . MET E 1 86 ? 27.005 76.446 13.906 1.00 17.90 86 MET E N 1
ATOM 4743 C CA . MET E 1 86 ? 25.738 76.484 14.634 1.00 19.03 86 MET E CA 1
ATOM 4744 C C . MET E 1 86 ? 25.708 77.779 15.424 1.00 17.39 86 MET E C 1
ATOM 4745 O O . MET E 1 86 ? 26.733 78.200 15.949 1.00 17.82 86 MET E O 1
ATOM 4750 N N . ASN E 1 87 ? 24.558 78.439 15.429 1.00 16.33 87 ASN E N 1
ATOM 4751 C CA . ASN E 1 87 ? 24.367 79.551 16.323 1.00 16.30 87 ASN E CA 1
ATOM 4752 C C . ASN E 1 87 ? 23.060 79.342 17.078 1.00 17.42 87 ASN E C 1
ATOM 4753 O O . ASN E 1 87 ? 22.136 78.633 16.611 1.00 17.47 87 ASN E O 1
ATOM 4758 N N . ILE E 1 88 ? 23.024 79.914 18.277 1.00 16.29 88 ILE E N 1
ATOM 4759 C CA . ILE E 1 88 ? 21.843 79.832 19.146 1.00 18.49 88 ILE E CA 1
ATOM 4760 C C . ILE E 1 88 ? 21.658 81.208 19.790 1.00 18.20 88 ILE E C 1
ATOM 4761 O O . ILE E 1 88 ? 22.634 81.814 20.251 1.00 17.88 88 ILE E O 1
ATOM 4766 N N . THR E 1 89 ? 20.406 81.680 19.808 1.00 18.54 89 THR E N 1
ATOM 4767 C CA . THR E 1 89 ? 20.040 82.958 20.501 1.00 19.56 89 THR E CA 1
ATOM 4768 C C . THR E 1 89 ? 19.032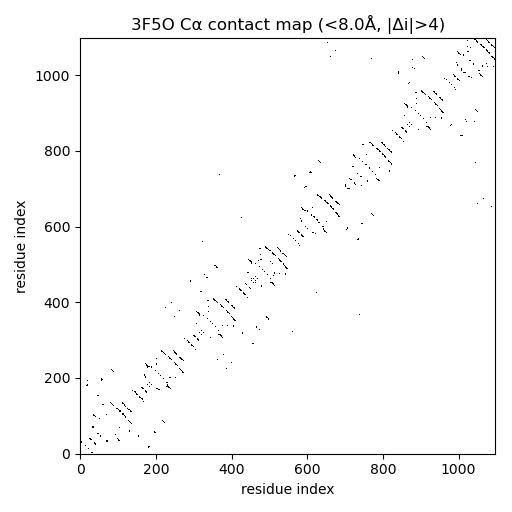 82.625 21.595 1.00 19.42 89 THR E C 1
ATOM 4769 O O . THR E 1 89 ? 18.078 81.916 21.326 1.00 18.53 89 THR E O 1
ATOM 4773 N N . TYR E 1 90 ? 19.292 83.110 22.818 1.00 18.45 90 TYR E N 1
ATOM 4774 C CA . TYR E 1 90 ? 18.568 82.694 24.036 1.00 20.33 90 TYR E CA 1
ATOM 4775 C C . TYR E 1 90 ? 17.718 83.905 24.453 1.00 21.09 90 TYR E C 1
ATOM 4776 O O . TYR E 1 90 ? 18.254 84.927 24.923 1.00 22.05 90 TYR E O 1
ATOM 4785 N N . MET E 1 91 ? 16.412 83.767 24.251 1.00 21.49 91 MET E N 1
ATOM 4786 C CA . MET E 1 91 ? 15.457 84.849 24.439 1.00 23.58 91 MET E CA 1
ATOM 4787 C C . MET E 1 91 ? 14.726 84.834 25.784 1.00 22.43 91 MET E C 1
ATOM 4788 O O . MET E 1 91 ? 14.427 85.910 26.326 1.00 22.31 91 MET E O 1
ATOM 4793 N N . SER E 1 92 ? 14.405 83.643 26.285 1.00 21.42 92 SER E N 1
ATOM 4794 C CA . SER E 1 92 ? 13.739 83.529 27.576 1.00 22.47 92 SER E CA 1
ATOM 4795 C C . SER E 1 92 ? 14.155 82.229 28.275 1.00 23.65 92 SER E C 1
ATOM 4796 O O . SER E 1 92 ? 14.439 81.237 27.610 1.00 23.72 92 SER E O 1
ATOM 4799 N N . PRO E 1 93 ? 14.249 82.242 29.611 1.00 24.08 93 PRO E N 1
ATOM 4800 C CA . PRO E 1 93 ? 14.594 81.002 30.301 1.00 25.16 93 PRO E CA 1
ATOM 4801 C C . PRO E 1 93 ? 13.486 79.966 30.251 1.00 24.94 93 PRO E C 1
ATOM 4802 O O . PRO E 1 93 ? 12.294 80.315 30.199 1.00 25.54 93 PRO E O 1
ATOM 4806 N N . ALA E 1 94 ? 13.882 78.697 30.258 1.00 25.86 94 ALA E N 1
ATOM 4807 C CA . ALA E 1 94 ? 12.949 77.586 30.437 1.00 26.15 94 ALA E CA 1
ATOM 4808 C C . ALA E 1 94 ? 13.205 77.057 31.845 1.00 26.84 94 ALA E C 1
ATOM 4809 O O . ALA E 1 94 ? 14.337 76.710 32.186 1.00 26.28 94 ALA E O 1
ATOM 4811 N N . LYS E 1 95 ? 12.161 77.059 32.669 1.00 27.08 95 LYS E N 1
ATOM 4812 C CA . LYS E 1 95 ? 12.293 76.697 34.080 1.00 27.45 95 LYS E CA 1
ATOM 4813 C C . LYS E 1 95 ? 12.110 75.215 34.345 1.00 27.16 95 LYS E C 1
ATOM 4814 O O . LYS E 1 95 ? 11.479 74.489 33.574 1.00 25.73 95 LYS E O 1
ATOM 4820 N N . LEU E 1 96 ? 12.659 74.771 35.470 1.00 27.01 96 LEU E N 1
ATOM 4821 C CA . LEU E 1 96 ? 12.413 73.414 35.931 1.00 27.67 96 LEU E CA 1
ATOM 4822 C C . LEU E 1 96 ? 10.894 73.122 35.893 1.00 27.87 96 LEU E C 1
ATOM 4823 O O . LEU E 1 96 ? 10.074 73.959 36.316 1.00 28.37 96 LEU E O 1
ATOM 4828 N N . GLY E 1 97 ? 10.544 71.964 35.340 1.00 27.49 97 GLY E N 1
ATOM 4829 C CA . GLY E 1 97 ? 9.158 71.496 35.217 1.00 27.64 97 GLY E CA 1
ATOM 4830 C C . GLY E 1 97 ? 8.376 71.963 33.996 1.00 28.06 97 GLY E C 1
ATOM 4831 O O . GLY E 1 97 ? 7.255 71.518 33.759 1.00 28.28 97 GLY E O 1
ATOM 4832 N N . GLU E 1 98 ? 8.963 72.869 33.227 1.00 27.42 98 GLU E N 1
ATOM 4833 C CA . GLU E 1 98 ? 8.321 73.432 32.039 1.00 26.89 98 GLU E CA 1
ATOM 4834 C C . GLU E 1 98 ? 8.323 72.458 30.873 1.00 26.50 98 GLU E C 1
ATOM 4835 O O . GLU E 1 98 ? 9.352 71.838 30.598 1.00 26.10 98 GLU E O 1
ATOM 4841 N N . ASP E 1 99 ? 7.184 72.324 30.184 1.00 25.11 99 ASP E N 1
ATOM 4842 C CA . ASP E 1 99 ? 7.146 71.547 28.939 1.00 24.33 99 ASP E CA 1
ATOM 4843 C C . ASP E 1 99 ? 7.512 72.476 27.806 1.00 23.62 99 ASP E C 1
ATOM 4844 O O . ASP E 1 99 ? 6.936 73.558 27.673 1.00 23.03 99 ASP E O 1
ATOM 4849 N N . ILE E 1 100 ? 8.448 72.023 26.985 1.00 23.17 100 ILE E N 1
ATOM 4850 C CA . ILE E 1 100 ? 8.924 72.821 25.861 1.00 21.94 100 ILE E CA 1
ATOM 4851 C C . ILE E 1 100 ? 8.705 72.082 24.552 1.00 22.33 100 ILE E C 1
ATOM 4852 O O . ILE E 1 100 ? 8.641 70.832 24.524 1.00 22.83 100 ILE E O 1
ATOM 4857 N N . VAL E 1 101 ? 8.589 72.842 23.474 1.00 20.76 101 VAL E N 1
ATOM 4858 C CA . VAL E 1 101 ? 8.450 72.247 22.137 1.00 20.98 101 VAL E CA 1
ATOM 4859 C C . VAL E 1 101 ? 9.694 72.640 21.348 1.00 21.20 101 VAL E C 1
ATOM 4860 O O . VAL E 1 101 ? 10.088 73.805 21.360 1.00 21.85 101 VAL E O 1
ATOM 4864 N N . ILE E 1 102 ? 10.252 71.675 20.627 1.00 20.77 102 ILE E N 1
ATOM 4865 C CA . ILE E 1 102 ? 11.429 71.902 19.796 1.00 21.02 102 ILE E CA 1
ATOM 4866 C C . ILE E 1 102 ? 11.012 71.578 18.365 1.00 20.86 102 ILE E C 1
ATOM 4867 O O . ILE E 1 102 ? 10.705 70.442 18.076 1.00 21.57 102 ILE E O 1
ATOM 4872 N N . THR E 1 103 ? 10.988 72.597 17.505 1.00 20.31 103 THR E N 1
ATOM 4873 C CA . THR E 1 103 ? 10.527 72.451 16.122 1.00 20.09 103 THR E CA 1
ATOM 4874 C C . THR E 1 103 ? 11.717 72.756 15.216 1.00 20.26 103 THR E C 1
ATOM 4875 O O . THR E 1 103 ? 12.204 73.883 15.208 1.00 18.45 103 THR E O 1
ATOM 4879 N N . ALA E 1 104 ? 12.148 71.738 14.468 1.00 20.30 104 ALA E N 1
ATOM 4880 C CA . ALA E 1 104 ? 13.290 71.842 13.548 1.00 19.73 104 ALA E CA 1
ATOM 4881 C C . ALA E 1 104 ? 12.811 71.719 12.117 1.00 20.92 104 ALA E C 1
ATOM 4882 O O . ALA E 1 104 ? 11.986 70.839 11.807 1.00 21.26 104 ALA E O 1
ATOM 4884 N N . HIS E 1 105 ? 13.319 72.572 11.232 1.00 20.42 105 HIS E N 1
ATOM 4885 C CA . HIS E 1 105 ? 13.042 72.340 9.820 1.00 20.90 105 HIS E CA 1
ATOM 4886 C C . HIS E 1 105 ? 14.226 72.630 8.919 1.00 21.11 105 HIS E C 1
ATOM 4887 O O . HIS E 1 105 ? 15.176 73.356 9.285 1.00 20.98 105 HIS E O 1
ATOM 4894 N N . VAL E 1 106 ? 14.188 71.989 7.760 1.00 19.89 106 VAL E N 1
ATOM 4895 C CA . VAL E 1 106 ? 15.223 72.124 6.773 1.00 21.55 106 VAL E CA 1
ATOM 4896 C C . VAL E 1 106 ? 14.906 73.379 5.924 1.00 22.07 106 VAL E C 1
ATOM 4897 O O . VAL E 1 106 ? 13.810 73.517 5.349 1.00 22.80 106 VAL E O 1
ATOM 4901 N N . LEU E 1 107 ? 15.868 74.285 5.845 1.00 21.40 107 LEU E N 1
ATOM 4902 C CA . LEU E 1 107 ? 15.689 75.488 5.027 1.00 22.84 107 LEU E CA 1
ATOM 4903 C C . LEU E 1 107 ? 16.057 75.264 3.560 1.00 23.71 107 LEU E C 1
ATOM 4904 O O . LEU E 1 107 ? 15.389 75.795 2.641 1.00 24.45 107 LEU E O 1
ATOM 4909 N N . LYS E 1 108 ? 17.134 74.523 3.346 1.00 24.15 108 LYS E N 1
ATOM 4910 C CA . LYS E 1 108 ? 17.656 74.259 2.018 1.00 25.74 108 LYS E CA 1
ATOM 4911 C C . LYS E 1 108 ? 18.646 73.143 2.111 1.00 25.97 108 LYS E C 1
ATOM 4912 O O . LYS E 1 108 ? 19.428 73.074 3.054 1.00 24.70 108 LYS E O 1
ATOM 4918 N N . GLN E 1 109 ? 18.665 72.256 1.123 1.00 26.79 109 GLN E N 1
ATOM 4919 C CA . GLN E 1 109 ? 19.874 71.476 0.993 1.00 28.18 109 GLN E CA 1
ATOM 4920 C C . GLN E 1 109 ? 20.378 71.387 -0.423 1.00 29.31 109 GLN E C 1
ATOM 4921 O O . GLN E 1 109 ? 19.606 71.477 -1.375 1.00 29.47 109 GLN E O 1
ATOM 4927 N N . GLY E 1 110 ? 21.690 71.262 -0.540 1.00 29.95 110 GLY E N 1
ATOM 4928 C CA . GLY E 1 110 ? 22.319 71.080 -1.848 1.00 30.62 110 GLY E CA 1
ATOM 4929 C C . GLY E 1 110 ? 23.155 69.832 -1.857 1.00 30.39 110 GLY E C 1
ATOM 4930 O O . GLY E 1 110 ? 22.930 68.895 -1.063 1.00 30.54 110 GLY E O 1
ATOM 4931 N N . LYS E 1 111 ? 24.161 69.838 -2.732 1.00 29.88 111 LYS E N 1
ATOM 4932 C CA . LYS E 1 111 ? 25.025 68.687 -2.915 1.00 30.65 111 LYS E CA 1
ATOM 4933 C C . LYS E 1 111 ? 25.862 68.404 -1.684 1.00 28.76 111 LYS E C 1
ATOM 4934 O O . LYS E 1 111 ? 25.992 67.246 -1.293 1.00 29.50 111 LYS E O 1
ATOM 4940 N N . THR E 1 112 ? 26.415 69.461 -1.053 1.00 26.31 112 THR E N 1
ATOM 4941 C CA . THR E 1 112 ? 27.368 69.253 0.038 1.00 24.45 112 THR E CA 1
ATOM 4942 C C . THR E 1 112 ? 27.035 69.991 1.326 1.00 23.31 112 THR E C 1
ATOM 4943 O O . THR E 1 112 ? 27.682 69.742 2.342 1.00 23.76 112 THR E O 1
ATOM 4947 N N . LEU E 1 113 ? 26.069 70.895 1.246 1.00 21.42 113 LEU E N 1
ATOM 4948 C CA . LEU E 1 113 ? 25.635 71.677 2.431 1.00 21.03 113 LEU E CA 1
ATOM 4949 C C . LEU E 1 113 ? 24.119 71.604 2.659 1.00 21.19 113 LEU E C 1
ATOM 4950 O O . LEU E 1 113 ? 23.311 71.711 1.700 1.00 21.11 113 LEU E O 1
ATOM 4955 N N . ALA E 1 114 ? 23.728 71.474 3.934 1.00 19.62 114 ALA E N 1
ATOM 4956 C CA . ALA E 1 114 ? 22.316 71.516 4.338 1.00 19.74 114 ALA E CA 1
ATOM 4957 C C . ALA E 1 114 ? 22.186 72.599 5.419 1.00 19.10 114 ALA E C 1
ATOM 4958 O O . ALA E 1 114 ? 23.133 72.799 6.197 1.00 19.42 114 ALA E O 1
ATOM 4960 N N . PHE E 1 115 ? 21.059 73.305 5.395 1.00 18.44 115 PHE E N 1
ATOM 4961 C CA . PHE E 1 115 ? 20.810 74.456 6.298 1.00 17.53 115 PHE E CA 1
ATOM 4962 C C . PHE E 1 115 ? 19.500 74.215 7.023 1.00 18.55 115 PHE E C 1
ATOM 4963 O O . PHE E 1 115 ? 18.514 73.825 6.411 1.00 18.44 115 PHE E O 1
ATOM 4971 N N . THR E 1 116 ? 19.482 74.467 8.333 1.00 17.63 116 THR E N 1
ATOM 4972 C CA . THR E 1 116 ? 18.404 73.988 9.135 1.00 18.80 116 THR E CA 1
ATOM 4973 C C . THR E 1 116 ? 18.157 75.083 10.212 1.00 18.71 116 THR E C 1
ATOM 4974 O O . THR E 1 116 ? 19.087 75.790 10.570 1.00 17.84 116 THR E O 1
ATOM 4978 N N . SER E 1 117 ? 16.909 75.246 10.663 1.00 19.13 117 SER E N 1
ATOM 4979 C CA . SER E 1 117 ? 16.564 76.237 11.716 1.00 19.51 117 SER E CA 1
ATOM 4980 C C . SER E 1 117 ? 15.744 75.514 12.786 1.00 19.94 117 SER E C 1
ATOM 4981 O O . SER E 1 117 ? 15.029 74.538 12.475 1.00 19.13 117 SER E O 1
ATOM 4984 N N . VAL E 1 118 ? 15.876 75.954 14.048 1.00 18.59 118 VAL E N 1
ATOM 4985 C CA . VAL E 1 118 ? 15.173 75.293 15.156 1.00 18.44 118 VAL E CA 1
ATOM 4986 C C . VAL E 1 118 ? 14.640 76.383 16.102 1.00 18.67 118 VAL E C 1
ATOM 4987 O O . VAL E 1 118 ? 15.362 77.319 16.457 1.00 18.68 118 VAL E O 1
ATOM 4991 N N . ASP E 1 119 ? 13.371 76.265 16.495 1.00 18.82 119 ASP E N 1
ATOM 4992 C CA . ASP E 1 119 ? 12.783 77.128 17.536 1.00 20.00 119 ASP E CA 1
ATOM 4993 C C . ASP E 1 119 ? 12.469 76.265 18.750 1.00 20.47 119 ASP E C 1
ATOM 4994 O O . ASP E 1 119 ? 11.893 75.173 18.605 1.00 21.61 119 ASP E O 1
ATOM 4999 N N . LEU E 1 120 ? 12.816 76.751 19.944 1.00 18.83 120 LEU E N 1
ATOM 5000 C CA . LEU E 1 120 ? 12.353 76.111 21.190 1.00 20.33 120 LEU E CA 1
ATOM 5001 C C . LEU E 1 120 ? 11.376 77.094 21.819 1.00 20.08 120 LEU E C 1
ATOM 5002 O O . LEU E 1 120 ? 11.622 78.308 21.902 1.00 19.39 120 LEU E O 1
ATOM 5007 N N . THR E 1 121 ? 10.234 76.541 22.252 1.00 21.07 121 THR E N 1
ATOM 5008 C CA . THR E 1 121 ? 9.109 77.350 22.550 1.00 22.23 121 THR E CA 1
ATOM 5009 C C . THR E 1 121 ? 8.449 76.780 23.843 1.00 22.16 121 THR E C 1
ATOM 5010 O O . THR E 1 121 ? 8.535 75.577 24.107 1.00 21.22 121 THR E O 1
ATOM 5014 N N . ASN E 1 122 ? 7.933 77.655 24.715 1.00 23.10 122 ASN E N 1
ATOM 5015 C CA . ASN E 1 122 ? 7.176 77.178 25.899 1.00 23.80 122 ASN E CA 1
ATOM 5016 C C . ASN E 1 122 ? 5.870 76.570 25.392 1.00 24.23 122 ASN E C 1
ATOM 5017 O O . ASN E 1 122 ? 5.120 77.255 24.715 1.00 24.58 122 ASN E O 1
ATOM 5022 N N . LYS E 1 123 ? 5.598 75.306 25.708 1.00 25.12 123 LYS E N 1
ATOM 5023 C CA . LYS E 1 123 ? 4.391 74.640 25.200 1.00 26.72 123 LYS E CA 1
ATOM 5024 C C . LYS E 1 123 ? 3.132 75.437 25.607 1.00 27.80 123 LYS E C 1
ATOM 5025 O O . LYS E 1 123 ? 2.234 75.652 24.786 1.00 28.58 123 LYS E O 1
ATOM 5031 N N . ALA E 1 124 ? 3.094 75.879 26.858 1.00 28.42 124 ALA E N 1
ATOM 5032 C CA . ALA E 1 124 ? 1.873 76.489 27.447 1.00 29.75 124 ALA E CA 1
ATOM 5033 C C . ALA E 1 124 ? 1.563 77.886 26.940 1.00 30.26 124 ALA E C 1
ATOM 5034 O O . ALA E 1 124 ? 0.387 78.250 26.798 1.00 30.99 124 ALA E O 1
ATOM 5036 N N . THR E 1 125 ? 2.599 78.699 26.740 1.00 30.07 125 THR E N 1
ATOM 5037 C CA . THR E 1 125 ? 2.424 80.086 26.336 1.00 30.17 125 THR E CA 1
ATOM 5038 C C . THR E 1 125 ? 2.768 80.327 24.868 1.00 29.89 125 THR E C 1
ATOM 5039 O O . THR E 1 125 ? 2.426 81.379 24.332 1.00 31.30 125 THR E O 1
ATOM 5043 N N . GLY E 1 126 ? 3.443 79.364 24.230 1.00 29.07 126 GLY E N 1
ATOM 5044 C CA . GLY E 1 126 ? 3.960 79.524 22.858 1.00 27.84 126 GLY E CA 1
ATOM 5045 C C . GLY E 1 126 ? 5.195 80.424 22.721 1.00 27.76 126 GLY E C 1
ATOM 5046 O O . GLY E 1 126 ? 5.730 80.564 21.616 1.00 27.86 126 GLY E O 1
ATOM 5047 N N . LYS E 1 127 ? 5.632 81.042 23.825 1.00 26.77 127 LYS E N 1
ATOM 5048 C CA . LYS E 1 127 ? 6.678 82.051 23.840 1.00 27.05 127 LYS E CA 1
ATOM 5049 C C . LYS E 1 127 ? 8.021 81.421 23.463 1.00 25.35 127 LYS E C 1
ATOM 5050 O O . LYS E 1 127 ? 8.352 80.364 23.950 1.00 23.97 127 LYS E O 1
ATOM 5054 N N . LEU E 1 128 ? 8.784 82.100 22.608 1.00 25.19 128 LEU E N 1
ATOM 5055 C CA . LEU E 1 128 ? 10.104 81.617 22.193 1.00 24.36 128 LEU E CA 1
ATOM 5056 C C . LEU E 1 128 ? 11.092 81.574 23.350 1.00 23.90 128 LEU E C 1
ATOM 5057 O O . LEU E 1 128 ? 11.273 82.580 24.066 1.00 24.61 128 LEU E O 1
ATOM 5062 N N . ILE E 1 129 ? 11.741 80.415 23.498 1.00 22.04 129 ILE E N 1
ATOM 5063 C CA . ILE E 1 129 ? 12.802 80.197 24.467 1.00 21.67 129 ILE E CA 1
ATOM 5064 C C . ILE E 1 129 ? 14.150 80.501 23.789 1.00 21.35 129 ILE E C 1
ATOM 5065 O O . ILE E 1 129 ? 14.981 81.223 24.326 1.00 20.28 129 ILE E O 1
ATOM 5070 N N . ALA E 1 130 ? 14.352 79.926 22.599 1.00 19.03 130 ALA E N 1
ATOM 5071 C CA . ALA E 1 130 ? 15.615 80.091 21.908 1.00 18.22 130 ALA E CA 1
ATOM 5072 C C . ALA E 1 130 ? 15.387 79.766 20.437 1.00 18.46 130 ALA E C 1
ATOM 5073 O O . ALA E 1 130 ? 14.425 79.073 20.080 1.00 19.12 130 ALA E O 1
ATOM 5075 N N . GLN E 1 131 ? 16.275 80.288 19.604 1.00 18.07 131 GLN E N 1
ATOM 5076 C CA . GLN E 1 131 ? 16.251 79.957 18.184 1.00 17.54 131 GLN E CA 1
ATOM 5077 C C . GLN E 1 131 ? 17.677 79.716 17.761 1.00 18.57 131 GLN E C 1
ATOM 5078 O O . GLN E 1 131 ? 18.583 80.445 18.191 1.00 18.52 131 GLN E O 1
ATOM 5084 N N . GLY E 1 132 ? 17.854 78.698 16.938 1.00 17.98 132 GLY E N 1
ATOM 5085 C CA . GLY E 1 132 ? 19.186 78.337 16.442 1.00 18.33 132 GLY E CA 1
ATOM 5086 C C . GLY E 1 132 ? 19.151 78.066 14.948 1.00 19.01 132 GLY E C 1
ATOM 5087 O O . GLY E 1 132 ? 18.075 77.791 14.384 1.00 19.67 132 GLY E O 1
ATOM 5088 N N . ARG E 1 133 ? 20.302 78.238 14.301 1.00 17.48 133 ARG E N 1
ATOM 5089 C CA . ARG E 1 133 ? 20.487 77.831 12.888 1.00 17.80 133 ARG E CA 1
ATOM 5090 C C . ARG E 1 133 ? 21.722 76.917 12.845 1.00 17.63 133 ARG E C 1
ATOM 5091 O O . ARG E 1 133 ? 22.647 77.029 13.691 1.00 17.33 133 ARG E O 1
ATOM 5099 N N . HIS E 1 134 ? 21.721 75.963 11.918 1.00 16.91 134 HIS E N 1
ATOM 5100 C CA . HIS E 1 134 ? 22.687 74.855 11.953 1.00 17.18 134 HIS E CA 1
ATOM 5101 C C . HIS E 1 134 ? 22.973 74.435 10.512 1.00 18.01 134 HIS E C 1
ATOM 5102 O O . HIS E 1 134 ? 22.052 74.037 9.778 1.00 19.34 134 HIS E O 1
ATOM 5109 N N . THR E 1 135 ? 24.216 74.621 10.102 1.00 16.94 135 THR E N 1
ATOM 5110 C CA . THR E 1 135 ? 24.674 74.268 8.760 1.00 17.59 135 THR E CA 1
ATOM 5111 C C . THR E 1 135 ? 25.491 73.014 8.879 1.00 17.49 135 THR E C 1
ATOM 5112 O O . THR E 1 135 ? 26.418 72.934 9.722 1.00 18.11 135 THR E O 1
ATOM 5116 N N . LYS E 1 136 ? 25.158 72.019 8.041 1.00 17.18 136 LYS E N 1
ATOM 5117 C CA . LYS E 1 136 ? 25.834 70.727 8.061 1.00 17.59 136 LYS E CA 1
ATOM 5118 C C . LYS E 1 136 ? 26.450 70.424 6.685 1.00 18.14 136 LYS E C 1
ATOM 5119 O O . LYS E 1 136 ? 25.875 70.795 5.665 1.00 18.87 136 LYS E O 1
ATOM 5125 N N . HIS E 1 137 ? 27.608 69.774 6.709 1.00 20.10 137 HIS E N 1
ATOM 5126 C CA . HIS E 1 137 ? 28.298 69.290 5.493 1.00 21.37 137 HIS E CA 1
ATOM 5127 C C . HIS E 1 137 ? 27.884 67.853 5.231 1.00 22.53 137 HIS E C 1
ATOM 5128 O O . HIS E 1 137 ? 27.955 67.011 6.116 1.00 22.25 137 HIS E O 1
ATOM 5135 N N . LEU E 1 138 ? 27.488 67.581 3.984 1.00 24.31 138 LEU E N 1
ATOM 5136 C CA . LEU E 1 138 ? 27.030 66.256 3.593 1.00 26.81 138 LEU E CA 1
ATOM 5137 C C . LEU E 1 138 ? 28.123 65.605 2.774 1.00 28.98 138 LEU E C 1
ATOM 5138 O O . LEU E 1 138 ? 28.692 66.250 1.885 1.00 30.15 138 LEU E O 1
ATOM 5143 N N . GLY E 1 139 ? 28.423 64.349 3.114 1.00 31.32 139 GLY E N 1
ATOM 5144 C CA . GLY E 1 139 ? 29.426 63.537 2.416 1.00 32.52 139 GLY E CA 1
ATOM 5145 C C . GLY E 1 139 ? 28.819 62.866 1.195 1.00 32.90 139 GLY E C 1
ATOM 5146 O O . GLY E 1 139 ? 29.427 61.966 0.602 0.50 33.88 139 GLY E O 1
ATOM 5147 N N . THR F 1 2 ? 47.120 83.369 43.873 1.00 53.17 2 THR F N 1
ATOM 5148 C CA . THR F 1 2 ? 45.677 83.156 43.531 1.00 52.84 2 THR F CA 1
ATOM 5149 C C . THR F 1 2 ? 45.259 81.715 43.787 1.00 52.32 2 THR F C 1
ATOM 5150 O O . THR F 1 2 ? 45.879 80.766 43.286 1.00 52.31 2 THR F O 1
ATOM 5154 N N . SER F 1 3 ? 44.198 81.563 44.566 1.00 51.23 3 SER F N 1
ATOM 5155 C CA . SER F 1 3 ? 43.506 80.298 44.651 1.00 50.06 3 SER F CA 1
ATOM 5156 C C . SER F 1 3 ? 42.243 80.452 43.801 1.00 49.12 3 SER F C 1
ATOM 5157 O O . SER F 1 3 ? 41.252 79.731 43.974 1.00 49.17 3 SER F O 1
ATOM 5160 N N . MET F 1 4 ? 42.298 81.429 42.887 1.00 47.80 4 MET F N 1
ATOM 5161 C CA . MET F 1 4 ? 41.348 81.578 41.779 1.00 46.28 4 MET F CA 1
ATOM 5162 C C . MET F 1 4 ? 41.314 80.239 41.054 1.00 44.55 4 MET F C 1
ATOM 5163 O O . MET F 1 4 ? 40.258 79.715 40.689 1.00 44.44 4 MET F O 1
ATOM 5168 N N . THR F 1 5 ? 42.508 79.696 40.876 1.00 42.43 5 THR F N 1
ATOM 5169 C CA . THR F 1 5 ? 42.727 78.346 40.416 1.00 40.84 5 THR F CA 1
ATOM 5170 C C . THR F 1 5 ? 42.105 77.292 41.351 1.00 39.88 5 THR F C 1
ATOM 5171 O O . THR F 1 5 ? 41.431 76.370 40.885 1.00 38.31 5 THR F O 1
ATOM 5175 N N . GLN F 1 6 ? 42.325 77.418 42.665 1.00 38.49 6 GLN F N 1
ATOM 5176 C CA . GLN F 1 6 ? 41.735 76.457 43.608 1.00 37.36 6 GLN F CA 1
ATOM 5177 C C . GLN F 1 6 ? 40.197 76.532 43.633 1.00 36.06 6 GLN F C 1
ATOM 5178 O O . GLN F 1 6 ? 39.522 75.512 43.723 1.00 35.65 6 GLN F O 1
ATOM 5184 N N . SER F 1 7 ? 39.661 77.741 43.557 1.00 35.42 7 SER F N 1
ATOM 5185 C CA . SER F 1 7 ? 38.219 77.957 43.484 1.00 34.52 7 SER F CA 1
ATOM 5186 C C . SER F 1 7 ? 37.617 77.273 42.252 1.00 33.73 7 SER F C 1
ATOM 5187 O O . SER F 1 7 ? 36.588 76.598 42.327 1.00 32.75 7 SER F O 1
ATOM 5190 N N . LEU F 1 8 ? 38.282 77.435 41.114 1.00 32.66 8 LEU F N 1
ATOM 5191 C CA . LEU F 1 8 ? 37.805 76.801 39.898 1.00 31.39 8 LEU F CA 1
ATOM 5192 C C . LEU F 1 8 ? 37.968 75.271 39.935 1.00 30.83 8 LEU F C 1
ATOM 5193 O O . LEU F 1 8 ? 37.113 74.531 39.441 1.00 30.78 8 LEU F O 1
ATOM 5198 N N . ARG F 1 9 ? 39.060 74.774 40.515 1.00 29.77 9 ARG F N 1
ATOM 5199 C CA . ARG F 1 9 ? 39.162 73.330 40.735 1.00 30.46 9 ARG F CA 1
ATOM 5200 C C . ARG F 1 9 ? 37.964 72.812 41.545 1.00 29.94 9 ARG F C 1
ATOM 5201 O O . ARG F 1 9 ? 37.483 71.706 41.306 1.00 30.02 9 ARG F O 1
ATOM 5209 N N . GLU F 1 10 ? 37.519 73.594 42.520 1.00 29.47 10 GLU F N 1
ATOM 5210 C CA . GLU F 1 10 ? 36.413 73.148 43.379 1.00 30.25 10 GLU F CA 1
ATOM 5211 C C . GLU F 1 10 ? 35.084 73.127 42.621 1.00 30.30 10 GLU F C 1
ATOM 5212 O O . GLU F 1 10 ? 34.259 72.227 42.817 1.00 30.13 10 GLU F O 1
ATOM 5218 N N . VAL F 1 11 ? 34.911 74.108 41.746 1.00 30.82 11 VAL F N 1
ATOM 5219 C CA . VAL F 1 11 ? 33.750 74.168 40.843 1.00 31.18 11 VAL F CA 1
ATOM 5220 C C . VAL F 1 11 ? 33.702 72.908 39.975 1.00 31.12 11 VAL F C 1
ATOM 5221 O O . VAL F 1 11 ? 32.656 72.274 39.839 1.00 30.74 11 VAL F O 1
ATOM 5225 N N . ILE F 1 12 ? 34.851 72.530 39.420 1.00 30.42 12 ILE F N 1
ATOM 5226 C CA . ILE F 1 12 ? 34.942 71.351 38.572 1.00 30.25 12 ILE F CA 1
ATOM 5227 C C . ILE F 1 12 ? 34.616 70.087 39.372 1.00 31.08 12 ILE F C 1
ATOM 5228 O O . ILE F 1 12 ? 33.897 69.203 38.899 1.00 31.23 12 ILE F O 1
ATOM 5233 N N . LYS F 1 13 ? 35.114 70.003 40.585 1.00 31.86 13 LYS F N 1
ATOM 5234 C CA . LYS F 1 13 ? 34.710 68.925 41.474 1.00 33.20 13 LYS F CA 1
ATOM 5235 C C . LYS F 1 13 ? 33.212 68.816 41.739 1.00 33.04 13 LYS F C 1
ATOM 5236 O O . LYS F 1 13 ? 32.686 67.768 41.691 1.00 33.45 13 LYS F O 1
ATOM 5242 N N . ALA F 1 14 ? 32.561 69.914 42.028 1.00 33.98 14 ALA F N 1
ATOM 5243 C CA . ALA F 1 14 ? 31.095 69.950 42.211 1.00 35.19 14 ALA F CA 1
ATOM 5244 C C . ALA F 1 14 ? 30.351 69.475 40.956 1.00 36.69 14 ALA F C 1
ATOM 5245 O O . ALA F 1 14 ? 29.356 68.748 41.050 1.00 36.81 14 ALA F O 1
ATOM 5247 N N . MET F 1 15 ? 30.856 69.870 39.783 1.00 37.77 15 MET F N 1
ATOM 5248 C CA . MET F 1 15 ? 30.272 69.442 38.510 1.00 39.40 15 MET F CA 1
ATOM 5249 C C . MET F 1 15 ? 30.277 67.936 38.380 1.00 39.08 15 MET F C 1
ATOM 5250 O O . MET F 1 15 ? 29.274 67.345 38.002 1.00 40.06 15 MET F O 1
ATOM 5255 N N . THR F 1 16 ? 31.414 67.323 38.689 1.00 39.30 16 THR F N 1
ATOM 5256 C CA . THR F 1 16 ? 31.589 65.878 38.639 1.00 39.11 16 THR F CA 1
ATOM 5257 C C . THR F 1 16 ? 30.463 65.129 39.379 1.00 38.90 16 THR F C 1
ATOM 5258 O O . THR F 1 16 ? 29.966 64.110 38.895 1.00 39.09 16 THR F O 1
ATOM 5262 N N . LYS F 1 17 ? 30.044 65.669 40.523 1.00 37.20 17 LYS F N 1
ATOM 5263 C CA . LYS F 1 17 ? 29.055 65.021 41.393 1.00 36.11 17 LYS F CA 1
ATOM 5264 C C . LYS F 1 17 ? 27.606 65.464 41.160 1.00 33.94 17 LYS F C 1
ATOM 5265 O O . LYS F 1 17 ? 26.675 64.905 41.762 1.00 33.64 17 LYS F O 1
ATOM 5271 N N . ALA F 1 18 ? 27.415 66.478 40.316 1.00 31.16 18 ALA F N 1
ATOM 5272 C CA . ALA F 1 18 ? 26.099 67.053 40.041 1.00 28.87 18 ALA F CA 1
ATOM 5273 C C . ALA F 1 18 ? 25.096 66.058 39.416 1.00 26.85 18 ALA F C 1
ATOM 5274 O O . ALA F 1 18 ? 25.484 65.153 38.686 1.00 26.23 18 ALA F O 1
ATOM 5276 N N . ARG F 1 19 ? 23.807 66.244 39.735 1.00 25.26 19 ARG F N 1
ATOM 5277 C CA . ARG F 1 19 ? 22.739 65.526 39.071 1.00 24.55 19 ARG F CA 1
ATOM 5278 C C . ARG F 1 19 ? 22.263 66.306 37.852 1.00 24.11 19 ARG F C 1
ATOM 5279 O O . ARG F 1 19 ? 21.664 65.711 36.934 1.00 24.89 19 ARG F O 1
ATOM 5287 N N . ASN F 1 20 ? 22.489 67.619 37.877 1.00 23.13 20 ASN F N 1
ATOM 5288 C CA . ASN F 1 20 ? 22.074 68.486 36.788 1.00 22.80 20 ASN F CA 1
ATOM 5289 C C . ASN F 1 20 ? 22.986 68.368 35.537 1.00 21.75 20 ASN F C 1
ATOM 5290 O O . ASN F 1 20 ? 23.874 67.529 35.484 1.00 21.27 20 ASN F O 1
ATOM 5295 N N . PHE F 1 21 ? 22.728 69.198 34.529 1.00 22.69 21 PHE F N 1
ATOM 5296 C CA . PHE F 1 21 ? 23.453 69.060 33.279 1.00 22.26 21 PHE F CA 1
ATOM 5297 C C . PHE F 1 21 ? 24.949 69.346 33.383 1.00 23.00 21 PHE F C 1
ATOM 5298 O O . PHE F 1 21 ? 25.719 68.824 32.577 1.00 23.69 21 PHE F O 1
ATOM 5306 N N . GLU F 1 22 ? 25.365 70.165 34.361 1.00 23.02 22 GLU F N 1
ATOM 5307 C CA . GLU F 1 22 ? 26.813 70.427 34.594 1.00 23.59 22 GLU F CA 1
ATOM 5308 C C . GLU F 1 22 ? 27.643 69.140 34.761 1.00 23.72 22 GLU F C 1
ATOM 5309 O O . GLU F 1 22 ? 28.873 69.152 34.589 1.00 23.83 22 GLU F O 1
ATOM 5315 N N . ARG F 1 23 ? 26.981 68.037 35.104 1.00 23.38 23 ARG F N 1
ATOM 5316 C CA . ARG F 1 23 ? 27.638 66.733 35.265 1.00 24.09 23 ARG F CA 1
ATOM 5317 C C . ARG F 1 23 ? 28.373 66.248 34.011 1.00 24.89 23 ARG F C 1
ATOM 5318 O O . ARG F 1 23 ? 29.287 65.410 34.085 1.00 25.41 23 ARG F O 1
ATOM 5326 N N . VAL F 1 24 ? 27.949 66.744 32.852 1.00 24.33 24 VAL F N 1
ATOM 5327 C CA . VAL F 1 24 ? 28.429 66.172 31.597 1.00 24.90 24 VAL F CA 1
ATOM 5328 C C . VAL F 1 24 ? 29.900 66.553 31.319 1.00 25.35 24 VAL F C 1
ATOM 5329 O O . VAL F 1 24 ? 30.555 65.935 30.470 1.00 26.94 24 VAL F O 1
ATOM 5333 N N . LEU F 1 25 ? 30.373 67.573 32.041 1.00 26.34 25 LEU F N 1
ATOM 5334 C CA . LEU F 1 25 ? 31.768 68.035 32.013 1.00 27.95 25 LEU F CA 1
ATOM 5335 C C . LEU F 1 25 ? 32.603 67.530 33.215 1.00 28.09 25 LEU F C 1
ATOM 5336 O O . LEU F 1 25 ? 33.672 68.075 33.504 1.00 28.28 25 LEU F O 1
ATOM 5341 N N . GLY F 1 26 ? 32.126 66.497 33.895 1.00 28.43 26 GLY F N 1
ATOM 5342 C CA . GLY F 1 26 ? 32.853 65.941 35.053 1.00 28.42 26 GLY F CA 1
ATOM 5343 C C . GLY F 1 26 ? 34.247 65.375 34.792 1.00 29.06 26 GLY F C 1
ATOM 5344 O O . GLY F 1 26 ? 35.015 65.137 35.758 1.00 30.92 26 GLY F O 1
ATOM 5345 N N . LYS F 1 27 ? 34.575 65.093 33.533 1.00 28.72 27 LYS F N 1
ATOM 5346 C CA . LYS F 1 27 ? 35.905 64.547 33.197 1.00 28.92 27 LYS F CA 1
ATOM 5347 C C . LYS F 1 27 ? 36.967 65.611 32.862 1.00 28.82 27 LYS F C 1
ATOM 5348 O O . LYS F 1 27 ? 38.134 65.275 32.631 1.00 29.93 27 LYS F O 1
ATOM 5354 N N . ILE F 1 28 ? 36.587 66.884 32.819 1.00 27.43 28 ILE F N 1
ATOM 5355 C CA . ILE F 1 28 ? 37.544 67.937 32.449 1.00 27.43 28 ILE F CA 1
ATOM 5356 C C . ILE F 1 28 ? 38.559 68.185 33.580 1.00 27.48 28 ILE F C 1
ATOM 5357 O O . ILE F 1 28 ? 38.257 67.933 34.762 1.00 28.87 28 ILE F O 1
ATOM 5362 N N . THR F 1 29 ? 39.757 68.635 33.207 1.00 26.83 29 THR F N 1
ATOM 5363 C CA . THR F 1 29 ? 40.792 69.017 34.159 1.00 26.53 29 THR F CA 1
ATOM 5364 C C . THR F 1 29 ? 41.237 70.464 33.928 1.00 26.10 29 THR F C 1
ATOM 5365 O O . THR F 1 29 ? 41.367 70.913 32.794 1.00 24.69 29 THR F O 1
ATOM 5369 N N . LEU F 1 30 ? 41.410 71.210 35.014 1.00 25.57 30 LEU F N 1
ATOM 5370 C CA . LEU F 1 30 ? 41.849 72.574 34.927 1.00 25.23 30 LEU F CA 1
ATOM 5371 C C . LEU F 1 30 ? 43.358 72.588 34.703 1.00 25.70 30 LEU F C 1
ATOM 5372 O O . LEU F 1 30 ? 44.114 71.978 35.471 1.00 26.90 30 LEU F O 1
ATOM 5377 N N . VAL F 1 31 ? 43.783 73.290 33.663 1.00 24.65 31 VAL F N 1
ATOM 5378 C CA . VAL F 1 31 ? 45.213 73.452 33.342 1.00 25.88 31 VAL F CA 1
ATOM 5379 C C . VAL F 1 31 ? 45.698 74.803 33.872 1.00 25.94 31 VAL F C 1
ATOM 5380 O O . VAL F 1 31 ? 46.760 74.891 34.534 1.00 27.00 31 VAL F O 1
ATOM 5384 N N . SER F 1 32 ? 44.912 75.853 33.634 1.00 26.33 32 SER F N 1
ATOM 5385 C CA . SER F 1 32 ? 45.296 77.195 34.004 1.00 27.02 32 SER F CA 1
ATOM 5386 C C . SER F 1 32 ? 44.122 78.121 34.240 1.00 27.73 32 SER F C 1
ATOM 5387 O O . SER F 1 32 ? 43.125 78.068 33.512 1.00 27.21 32 SER F O 1
ATOM 5390 N N . ALA F 1 33 ? 44.245 78.979 35.256 1.00 27.22 33 ALA F N 1
ATOM 5391 C CA . ALA F 1 33 ? 43.260 80.036 35.493 1.00 27.82 33 ALA F CA 1
ATOM 5392 C C . ALA F 1 33 ? 43.967 81.359 35.760 1.00 28.44 33 ALA F C 1
ATOM 5393 O O . ALA F 1 33 ? 44.853 81.429 36.605 1.00 29.34 33 ALA F O 1
ATOM 5395 N N . ALA F 1 34 ? 43.587 82.385 35.020 1.00 28.35 34 ALA F N 1
ATOM 5396 C CA . ALA F 1 34 ? 44.148 83.727 35.152 1.00 28.80 34 ALA F CA 1
ATOM 5397 C C . ALA F 1 34 ? 43.033 84.714 34.845 1.00 29.31 34 ALA F C 1
ATOM 5398 O O . ALA F 1 34 ? 41.971 84.299 34.344 1.00 29.00 34 ALA F O 1
ATOM 5400 N N . PRO F 1 35 ? 43.224 86.010 35.179 1.00 29.36 35 PRO F N 1
ATOM 5401 C CA . PRO F 1 35 ? 42.195 86.997 34.892 1.00 29.10 35 PRO F CA 1
ATOM 5402 C C . PRO F 1 35 ? 41.670 86.867 33.461 1.00 28.07 35 PRO F C 1
ATOM 5403 O O . PRO F 1 35 ? 42.442 86.991 32.513 1.00 28.10 35 PRO F O 1
ATOM 5407 N N . GLY F 1 36 ? 40.379 86.543 33.361 1.00 27.25 36 GLY F N 1
ATOM 5408 C CA . GLY F 1 36 ? 39.683 86.511 32.087 1.00 25.95 36 GLY F CA 1
ATOM 5409 C C . GLY F 1 36 ? 40.158 85.449 31.117 1.00 25.42 36 GLY F C 1
ATOM 5410 O O . GLY F 1 36 ? 39.837 85.538 29.940 1.00 25.11 36 GLY F O 1
ATOM 5411 N N . LYS F 1 37 ? 40.924 84.462 31.588 1.00 24.02 37 LYS F N 1
ATOM 5412 C CA . LYS F 1 37 ? 41.416 83.389 30.719 1.00 24.64 37 LYS F CA 1
ATOM 5413 C C . LYS F 1 37 ? 41.520 82.074 31.472 1.00 24.31 37 LYS F C 1
ATOM 5414 O O . LYS F 1 37 ? 42.195 82.013 32.511 1.00 24.83 37 LYS F O 1
ATOM 5420 N N . VAL F 1 38 ? 40.856 81.036 30.947 1.00 22.90 38 VAL F N 1
ATOM 5421 C CA . VAL F 1 38 ? 40.859 79.705 31.531 1.00 22.46 38 VAL F CA 1
ATOM 5422 C C . VAL F 1 38 ? 41.208 78.660 30.483 1.00 23.07 38 VAL F C 1
ATOM 5423 O O . VAL F 1 38 ? 40.733 78.735 29.326 1.00 22.59 38 VAL F O 1
ATOM 5427 N N . ILE F 1 39 ? 42.076 77.731 30.871 1.00 22.02 39 ILE F N 1
ATOM 5428 C CA . ILE F 1 39 ? 42.436 76.600 30.043 1.00 22.32 39 ILE F CA 1
ATOM 5429 C C . ILE F 1 39 ? 42.101 75.289 30.755 1.00 22.25 39 ILE F C 1
ATOM 5430 O O . ILE F 1 39 ? 42.542 75.055 31.896 1.00 21.42 39 ILE F O 1
ATOM 5435 N N . CYS F 1 40 ? 41.359 74.426 30.075 1.00 21.45 40 CYS F N 1
ATOM 5436 C CA . CYS F 1 40 ? 41.033 73.122 30.598 1.00 21.54 40 CYS F CA 1
ATOM 5437 C C . CYS F 1 40 ? 41.421 72.083 29.584 1.00 21.90 40 CYS F C 1
ATOM 5438 O O . CYS F 1 40 ? 41.723 72.428 28.428 1.00 20.64 40 CYS F O 1
ATOM 5441 N N . GLU F 1 41 ? 41.442 70.824 30.007 1.00 22.69 41 GLU F N 1
ATOM 5442 C CA . GLU F 1 41 ? 41.646 69.740 29.054 1.00 24.60 41 GLU F CA 1
ATOM 5443 C C . GLU F 1 41 ? 40.753 68.534 29.315 1.00 24.44 41 GLU F C 1
ATOM 5444 O O . GLU F 1 41 ? 40.218 68.377 30.408 1.00 25.69 41 GLU F O 1
ATOM 5450 N N . MET F 1 42 ? 40.548 67.710 28.300 1.00 24.45 42 MET F N 1
ATOM 5451 C CA . MET F 1 42 ? 39.676 66.549 28.441 1.00 25.14 42 MET F CA 1
ATOM 5452 C C . MET F 1 42 ? 40.097 65.477 27.432 1.00 24.35 42 MET F C 1
ATOM 5453 O O . MET F 1 42 ? 40.478 65.809 26.299 1.00 24.50 42 MET F O 1
ATOM 5458 N N . LYS F 1 43 ? 40.045 64.219 27.845 1.00 24.13 43 LYS F N 1
ATOM 5459 C CA . LYS F 1 43 ? 40.227 63.100 26.925 1.00 25.60 43 LYS F CA 1
ATOM 5460 C C . LYS F 1 43 ? 38.847 62.723 26.461 1.00 24.96 43 LYS F C 1
ATOM 5461 O O . LYS F 1 43 ? 37.935 62.571 27.285 1.00 25.23 43 LYS F O 1
ATOM 5467 N N . VAL F 1 44 ? 38.684 62.592 25.148 1.00 24.48 44 VAL F N 1
ATOM 5468 C CA . VAL F 1 44 ? 37.374 62.208 24.579 1.00 24.20 44 VAL F CA 1
ATOM 5469 C C . VAL F 1 44 ? 37.108 60.718 24.852 1.00 24.97 44 VAL F C 1
ATOM 5470 O O . VAL F 1 44 ? 37.794 59.849 24.330 1.00 25.90 44 VAL F O 1
ATOM 5474 N N . GLU F 1 45 ? 36.124 60.459 25.703 1.00 25.32 45 GLU F N 1
ATOM 5475 C CA . GLU F 1 45 ? 35.708 59.103 26.032 1.00 25.73 45 GLU F CA 1
ATOM 5476 C C . GLU F 1 45 ? 34.344 58.814 25.423 1.00 25.76 45 GLU F C 1
ATOM 5477 O O . GLU F 1 45 ? 33.706 59.722 24.886 1.00 24.78 45 GLU F O 1
ATOM 5483 N N . GLU F 1 46 ? 33.891 57.561 25.526 1.00 25.38 46 GLU F N 1
ATOM 5484 C CA . GLU F 1 46 ? 32.604 57.167 24.922 1.00 26.11 46 GLU F CA 1
ATOM 5485 C C . GLU F 1 46 ? 31.439 58.096 25.295 1.00 25.67 46 GLU F C 1
ATOM 5486 O O . GLU F 1 46 ? 30.630 58.466 24.416 1.00 25.92 46 GLU F O 1
ATOM 5492 N N . GLU F 1 47 ? 31.374 58.501 26.569 1.00 25.35 47 GLU F N 1
ATOM 5493 C CA . GLU F 1 47 ? 30.295 59.363 27.071 1.00 25.69 47 GLU F CA 1
ATOM 5494 C C . GLU F 1 47 ? 30.237 60.721 26.359 1.00 24.05 47 GLU F C 1
ATOM 5495 O O . GLU F 1 47 ? 29.248 61.417 26.453 1.00 23.68 47 GLU F O 1
ATOM 5501 N N . HIS F 1 48 ? 31.323 61.081 25.690 1.00 22.27 48 HIS F N 1
ATOM 5502 C CA . HIS F 1 48 ? 31.456 62.403 25.062 1.00 21.13 48 HIS F CA 1
ATOM 5503 C C . HIS F 1 48 ? 31.166 62.353 23.572 1.00 20.82 48 HIS F C 1
ATOM 5504 O O . HIS F 1 48 ? 31.191 63.390 22.906 1.00 21.47 48 HIS F O 1
ATOM 5511 N N . THR F 1 49 ? 30.960 61.152 23.039 1.00 20.90 49 THR F N 1
ATOM 5512 C CA . THR F 1 49 ? 30.886 60.979 21.582 1.00 20.71 49 THR F CA 1
ATOM 5513 C C . THR F 1 49 ? 29.459 60.993 21.027 1.00 20.43 49 THR F C 1
ATOM 5514 O O . THR F 1 49 ? 28.469 60.840 21.752 1.00 20.64 49 THR F O 1
ATOM 5518 N N . ASN F 1 50 ? 29.369 61.228 19.725 1.00 20.49 50 ASN F N 1
ATOM 5519 C CA . ASN F 1 50 ? 28.127 61.075 18.981 1.00 21.05 50 ASN F CA 1
ATOM 5520 C C . ASN F 1 50 ? 28.071 59.660 18.393 1.00 21.81 50 ASN F C 1
ATOM 5521 O O . ASN F 1 50 ? 28.956 58.815 18.682 1.00 21.69 50 ASN F O 1
ATOM 5526 N N . ALA F 1 51 ? 27.042 59.399 17.592 1.00 21.83 51 ALA F N 1
ATOM 5527 C CA . ALA F 1 51 ? 26.856 58.071 16.967 1.00 23.84 51 ALA F CA 1
ATOM 5528 C C . ALA F 1 51 ? 27.944 57.717 15.958 1.00 24.70 51 ALA F C 1
ATOM 5529 O O . ALA F 1 51 ? 28.052 56.554 15.568 1.00 26.11 51 ALA F O 1
ATOM 5531 N N . ILE F 1 52 ? 28.735 58.701 15.525 1.00 24.73 52 ILE F N 1
ATOM 5532 C CA . ILE F 1 52 ? 29.867 58.403 14.623 1.00 24.72 52 ILE F CA 1
ATOM 5533 C C . ILE F 1 52 ? 31.240 58.347 15.300 1.00 24.68 52 ILE F C 1
ATOM 5534 O O . ILE F 1 52 ? 32.281 58.265 14.618 1.00 25.28 52 ILE F O 1
ATOM 5539 N N . GLY F 1 53 ? 31.248 58.346 16.637 1.00 23.28 53 GLY F N 1
ATOM 5540 C CA . GLY F 1 53 ? 32.457 58.104 17.420 1.00 23.92 53 GLY F CA 1
ATOM 5541 C C . GLY F 1 53 ? 33.399 59.299 17.492 1.00 23.23 53 GLY F C 1
ATOM 5542 O O . GLY F 1 53 ? 34.592 59.147 17.795 1.00 25.09 53 GLY F O 1
ATOM 5543 N N . THR F 1 54 ? 32.882 60.492 17.194 1.00 21.58 54 THR F N 1
ATOM 5544 C CA . THR F 1 54 ? 33.669 61.722 17.400 1.00 21.04 54 THR F CA 1
ATOM 5545 C C . THR F 1 54 ? 33.009 62.564 18.484 1.00 20.78 54 THR F C 1
ATOM 5546 O O . THR F 1 54 ? 31.865 62.305 18.891 1.00 20.04 54 THR F O 1
ATOM 5550 N N . LEU F 1 55 ? 33.733 63.575 18.946 1.00 20.40 55 LEU F N 1
ATOM 5551 C CA . LEU F 1 55 ? 33.228 64.496 19.967 1.00 20.02 55 LEU F CA 1
ATOM 5552 C C . LEU F 1 55 ? 31.878 65.081 19.531 1.00 19.42 55 LEU F C 1
ATOM 5553 O O . LEU F 1 55 ? 31.754 65.660 18.439 1.00 19.49 55 LEU F O 1
ATOM 5558 N N . HIS F 1 56 ? 30.873 64.942 20.393 1.00 18.80 56 HIS F N 1
ATOM 5559 C CA . HIS F 1 56 ? 29.533 65.388 20.068 1.00 18.17 56 HIS F CA 1
ATOM 5560 C C . HIS F 1 56 ? 29.497 66.934 19.980 1.00 18.54 56 HIS F C 1
ATOM 5561 O O . HIS F 1 56 ? 29.973 67.626 20.886 1.00 18.43 56 HIS F O 1
ATOM 5568 N N . GLY F 1 57 ? 28.914 67.460 18.905 1.00 17.38 57 GLY F N 1
ATOM 5569 C CA . GLY F 1 57 ? 28.898 68.919 18.705 1.00 18.31 57 GLY F CA 1
ATOM 5570 C C . GLY F 1 57 ? 28.160 69.677 19.813 1.00 18.38 57 GLY F C 1
ATOM 5571 O O . GLY F 1 57 ? 28.456 70.853 20.053 1.00 17.47 57 GLY F O 1
ATOM 5572 N N . GLY F 1 58 ? 27.199 69.001 20.475 1.00 19.16 58 GLY F N 1
ATOM 5573 C CA . GLY F 1 58 ? 26.441 69.602 21.577 1.00 19.31 58 GLY F CA 1
ATOM 5574 C C . GLY F 1 58 ? 27.299 69.656 22.825 1.00 19.68 58 GLY F C 1
ATOM 5575 O O . GLY F 1 58 ? 27.169 70.579 23.642 1.00 19.76 58 GLY F O 1
ATOM 5576 N N . LEU F 1 59 ? 28.192 68.679 22.973 1.00 19.48 59 LEU F N 1
ATOM 5577 C CA . LEU F 1 59 ? 29.173 68.728 24.058 1.00 19.67 59 LEU F CA 1
ATOM 5578 C C . LEU F 1 59 ? 30.220 69.813 23.812 1.00 19.06 59 LEU F C 1
ATOM 5579 O O . LEU F 1 59 ? 30.611 70.525 24.722 1.00 18.84 59 LEU F O 1
ATOM 5584 N N . THR F 1 60 ? 30.691 69.923 22.575 1.00 18.03 60 THR F N 1
ATOM 5585 C CA . THR F 1 60 ? 31.519 71.069 22.216 1.00 18.25 60 THR F CA 1
ATOM 5586 C C . THR F 1 60 ? 30.864 72.405 22.594 1.00 18.04 60 THR F C 1
ATOM 5587 O O . THR F 1 60 ? 31.500 73.262 23.193 1.00 17.40 60 THR F O 1
ATOM 5591 N N . ALA F 1 61 ? 29.583 72.570 22.267 1.00 18.01 61 ALA F N 1
ATOM 5592 C CA . ALA F 1 61 ? 28.846 73.783 22.634 1.00 18.45 61 ALA F CA 1
ATOM 5593 C C . ALA F 1 61 ? 28.780 73.966 24.172 1.00 18.56 61 ALA F C 1
ATOM 5594 O O . ALA F 1 61 ? 28.919 75.094 24.675 1.00 19.32 61 ALA F O 1
ATOM 5596 N N . THR F 1 62 ? 28.601 72.855 24.883 1.00 18.73 62 THR F N 1
ATOM 5597 C CA . THR F 1 62 ? 28.549 72.862 26.352 1.00 18.88 62 THR F CA 1
ATOM 5598 C C . THR F 1 62 ? 29.905 73.281 26.931 1.00 19.18 62 THR F C 1
ATOM 5599 O O . THR F 1 62 ? 29.978 74.125 27.843 1.00 19.20 62 THR F O 1
ATOM 5603 N N . LEU F 1 63 ? 30.979 72.720 26.367 1.00 19.91 63 LEU F N 1
ATOM 5604 C CA . LEU F 1 63 ? 32.344 73.186 26.727 1.00 20.09 63 LEU F CA 1
ATOM 5605 C C . LEU F 1 63 ? 32.541 74.691 26.496 1.00 19.72 63 LEU F C 1
ATOM 5606 O O . LEU F 1 63 ? 33.062 75.394 27.350 1.00 19.78 63 LEU F O 1
ATOM 5611 N N . VAL F 1 64 ? 32.172 75.184 25.314 1.00 19.51 64 VAL F N 1
ATOM 5612 C CA . VAL F 1 64 ? 32.262 76.611 25.020 1.00 19.23 64 VAL F CA 1
ATOM 5613 C C . VAL F 1 64 ? 31.515 77.447 26.068 1.00 20.03 64 VAL F C 1
ATOM 5614 O O . VAL F 1 64 ? 32.068 78.394 26.627 1.00 18.89 64 VAL F O 1
ATOM 5618 N N . ASP F 1 65 ? 30.265 77.067 26.325 1.00 20.05 65 ASP F N 1
ATOM 5619 C CA . ASP F 1 65 ? 29.416 77.721 27.294 1.00 20.65 65 ASP F CA 1
ATOM 5620 C C . ASP F 1 65 ? 30.019 77.724 28.703 1.00 20.93 65 ASP F C 1
ATOM 5621 O O . ASP F 1 65 ? 30.155 78.802 29.314 1.00 22.08 65 ASP F O 1
ATOM 5626 N N . ASN F 1 66 ? 30.403 76.553 29.195 1.00 20.95 66 ASN F N 1
ATOM 5627 C CA . ASN F 1 66 ? 30.886 76.463 30.575 1.00 21.80 66 ASN F CA 1
ATOM 5628 C C . ASN F 1 66 ? 32.265 77.068 30.770 1.00 21.39 66 ASN F C 1
ATOM 5629 O O . ASN F 1 66 ? 32.477 77.809 31.748 1.00 21.24 66 ASN F O 1
ATOM 5634 N N . ILE F 1 67 ? 33.179 76.819 29.829 1.00 20.34 67 ILE F N 1
ATOM 5635 C CA . ILE F 1 67 ? 34.584 77.237 30.044 1.00 21.05 67 ILE F CA 1
ATOM 5636 C C . ILE F 1 67 ? 34.667 78.756 29.878 1.00 20.46 67 ILE F C 1
ATOM 5637 O O . ILE F 1 67 ? 35.384 79.428 30.621 1.00 20.72 67 ILE F O 1
ATOM 5642 N N . SER F 1 68 ? 33.880 79.315 28.943 1.00 20.40 68 SER F N 1
ATOM 5643 C CA . SER F 1 68 ? 33.812 80.783 28.847 1.00 20.72 68 SER F CA 1
ATOM 5644 C C . SER F 1 68 ? 33.223 81.386 30.114 1.00 20.68 68 SER F C 1
ATOM 5645 O O . SER F 1 68 ? 33.650 82.452 30.550 1.00 20.82 68 SER F O 1
ATOM 5648 N N . THR F 1 69 ? 32.211 80.727 30.666 1.00 20.14 69 THR F N 1
ATOM 5649 C CA . THR F 1 69 ? 31.614 81.205 31.936 1.00 21.31 69 THR F CA 1
ATOM 5650 C C . THR F 1 69 ? 32.676 81.187 33.059 1.00 22.35 69 THR F C 1
ATOM 5651 O O . THR F 1 69 ? 32.760 82.130 33.857 1.00 21.24 69 THR F O 1
ATOM 5655 N N . MET F 1 70 ? 33.522 80.165 33.060 1.00 22.22 70 MET F N 1
ATOM 5656 C CA . MET F 1 70 ? 34.631 80.088 34.046 1.00 24.37 70 MET F CA 1
ATOM 5657 C C . MET F 1 70 ? 35.585 81.263 33.886 1.00 23.77 70 MET F C 1
ATOM 5658 O O . MET F 1 70 ? 36.025 81.857 34.890 1.00 23.75 70 MET F O 1
ATOM 5663 N N . ALA F 1 71 ? 35.889 81.632 32.635 1.00 23.08 71 ALA F N 1
ATOM 5664 C CA . ALA F 1 71 ? 36.729 82.817 32.369 1.00 22.73 71 ALA F CA 1
ATOM 5665 C C . ALA F 1 71 ? 36.114 84.074 32.969 1.00 23.22 71 ALA F C 1
ATOM 5666 O O . ALA F 1 71 ? 36.819 84.934 33.482 1.00 24.09 71 ALA F O 1
ATOM 5668 N N . LEU F 1 72 ? 34.789 84.187 32.886 1.00 23.50 72 LEU F N 1
ATOM 5669 C CA . LEU F 1 72 ? 34.068 85.336 33.457 1.00 24.31 72 LEU F CA 1
ATOM 5670 C C . LEU F 1 72 ? 34.106 85.352 34.976 1.00 24.45 72 LEU F C 1
ATOM 5671 O O . LEU F 1 72 ? 34.153 86.432 35.563 1.00 24.37 72 LEU F O 1
ATOM 5676 N N . LEU F 1 73 ? 34.036 84.175 35.587 1.00 24.20 73 LEU F N 1
ATOM 5677 C CA . LEU F 1 73 ? 34.193 84.047 37.046 1.00 27.39 73 LEU F CA 1
ATOM 5678 C C . LEU F 1 73 ? 35.588 84.516 37.490 1.00 27.58 73 LEU F C 1
ATOM 5679 O O . LEU F 1 73 ? 35.758 85.032 38.613 1.00 28.17 73 LEU F O 1
ATOM 5684 N N . CYS F 1 74 ? 36.576 84.325 36.610 1.00 27.94 74 CYS F N 1
ATOM 5685 C CA . CYS F 1 74 ? 37.961 84.748 36.853 1.00 29.28 74 CYS F CA 1
ATOM 5686 C C . CYS F 1 74 ? 38.217 86.209 36.507 1.00 29.86 74 CYS F C 1
ATOM 5687 O O . CYS F 1 74 ? 39.333 86.567 36.108 1.00 32.14 74 CYS F O 1
ATOM 5690 N N . THR F 1 75 ? 37.205 87.056 36.636 1.00 30.75 75 THR F N 1
ATOM 5691 C CA . THR F 1 75 ? 37.397 88.494 36.451 1.00 31.15 75 THR F CA 1
ATOM 5692 C C . THR F 1 75 ? 37.108 89.219 37.764 1.00 32.22 75 THR F C 1
ATOM 5693 O O . THR F 1 75 ? 36.521 88.633 38.669 1.00 32.79 75 THR F O 1
ATOM 5697 N N . GLU F 1 76 ? 37.508 90.484 37.842 1.00 33.38 76 GLU F N 1
ATOM 5698 C CA . GLU F 1 76 ? 37.265 91.316 39.026 1.00 34.79 76 GLU F CA 1
ATOM 5699 C C . GLU F 1 76 ? 35.787 91.235 39.419 1.00 34.57 76 GLU F C 1
ATOM 5700 O O . GLU F 1 76 ? 35.444 90.857 40.553 1.00 35.54 76 GLU F O 1
ATOM 5706 N N . ARG F 1 77 ? 34.902 91.538 38.470 1.00 34.59 77 ARG F N 1
ATOM 5707 C CA . ARG F 1 77 ? 33.466 91.439 38.732 1.00 33.16 77 ARG F CA 1
ATOM 5708 C C . ARG F 1 77 ? 33.043 90.028 39.120 1.00 32.76 77 ARG F C 1
ATOM 5709 O O . ARG F 1 77 ? 32.282 89.839 40.083 1.00 33.13 77 ARG F O 1
ATOM 5717 N N . GLY F 1 78 ? 33.528 89.038 38.370 1.00 30.86 78 GLY F N 1
ATOM 5718 C CA . GLY F 1 78 ? 33.281 87.627 38.691 1.00 30.11 78 GLY F CA 1
ATOM 5719 C C . GLY F 1 78 ? 31.844 87.161 38.545 1.00 29.30 78 GLY F C 1
ATOM 5720 O O . GLY F 1 78 ? 31.472 86.149 39.135 1.00 29.76 78 GLY F O 1
ATOM 5721 N N . ALA F 1 79 ? 31.054 87.888 37.750 1.00 28.43 79 ALA F N 1
ATOM 5722 C CA . ALA F 1 79 ? 29.649 87.562 37.478 1.00 28.01 79 ALA F CA 1
ATOM 5723 C C . ALA F 1 79 ? 29.588 86.590 36.294 1.00 28.28 79 ALA F C 1
ATOM 5724 O O . ALA F 1 79 ? 30.182 86.881 35.260 1.00 27.03 79 ALA F O 1
ATOM 5726 N N . PRO F 1 80 ? 28.904 85.445 36.460 1.00 27.39 80 PRO F N 1
ATOM 5727 C CA . PRO F 1 80 ? 28.857 84.473 35.354 1.00 27.08 80 PRO F CA 1
ATOM 5728 C C . PRO F 1 80 ? 27.892 84.867 34.226 1.00 26.46 80 PRO F C 1
ATOM 5729 O O . PRO F 1 80 ? 28.073 84.419 33.101 1.00 25.94 80 PRO F O 1
ATOM 5733 N N . GLY F 1 81 ? 26.887 85.699 34.520 1.00 25.10 81 GLY F N 1
ATOM 5734 C CA . GLY F 1 81 ? 25.865 86.093 33.516 1.00 24.09 81 GLY F CA 1
ATOM 5735 C C . GLY F 1 81 ? 24.956 84.971 33.033 1.00 22.70 81 GLY F C 1
ATOM 5736 O O . GLY F 1 81 ? 25.002 83.816 33.541 1.00 23.83 81 GLY F O 1
ATOM 5737 N N . VAL F 1 82 ? 24.096 85.304 32.069 1.00 21.16 82 VAL F N 1
ATOM 5738 C CA . VAL F 1 82 ? 23.271 84.283 31.413 1.00 21.41 82 VAL F CA 1
ATOM 5739 C C . VAL F 1 82 ? 23.517 84.450 29.903 1.00 20.51 82 VAL F C 1
ATOM 5740 O O . VAL F 1 82 ? 23.718 85.569 29.412 1.00 21.13 82 VAL F O 1
ATOM 5744 N N . SER F 1 83 ? 23.461 83.340 29.198 1.00 20.76 83 SER F N 1
ATOM 5745 C CA . SER F 1 83 ? 23.737 83.360 27.747 1.00 21.14 83 SER F CA 1
ATOM 5746 C C . SER F 1 83 ? 22.746 84.184 26.958 1.00 21.04 83 SER F C 1
ATOM 5747 O O . SER F 1 83 ? 21.518 84.079 27.190 1.00 21.98 83 SER F O 1
ATOM 5750 N N . VAL F 1 84 ? 23.245 84.934 25.980 1.00 20.36 84 VAL F N 1
ATOM 5751 C CA . VAL F 1 84 ? 22.374 85.702 25.078 1.00 20.55 84 VAL F CA 1
ATOM 5752 C C . VAL F 1 84 ? 22.559 85.151 23.665 1.00 20.28 84 VAL F C 1
ATOM 5753 O O . VAL F 1 84 ? 21.591 84.839 22.971 1.00 20.54 84 VAL F O 1
ATOM 5757 N N . ASP F 1 85 ? 23.814 85.042 23.239 1.00 19.13 85 ASP F N 1
ATOM 5758 C CA . ASP F 1 85 ? 24.088 84.520 21.875 1.00 19.29 85 ASP F CA 1
ATOM 5759 C C . ASP F 1 85 ? 25.326 83.651 21.938 1.00 18.66 85 ASP F C 1
ATOM 5760 O O . ASP F 1 85 ? 26.281 84.004 22.600 1.00 20.12 85 ASP F O 1
ATOM 5765 N N . MET F 1 86 ? 25.323 82.534 21.212 1.00 18.68 86 MET F N 1
ATOM 5766 C CA . MET F 1 86 ? 26.539 81.709 21.137 1.00 19.31 86 MET F CA 1
ATOM 5767 C C . MET F 1 86 ? 26.636 81.190 19.720 1.00 18.86 86 MET F C 1
ATOM 5768 O O . MET F 1 86 ? 25.628 80.831 19.126 1.00 19.39 86 MET F O 1
ATOM 5773 N N . ASN F 1 87 ? 27.843 81.195 19.169 1.00 17.13 87 ASN F N 1
ATOM 5774 C CA . ASN F 1 87 ? 28.042 80.502 17.882 1.00 17.14 87 ASN F CA 1
ATOM 5775 C C . ASN F 1 87 ? 29.241 79.564 17.996 1.00 17.60 87 ASN F C 1
ATOM 5776 O O . ASN F 1 87 ? 30.139 79.765 18.837 1.00 17.61 87 ASN F O 1
ATOM 5781 N N . ILE F 1 88 ? 29.280 78.550 17.149 1.00 16.63 88 ILE F N 1
ATOM 5782 C CA . ILE F 1 88 ? 30.370 77.558 17.226 1.00 17.11 88 ILE F CA 1
ATOM 5783 C C . ILE F 1 88 ? 30.637 77.204 15.763 1.00 17.73 88 ILE F C 1
ATOM 5784 O O . ILE F 1 88 ? 29.683 76.997 15.005 1.00 16.95 88 ILE F O 1
ATOM 5789 N N . THR F 1 89 ? 31.920 77.124 15.408 1.00 17.38 89 THR F N 1
ATOM 5790 C CA . THR F 1 89 ? 32.333 76.668 14.060 1.00 17.57 89 THR F CA 1
ATOM 5791 C C . THR F 1 89 ? 33.176 75.395 14.264 1.00 17.25 89 THR F C 1
ATOM 5792 O O . THR F 1 89 ? 34.043 75.333 15.132 1.00 16.60 89 THR F O 1
ATOM 5796 N N . TYR F 1 90 ? 32.909 74.375 13.468 1.00 16.48 90 TYR F N 1
ATOM 5797 C CA . TYR F 1 90 ? 33.511 73.075 13.682 1.00 17.63 90 TYR F CA 1
ATOM 5798 C C . TYR F 1 90 ? 34.451 72.776 12.512 1.00 19.39 90 TYR F C 1
ATOM 5799 O O . TYR F 1 90 ? 33.987 72.538 11.382 1.00 20.36 90 TYR F O 1
ATOM 5808 N N . MET F 1 91 ? 35.753 72.789 12.799 1.00 20.22 91 MET F N 1
ATOM 5809 C CA . MET F 1 91 ? 36.806 72.721 11.791 1.00 22.78 91 MET F CA 1
ATOM 5810 C C . MET F 1 91 ? 37.411 71.358 11.558 1.00 21.68 91 MET F C 1
ATOM 5811 O O . MET F 1 91 ? 37.787 71.042 10.424 1.00 21.94 91 MET F O 1
ATOM 5816 N N . SER F 1 92 ? 37.509 70.558 12.617 1.00 21.23 92 SER F N 1
ATOM 5817 C CA A SER F 1 92 ? 38.008 69.192 12.492 0.50 20.96 92 SER F CA 1
ATOM 5818 C CA B SER F 1 92 ? 38.015 69.200 12.497 0.50 21.88 92 SER F CA 1
ATOM 5819 C C . SER F 1 92 ? 37.368 68.330 13.550 1.00 21.23 92 SER F C 1
ATOM 5820 O O . SER F 1 92 ? 36.992 68.841 14.629 1.00 20.73 92 SER F O 1
ATOM 5825 N N . PRO F 1 93 ? 37.218 67.015 13.255 1.00 21.18 93 PRO F N 1
ATOM 5826 C CA . PRO F 1 93 ? 36.682 66.140 14.297 1.00 22.34 93 PRO F CA 1
ATOM 5827 C C . PRO F 1 93 ? 37.678 65.853 15.420 1.00 21.95 93 PRO F C 1
ATOM 5828 O O . PRO F 1 93 ? 38.911 65.848 15.205 1.00 22.79 93 PRO F O 1
ATOM 5832 N N . ALA F 1 94 ? 37.155 65.635 16.614 1.00 22.57 94 ALA F N 1
ATOM 5833 C CA . ALA F 1 94 ? 37.949 65.069 17.703 1.00 22.83 94 ALA F CA 1
ATOM 5834 C C . ALA F 1 94 ? 37.494 63.628 17.927 1.00 24.63 94 ALA F C 1
ATOM 5835 O O . ALA F 1 94 ? 36.344 63.401 18.292 1.00 24.99 94 ALA F O 1
ATOM 5837 N N . LYS F 1 95 ? 38.390 62.663 17.716 1.00 24.96 95 LYS F N 1
ATOM 5838 C CA . LYS F 1 95 ? 38.029 61.243 17.774 1.00 26.13 95 LYS F CA 1
ATOM 5839 C C . LYS F 1 95 ? 38.068 60.723 19.193 1.00 26.61 95 LYS F C 1
ATOM 5840 O O . LYS F 1 95 ? 38.767 61.270 20.048 1.00 26.53 95 LYS F O 1
ATOM 5846 N N . LEU F 1 96 ? 37.274 59.676 19.448 1.00 27.08 96 LEU F N 1
ATOM 5847 C CA . LEU F 1 96 ? 37.369 58.905 20.685 1.00 27.45 96 LEU F CA 1
ATOM 5848 C C . LEU F 1 96 ? 38.848 58.664 20.980 1.00 27.51 96 LEU F C 1
ATOM 5849 O O . LEU F 1 96 ? 39.607 58.303 20.075 1.00 27.98 96 LEU F O 1
ATOM 5854 N N . GLY F 1 97 ? 39.246 58.877 22.230 1.00 26.99 97 GLY F N 1
ATOM 5855 C CA . GLY F 1 97 ? 40.630 58.671 22.681 1.00 27.90 97 GLY F CA 1
ATOM 5856 C C . GLY F 1 97 ? 41.529 59.889 22.601 1.00 28.34 97 GLY F C 1
ATOM 5857 O O . GLY F 1 97 ? 42.604 59.906 23.197 1.00 28.32 97 GLY F O 1
ATOM 5858 N N . GLU F 1 98 ? 41.121 60.919 21.853 1.00 27.69 98 GLU F N 1
ATOM 5859 C CA . GLU F 1 98 ? 41.981 62.101 21.684 1.00 28.85 98 GLU F CA 1
ATOM 5860 C C . GLU F 1 98 ? 41.897 63.045 22.862 1.00 28.64 98 GLU F C 1
ATOM 5861 O O . GLU F 1 98 ? 40.869 63.135 23.509 1.00 29.09 98 GLU F O 1
ATOM 5867 N N . ASP F 1 99 ? 42.990 63.735 23.145 1.00 28.00 99 ASP F N 1
ATOM 5868 C CA . ASP F 1 99 ? 43.012 64.743 24.203 1.00 27.63 99 ASP F CA 1
ATOM 5869 C C . ASP F 1 99 ? 42.792 66.113 23.587 1.00 26.75 99 ASP F C 1
ATOM 5870 O O . ASP F 1 99 ? 43.419 66.444 22.579 1.00 27.88 99 ASP F O 1
ATOM 5875 N N . ILE F 1 100 ? 41.906 66.904 24.172 1.00 24.49 100 ILE F N 1
ATOM 5876 C CA . ILE F 1 100 ? 41.628 68.234 23.634 1.00 23.70 100 ILE F CA 1
ATOM 5877 C C . ILE F 1 100 ? 41.978 69.275 24.694 1.00 22.81 100 ILE F C 1
ATOM 5878 O O . ILE F 1 100 ? 41.986 68.957 25.903 1.00 23.66 100 ILE F O 1
ATOM 5883 N N . VAL F 1 101 ? 42.286 70.479 24.252 1.00 21.10 101 VAL F N 1
ATOM 5884 C CA . VAL F 1 101 ? 42.508 71.615 25.163 1.00 21.80 101 VAL F CA 1
ATOM 5885 C C . VAL F 1 101 ? 41.435 72.633 24.810 1.00 21.70 101 VAL F C 1
ATOM 5886 O O . VAL F 1 101 ? 41.210 72.918 23.616 1.00 21.05 101 VAL F O 1
ATOM 5890 N N . ILE F 1 102 ? 40.789 73.157 25.843 1.00 21.17 102 ILE F N 1
ATOM 5891 C CA . ILE F 1 102 ? 39.762 74.178 25.691 1.00 20.75 102 ILE F CA 1
ATOM 5892 C C . ILE F 1 102 ? 40.278 75.473 26.350 1.00 20.87 102 ILE F C 1
ATOM 5893 O O . ILE F 1 102 ? 40.545 75.533 27.572 1.00 21.66 102 ILE F O 1
ATOM 5898 N N . THR F 1 103 ? 40.448 76.489 25.526 1.00 20.18 103 THR F N 1
ATOM 5899 C CA . THR F 1 103 ? 40.996 77.776 25.946 1.00 20.50 103 THR F CA 1
ATOM 5900 C C . THR F 1 103 ? 39.943 78.878 25.759 1.00 20.40 103 THR F C 1
ATOM 5901 O O . THR F 1 103 ? 39.548 79.154 24.631 1.00 19.27 103 THR F O 1
ATOM 5905 N N . ALA F 1 104 ? 39.535 79.512 26.870 1.00 19.42 104 ALA F N 1
ATOM 5906 C CA . ALA F 1 104 ? 38.464 80.519 26.867 1.00 19.76 104 ALA F CA 1
ATOM 5907 C C . ALA F 1 104 ? 39.068 81.819 27.296 1.00 20.26 104 ALA F C 1
ATOM 5908 O O . ALA F 1 104 ? 39.848 81.839 28.278 1.00 20.51 104 ALA F O 1
ATOM 5910 N N . HIS F 1 105 ? 38.728 82.897 26.600 1.00 21.18 105 HIS F N 1
ATOM 5911 C CA . HIS F 1 105 ? 39.130 84.209 27.074 1.00 22.07 105 HIS F CA 1
ATOM 5912 C C . HIS F 1 105 ? 38.041 85.264 26.960 1.00 22.74 105 HIS F C 1
ATOM 5913 O O . HIS F 1 105 ? 37.131 85.165 26.130 1.00 21.68 105 HIS F O 1
ATOM 5920 N N . VAL F 1 106 ? 38.097 86.224 27.873 1.00 20.99 106 VAL F N 1
ATOM 5921 C CA . VAL F 1 106 ? 37.171 87.329 27.864 1.00 22.26 106 VAL F CA 1
ATOM 5922 C C . VAL F 1 106 ? 37.673 88.369 26.861 1.00 22.76 106 VAL F C 1
ATOM 5923 O O . VAL F 1 106 ? 38.834 88.839 26.923 1.00 24.12 106 VAL F O 1
ATOM 5927 N N . LEU F 1 107 ? 36.819 88.729 25.908 1.00 23.18 107 LEU F N 1
ATOM 5928 C CA . LEU F 1 107 ? 37.193 89.705 24.875 1.00 23.30 107 LEU F CA 1
ATOM 5929 C C . LEU F 1 107 ? 36.918 91.139 25.329 1.00 24.66 107 LEU F C 1
ATOM 5930 O O . LEU F 1 107 ? 37.657 92.063 25.002 1.00 25.08 107 LEU F O 1
ATOM 5935 N N . LYS F 1 108 ? 35.811 91.311 26.037 1.00 24.76 108 LYS F N 1
ATOM 5936 C CA . LYS F 1 108 ? 35.441 92.593 26.590 1.00 27.08 108 LYS F CA 1
ATOM 5937 C C . LYS F 1 108 ? 34.329 92.359 27.590 1.00 27.85 108 LYS F C 1
ATOM 5938 O O . LYS F 1 108 ? 33.496 91.478 27.412 1.00 26.54 108 LYS F O 1
ATOM 5944 N N . GLN F 1 109 ? 34.321 93.125 28.678 1.00 30.17 109 GLN F N 1
ATOM 5945 C CA . GLN F 1 109 ? 33.077 93.209 29.410 1.00 32.06 109 GLN F CA 1
ATOM 5946 C C . GLN F 1 109 ? 32.661 94.632 29.724 1.00 32.58 109 GLN F C 1
ATOM 5947 O O . GLN F 1 109 ? 33.485 95.501 30.003 1.00 32.42 109 GLN F O 1
ATOM 5953 N N . GLY F 1 110 ? 31.370 94.872 29.588 1.00 32.77 110 GLY F N 1
ATOM 5954 C CA . GLY F 1 110 ? 30.808 96.176 29.867 1.00 32.89 110 GLY F CA 1
ATOM 5955 C C . GLY F 1 110 ? 29.931 96.070 31.084 1.00 32.98 110 GLY F C 1
ATOM 5956 O O . GLY F 1 110 ? 30.041 95.105 31.862 1.00 32.86 110 GLY F O 1
ATOM 5957 N N . LYS F 1 111 ? 29.036 97.043 31.227 1.00 33.23 111 LYS F N 1
ATOM 5958 C CA . LYS F 1 111 ? 28.143 97.107 32.377 1.00 33.10 111 LYS F CA 1
ATOM 5959 C C . LYS F 1 111 ? 27.157 95.954 32.429 1.00 32.13 111 LYS F C 1
ATOM 5960 O O . LYS F 1 111 ? 26.911 95.405 33.507 1.00 32.96 111 LYS F O 1
ATOM 5962 N N . THR F 1 112 ? 26.590 95.577 31.277 1.00 30.58 112 THR F N 1
ATOM 5963 C CA . THR F 1 112 ? 25.507 94.576 31.244 1.00 29.40 112 THR F CA 1
ATOM 5964 C C . THR F 1 112 ? 25.793 93.400 30.308 1.00 28.24 112 THR F C 1
ATOM 5965 O O . THR F 1 112 ? 25.047 92.444 30.288 1.00 27.60 112 THR F O 1
ATOM 5969 N N . LEU F 1 113 ? 26.841 93.518 29.507 1.00 26.77 113 LEU F N 1
ATOM 5970 C CA . LEU F 1 113 ? 27.171 92.467 28.521 1.00 25.22 113 LEU F CA 1
ATOM 5971 C C . LEU F 1 113 ? 28.642 92.119 28.596 1.00 23.90 113 LEU F C 1
ATOM 5972 O O . LEU F 1 113 ? 29.476 93.012 28.706 1.00 24.69 113 LEU F O 1
ATOM 5977 N N . ALA F 1 114 ? 28.956 90.827 28.494 1.00 22.84 114 ALA F N 1
ATOM 5978 C CA . ALA F 1 114 ? 30.342 90.346 28.416 1.00 21.85 114 ALA F CA 1
ATOM 5979 C C . ALA F 1 114 ? 30.466 89.448 27.179 1.00 21.36 114 ALA F C 1
ATOM 5980 O O . ALA F 1 114 ? 29.499 88.772 26.801 1.00 21.26 114 ALA F O 1
ATOM 5982 N N . PHE F 1 115 ? 31.645 89.487 26.570 1.00 20.92 115 PHE F N 1
ATOM 5983 C CA . PHE F 1 115 ? 31.903 88.808 25.274 1.00 20.82 115 PHE F CA 1
ATOM 5984 C C . PHE F 1 115 ? 33.096 87.898 25.501 1.00 21.60 115 PHE F C 1
ATOM 5985 O O . PHE F 1 115 ? 34.101 88.318 26.108 1.00 21.44 115 PHE F O 1
ATOM 5993 N N . THR F 1 116 ? 32.985 86.642 25.053 1.00 20.48 116 THR F N 1
ATOM 5994 C CA . THR F 1 116 ? 34.036 85.652 25.281 1.00 20.41 116 THR F CA 1
ATOM 5995 C C . THR F 1 116 ? 34.260 84.844 24.014 1.00 20.51 116 THR F C 1
ATOM 5996 O O . THR F 1 116 ? 33.375 84.740 23.167 1.00 20.51 116 THR F O 1
ATOM 6000 N N . SER F 1 117 ? 35.464 84.332 23.884 1.00 20.19 117 SER F N 1
ATOM 6001 C CA . SER F 1 117 ? 35.832 83.468 22.762 1.00 19.67 117 SER F CA 1
ATOM 6002 C C . SER F 1 117 ? 36.466 82.190 23.293 1.00 19.65 117 SER F C 1
ATOM 6003 O O . SER F 1 117 ? 37.166 82.205 24.323 1.00 19.15 117 SER F O 1
ATOM 6006 N N . VAL F 1 118 ? 36.256 81.079 22.589 1.00 18.16 118 VAL F N 1
ATOM 6007 C CA . VAL F 1 118 ? 36.778 7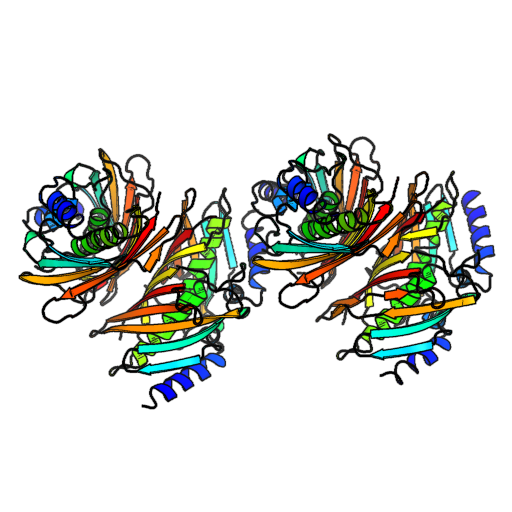9.788 23.038 1.00 18.83 118 VAL F CA 1
ATOM 6008 C C . VAL F 1 118 ? 37.332 79.035 21.835 1.00 19.38 118 VAL F C 1
ATOM 6009 O O . VAL F 1 118 ? 36.679 78.992 20.795 1.00 19.26 118 VAL F O 1
ATOM 6013 N N . ASP F 1 119 ? 38.536 78.468 21.995 1.00 19.38 119 ASP F N 1
ATOM 6014 C CA . ASP F 1 119 ? 39.129 77.553 21.002 1.00 20.22 119 ASP F CA 1
ATOM 6015 C C . ASP F 1 119 ? 39.224 76.177 21.632 1.00 19.85 119 ASP F C 1
ATOM 6016 O O . ASP F 1 119 ? 39.634 76.072 22.793 1.00 21.63 119 ASP F O 1
ATOM 6021 N N . LEU F 1 120 ? 38.870 75.133 20.886 1.00 18.82 120 LEU F N 1
ATOM 6022 C CA . LEU F 1 120 ? 39.183 73.736 21.249 1.00 19.18 120 LEU F CA 1
ATOM 6023 C C . LEU F 1 120 ? 40.226 73.275 20.245 1.00 19.84 120 LEU F C 1
ATOM 6024 O O . LEU F 1 120 ? 40.081 73.450 19.024 1.00 18.73 120 LEU F O 1
ATOM 6029 N N . THR F 1 121 ? 41.268 72.636 20.761 1.00 19.81 121 THR F N 1
ATOM 6030 C CA . THR F 1 121 ? 42.429 72.333 19.960 1.00 20.67 121 THR F CA 1
ATOM 6031 C C . THR F 1 121 ? 42.852 70.907 20.312 1.00 20.37 121 THR F C 1
ATOM 6032 O O . THR F 1 121 ? 42.616 70.440 21.431 1.00 20.96 121 THR F O 1
ATOM 6036 N N . ASN F 1 122 ? 43.432 70.180 19.355 1.00 19.85 122 ASN F N 1
ATOM 6037 C CA . ASN F 1 122 ? 43.936 68.854 19.653 1.00 21.83 122 ASN F CA 1
ATOM 6038 C C . ASN F 1 122 ? 45.240 69.010 20.474 1.00 21.91 122 ASN F C 1
ATOM 6039 O O . ASN F 1 122 ? 46.123 69.711 20.046 1.00 21.69 122 ASN F O 1
ATOM 6044 N N . LYS F 1 123 ? 45.355 68.338 21.618 1.00 23.79 123 LYS F N 1
ATOM 6045 C CA . LYS F 1 123 ? 46.530 68.519 22.503 1.00 25.68 123 LYS F CA 1
ATOM 6046 C C . LYS F 1 123 ? 47.832 68.130 21.786 1.00 26.93 123 LYS F C 1
ATOM 6047 O O . LYS F 1 123 ? 48.856 68.807 21.912 1.00 27.78 123 LYS F O 1
ATOM 6053 N N . ALA F 1 124 ? 47.765 67.041 21.028 1.00 27.77 124 ALA F N 1
ATOM 6054 C CA . ALA F 1 124 ? 48.952 66.469 20.373 1.00 28.76 124 ALA F CA 1
ATOM 6055 C C . ALA F 1 124 ? 49.477 67.294 19.194 1.00 29.57 124 ALA F C 1
ATOM 6056 O O . ALA F 1 124 ? 50.695 67.454 19.042 1.00 29.90 124 ALA F O 1
ATOM 6058 N N . THR F 1 125 ? 48.570 67.824 18.374 1.00 29.55 125 THR F N 1
ATOM 6059 C CA . THR F 1 125 ? 48.932 68.484 17.113 1.00 29.70 125 THR F CA 1
ATOM 6060 C C . THR F 1 125 ? 48.776 70.009 17.160 1.00 29.32 125 THR F C 1
ATOM 6061 O O . THR F 1 125 ? 49.357 70.734 16.342 1.00 30.06 125 THR F O 1
ATOM 6065 N N . GLY F 1 126 ? 48.000 70.508 18.123 1.00 28.59 126 GLY F N 1
ATOM 6066 C CA . GLY F 1 126 ? 47.704 71.925 18.215 1.00 27.84 126 GLY F CA 1
ATOM 6067 C C . GLY F 1 126 ? 46.611 72.364 17.249 1.00 27.46 126 GLY F C 1
ATOM 6068 O O . GLY F 1 126 ? 46.228 73.515 17.258 1.00 27.56 126 GLY F O 1
ATOM 6069 N N . LYS F 1 127 ? 46.098 71.445 16.433 1.00 26.87 127 LYS F N 1
ATOM 6070 C CA . LYS F 1 127 ? 45.133 71.816 15.382 1.00 26.10 127 LYS F CA 1
ATOM 6071 C C . LYS F 1 127 ? 43.769 72.211 15.959 1.00 24.50 127 LYS F C 1
ATOM 6072 O O . LYS F 1 127 ? 43.290 71.590 16.896 1.00 23.10 127 LYS F O 1
ATOM 6078 N N . LEU F 1 128 ? 43.168 73.256 15.399 1.00 23.92 128 LEU F N 1
ATOM 6079 C CA . LEU F 1 128 ? 41.820 73.674 15.828 1.00 23.72 128 LEU F CA 1
ATOM 6080 C C . LEU F 1 128 ? 40.751 72.646 15.533 1.00 22.52 128 LEU F C 1
ATOM 6081 O O . LEU F 1 128 ? 40.571 72.214 14.362 1.00 22.21 128 LEU F O 1
ATOM 6086 N N . ILE F 1 129 ? 40.018 72.285 16.581 1.00 20.37 129 ILE F N 1
ATOM 6087 C CA . ILE F 1 129 ? 38.858 71.439 16.480 1.00 19.90 129 ILE F CA 1
ATOM 6088 C C . ILE F 1 129 ? 37.630 72.337 16.241 1.00 19.47 129 ILE F C 1
ATOM 6089 O O . ILE F 1 129 ? 36.841 72.095 15.329 1.00 19.64 129 ILE F O 1
ATOM 6094 N N . ALA F 1 130 ? 37.461 73.366 17.080 1.00 18.53 130 ALA F N 1
ATOM 6095 C CA . ALA F 1 130 ? 36.283 74.251 16.934 1.00 17.20 130 ALA F CA 1
ATOM 6096 C C . ALA F 1 130 ? 36.625 75.602 17.537 1.00 17.77 130 ALA F C 1
ATOM 6097 O O . ALA F 1 130 ? 37.547 75.705 18.362 1.00 18.07 130 ALA F O 1
ATOM 6099 N N . GLN F 1 131 ? 35.903 76.639 17.122 1.00 16.71 131 GLN F N 1
ATOM 6100 C CA . GLN F 1 131 ? 35.975 77.935 17.779 1.00 16.78 131 GLN F CA 1
ATOM 6101 C C . GLN F 1 131 ? 34.559 78.467 18.012 1.00 17.43 131 GLN F C 1
ATOM 6102 O O . GLN F 1 131 ? 33.681 78.319 17.140 1.00 18.06 131 GLN F O 1
ATOM 6108 N N . GLY F 1 132 ? 34.336 79.075 19.169 1.00 16.99 132 GLY F N 1
ATOM 6109 C CA . GLY F 1 132 ? 33.039 79.642 19.493 1.00 16.74 132 GLY F CA 1
ATOM 6110 C C . GLY F 1 132 ? 33.176 81.015 20.092 1.00 18.15 132 GLY F C 1
ATOM 6111 O O . GLY F 1 132 ? 34.260 81.387 20.583 1.00 18.00 132 GLY F O 1
ATOM 6112 N N . ARG F 1 133 ? 32.092 81.783 19.992 1.00 17.59 133 ARG F N 1
ATOM 6113 C CA . ARG F 1 133 ? 32.019 83.072 20.673 1.00 18.97 133 ARG F CA 1
ATOM 6114 C C . ARG F 1 133 ? 30.710 83.078 21.461 1.00 17.87 133 ARG F C 1
ATOM 6115 O O . ARG F 1 133 ? 29.727 82.414 21.078 1.00 17.76 133 ARG F O 1
ATOM 6123 N N . HIS F 1 134 ? 30.694 83.786 22.593 1.00 17.35 134 HIS F N 1
ATOM 6124 C CA . HIS F 1 134 ? 29.590 83.630 23.529 1.00 18.47 134 HIS F CA 1
ATOM 6125 C C . HIS F 1 134 ? 29.366 84.986 24.218 1.00 19.05 134 HIS F C 1
ATOM 6126 O O . HIS F 1 134 ? 30.307 85.543 24.818 1.00 20.68 134 HIS F O 1
ATOM 6133 N N . THR F 1 135 ? 28.152 85.521 24.074 1.00 18.74 135 THR F N 1
ATOM 6134 C CA . THR F 1 135 ? 27.792 86.853 24.640 1.00 18.58 135 THR F CA 1
ATOM 6135 C C . THR F 1 135 ? 26.866 86.548 25.790 1.00 19.99 135 THR F C 1
ATOM 6136 O O . THR F 1 135 ? 25.909 85.782 25.645 1.00 19.93 135 THR F O 1
ATOM 6140 N N . LYS F 1 136 ? 27.168 87.121 26.957 1.00 18.62 136 LYS F N 1
ATOM 6141 C CA . LYS F 1 136 ? 26.344 86.893 28.136 1.00 19.55 136 LYS F CA 1
ATOM 6142 C C . LYS F 1 136 ? 25.866 88.226 28.672 1.00 19.90 136 LYS F C 1
ATOM 6143 O O . LYS F 1 136 ? 26.522 89.247 28.487 1.00 19.65 136 LYS F O 1
ATOM 6149 N N . HIS F 1 137 ? 24.705 88.174 29.328 1.00 21.63 137 HIS F N 1
ATOM 6150 C CA . HIS F 1 137 ? 24.071 89.328 29.954 1.00 23.20 137 HIS F CA 1
ATOM 6151 C C . HIS F 1 137 ? 24.352 89.252 31.461 1.00 24.38 137 HIS F C 1
ATOM 6152 O O . HIS F 1 137 ? 24.132 88.215 32.099 1.00 23.86 137 HIS F O 1
ATOM 6159 N N . LEU F 1 138 ? 24.829 90.373 32.001 1.00 26.94 138 LEU F N 1
ATOM 6160 C CA . LEU F 1 138 ? 25.154 90.463 33.435 1.00 28.93 138 LEU F CA 1
ATOM 6161 C C . LEU F 1 138 ? 24.076 91.313 34.106 1.00 30.68 138 LEU F C 1
ATOM 6162 O O . LEU F 1 138 ? 23.729 92.392 33.617 1.00 31.73 138 LEU F O 1
ATOM 6167 N N . GLY F 1 139 ? 23.528 90.797 35.196 0.80 32.60 139 GLY F N 1
ATOM 6168 C CA . GLY F 1 139 ? 22.392 91.439 35.877 0.80 34.36 139 GLY F CA 1
ATOM 6169 C C . GLY F 1 139 ? 22.870 92.470 36.872 0.80 34.76 139 GLY F C 1
ATOM 6170 O O . GLY F 1 139 ? 24.079 92.619 37.056 0.80 36.05 139 GLY F O 1
ATOM 6171 N N . MET G 1 4 ? 52.709 89.132 -3.148 1.00 34.03 4 MET G N 1
ATOM 6172 C CA A MET G 1 4 ? 51.293 89.005 -2.723 0.50 33.93 4 MET G CA 1
ATOM 6173 C CA B MET G 1 4 ? 51.377 88.964 -2.483 0.50 33.76 4 MET G CA 1
ATOM 6174 C C . MET G 1 4 ? 50.758 90.348 -2.225 1.00 33.39 4 MET G C 1
ATOM 6175 O O . MET G 1 4 ? 49.560 90.617 -2.433 1.00 33.39 4 MET G O 1
ATOM 6184 N N . THR G 1 5 ? 51.606 91.209 -1.663 1.00 32.22 5 THR G N 1
ATOM 6185 C CA . THR G 1 5 ? 51.195 92.572 -1.323 1.00 31.18 5 THR G CA 1
ATOM 6186 C C . THR G 1 5 ? 51.014 93.393 -2.600 1.00 29.86 5 THR G C 1
ATOM 6187 O O . THR G 1 5 ? 50.051 94.153 -2.725 1.00 28.51 5 THR G O 1
ATOM 6191 N N . GLN G 1 6 ? 51.918 93.227 -3.570 1.00 28.99 6 GLN G N 1
ATOM 6192 C CA . GLN G 1 6 ? 51.715 93.912 -4.858 1.00 26.93 6 GLN G CA 1
ATOM 6193 C C . GLN G 1 6 ? 50.372 93.524 -5.495 1.00 27.19 6 GLN G C 1
ATOM 6194 O O . GLN G 1 6 ? 49.631 94.384 -5.981 1.00 26.38 6 GLN G O 1
ATOM 6200 N N . SER G 1 7 ? 50.034 92.238 -5.440 1.00 27.17 7 SER G N 1
ATOM 6201 C CA A SER G 1 7 ? 48.776 91.775 -6.019 0.50 28.06 7 SER G CA 1
ATOM 6202 C CA B SER G 1 7 ? 48.778 91.744 -5.995 0.50 28.03 7 SER G CA 1
ATOM 6203 C C . SER G 1 7 ? 47.563 92.286 -5.242 1.00 28.09 7 SER G C 1
ATOM 6204 O O . SER G 1 7 ? 46.552 92.687 -5.845 1.00 28.57 7 SER G O 1
ATOM 6209 N N . LEU G 1 8 ? 47.657 92.318 -3.913 1.00 27.78 8 LEU G N 1
ATOM 6210 C CA . LEU G 1 8 ? 46.516 92.753 -3.114 1.00 28.84 8 LEU G CA 1
ATOM 6211 C C . LEU G 1 8 ? 46.311 94.261 -3.226 1.00 28.11 8 LEU G C 1
ATOM 6212 O O . LEU G 1 8 ? 45.184 94.761 -3.147 1.00 28.64 8 LEU G O 1
ATOM 6217 N N . ARG G 1 9 ? 47.398 95.007 -3.413 1.00 26.77 9 ARG G N 1
ATOM 6218 C CA . ARG G 1 9 ? 47.230 96.422 -3.728 1.00 26.73 9 ARG G CA 1
ATOM 6219 C C . ARG G 1 9 ? 46.434 96.637 -5.019 1.00 25.92 9 ARG G C 1
ATOM 6220 O O . ARG G 1 9 ? 45.650 97.584 -5.105 1.00 25.87 9 ARG G O 1
ATOM 6228 N N . GLU G 1 10 ? 46.638 95.783 -6.019 1.00 25.46 10 GLU G N 1
ATOM 6229 C CA . GLU G 1 10 ? 45.877 95.929 -7.268 1.00 26.17 10 GLU G CA 1
ATOM 6230 C C . GLU G 1 10 ? 44.398 95.656 -7.033 1.00 26.23 10 GLU G C 1
ATOM 6231 O O . GLU G 1 10 ? 43.540 96.347 -7.585 1.00 26.37 10 GLU G O 1
ATOM 6237 N N . VAL G 1 11 ? 44.108 94.648 -6.202 1.00 26.51 11 VAL G N 1
ATOM 6238 C CA . VAL G 1 11 ? 42.713 94.321 -5.839 1.00 27.12 11 VAL G CA 1
ATOM 6239 C C . VAL G 1 11 ? 42.059 95.540 -5.190 1.00 27.24 11 VAL G C 1
ATOM 6240 O O . VAL G 1 11 ? 40.939 95.925 -5.571 1.00 27.59 11 VAL G O 1
ATOM 6244 N N . ILE G 1 12 ? 42.760 96.161 -4.234 1.00 26.74 12 ILE G N 1
ATOM 6245 C CA . ILE G 1 12 ? 42.251 97.344 -3.540 1.00 27.04 12 ILE G CA 1
ATOM 6246 C C . ILE G 1 12 ? 41.999 98.501 -4.529 1.00 27.63 12 ILE G C 1
ATOM 6247 O O . ILE G 1 12 ? 40.943 99.133 -4.502 1.00 27.01 12 ILE G O 1
ATOM 6252 N N . LYS G 1 13 ? 42.966 98.769 -5.399 1.00 28.51 13 LYS G N 1
ATOM 6253 C CA . LYS G 1 13 ? 42.772 99.786 -6.449 1.00 29.69 13 LYS G CA 1
ATOM 6254 C C . LYS G 1 13 ? 41.518 99.501 -7.300 1.00 29.83 13 LYS G C 1
ATOM 6255 O O . LYS G 1 13 ? 40.770 100.415 -7.637 1.00 29.63 13 LYS G O 1
ATOM 6260 N N . ALA G 1 14 ? 41.304 98.237 -7.651 1.00 30.56 14 ALA G N 1
ATOM 6261 C CA . ALA G 1 14 ? 40.150 97.836 -8.458 1.00 32.36 14 ALA G CA 1
ATOM 6262 C C . ALA G 1 14 ? 38.861 98.118 -7.689 1.00 33.90 14 ALA G C 1
ATOM 6263 O O . ALA G 1 14 ? 37.857 98.487 -8.294 1.00 34.12 14 ALA G O 1
ATOM 6265 N N . MET G 1 15 ? 38.909 97.967 -6.358 1.00 35.02 15 MET G N 1
ATOM 6266 C CA . MET G 1 15 ? 37.760 98.292 -5.488 1.00 37.37 15 MET G CA 1
ATOM 6267 C C . MET G 1 15 ? 37.412 99.778 -5.467 1.00 37.16 15 MET G C 1
ATOM 6268 O O . MET G 1 15 ? 36.23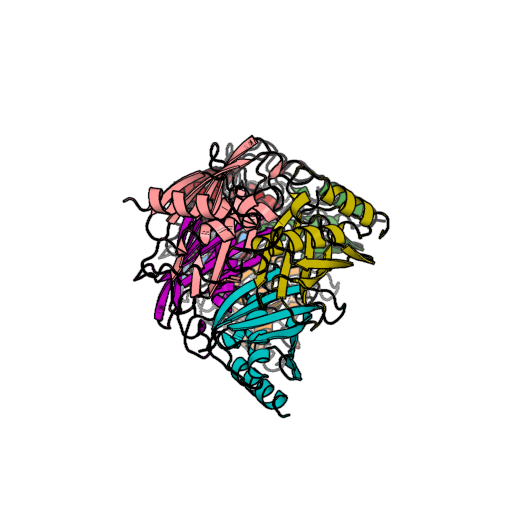5 100.139 -5.553 1.00 37.11 15 MET G O 1
ATOM 6273 N N . THR G 1 16 ? 38.432 100.633 -5.367 1.00 37.38 16 THR G N 1
ATOM 6274 C CA . THR G 1 16 ? 38.238 102.080 -5.367 1.00 37.97 16 THR G CA 1
ATOM 6275 C C . THR G 1 16 ? 37.478 102.555 -6.601 1.00 36.99 16 THR G C 1
ATOM 6276 O O . THR G 1 16 ? 36.620 103.418 -6.489 1.00 38.37 16 THR G O 1
ATOM 6280 N N . LYS G 1 17 ? 37.780 102.001 -7.771 1.00 35.51 17 LYS G N 1
ATOM 6281 C CA . LYS G 1 17 ? 37.120 102.487 -8.984 1.00 33.92 17 LYS G CA 1
ATOM 6282 C C . LYS G 1 17 ? 35.904 101.655 -9.408 1.00 32.31 17 LYS G C 1
ATOM 6283 O O . LYS G 1 17 ? 35.263 101.941 -10.432 1.00 31.82 17 LYS G O 1
ATOM 6287 N N . ALA G 1 18 ? 35.567 100.643 -8.609 1.00 30.09 18 ALA G N 1
ATOM 6288 C CA . ALA G 1 18 ? 34.412 99.779 -8.893 1.00 28.71 18 ALA G CA 1
ATOM 6289 C C . ALA G 1 18 ? 33.080 100.545 -8.948 1.00 27.28 18 ALA G C 1
ATOM 6290 O O . ALA G 1 18 ? 32.882 101.535 -8.242 1.00 26.77 18 ALA G O 1
ATOM 6292 N N . ARG G 1 19 ? 32.162 100.057 -9.782 1.00 27.02 19 ARG G N 1
ATOM 6293 C CA . ARG G 1 19 ? 30.770 100.503 -9.745 1.00 27.29 19 ARG G CA 1
ATOM 6294 C C . ARG G 1 19 ? 29.908 99.620 -8.854 1.00 26.65 19 ARG G C 1
ATOM 6295 O O . ARG G 1 19 ? 28.828 100.042 -8.412 1.00 26.87 19 ARG G O 1
ATOM 6303 N N . ASN G 1 20 ? 30.354 98.389 -8.640 1.00 25.55 20 ASN G N 1
ATOM 6304 C CA . ASN G 1 20 ? 29.581 97.441 -7.802 1.00 24.00 20 ASN G CA 1
ATOM 6305 C C . ASN G 1 20 ? 29.768 97.708 -6.314 1.00 23.42 20 ASN G C 1
ATOM 6306 O O . ASN G 1 20 ? 30.321 98.741 -5.923 1.00 23.46 20 ASN G O 1
ATOM 6311 N N . PHE G 1 21 ? 29.322 96.775 -5.476 1.00 22.88 21 PHE G N 1
ATOM 6312 C CA . PHE G 1 21 ? 29.340 97.023 -4.046 1.00 22.96 21 PHE G CA 1
ATOM 6313 C C . PHE G 1 21 ? 30.751 97.060 -3.464 1.00 23.08 21 PHE G C 1
ATOM 6314 O O . PHE G 1 21 ? 30.937 97.624 -2.403 1.00 22.79 21 PHE G O 1
ATOM 6322 N N . GLU G 1 22 ? 31.735 96.491 -4.162 1.00 22.50 22 GLU G N 1
ATOM 6323 C CA . GLU G 1 22 ? 33.117 96.504 -3.665 1.00 23.95 22 GLU G CA 1
ATOM 6324 C C . GLU G 1 22 ? 33.637 97.944 -3.472 1.00 23.33 22 GLU G C 1
ATOM 6325 O O . GLU G 1 22 ? 34.590 98.175 -2.737 1.00 25.07 22 GLU G O 1
ATOM 6331 N N . ARG G 1 23 ? 32.985 98.912 -4.117 1.00 24.10 23 ARG G N 1
ATOM 6332 C CA . ARG G 1 23 ? 33.371 100.347 -4.008 1.00 24.88 23 ARG G CA 1
ATOM 6333 C C . ARG G 1 23 ? 33.339 100.894 -2.590 1.00 24.92 23 ARG G C 1
ATOM 6334 O O . ARG G 1 23 ? 33.997 101.898 -2.299 1.00 25.46 23 ARG G O 1
ATOM 6342 N N . VAL G 1 24 ? 32.559 100.258 -1.708 1.00 25.47 24 VAL G N 1
ATOM 6343 C CA . VAL G 1 24 ? 32.356 100.796 -0.368 1.00 26.02 24 VAL G CA 1
ATOM 6344 C C . VAL G 1 24 ? 33.603 100.676 0.505 1.00 27.08 24 VAL G C 1
ATOM 6345 O O . VAL G 1 24 ? 33.676 101.333 1.538 1.00 28.92 24 VAL G O 1
ATOM 6349 N N . LEU G 1 25 ? 34.572 99.855 0.077 1.00 28.15 25 LEU G N 1
ATOM 6350 C CA . LEU G 1 25 ? 35.860 99.700 0.791 1.00 29.78 25 LEU G CA 1
ATOM 6351 C C . LEU G 1 25 ? 36.990 100.411 0.044 1.00 30.51 25 LEU G C 1
ATOM 6352 O O . LEU G 1 25 ? 38.169 100.135 0.278 1.00 29.87 25 LEU G O 1
ATOM 6357 N N . GLY G 1 26 ? 36.604 101.332 -0.836 1.00 30.60 26 GLY G N 1
ATOM 6358 C CA . GLY G 1 26 ? 37.565 102.128 -1.627 1.00 31.74 26 GLY G CA 1
ATOM 6359 C C . GLY G 1 26 ? 38.657 102.784 -0.786 1.00 31.53 26 GLY G C 1
ATOM 6360 O O . GLY G 1 26 ? 39.790 102.962 -1.257 1.00 32.25 26 GLY G O 1
ATOM 6361 N N . LYS G 1 27 ? 38.322 103.166 0.444 1.00 30.93 27 LYS G N 1
ATOM 6362 C CA . LYS G 1 27 ? 39.264 103.898 1.304 1.00 31.20 27 LYS G CA 1
ATOM 6363 C C . LYS G 1 27 ? 40.229 103.028 2.123 1.00 30.70 27 LYS G C 1
ATOM 6364 O O . LYS G 1 27 ? 41.078 103.571 2.819 1.00 30.04 27 LYS G O 1
ATOM 6368 N N . ILE G 1 28 ? 40.109 101.693 2.066 1.00 29.92 28 ILE G N 1
ATOM 6369 C CA . ILE G 1 28 ? 41.016 100.868 2.886 1.00 28.99 28 ILE G CA 1
ATOM 6370 C C . ILE G 1 28 ? 42.474 100.922 2.387 1.00 29.03 28 ILE G C 1
ATOM 6371 O O . ILE G 1 28 ? 42.714 101.207 1.224 1.00 29.50 28 ILE G O 1
ATOM 6376 N N . THR G 1 29 ? 43.426 100.666 3.276 1.00 29.19 29 THR G N 1
ATOM 6377 C CA . THR G 1 29 ? 44.840 100.567 2.897 1.00 29.58 29 THR G CA 1
ATOM 6378 C C . THR G 1 29 ? 45.445 99.241 3.368 1.00 28.49 29 THR G C 1
ATOM 6379 O O . THR G 1 29 ? 45.118 98.762 4.448 1.00 28.21 29 THR G O 1
ATOM 6383 N N . LEU G 1 30 ? 46.335 98.659 2.562 1.00 28.46 30 LEU G N 1
ATOM 6384 C CA . LEU G 1 30 ? 47.004 97.405 2.945 1.00 27.46 30 LEU G CA 1
ATOM 6385 C C . LEU G 1 30 ? 48.187 97.664 3.853 1.00 27.85 30 LEU G C 1
ATOM 6386 O O . LEU G 1 30 ? 49.102 98.424 3.499 1.00 28.37 30 LEU G O 1
ATOM 6391 N N . VAL G 1 31 ? 48.176 97.013 5.011 1.00 27.01 31 VAL G N 1
ATOM 6392 C CA . VAL G 1 31 ? 49.314 97.035 5.922 1.00 27.22 31 VAL G CA 1
ATOM 6393 C C . VAL G 1 31 ? 50.267 95.869 5.615 1.00 27.31 31 VAL G C 1
ATOM 6394 O O . VAL G 1 31 ? 51.472 96.086 5.429 1.00 27.64 31 VAL G O 1
ATOM 6398 N N . SER G 1 32 ? 49.747 94.643 5.567 1.00 26.68 32 SER G N 1
ATOM 6399 C CA . SER G 1 32 ? 50.598 93.476 5.284 1.00 26.44 32 SER G CA 1
ATOM 6400 C C . SER G 1 32 ? 49.774 92.317 4.766 1.00 27.14 32 SER G C 1
ATOM 6401 O O . SER G 1 32 ? 48.557 92.256 4.972 1.00 25.79 32 SER G O 1
ATOM 6404 N N . ALA G 1 33 ? 50.439 91.448 4.017 1.00 27.10 33 ALA G N 1
ATOM 6405 C CA . ALA G 1 33 ? 49.832 90.229 3.540 1.00 26.78 33 ALA G CA 1
ATOM 6406 C C . ALA G 1 33 ? 50.869 89.137 3.789 1.00 27.69 33 ALA G C 1
ATOM 6407 O O . ALA G 1 33 ? 52.082 89.364 3.618 1.00 27.74 33 ALA G O 1
ATOM 6409 N N . ALA G 1 34 ? 50.399 87.972 4.235 1.00 27.18 34 ALA G N 1
ATOM 6410 C CA . ALA G 1 34 ? 51.235 86.781 4.446 1.00 27.12 34 ALA G CA 1
ATOM 6411 C C . ALA G 1 34 ? 50.312 85.572 4.240 1.00 26.66 34 ALA G C 1
ATOM 6412 O O . ALA G 1 34 ? 49.094 85.758 4.048 1.00 26.89 34 ALA G O 1
ATOM 6414 N N . PRO G 1 35 ? 50.867 84.335 4.206 1.00 26.59 35 PRO G N 1
ATOM 6415 C CA . PRO G 1 35 ? 49.989 83.207 3.954 1.00 26.25 35 PRO G CA 1
ATOM 6416 C C . PRO G 1 35 ? 48.854 83.192 4.961 1.00 25.17 35 PRO G C 1
ATOM 6417 O O . PRO G 1 35 ? 49.096 83.185 6.158 1.00 26.26 35 PRO G O 1
ATOM 6421 N N . GLY G 1 36 ? 47.644 83.301 4.443 1.00 25.61 36 GLY G N 1
ATOM 6422 C CA . GLY G 1 36 ? 46.434 83.215 5.257 1.00 25.44 36 GLY G CA 1
ATOM 6423 C C . GLY G 1 36 ? 46.258 84.333 6.279 1.00 25.58 36 GLY G C 1
ATOM 6424 O O . GLY G 1 36 ? 45.470 84.191 7.202 1.00 25.11 36 GLY G O 1
ATOM 6425 N N . LYS G 1 37 ? 46.984 85.443 6.126 1.00 24.86 37 LYS G N 1
ATOM 6426 C CA . LYS G 1 37 ? 46.841 86.549 7.066 1.00 25.43 37 LYS G CA 1
ATOM 6427 C C . LYS G 1 37 ? 46.944 87.889 6.335 1.00 25.10 37 LYS G C 1
ATOM 6428 O O . LYS G 1 37 ? 47.940 88.165 5.654 1.00 24.83 37 LYS G O 1
ATOM 6434 N N . VAL G 1 38 ? 45.908 88.706 6.465 1.00 22.68 38 VAL G N 1
ATOM 6435 C CA . VAL G 1 38 ? 45.919 90.016 5.812 1.00 23.18 38 VAL G CA 1
ATOM 6436 C C . VAL G 1 38 ? 45.549 91.057 6.853 1.00 23.42 38 VAL G C 1
ATOM 6437 O O . VAL G 1 38 ? 44.612 90.839 7.625 1.00 22.28 38 VAL G O 1
ATOM 6441 N N . ILE G 1 39 ? 46.293 92.167 6.863 1.00 22.29 39 ILE G N 1
ATOM 6442 C CA . ILE G 1 39 ? 46.019 93.309 7.743 1.00 23.78 39 ILE G CA 1
ATOM 6443 C C . ILE G 1 39 ? 45.792 94.537 6.860 1.00 23.35 39 ILE G C 1
ATOM 6444 O O . ILE G 1 39 ? 46.644 94.861 6.031 1.00 23.34 39 ILE G O 1
ATOM 6449 N N . CYS G 1 40 ? 44.638 95.185 7.037 1.00 21.83 40 CYS G N 1
ATOM 6450 C CA . CYS G 1 40 ? 44.291 96.457 6.386 1.00 22.59 40 CYS G CA 1
ATOM 6451 C C . CYS G 1 40 ? 43.973 97.524 7.431 1.00 22.99 40 CYS G C 1
ATOM 6452 O O . CYS G 1 40 ? 43.758 97.215 8.619 1.00 23.02 40 CYS G O 1
ATOM 6455 N N . GLU G 1 41 ? 43.964 98.779 6.986 1.00 22.80 41 GLU G N 1
ATOM 6456 C CA . GLU G 1 41 ? 43.531 99.889 7.833 1.00 23.94 41 GLU G CA 1
ATOM 6457 C C . GLU G 1 41 ? 42.505 100.736 7.098 1.00 24.01 41 GLU G C 1
ATOM 6458 O O . GLU G 1 41 ? 42.433 100.726 5.845 1.00 23.22 41 GLU G O 1
ATOM 6464 N N . MET G 1 42 ? 41.698 101.453 7.865 1.00 24.60 42 MET G N 1
ATOM 6465 C CA . MET G 1 42 ? 40.757 102.401 7.283 1.00 25.76 42 MET G CA 1
ATOM 6466 C C . MET G 1 42 ? 40.491 103.527 8.271 1.00 25.74 42 MET G C 1
ATOM 6467 O O . MET G 1 42 ? 40.395 103.284 9.467 1.00 25.86 42 MET G O 1
ATOM 6472 N N . LYS G 1 43 ? 40.363 104.751 7.767 1.00 26.12 43 LYS G N 1
ATOM 6473 C CA . LYS G 1 43 ? 39.926 105.869 8.629 1.00 27.51 43 LYS G CA 1
ATOM 6474 C C . LYS G 1 43 ? 38.420 105.964 8.452 1.00 26.76 43 LYS G C 1
ATOM 6475 O O . LYS G 1 43 ? 37.937 105.972 7.314 1.00 27.92 43 LYS G O 1
ATOM 6480 N N . VAL G 1 44 ? 37.681 106.015 9.556 1.00 26.92 44 VAL G N 1
ATOM 6481 C CA . VAL G 1 44 ? 36.220 106.094 9.490 1.00 27.14 44 VAL G CA 1
ATOM 6482 C C . VAL G 1 44 ? 35.841 107.496 8.996 1.00 27.68 44 VAL G C 1
ATOM 6483 O O . VAL G 1 44 ? 36.166 108.494 9.642 1.00 28.56 44 VAL G O 1
ATOM 6487 N N . GLU G 1 45 ? 35.205 107.554 7.835 1.00 27.81 45 GLU G N 1
ATOM 6488 C CA . GLU G 1 45 ? 34.760 108.820 7.242 1.00 28.52 45 GLU G CA 1
ATOM 6489 C C . GLU G 1 45 ? 33.218 108.845 7.217 1.00 28.32 45 GLU G C 1
ATOM 6490 O O . GLU G 1 45 ? 32.572 107.843 7.561 1.00 27.78 45 GLU G O 1
ATOM 6494 N N . GLU G 1 46 ? 32.623 109.978 6.836 1.00 27.62 46 GLU G N 1
ATOM 6495 C CA . GLU G 1 46 ? 31.150 110.057 6.800 1.00 28.04 46 GLU G CA 1
ATOM 6496 C C . GLU G 1 46 ? 30.504 108.902 6.006 1.00 27.96 46 GLU G C 1
ATOM 6497 O O . GLU G 1 46 ? 29.501 108.317 6.442 1.00 27.84 46 GLU G O 1
ATOM 6502 N N . GLU G 1 47 ? 31.085 108.583 4.850 1.00 27.14 47 GLU G N 1
ATOM 6503 C CA . GLU G 1 47 ? 30.526 107.563 3.960 1.00 26.58 47 GLU G CA 1
ATOM 6504 C C . GLU G 1 47 ? 30.421 106.173 4.617 1.00 26.52 47 GLU G C 1
ATOM 6505 O O . GLU G 1 47 ? 29.732 105.280 4.090 1.00 25.89 47 GLU G O 1
ATOM 6511 N N . HIS G 1 48 ? 31.120 105.996 5.740 1.00 25.40 48 HIS G N 1
ATOM 6512 C CA . HIS G 1 48 ? 31.206 104.706 6.437 1.00 24.79 48 HIS G CA 1
ATOM 6513 C C . HIS G 1 48 ? 30.282 104.579 7.632 1.00 25.04 48 HIS G C 1
ATOM 6514 O O . HIS G 1 48 ? 30.209 103.501 8.245 1.00 24.31 48 HIS G O 1
ATOM 6521 N N . THR G 1 49 ? 29.571 105.662 7.951 1.00 25.70 49 THR G N 1
ATOM 6522 C CA . THR G 1 49 ? 28.810 105.746 9.200 1.00 25.31 49 THR G CA 1
ATOM 6523 C C . THR G 1 49 ? 27.300 105.469 9.076 1.00 24.92 49 THR G C 1
ATOM 6524 O O . THR G 1 49 ? 26.726 105.487 8.001 1.00 24.42 49 THR G O 1
ATOM 6528 N N . ASN G 1 50 ? 26.685 105.208 10.220 1.00 24.29 50 ASN G N 1
ATOM 6529 C CA . ASN G 1 50 ? 25.258 105.118 10.342 1.00 24.88 50 ASN G CA 1
ATOM 6530 C C . ASN G 1 50 ? 24.747 106.510 10.755 1.00 25.20 50 ASN G C 1
ATOM 6531 O O . ASN G 1 50 ? 25.533 107.460 10.837 1.00 24.48 50 ASN G O 1
ATOM 6536 N N . ALA G 1 51 ? 23.447 106.595 11.018 1.00 25.89 51 ALA G N 1
ATOM 6537 C CA . ALA G 1 51 ? 22.776 107.846 11.408 1.00 26.34 51 ALA G CA 1
ATOM 6538 C C . ALA G 1 51 ? 23.234 108.481 12.736 1.00 27.42 51 ALA G C 1
ATOM 6539 O O . ALA G 1 51 ? 22.858 109.629 13.025 1.00 28.12 51 ALA G O 1
ATOM 6541 N N . ILE G 1 52 ? 24.020 107.763 13.539 1.00 26.71 52 ILE G N 1
ATOM 6542 C CA . ILE G 1 52 ? 24.579 108.323 14.783 1.00 27.12 52 ILE G CA 1
ATOM 6543 C C . ILE G 1 52 ? 26.107 108.558 14.718 1.00 26.96 52 ILE G C 1
ATOM 6544 O O . ILE G 1 52 ? 26.759 108.697 15.757 1.00 27.76 52 ILE G O 1
ATOM 6549 N N . GLY G 1 53 ? 26.670 108.576 13.501 1.00 26.17 53 GLY G N 1
ATOM 6550 C CA . GLY G 1 53 ? 28.084 108.905 13.296 1.00 26.83 53 GLY G CA 1
ATOM 6551 C C . GLY G 1 53 ? 29.080 107.871 13.793 1.00 26.58 53 GLY G C 1
ATOM 6552 O O . GLY G 1 53 ? 30.227 108.201 14.074 1.00 27.66 53 GLY G O 1
ATOM 6553 N N . THR G 1 54 ? 28.644 106.614 13.924 1.00 25.64 54 THR G N 1
ATOM 6554 C CA . THR G 1 54 ? 29.599 105.525 14.183 1.00 24.29 54 THR G CA 1
ATOM 6555 C C . THR G 1 54 ? 29.672 104.571 12.992 1.00 24.42 54 THR G C 1
ATOM 6556 O O . THR G 1 54 ? 28.825 104.627 12.102 1.00 22.84 54 THR G O 1
ATOM 6560 N N . LEU G 1 55 ? 30.714 103.743 12.963 1.00 22.51 55 LEU G N 1
ATOM 6561 C CA . LEU G 1 55 ? 30.913 102.793 11.852 1.00 22.34 55 LEU G CA 1
ATOM 6562 C C . LEU G 1 55 ? 29.658 101.918 11.688 1.00 21.90 55 LEU G C 1
ATOM 6563 O O . LEU G 1 55 ? 29.178 101.300 12.662 1.00 22.47 55 LEU G O 1
ATOM 6568 N N . HIS G 1 56 ? 29.104 101.913 10.478 1.00 21.10 56 HIS G N 1
ATOM 6569 C CA . HIS G 1 56 ? 27.832 101.184 10.255 1.00 21.33 56 HIS G CA 1
ATOM 6570 C C . HIS G 1 56 ? 28.098 99.681 10.397 1.00 21.32 56 HIS G C 1
ATOM 6571 O O . HIS G 1 56 ? 29.102 99.185 9.862 1.00 21.73 56 HIS G O 1
ATOM 6578 N N . GLY G 1 57 ? 27.216 98.980 11.125 1.00 21.52 57 GLY G N 1
ATOM 6579 C CA . GLY G 1 57 ? 27.391 97.543 11.358 1.00 21.30 57 GLY G CA 1
ATOM 6580 C C . GLY G 1 57 ? 27.454 96.736 10.062 1.00 20.96 57 GLY G C 1
ATOM 6581 O O . GLY G 1 57 ? 28.125 95.703 10.009 1.00 20.71 57 GLY G O 1
ATOM 6582 N N . GLY G 1 58 ? 26.797 97.227 9.014 1.00 20.58 58 GLY G N 1
ATOM 6583 C CA . GLY G 1 58 ? 26.783 96.551 7.701 1.00 20.47 58 GLY G CA 1
ATOM 6584 C C . GLY G 1 58 ? 28.113 96.744 6.987 1.00 21.81 58 GLY G C 1
ATOM 6585 O O . GLY G 1 58 ? 28.577 95.870 6.248 1.00 20.89 58 GLY G O 1
ATOM 6586 N N . LEU G 1 59 ? 28.754 97.886 7.219 1.00 20.55 59 LEU G N 1
ATOM 6587 C CA . LEU G 1 59 ? 30.108 98.091 6.697 1.00 20.96 59 LEU G CA 1
ATOM 6588 C C . LEU G 1 59 ? 31.130 97.226 7.432 1.00 21.07 59 LEU G C 1
ATOM 6589 O O . LEU G 1 59 ? 32.017 96.629 6.800 1.00 20.65 59 LEU G O 1
ATOM 6594 N N . THR G 1 60 ? 30.973 97.114 8.752 1.00 20.19 60 THR G N 1
ATOM 6595 C CA . THR G 1 60 ? 31.806 96.218 9.528 1.00 20.64 60 THR G CA 1
ATOM 6596 C C . THR G 1 60 ? 31.669 94.804 8.949 1.00 19.87 60 THR G C 1
ATOM 6597 O O . THR G 1 60 ? 32.671 94.137 8.712 1.00 20.12 60 THR G O 1
ATOM 6601 N N . ALA G 1 61 ? 30.438 94.383 8.668 1.00 19.33 61 ALA G N 1
ATOM 6602 C CA . ALA G 1 61 ? 30.216 93.051 8.058 1.00 19.67 61 ALA G CA 1
ATOM 6603 C C . ALA G 1 61 ? 30.909 92.948 6.686 1.00 19.91 61 ALA G C 1
ATOM 6604 O O . ALA G 1 61 ? 31.508 91.917 6.355 1.00 20.67 61 ALA G O 1
ATOM 6606 N N . THR G 1 62 ? 30.837 94.016 5.888 1.00 20.34 62 THR G N 1
ATOM 6607 C CA . THR G 1 62 ? 31.475 94.011 4.567 1.00 20.26 62 THR G CA 1
ATOM 6608 C C . THR G 1 62 ? 33.008 93.917 4.691 1.00 20.17 62 THR G C 1
ATOM 6609 O O . THR G 1 62 ? 33.673 93.204 3.928 1.00 20.27 62 THR G O 1
ATOM 6613 N N . LEU G 1 63 ? 33.563 94.604 5.687 1.00 19.11 63 LEU G N 1
ATOM 6614 C CA . LEU G 1 63 ? 34.992 94.511 5.991 1.00 19.83 63 LEU G CA 1
ATOM 6615 C C . LEU G 1 63 ? 35.358 93.074 6.379 1.00 19.94 63 LEU G C 1
ATOM 6616 O O . LEU G 1 63 ? 36.347 92.545 5.913 1.00 20.70 63 LEU G O 1
ATOM 6621 N N . VAL G 1 64 ? 34.568 92.456 7.245 1.00 19.76 64 VAL G N 1
ATOM 6622 C CA . VAL G 1 64 ? 34.826 91.072 7.629 1.00 19.59 64 VAL G CA 1
ATOM 6623 C C . VAL G 1 64 ? 34.864 90.163 6.410 1.00 19.96 64 VAL G C 1
ATOM 6624 O O . VAL G 1 64 ? 35.797 89.372 6.247 1.00 20.28 64 VAL G O 1
ATOM 6628 N N . ASP G 1 65 ? 33.845 90.286 5.581 1.00 19.09 65 ASP G N 1
ATOM 6629 C CA . ASP G 1 65 ? 33.666 89.487 4.370 1.00 21.92 65 ASP G CA 1
ATOM 6630 C C . ASP G 1 65 ? 34.864 89.659 3.439 1.00 22.08 65 ASP G C 1
ATOM 6631 O O . ASP G 1 65 ? 35.512 88.675 3.051 1.00 22.32 65 ASP G O 1
ATOM 6636 N N . ASN G 1 66 ? 35.147 90.908 3.079 1.00 22.14 66 ASN G N 1
ATOM 6637 C CA . ASN G 1 66 ? 36.165 91.198 2.076 1.00 23.29 66 ASN G CA 1
ATOM 6638 C C . ASN G 1 66 ? 37.577 90.890 2.560 1.00 22.86 66 ASN G C 1
ATOM 6639 O O . ASN G 1 66 ? 38.347 90.252 1.832 1.00 22.49 66 ASN G O 1
ATOM 6644 N N . ILE G 1 67 ? 37.928 91.317 3.780 1.00 20.95 67 ILE G N 1
ATOM 6645 C CA . ILE G 1 67 ? 39.316 91.164 4.208 1.00 22.04 67 ILE G CA 1
ATOM 6646 C C . ILE G 1 67 ? 39.632 89.691 4.521 1.00 21.50 67 ILE G C 1
ATOM 6647 O O . ILE G 1 67 ? 40.776 89.260 4.337 1.00 22.22 67 ILE G O 1
ATOM 6652 N N . SER G 1 68 ? 38.617 88.931 4.964 1.00 20.87 68 SER G N 1
ATOM 6653 C CA . SER G 1 68 ? 38.786 87.489 5.158 1.00 20.49 68 SER G CA 1
ATOM 6654 C C . SER G 1 68 ? 38.979 86.804 3.790 1.00 20.36 68 SER G C 1
ATOM 6655 O O . SER G 1 68 ? 39.799 85.886 3.654 1.00 21.31 68 SER G O 1
ATOM 6658 N N . THR G 1 69 ? 38.247 87.275 2.795 1.00 20.35 69 THR G N 1
ATOM 6659 C CA . THR G 1 69 ? 38.379 86.755 1.420 1.00 22.17 69 THR G CA 1
ATOM 6660 C C . THR G 1 69 ? 39.793 87.047 0.887 1.00 22.78 69 THR G C 1
ATOM 6661 O O . THR G 1 69 ? 40.399 86.198 0.241 1.00 22.80 69 THR G O 1
ATOM 6665 N N . MET G 1 70 ? 40.316 88.234 1.177 1.00 22.82 70 MET G N 1
ATOM 6666 C CA . MET G 1 70 ? 41.717 88.561 0.834 1.00 23.93 70 MET G CA 1
ATOM 6667 C C . MET G 1 70 ? 42.700 87.587 1.459 1.00 23.04 70 MET G C 1
ATOM 6668 O O . MET G 1 70 ? 43.664 87.148 0.822 1.00 23.02 70 MET G O 1
ATOM 6673 N N . ALA G 1 71 ? 42.455 87.229 2.715 1.00 21.51 71 ALA G N 1
ATOM 6674 C CA . ALA G 1 71 ? 43.310 86.261 3.392 1.00 21.54 71 ALA G CA 1
ATOM 6675 C C . ALA G 1 71 ? 43.286 84.919 2.650 1.00 21.88 71 ALA G C 1
ATOM 6676 O O . ALA G 1 71 ? 44.296 84.236 2.590 1.00 22.47 71 ALA G O 1
ATOM 6678 N N . LEU G 1 72 ? 42.131 84.542 2.113 1.00 23.06 72 LEU G N 1
ATOM 6679 C CA . LEU G 1 72 ? 42.019 83.279 1.361 1.00 24.77 72 LEU G CA 1
ATOM 6680 C C . LEU G 1 72 ? 42.747 83.354 0.014 1.00 26.03 72 LEU G C 1
ATOM 6681 O O . LEU G 1 72 ? 43.211 82.337 -0.498 1.00 26.00 72 LEU G O 1
ATOM 6686 N N . LEU G 1 73 ? 42.795 84.545 -0.576 1.00 26.65 73 LEU G N 1
ATOM 6687 C CA . LEU G 1 73 ? 43.593 84.739 -1.798 1.00 28.02 73 LEU G CA 1
ATOM 6688 C C . LEU G 1 73 ? 45.068 84.518 -1.504 1.00 28.62 73 LEU G C 1
ATOM 6689 O O . LEU G 1 73 ? 45.837 84.092 -2.394 1.00 29.68 73 LEU G O 1
ATOM 6694 N N . CYS G 1 74 ? 45.462 84.775 -0.263 1.00 28.78 74 CYS G N 1
ATOM 6695 C CA . CYS G 1 74 ? 46.843 84.584 0.180 1.00 29.79 74 CYS G CA 1
ATOM 6696 C C . CYS G 1 74 ? 47.167 83.188 0.718 1.00 30.47 74 CYS G C 1
ATOM 6697 O O . CYS G 1 74 ? 47.891 83.070 1.699 1.00 31.89 74 CYS G O 1
ATOM 6700 N N . THR G 1 75 ? 46.656 82.135 0.073 1.00 30.61 75 THR G N 1
ATOM 6701 C CA . THR G 1 75 ? 46.965 80.758 0.463 1.00 30.71 75 THR G CA 1
ATOM 6702 C C . THR G 1 75 ? 47.518 79.989 -0.743 1.00 31.38 75 THR G C 1
ATOM 6703 O O . THR G 1 75 ? 47.337 80.432 -1.874 1.00 31.49 75 THR G O 1
ATOM 6707 N N . GLU G 1 76 ? 48.138 78.835 -0.499 1.00 32.59 76 GLU G N 1
ATOM 6708 C CA . GLU G 1 76 ? 48.663 77.997 -1.589 1.00 33.65 76 GLU G CA 1
ATOM 6709 C C . GLU G 1 76 ? 47.599 77.801 -2.674 1.00 33.75 76 GLU G C 1
ATOM 6710 O O . GLU G 1 76 ? 47.893 77.943 -3.857 1.00 34.80 76 GLU G O 1
ATOM 6716 N N . ARG G 1 77 ? 46.342 77.539 -2.286 1.00 33.61 77 ARG G N 1
ATOM 6717 C CA . ARG G 1 77 ? 45.246 77.366 -3.262 1.00 33.06 77 ARG G CA 1
ATOM 6718 C C . ARG G 1 77 ? 44.681 78.658 -3.882 1.00 32.90 77 ARG G C 1
ATOM 6719 O O . ARG G 1 77 ? 44.326 78.691 -5.067 1.00 32.67 77 ARG G O 1
ATOM 6727 N N . GLY G 1 78 ? 44.559 79.713 -3.073 1.00 33.01 78 GLY G N 1
ATOM 6728 C CA . GLY G 1 78 ? 44.143 81.029 -3.563 1.00 32.25 78 GLY G CA 1
ATOM 6729 C C . GLY G 1 78 ? 42.725 81.192 -4.076 1.00 32.31 78 GLY G C 1
ATOM 6730 O O . GLY G 1 78 ? 42.449 82.128 -4.821 1.00 32.61 78 GLY G O 1
ATOM 6731 N N . ALA G 1 79 ? 41.811 80.299 -3.671 1.00 31.58 79 ALA G N 1
ATOM 6732 C CA . ALA G 1 79 ? 40.413 80.390 -4.086 1.00 30.98 79 ALA G CA 1
ATOM 6733 C C . ALA G 1 79 ? 39.653 81.238 -3.056 1.00 30.20 79 ALA G C 1
ATOM 6734 O O . ALA G 1 79 ? 39.761 80.970 -1.857 1.00 29.69 79 ALA G O 1
ATOM 6736 N N . PRO G 1 80 ? 38.944 82.269 -3.535 1.00 29.26 80 PRO G N 1
ATOM 6737 C CA . PRO G 1 80 ? 38.132 83.190 -2.717 1.00 28.36 80 PRO G CA 1
ATOM 6738 C C . PRO G 1 80 ? 36.875 82.541 -2.109 1.00 27.84 80 PRO G C 1
ATOM 6739 O O . PRO G 1 80 ? 36.471 82.948 -1.013 1.00 27.03 80 PRO G O 1
ATOM 6743 N N . GLY G 1 81 ? 36.278 81.559 -2.800 1.00 26.50 81 GLY G N 1
ATOM 6744 C CA . GLY G 1 81 ? 35.025 80.918 -2.335 1.00 24.13 81 GLY G CA 1
ATOM 6745 C C . GLY G 1 81 ? 33.787 81.809 -2.315 1.00 23.28 81 GLY G C 1
ATOM 6746 O O . GLY G 1 81 ? 33.825 82.982 -2.748 1.00 24.25 81 GLY G O 1
ATOM 6747 N N . VAL G 1 82 ? 32.662 81.263 -1.847 1.00 22.10 82 VAL G N 1
ATOM 6748 C CA . VAL G 1 82 ? 31.426 82.028 -1.694 1.00 21.28 82 VAL G CA 1
ATOM 6749 C C . VAL G 1 82 ? 30.977 81.853 -0.230 1.00 20.78 82 VAL G C 1
ATOM 6750 O O . VAL G 1 82 ? 31.189 80.798 0.370 1.00 19.77 82 VAL G O 1
ATOM 6754 N N . SER G 1 83 ? 30.416 82.911 0.335 1.00 20.32 83 SER G N 1
ATOM 6755 C CA . SER G 1 83 ? 30.068 82.908 1.778 1.00 19.67 83 SER G CA 1
ATOM 6756 C C . SER G 1 83 ? 28.988 81.880 2.063 1.00 19.79 83 SER G C 1
ATOM 6757 O O . SER G 1 83 ? 28.029 81.772 1.275 1.00 22.11 83 SER G O 1
ATOM 6760 N N . VAL G 1 84 ? 29.156 81.135 3.173 1.00 18.77 84 VAL G N 1
ATOM 6761 C CA . VAL G 1 84 ? 28.164 80.192 3.686 1.00 19.53 84 VAL G CA 1
ATOM 6762 C C . VAL G 1 84 ? 27.577 80.688 5.024 1.00 18.84 84 VAL G C 1
ATOM 6763 O O . VAL G 1 84 ? 26.367 80.752 5.188 1.00 18.45 84 VAL G O 1
ATOM 6767 N N . ASP G 1 85 ? 28.443 81.033 5.958 1.00 18.68 85 ASP G N 1
ATOM 6768 C CA . ASP G 1 85 ? 27.977 81.510 7.260 1.00 18.43 85 ASP G CA 1
ATOM 6769 C C . ASP G 1 85 ? 28.888 82.656 7.658 1.00 19.15 85 ASP G C 1
ATOM 6770 O O . ASP G 1 85 ? 30.104 82.550 7.485 1.00 20.58 85 ASP G O 1
ATOM 6775 N N . MET G 1 86 ? 28.314 83.732 8.194 1.00 18.56 86 MET G N 1
ATOM 6776 C CA . MET G 1 86 ? 29.103 84.785 8.815 1.00 20.07 86 MET G CA 1
ATOM 6777 C C . MET G 1 86 ? 28.468 85.200 10.137 1.00 19.17 86 MET G C 1
ATOM 6778 O O . MET G 1 86 ? 27.246 85.221 10.260 1.00 19.10 86 MET G O 1
ATOM 6783 N N . ASN G 1 87 ? 29.291 85.428 11.149 1.00 18.85 87 ASN G N 1
ATOM 6784 C CA . ASN G 1 87 ? 28.757 86.053 12.348 1.00 19.46 87 ASN G CA 1
ATOM 6785 C C . ASN G 1 87 ? 29.674 87.206 12.742 1.00 19.56 87 ASN G C 1
ATOM 6786 O O . ASN G 1 87 ? 30.867 87.208 12.405 1.00 18.41 87 ASN G O 1
ATOM 6791 N N . ILE G 1 88 ? 29.095 88.202 13.405 1.00 18.45 88 ILE G N 1
ATOM 6792 C CA . ILE G 1 88 ? 29.872 89.358 13.869 1.00 18.48 88 ILE G CA 1
ATOM 6793 C C . ILE G 1 88 ? 29.363 89.707 15.273 1.00 18.74 88 ILE G C 1
ATOM 6794 O O . ILE G 1 88 ? 28.151 89.716 15.507 1.00 18.72 88 ILE G O 1
ATOM 6799 N N . THR G 1 89 ? 30.294 90.012 16.181 1.00 18.97 89 THR G N 1
ATOM 6800 C CA . THR G 1 89 ? 29.970 90.498 17.541 1.00 19.33 89 THR G CA 1
ATOM 6801 C C . THR G 1 89 ? 30.561 91.912 17.646 1.00 19.32 89 THR G C 1
ATOM 6802 O O . THR G 1 89 ? 31.743 92.116 17.293 1.00 18.12 89 THR G O 1
ATOM 6806 N N . TYR G 1 90 ? 29.744 92.850 18.156 1.00 18.90 90 TYR G N 1
ATOM 6807 C CA . TYR G 1 90 ? 30.073 94.292 18.149 1.00 19.74 90 TYR G CA 1
ATOM 6808 C C . TYR G 1 90 ? 30.312 94.710 19.592 1.00 21.21 90 TYR G C 1
ATOM 6809 O O . TYR G 1 90 ? 29.389 94.690 20.404 1.00 22.14 90 TYR G O 1
ATOM 6818 N N . MET G 1 91 ? 31.560 95.042 19.898 1.00 22.50 91 MET G N 1
ATOM 6819 C CA . MET G 1 91 ? 31.992 95.249 21.279 1.00 25.40 91 MET G CA 1
ATOM 6820 C C . MET G 1 91 ? 32.204 96.698 21.703 1.00 25.55 91 MET G C 1
ATOM 6821 O O . MET G 1 91 ? 32.011 97.046 22.889 1.00 25.66 91 MET G O 1
ATOM 6826 N N . SER G 1 92 ? 32.597 97.526 20.751 1.00 24.84 92 SER G N 1
ATOM 6827 C CA . SER G 1 92 ? 32.778 98.970 21.000 1.00 26.21 92 SER G CA 1
ATOM 6828 C C . SER G 1 92 ? 32.578 99.758 19.716 1.00 26.17 92 SER G C 1
ATOM 6829 O O . SER G 1 92 ? 32.931 99.278 18.641 1.00 26.68 92 SER G O 1
ATOM 6832 N N . PRO G 1 93 ? 31.995 100.968 19.803 1.00 26.55 93 PRO G N 1
ATOM 6833 C CA . PRO G 1 93 ? 31.782 101.769 18.598 1.00 27.27 93 PRO G CA 1
ATOM 6834 C C . PRO G 1 93 ? 33.089 102.265 17.997 1.00 27.82 93 PRO G C 1
ATOM 6835 O O . PRO G 1 93 ? 34.043 102.591 18.741 1.00 27.75 93 PRO G O 1
ATOM 6839 N N . ALA G 1 94 ? 33.147 102.322 16.673 1.00 27.75 94 ALA G N 1
ATOM 6840 C CA . ALA G 1 94 ? 34.223 103.052 16.004 1.00 28.53 94 ALA G CA 1
ATOM 6841 C C . ALA G 1 94 ? 33.650 104.353 15.499 1.00 29.61 94 ALA G C 1
ATOM 6842 O O . ALA G 1 94 ? 32.720 104.366 14.701 1.00 29.79 94 ALA G O 1
ATOM 6844 N N . LYS G 1 95 ? 34.224 105.460 15.963 1.00 30.53 95 LYS G N 1
ATOM 6845 C CA . LYS G 1 95 ? 33.648 106.774 15.722 1.00 31.19 95 LYS G CA 1
ATOM 6846 C C . LYS G 1 95 ? 34.252 107.458 14.501 1.00 30.71 95 LYS G C 1
ATOM 6847 O O . LYS G 1 95 ? 35.355 107.123 14.056 1.00 29.67 95 LYS G O 1
ATOM 6852 N N . LEU G 1 96 ? 33.509 108.407 13.936 1.00 31.11 96 LEU G N 1
ATOM 6853 C CA . LEU G 1 96 ? 33.997 109.206 12.813 1.00 31.46 96 LEU G CA 1
ATOM 6854 C C . LEU G 1 96 ? 35.391 109.767 13.122 1.00 31.15 96 LEU G C 1
ATOM 6855 O O . LEU G 1 96 ? 35.612 110.291 14.210 1.00 31.87 96 LEU G O 1
ATOM 6860 N N . GLY G 1 97 ? 36.323 109.620 12.181 1.00 30.15 97 GLY G N 1
ATOM 6861 C CA . GLY G 1 97 ? 37.689 110.097 12.346 1.00 30.85 97 GLY G CA 1
ATOM 6862 C C . GLY G 1 97 ? 38.675 109.118 12.970 1.00 30.89 97 GLY G C 1
ATOM 6863 O O . GLY G 1 97 ? 39.886 109.363 12.936 1.00 31.54 97 GLY G O 1
ATOM 6864 N N . GLU G 1 98 ? 38.170 108.027 13.547 1.00 30.22 98 GLU G N 1
ATOM 6865 C CA . GLU G 1 98 ? 39.033 106.986 14.141 1.00 29.96 98 GLU G CA 1
ATOM 6866 C C . GLU G 1 98 ? 39.677 106.097 13.083 1.00 29.45 98 GLU G C 1
ATOM 6867 O O . GLU G 1 98 ? 39.016 105.712 12.110 1.00 29.35 98 GLU G O 1
ATOM 6873 N N . ASP G 1 99 ? 40.972 105.807 13.255 1.00 28.09 99 ASP G N 1
ATOM 6874 C CA . ASP G 1 99 ? 41.669 104.844 12.387 1.00 27.97 99 ASP G CA 1
ATOM 6875 C C . ASP G 1 99 ? 41.433 103.464 12.964 1.00 27.52 99 ASP G C 1
ATOM 6876 O O . ASP G 1 99 ? 41.550 103.270 14.184 1.00 27.62 99 ASP G O 1
ATOM 6881 N N . ILE G 1 100 ? 41.052 102.523 12.095 1.00 26.52 100 ILE G N 1
ATOM 6882 C CA . ILE G 1 100 ? 40.783 101.146 12.534 1.00 25.13 100 ILE G CA 1
ATOM 6883 C C . ILE G 1 100 ? 41.689 100.173 11.794 1.00 24.33 100 ILE G C 1
ATOM 6884 O O . ILE G 1 100 ? 42.142 100.459 10.677 1.00 23.52 100 ILE G O 1
ATOM 6889 N N . VAL G 1 101 ? 41.967 99.040 12.430 1.00 23.11 101 VAL G N 1
ATOM 6890 C CA . VAL G 1 101 ? 42.827 98.015 11.840 1.00 23.73 101 VAL G CA 1
ATOM 6891 C C . VAL G 1 101 ? 41.959 96.773 11.712 1.00 22.41 101 VAL G C 1
ATOM 6892 O O . VAL G 1 101 ? 41.311 96.381 12.675 1.00 22.15 101 VAL G O 1
ATOM 6896 N N . ILE G 1 102 ? 41.976 96.164 10.536 1.00 22.34 102 ILE G N 1
ATOM 6897 C CA . ILE G 1 102 ? 41.193 94.949 10.274 1.00 22.14 102 ILE G CA 1
ATOM 6898 C C . ILE G 1 102 ? 42.196 93.819 9.978 1.00 22.13 102 ILE G C 1
ATOM 6899 O O . ILE G 1 102 ? 42.949 93.871 8.996 1.00 22.03 102 ILE G O 1
ATOM 6904 N N . THR G 1 103 ? 42.197 92.832 10.857 1.00 21.48 103 THR G N 1
ATOM 6905 C CA . THR G 1 103 ? 43.142 91.724 10.804 1.00 21.94 103 THR G CA 1
ATOM 6906 C C . THR G 1 103 ? 42.370 90.434 10.530 1.00 21.50 103 THR G C 1
ATOM 6907 O O . THR G 1 103 ? 41.529 90.059 11.332 1.00 21.19 103 THR G O 1
ATOM 6911 N N . ALA G 1 104 ? 42.693 89.758 9.425 1.00 20.85 104 ALA G N 1
ATOM 6912 C CA . ALA G 1 104 ? 41.971 88.525 9.009 1.00 20.57 104 ALA G CA 1
ATOM 6913 C C . ALA G 1 104 ? 42.939 87.362 8.994 1.00 21.05 104 ALA G C 1
ATOM 6914 O O . ALA G 1 104 ? 44.088 87.505 8.526 1.00 21.10 104 ALA G O 1
ATOM 6916 N N . HIS G 1 105 ? 42.487 86.215 9.496 1.00 20.32 105 HIS G N 1
ATOM 6917 C CA A HIS G 1 105 ? 43.295 84.977 9.567 0.50 20.54 105 HIS G CA 1
ATOM 6918 C CA B HIS G 1 105 ? 43.310 85.038 9.367 0.50 20.55 105 HIS G CA 1
ATOM 6919 C C . HIS G 1 105 ? 42.519 83.806 9.004 1.00 20.95 105 HIS G C 1
ATOM 6920 O O . HIS G 1 105 ? 41.340 83.623 9.375 1.00 20.86 105 HIS G O 1
ATOM 6933 N N . VAL G 1 106 ? 43.166 82.998 8.178 1.00 20.16 106 VAL G N 1
ATOM 6934 C CA . VAL G 1 106 ? 42.563 81.748 7.756 1.00 20.98 106 VAL G CA 1
ATOM 6935 C C . VAL G 1 106 ? 42.781 80.743 8.894 1.00 21.45 106 VAL G C 1
ATOM 6936 O O . VAL G 1 106 ? 43.930 80.480 9.313 1.00 21.74 106 VAL G O 1
ATOM 6940 N N . LEU G 1 107 ? 41.686 80.167 9.392 1.00 20.67 107 LEU G N 1
ATOM 6941 C CA . LEU G 1 107 ? 41.741 79.207 10.495 1.00 21.63 107 LEU G CA 1
ATOM 6942 C C . LEU G 1 107 ? 41.962 77.755 10.033 1.00 22.43 107 LEU G C 1
ATOM 6943 O O . LEU G 1 107 ? 42.688 76.996 10.687 1.00 23.56 107 LEU G O 1
ATOM 6948 N N . LYS G 1 108 ? 41.345 77.397 8.919 1.00 23.58 108 LYS G N 1
ATOM 6949 C CA . LYS G 1 108 ? 41.379 76.028 8.403 1.00 25.05 108 LYS G CA 1
ATOM 6950 C C . LYS G 1 108 ? 40.916 76.079 6.956 1.00 25.28 108 LYS G C 1
ATOM 6951 O O . LYS G 1 108 ? 39.998 76.822 6.606 1.00 23.53 108 LYS G O 1
ATOM 6957 N N . GLN G 1 109 ? 41.606 75.321 6.103 1.00 26.85 109 GLN G N 1
ATOM 6958 C CA . GLN G 1 109 ? 41.238 75.182 4.717 1.00 28.60 109 GLN G CA 1
ATOM 6959 C C . GLN G 1 109 ? 41.095 73.704 4.362 1.00 28.95 109 GLN G C 1
ATOM 6960 O O . GLN G 1 109 ? 41.922 72.883 4.746 1.00 28.32 109 GLN G O 1
ATOM 6966 N N . GLY G 1 110 ? 40.049 73.374 3.619 1.00 29.27 110 GLY G N 1
ATOM 6967 C CA . GLY G 1 110 ? 39.857 71.991 3.168 1.00 29.95 110 GLY G CA 1
ATOM 6968 C C . GLY G 1 110 ? 39.507 71.896 1.706 1.00 29.69 110 GLY G C 1
ATOM 6969 O O . GLY G 1 110 ? 39.602 72.876 0.960 1.00 29.94 110 GLY G O 1
ATOM 6970 N N . LYS G 1 111 ? 39.087 70.698 1.288 1.00 29.45 111 LYS G N 1
ATOM 6971 C CA . LYS G 1 111 ? 38.648 70.491 -0.080 1.00 29.62 111 LYS G CA 1
ATOM 6972 C C . LYS G 1 111 ? 37.522 71.445 -0.481 1.00 28.36 111 LYS G C 1
ATOM 6973 O O . LYS G 1 111 ? 37.560 72.001 -1.581 1.00 27.59 111 LYS G O 1
ATOM 6979 N N . THR G 1 112 ? 36.511 71.632 0.386 1.00 26.16 112 THR G N 1
ATOM 6980 C CA . THR G 1 112 ? 35.314 72.388 -0.025 1.00 25.48 112 THR G CA 1
ATOM 6981 C C . THR G 1 112 ? 34.954 73.573 0.879 1.00 24.02 112 THR G C 1
ATOM 6982 O O . THR G 1 112 ? 34.126 74.382 0.506 1.00 24.26 112 THR G O 1
ATOM 6986 N N . LEU G 1 113 ? 35.542 73.624 2.064 1.00 23.00 113 LEU G N 1
ATOM 6987 C CA . LEU G 1 113 ? 35.216 74.694 3.030 1.00 22.31 113 LEU G CA 1
ATOM 6988 C C . LEU G 1 113 ? 36.470 75.379 3.530 1.00 21.53 113 LEU G C 1
ATOM 6989 O O . LEU G 1 113 ? 37.477 74.726 3.775 1.00 22.90 113 LEU G O 1
ATOM 6994 N N . ALA G 1 114 ? 36.383 76.693 3.716 1.00 21.00 114 ALA G N 1
ATOM 6995 C CA . ALA G 1 114 ? 37.448 77.452 4.362 1.00 20.38 114 ALA G CA 1
ATOM 6996 C C . ALA G 1 114 ? 36.826 78.232 5.505 1.00 19.90 114 ALA G C 1
ATOM 6997 O O . ALA G 1 114 ? 35.670 78.659 5.422 1.00 20.52 114 ALA G O 1
ATOM 6999 N N . PHE G 1 115 ? 37.602 78.383 6.562 1.00 19.37 115 PHE G N 1
ATOM 7000 C CA . PHE G 1 115 ? 37.120 79.061 7.779 1.00 18.10 115 PHE G CA 1
ATOM 7001 C C . PHE G 1 115 ? 38.088 80.208 8.093 1.00 18.89 115 PHE G C 1
ATOM 7002 O O . PHE G 1 115 ? 39.316 80.005 8.122 1.00 18.43 115 PHE G O 1
ATOM 7010 N N . THR G 1 116 ? 37.550 81.391 8.418 1.00 18.15 116 THR G N 1
ATOM 7011 C CA . THR G 1 116 ? 38.366 82.584 8.650 1.00 18.56 116 THR G CA 1
ATOM 7012 C C . THR G 1 116 ? 37.844 83.341 9.888 1.00 18.66 116 THR G C 1
ATOM 7013 O O . THR G 1 116 ? 36.678 83.207 10.231 1.00 18.28 116 THR G O 1
ATOM 7017 N N . SER G 1 117 ? 38.699 84.151 10.504 1.00 19.05 117 SER G N 1
ATOM 7018 C CA . SER G 1 117 ? 38.322 85.011 11.629 1.00 18.80 117 SER G CA 1
ATOM 7019 C C . SER G 1 117 ? 38.874 86.413 11.372 1.00 19.37 117 SER G C 1
ATOM 7020 O O . SER G 1 117 ? 39.951 86.564 10.800 1.00 19.14 117 SER G O 1
ATOM 7023 N N . VAL G 1 118 ? 38.158 87.436 11.835 1.00 18.06 118 VAL G N 1
ATOM 7024 C CA . VAL G 1 118 ? 38.562 88.821 11.593 1.00 19.04 118 VAL G CA 1
ATOM 7025 C C . VAL G 1 118 ? 38.332 89.610 12.880 1.00 19.22 118 VAL G C 1
ATOM 7026 O O . VAL G 1 118 ? 37.283 89.507 13.479 1.00 19.64 118 VAL G O 1
ATOM 7030 N N . ASP G 1 119 ? 39.352 90.351 13.298 1.00 20.74 119 ASP G N 1
ATOM 7031 C CA . ASP G 1 119 ? 39.242 91.348 14.380 1.00 20.97 119 ASP G CA 1
ATOM 7032 C C . ASP G 1 119 ? 39.341 92.750 13.791 1.00 21.88 119 ASP G C 1
ATOM 7033 O O . ASP G 1 119 ? 40.211 93.030 12.948 1.00 22.62 119 ASP G O 1
ATOM 7038 N N . LEU G 1 120 ? 38.442 93.625 14.210 1.00 21.12 120 LEU G N 1
ATOM 7039 C CA . LEU G 1 120 ? 38.606 95.054 13.951 1.00 21.40 120 LEU G CA 1
ATOM 7040 C C . LEU G 1 120 ? 39.012 95.678 15.271 1.00 21.35 120 LEU G C 1
ATOM 7041 O O . LEU G 1 120 ? 38.387 95.397 16.304 1.00 20.80 120 LEU G O 1
ATOM 7046 N N . THR G 1 121 ? 40.062 96.500 15.228 1.00 20.76 121 THR G N 1
ATOM 7047 C CA . THR G 1 121 ? 40.593 97.144 16.440 1.00 21.53 121 THR G CA 1
ATOM 7048 C C . THR G 1 121 ? 40.800 98.636 16.175 1.00 22.10 121 THR G C 1
ATOM 7049 O O . THR G 1 121 ? 41.009 99.043 15.043 1.00 21.85 121 THR G O 1
ATOM 7053 N N . ASN G 1 122 ? 40.712 99.437 17.223 1.00 23.04 122 ASN G N 1
ATOM 7054 C CA . ASN G 1 122 ? 41.076 100.862 17.123 1.00 24.62 122 ASN G CA 1
ATOM 7055 C C . ASN G 1 122 ? 42.601 100.913 16.993 1.00 25.36 122 ASN G C 1
ATOM 7056 O O . ASN G 1 122 ? 43.304 100.297 17.784 1.00 25.97 122 ASN G O 1
ATOM 7061 N N . LYS G 1 123 ? 43.107 101.603 15.974 1.00 27.42 123 LYS G N 1
ATOM 7062 C CA . LYS G 1 123 ? 44.562 101.641 15.735 1.00 28.41 123 LYS G CA 1
ATOM 7063 C C . LYS G 1 123 ? 45.345 102.243 16.909 1.00 29.87 123 LYS G C 1
ATOM 7064 O O . LYS G 1 123 ? 46.414 101.735 17.287 1.00 29.82 123 LYS G O 1
ATOM 7070 N N . ALA G 1 124 ? 44.799 103.315 17.474 1.00 31.21 124 ALA G N 1
ATOM 7071 C CA . ALA G 1 124 ? 45.472 104.049 18.553 1.00 33.16 124 ALA G CA 1
ATOM 7072 C C . ALA G 1 124 ? 45.532 103.255 19.869 1.00 34.58 124 ALA G C 1
ATOM 7073 O O . ALA G 1 124 ? 46.617 103.105 20.467 1.00 36.18 124 ALA G O 1
ATOM 7075 N N . THR G 1 125 ? 44.385 102.730 20.307 1.00 34.96 125 THR G N 1
ATOM 7076 C CA . THR G 1 125 ? 44.264 102.070 21.612 1.00 34.95 125 THR G CA 1
ATOM 7077 C C . THR G 1 125 ? 44.419 100.549 21.581 1.00 34.72 125 THR G C 1
ATOM 7078 O O . THR G 1 125 ? 44.583 99.910 22.634 1.00 35.78 125 THR G O 1
ATOM 7082 N N . GLY G 1 126 ? 44.331 99.961 20.389 1.00 33.51 126 GLY G N 1
ATOM 7083 C CA . GLY G 1 126 ? 44.306 98.511 20.240 1.00 31.65 126 GLY G CA 1
ATOM 7084 C C . GLY G 1 126 ? 43.040 97.797 20.710 1.00 30.58 126 GLY G C 1
ATOM 7085 O O . GLY G 1 126 ? 42.970 96.567 20.683 1.00 30.26 126 GLY G O 1
ATOM 7086 N N . LYS G 1 127 ? 42.047 98.560 21.147 1.00 29.88 127 LYS G N 1
ATOM 7087 C CA . LYS G 1 127 ? 40.808 98.012 21.705 1.00 29.86 127 LYS G CA 1
ATOM 7088 C C . LYS G 1 127 ? 39.984 97.307 20.610 1.00 28.48 127 LYS G C 1
ATOM 7089 O O . LYS G 1 127 ? 39.863 97.819 19.504 1.00 28.31 127 LYS G O 1
ATOM 7095 N N . LEU G 1 128 ? 39.401 96.155 20.945 1.00 27.86 128 LEU G N 1
ATOM 7096 C CA . LEU G 1 128 ? 38.488 95.450 20.033 1.00 26.27 128 LEU G CA 1
ATOM 7097 C C . LEU G 1 128 ? 37.215 96.235 19.736 1.00 25.50 128 LEU G C 1
ATOM 7098 O O . LEU G 1 128 ? 36.471 96.608 20.654 1.00 26.78 128 LEU G O 1
ATOM 7103 N N . ILE G 1 129 ? 36.963 96.439 18.452 1.00 22.63 129 ILE G N 1
ATOM 7104 C CA . ILE G 1 129 ? 35.740 97.021 17.968 1.00 22.72 129 ILE G CA 1
ATOM 7105 C C . ILE G 1 129 ? 34.741 95.898 17.709 1.00 21.62 129 ILE G C 1
ATOM 7106 O O . ILE G 1 129 ? 33.634 95.929 18.200 1.00 21.60 129 ILE G O 1
ATOM 7111 N N . ALA G 1 130 ? 35.156 94.909 16.925 1.00 20.98 130 ALA G N 1
ATOM 7112 C CA . ALA G 1 130 ? 34.261 93.804 16.598 1.00 19.64 130 ALA G CA 1
ATOM 7113 C C . ALA G 1 130 ? 35.101 92.589 16.227 1.00 19.21 130 ALA G C 1
ATOM 7114 O O . ALA G 1 130 ? 36.297 92.725 15.877 1.00 19.59 130 ALA G O 1
ATOM 7116 N N . GLN G 1 131 ? 34.481 91.416 16.292 1.00 18.75 131 GLN G N 1
ATOM 7117 C CA . GLN G 1 131 ? 35.125 90.182 15.846 1.00 17.62 131 GLN G CA 1
ATOM 7118 C C . GLN G 1 131 ? 34.105 89.401 15.025 1.00 18.52 131 GLN G C 1
ATOM 7119 O O . GLN G 1 131 ? 32.948 89.265 15.433 1.00 18.53 131 GLN G O 1
ATOM 7125 N N . GLY G 1 132 ? 34.548 88.853 13.899 1.00 17.33 132 GLY G N 1
ATOM 7126 C CA . GLY G 1 132 ? 33.672 87.998 13.115 1.00 18.32 132 GLY G CA 1
ATOM 7127 C C . GLY G 1 132 ? 34.314 86.681 12.735 1.00 18.61 132 GLY G C 1
ATOM 7128 O O . GLY G 1 132 ? 35.543 86.529 12.840 1.00 18.26 132 GLY G O 1
ATOM 7129 N N . ARG G 1 133 ? 33.477 85.720 12.342 1.00 18.70 133 ARG G N 1
ATOM 7130 C CA . ARG G 1 133 ? 33.971 84.455 11.776 1.00 18.35 133 ARG G CA 1
ATOM 7131 C C . ARG G 1 133 ? 33.215 84.254 10.465 1.00 17.82 133 ARG G C 1
ATOM 7132 O O . ARG G 1 133 ? 32.073 84.706 10.323 1.00 18.01 133 ARG G O 1
ATOM 7140 N N . HIS G 1 134 ? 33.860 83.629 9.489 1.00 16.32 134 HIS G N 1
ATOM 7141 C CA . HIS G 1 134 ? 33.296 83.633 8.131 1.00 16.95 134 HIS G CA 1
ATOM 7142 C C . HIS G 1 134 ? 33.712 82.337 7.490 1.00 17.34 134 HIS G C 1
ATOM 7143 O O . HIS G 1 134 ? 34.929 82.069 7.431 1.00 18.93 134 HIS G O 1
ATOM 7150 N N . THR G 1 135 ? 32.717 81.528 7.108 1.00 17.20 135 THR G N 1
ATOM 7151 C CA . THR G 1 135 ? 32.951 80.191 6.490 1.00 17.21 135 THR G CA 1
ATOM 7152 C C . THR G 1 135 ? 32.548 80.353 5.048 1.00 17.23 135 THR G C 1
ATOM 7153 O O . THR G 1 135 ? 31.449 80.862 4.765 1.00 18.57 135 THR G O 1
ATOM 7157 N N . LYS G 1 136 ? 33.421 79.891 4.152 1.00 17.45 136 LYS G N 1
ATOM 7158 C CA . LYS G 1 136 ? 33.191 79.991 2.725 1.00 18.49 136 LYS G CA 1
ATOM 7159 C C . LYS G 1 136 ? 33.291 78.609 2.068 1.00 19.32 136 LYS G C 1
ATOM 7160 O O . LYS G 1 136 ? 34.054 77.749 2.509 1.00 20.21 136 LYS G O 1
ATOM 7166 N N . HIS G 1 137 ? 32.520 78.440 1.009 1.00 20.76 137 HIS G N 1
ATOM 7167 C CA . HIS G 1 137 ? 32.515 77.199 0.240 1.00 22.33 137 HIS G CA 1
ATOM 7168 C C . HIS G 1 137 ? 33.403 77.416 -0.992 1.00 24.01 137 HIS G C 1
ATOM 7169 O O . HIS G 1 137 ? 33.238 78.409 -1.716 1.00 24.14 137 HIS G O 1
ATOM 7176 N N . LEU G 1 138 ? 34.316 76.480 -1.210 1.00 25.26 138 LEU G N 1
ATOM 7177 C CA . LEU G 1 138 ? 35.271 76.560 -2.327 1.00 27.24 138 LEU G CA 1
ATOM 7178 C C . LEU G 1 138 ? 34.766 75.679 -3.467 1.00 28.93 138 LEU G C 1
ATOM 7179 O O . LEU G 1 138 ? 34.378 74.536 -3.242 1.00 29.48 138 LEU G O 1
ATOM 7184 N N . GLY G 1 139 ? 34.729 76.244 -4.677 0.80 30.17 139 GLY G N 1
ATOM 7185 C CA . GLY G 1 139 ? 34.206 75.538 -5.842 0.80 31.81 139 GLY G CA 1
ATOM 7186 C C . GLY G 1 139 ? 35.290 74.750 -6.548 0.80 32.52 139 GLY G C 1
ATOM 7187 O O . GLY G 1 139 ? 36.483 74.974 -6.310 0.80 33.56 139 GLY G O 1
ATOM 7188 N N . THR H 1 2 ? -2.568 108.444 8.279 1.00 44.91 2 THR H N 1
ATOM 7189 C CA . THR H 1 2 ? -1.410 108.198 9.188 1.00 44.51 2 THR H CA 1
ATOM 7190 C C . THR H 1 2 ? -1.073 106.710 9.347 1.00 43.23 2 THR H C 1
ATOM 7191 O O . THR H 1 2 ? -1.095 106.181 10.467 1.00 44.49 2 THR H O 1
ATOM 7195 N N . SER H 1 3 ? -0.744 106.026 8.257 1.00 40.88 3 SER H N 1
ATOM 7196 C CA . SER H 1 3 ? -0.424 104.606 8.384 1.00 37.97 3 SER H CA 1
ATOM 7197 C C . SER H 1 3 ? 1.036 104.408 8.781 1.00 36.64 3 SER H C 1
ATOM 7198 O O . SER H 1 3 ? 1.903 105.241 8.476 1.00 35.18 3 SER H O 1
ATOM 7201 N N . MET H 1 4 ? 1.283 103.302 9.474 1.00 35.64 4 MET H N 1
ATOM 7202 C CA . MET H 1 4 ? 2.631 102.888 9.825 1.00 34.95 4 MET H CA 1
ATOM 7203 C C . MET H 1 4 ? 3.515 102.714 8.588 1.00 33.64 4 MET H C 1
ATOM 7204 O O . MET H 1 4 ? 4.677 103.091 8.602 1.00 32.16 4 MET H O 1
ATOM 7209 N N . THR H 1 5 ? 2.965 102.116 7.530 1.00 32.09 5 THR H N 1
ATOM 7210 C CA . THR H 1 5 ? 3.692 101.931 6.282 1.00 31.07 5 THR H CA 1
ATOM 7211 C C . THR H 1 5 ? 4.121 103.251 5.627 1.00 31.08 5 THR H C 1
ATOM 7212 O O . THR H 1 5 ? 5.284 103.405 5.232 1.00 30.50 5 THR H O 1
ATOM 7216 N N . GLN H 1 6 ? 3.201 104.207 5.507 1.00 30.38 6 GLN H N 1
ATOM 7217 C CA . GLN H 1 6 ? 3.601 105.499 4.982 1.00 30.82 6 GLN H CA 1
ATOM 7218 C C . GLN H 1 6 ? 4.649 106.179 5.850 1.00 29.95 6 GLN H C 1
ATOM 7219 O O . GLN H 1 6 ? 5.602 106.741 5.323 1.00 30.99 6 GLN H O 1
ATOM 7225 N N . SER H 1 7 ? 4.467 106.111 7.168 1.00 28.93 7 SER H N 1
ATOM 7226 C CA . SER H 1 7 ? 5.390 106.756 8.104 1.00 29.32 7 SER H CA 1
ATOM 7227 C C . SER H 1 7 ? 6.770 106.113 8.009 1.00 29.43 7 SER H C 1
ATOM 7228 O O . SER H 1 7 ? 7.784 106.818 7.936 1.00 28.90 7 SER H O 1
ATOM 7231 N N . LEU H 1 8 ? 6.805 104.778 7.973 1.00 28.57 8 LEU H N 1
ATOM 7232 C CA . LEU H 1 8 ? 8.098 104.103 7.857 1.00 29.47 8 LEU H CA 1
ATOM 7233 C C . LEU H 1 8 ? 8.748 104.400 6.513 1.00 29.77 8 LEU H C 1
ATOM 7234 O O . LEU H 1 8 ? 9.954 104.636 6.444 1.00 30.03 8 LEU H O 1
ATOM 7239 N N . ARG H 1 9 ? 7.946 104.415 5.453 1.00 30.56 9 ARG H N 1
ATOM 7240 C CA . ARG H 1 9 ? 8.430 104.753 4.117 1.00 31.95 9 ARG H CA 1
ATOM 7241 C C . ARG H 1 9 ? 9.195 106.083 4.106 1.00 33.27 9 ARG H C 1
ATOM 7242 O O . ARG H 1 9 ? 10.254 106.209 3.454 1.00 33.54 9 ARG H O 1
ATOM 7250 N N . GLU H 1 10 ? 8.644 107.065 4.817 1.00 33.62 10 GLU H N 1
ATOM 7251 C CA . GLU H 1 10 ? 9.251 108.385 4.907 1.00 34.75 10 GLU H CA 1
ATOM 7252 C C . GLU H 1 10 ? 10.576 108.297 5.642 1.00 34.50 10 GLU H C 1
ATOM 7253 O O . GLU H 1 10 ? 11.555 108.908 5.215 1.00 35.17 10 GLU H O 1
ATOM 7259 N N . VAL H 1 11 ? 10.602 107.547 6.744 1.00 34.32 11 VAL H N 1
ATOM 7260 C CA . VAL H 1 11 ? 11.815 107.428 7.557 1.00 34.82 11 VAL H CA 1
ATOM 7261 C C . VAL H 1 11 ? 12.893 106.713 6.750 1.00 35.57 11 VAL H C 1
ATOM 7262 O O . VAL H 1 11 ? 14.038 107.168 6.686 1.00 35.27 11 VAL H O 1
ATOM 7266 N N . ILE H 1 12 ? 12.510 105.596 6.136 1.00 36.38 12 ILE H N 1
ATOM 7267 C CA . ILE H 1 12 ? 13.437 104.799 5.326 1.00 37.45 12 ILE H CA 1
ATOM 7268 C C . ILE H 1 12 ? 14.048 105.683 4.249 1.00 37.70 12 ILE H C 1
ATOM 7269 O O . ILE H 1 12 ? 15.272 105.714 4.101 1.00 38.01 12 ILE H O 1
ATOM 7274 N N . LYS H 1 13 ? 13.193 106.406 3.520 1.00 38.13 13 LYS H N 1
ATOM 7275 C CA . LYS H 1 13 ? 13.624 107.320 2.454 1.00 39.19 13 LYS H CA 1
ATOM 7276 C C . LYS H 1 13 ? 14.496 108.476 2.969 1.00 39.13 13 LYS H C 1
ATOM 7277 O O . LYS H 1 13 ? 15.427 108.912 2.293 1.00 40.05 13 LYS H O 1
ATOM 7283 N N . ALA H 1 14 ? 14.190 108.972 4.163 1.00 38.69 14 ALA H N 1
ATOM 7284 C CA . ALA H 1 14 ? 14.963 110.062 4.755 1.00 37.97 14 ALA H CA 1
ATOM 7285 C C . ALA H 1 14 ? 16.382 109.587 5.066 1.00 37.44 14 ALA H C 1
ATOM 7286 O O . ALA H 1 14 ? 17.356 110.264 4.733 1.00 37.35 14 ALA H O 1
ATOM 7288 N N . MET H 1 15 ? 16.494 108.407 5.682 1.00 36.85 15 MET H N 1
ATOM 7289 C CA . MET H 1 15 ? 17.802 107.844 6.013 1.00 35.70 15 MET H CA 1
ATOM 7290 C C . MET H 1 15 ? 18.710 107.693 4.780 1.00 35.47 15 MET H C 1
ATOM 7291 O O . MET H 1 15 ? 19.901 108.036 4.840 1.00 34.34 15 MET H O 1
ATOM 7296 N N . THR H 1 16 ? 18.147 107.209 3.662 1.00 35.11 16 THR H N 1
ATOM 7297 C CA . THR H 1 16 ? 18.926 106.986 2.428 1.00 35.68 16 THR H CA 1
ATOM 7298 C C . THR H 1 16 ? 19.354 108.255 1.691 1.00 36.28 16 THR H C 1
ATOM 7299 O O . THR H 1 16 ? 20.180 108.194 0.775 1.00 36.35 16 THR H O 1
ATOM 7303 N N . LYS H 1 17 ? 18.801 109.402 2.089 1.00 36.93 17 LYS H N 1
ATOM 7304 C CA . LYS H 1 17 ? 19.182 110.688 1.490 1.00 37.73 17 LYS H CA 1
ATOM 7305 C C . LYS H 1 17 ? 20.620 111.090 1.850 1.00 37.33 17 LYS H C 1
ATOM 7306 O O . LYS H 1 17 ? 21.256 111.867 1.136 1.00 37.53 17 LYS H O 1
ATOM 7312 N N . ALA H 1 18 ? 21.132 110.529 2.947 1.00 36.93 18 ALA H N 1
ATOM 7313 C CA . ALA H 1 18 ? 22.410 110.961 3.511 1.00 35.98 18 ALA H CA 1
ATOM 7314 C C . ALA H 1 18 ? 23.612 110.505 2.694 1.00 35.28 18 ALA H C 1
ATOM 7315 O O . ALA H 1 18 ? 23.516 109.605 1.857 1.00 35.09 18 ALA H O 1
ATOM 7317 N N . ARG H 1 19 ? 24.738 111.165 2.938 1.00 34.45 19 ARG H N 1
ATOM 7318 C CA . ARG H 1 19 ? 26.019 110.807 2.349 1.00 33.83 19 ARG H CA 1
ATOM 7319 C C . ARG H 1 19 ? 26.662 109.637 3.114 1.00 32.20 19 ARG H C 1
ATOM 7320 O O . ARG H 1 19 ? 27.697 109.103 2.697 1.00 33.44 19 ARG H O 1
ATOM 7328 N N . ASN H 1 20 ? 26.054 109.259 4.234 1.00 29.64 20 ASN H N 1
ATOM 7329 C CA . ASN H 1 20 ? 26.581 108.189 5.076 1.00 27.63 20 ASN H CA 1
ATOM 7330 C C . ASN H 1 20 ? 26.302 106.802 4.470 1.00 26.21 20 ASN H C 1
ATOM 7331 O O . ASN H 1 20 ? 25.817 106.705 3.343 1.00 26.55 20 ASN H O 1
ATOM 7336 N N . PHE H 1 21 ? 26.612 105.731 5.211 1.00 25.20 21 PHE H N 1
ATOM 7337 C CA . PHE H 1 21 ? 26.456 104.391 4.666 1.00 24.43 21 PHE H CA 1
ATOM 7338 C C . PHE H 1 21 ? 25.016 104.005 4.389 1.00 24.50 21 PHE H C 1
ATOM 7339 O O . PHE H 1 21 ? 24.765 103.117 3.560 1.00 24.46 21 PHE H O 1
ATOM 7347 N N . GLU H 1 22 ? 24.083 104.687 5.045 1.00 24.11 22 GLU H N 1
ATOM 7348 C CA . GLU H 1 22 ? 22.661 104.375 4.884 1.00 24.29 22 GLU H CA 1
ATOM 7349 C C . GLU H 1 22 ? 22.243 104.548 3.424 1.00 24.32 22 GLU H C 1
ATOM 7350 O O . GLU H 1 22 ? 21.225 103.993 2.974 1.00 24.44 22 GLU H O 1
ATOM 7356 N N . ARG H 1 23 ? 23.030 105.334 2.700 1.00 24.60 23 ARG H N 1
ATOM 7357 C CA . ARG H 1 23 ? 22.835 105.575 1.266 1.00 25.86 23 ARG H CA 1
ATOM 7358 C C . ARG H 1 23 ? 22.753 104.296 0.422 1.00 26.02 23 ARG H C 1
ATOM 7359 O O . ARG H 1 23 ? 22.066 104.267 -0.588 1.00 25.98 23 ARG H O 1
ATOM 7367 N N . VAL H 1 24 ? 23.439 103.231 0.846 1.00 25.65 24 VAL H N 1
ATOM 7368 C CA . VAL H 1 24 ? 23.571 102.024 0.004 1.00 25.44 24 VAL H CA 1
ATOM 7369 C C . VAL H 1 24 ? 22.255 101.244 -0.205 1.00 25.96 24 VAL H C 1
ATOM 7370 O O . VAL H 1 24 ? 22.180 100.321 -1.035 1.00 26.00 24 VAL H O 1
ATOM 7374 N N . LEU H 1 25 ? 21.244 101.597 0.580 1.00 26.83 25 LEU H N 1
ATOM 7375 C CA . LEU H 1 25 ? 19.918 100.981 0.491 1.00 27.36 25 LEU H CA 1
ATOM 7376 C C . LEU H 1 25 ? 18.922 101.858 -0.260 1.00 27.82 25 LEU H C 1
ATOM 7377 O O . LEU H 1 25 ? 17.722 101.623 -0.200 1.00 27.15 25 LEU H O 1
ATOM 7382 N N . GLY H 1 26 ? 19.434 102.883 -0.942 1.00 27.90 26 GLY H N 1
ATOM 7383 C CA . GLY H 1 26 ? 18.587 103.842 -1.665 1.00 28.72 26 GLY H CA 1
ATOM 7384 C C . GLY H 1 26 ? 17.563 103.232 -2.608 1.00 29.48 26 GLY H C 1
ATOM 7385 O O . GLY H 1 26 ? 16.513 103.841 -2.866 1.00 29.16 26 GLY H O 1
ATOM 7386 N N . LYS H 1 27 ? 17.866 102.053 -3.148 1.00 29.37 27 LYS H N 1
ATOM 7387 C CA . LYS H 1 27 ? 16.973 101.382 -4.103 1.00 30.33 27 LYS H CA 1
ATOM 7388 C C . LYS H 1 27 ? 15.882 100.498 -3.476 1.00 30.99 27 LYS H C 1
ATOM 7389 O O . LYS H 1 27 ? 15.039 99.945 -4.192 1.00 30.79 27 LYS H O 1
ATOM 7395 N N . ILE H 1 28 ? 15.881 100.335 -2.158 1.00 31.02 28 ILE H N 1
ATOM 7396 C CA . ILE H 1 28 ? 14.862 99.457 -1.573 1.00 31.25 28 ILE H CA 1
ATOM 7397 C C . ILE H 1 28 ? 13.493 100.130 -1.613 1.00 30.69 28 ILE H C 1
ATOM 7398 O O . ILE H 1 28 ? 13.395 101.364 -1.592 1.00 30.06 28 ILE H O 1
ATOM 7403 N N . THR H 1 29 ? 12.453 99.310 -1.666 1.00 30.34 29 THR H N 1
ATOM 7404 C CA . THR H 1 29 ? 11.089 99.807 -1.547 1.00 30.95 29 THR H CA 1
ATOM 7405 C C . THR H 1 29 ? 10.441 99.161 -0.323 1.00 30.65 29 THR H C 1
ATOM 7406 O O . THR H 1 29 ? 10.821 98.056 0.064 1.00 30.31 29 THR H O 1
ATOM 7410 N N . LEU H 1 30 ? 9.493 99.865 0.289 1.00 30.43 30 LEU H N 1
ATOM 7411 C CA . LEU H 1 30 ? 8.762 99.343 1.439 1.00 29.77 30 LEU H CA 1
ATOM 7412 C C . LEU H 1 30 ? 7.454 98.771 0.965 1.00 30.58 30 LEU H C 1
ATOM 7413 O O . LEU H 1 30 ? 6.703 99.463 0.252 1.00 29.98 30 LEU H O 1
ATOM 7418 N N . VAL H 1 31 ? 7.185 97.519 1.344 1.00 29.95 31 VAL H N 1
ATOM 7419 C CA . VAL H 1 31 ? 5.914 96.866 1.017 1.00 29.78 31 VAL H CA 1
ATOM 7420 C C . VAL H 1 31 ? 4.874 97.062 2.129 1.00 29.79 31 VAL H C 1
ATOM 7421 O O . VAL H 1 31 ? 3.743 97.485 1.870 1.00 29.50 31 VAL H O 1
ATOM 7425 N N . SER H 1 32 ? 5.259 96.767 3.367 1.00 28.60 32 SER H N 1
ATOM 7426 C CA . SER H 1 32 ? 4.367 96.912 4.505 1.00 28.38 32 SER H CA 1
ATOM 7427 C C . SER H 1 32 ? 5.154 97.057 5.796 1.00 28.74 32 SER H C 1
ATOM 7428 O O . SER H 1 32 ? 6.238 96.469 5.935 1.00 27.09 32 SER H O 1
ATOM 7431 N N . ALA H 1 33 ? 4.619 97.871 6.706 1.00 27.82 33 ALA H N 1
ATOM 7432 C CA . ALA H 1 33 ? 5.089 97.957 8.078 1.00 28.69 33 ALA H CA 1
ATOM 7433 C C . ALA H 1 33 ? 3.911 97.643 8.985 1.00 29.05 33 ALA H C 1
ATOM 7434 O O . ALA H 1 33 ? 2.798 98.152 8.778 1.00 29.66 33 ALA H O 1
ATOM 7436 N N . ALA H 1 34 ? 4.154 96.790 9.969 1.00 28.64 34 ALA H N 1
ATOM 7437 C CA . ALA H 1 34 ? 3.158 96.341 10.931 1.00 28.76 34 ALA H CA 1
ATOM 7438 C C . ALA H 1 34 ? 3.900 96.219 12.260 1.00 28.23 34 ALA H C 1
ATOM 7439 O O . ALA H 1 34 ? 5.127 96.281 12.265 1.00 28.28 34 ALA H O 1
ATOM 7441 N N . PRO H 1 35 ? 3.175 96.089 13.390 1.00 28.52 35 PRO H N 1
ATOM 7442 C CA . PRO H 1 35 ? 3.908 95.949 14.651 1.00 28.60 35 PRO H CA 1
ATOM 7443 C C . PRO H 1 35 ? 4.924 94.795 14.598 1.00 27.87 35 PRO H C 1
ATOM 7444 O O . PRO H 1 35 ? 4.540 93.664 14.340 1.00 28.11 35 PRO H O 1
ATOM 7448 N N . GLY H 1 36 ? 6.203 95.131 14.787 1.00 28.43 36 GLY H N 1
ATOM 7449 C CA . GLY H 1 36 ? 7.310 94.165 14.800 1.00 28.04 36 GLY H CA 1
ATOM 7450 C C . GLY H 1 36 ? 7.507 93.349 13.530 1.00 27.91 36 GLY H C 1
ATOM 7451 O O . GLY H 1 36 ? 8.058 92.236 13.577 1.00 28.93 36 GLY H O 1
ATOM 7452 N N . LYS H 1 37 ? 7.034 93.864 12.395 1.00 26.71 37 LYS H N 1
ATOM 7453 C CA . LYS H 1 37 ? 7.168 93.151 11.125 1.00 26.43 37 LYS H CA 1
ATOM 7454 C C . LYS H 1 37 ? 7.279 94.150 9.992 1.00 25.80 37 LYS H C 1
ATOM 7455 O O . LYS H 1 37 ? 6.399 94.996 9.828 1.00 26.18 37 LYS H O 1
ATOM 7461 N N . VAL H 1 38 ? 8.346 94.032 9.206 1.00 24.25 38 VAL H N 1
ATOM 7462 C CA . VAL H 1 38 ? 8.564 94.919 8.071 1.00 24.24 38 VAL H CA 1
ATOM 7463 C C . VAL H 1 38 ? 8.898 94.085 6.842 1.00 24.82 38 VAL H C 1
ATOM 7464 O O . VAL H 1 38 ? 9.671 93.125 6.939 1.00 24.80 38 VAL H O 1
ATOM 7468 N N . ILE H 1 39 ? 8.321 94.444 5.695 1.00 23.01 39 ILE H N 1
ATOM 7469 C CA . ILE H 1 39 ? 8.597 93.717 4.440 1.00 24.42 39 ILE H CA 1
ATOM 7470 C C . ILE H 1 39 ? 9.063 94.754 3.435 1.00 24.39 39 ILE H C 1
ATOM 7471 O O . ILE H 1 39 ? 8.343 95.740 3.193 1.00 24.75 39 ILE H O 1
ATOM 7476 N N . CYS H 1 40 ? 10.256 94.538 2.872 1.00 24.22 40 CYS H N 1
ATOM 7477 C CA . CYS H 1 40 ? 10.819 95.412 1.848 1.00 24.78 40 CYS H CA 1
ATOM 7478 C C . CYS H 1 40 ? 11.136 94.595 0.613 1.00 24.78 40 CYS H C 1
ATOM 7479 O O . CYS H 1 40 ? 11.181 93.367 0.666 1.00 24.76 40 CYS H O 1
ATOM 7482 N N . GLU H 1 41 ? 11.352 95.282 -0.498 1.00 25.32 41 GLU H N 1
ATOM 7483 C CA . GLU H 1 41 ? 11.799 94.643 -1.727 1.00 26.54 41 GLU H CA 1
ATOM 7484 C C . GLU H 1 41 ? 12.947 95.412 -2.365 1.00 26.71 41 GLU H C 1
ATOM 7485 O O . GLU H 1 41 ? 13.152 96.595 -2.077 1.00 27.14 41 GLU H O 1
ATOM 7491 N N . MET H 1 42 ? 13.711 94.725 -3.195 1.00 26.84 42 MET H N 1
ATOM 7492 C CA . MET H 1 42 ? 14.812 95.359 -3.923 1.00 27.97 42 MET H CA 1
ATOM 7493 C C . MET H 1 42 ? 15.168 94.575 -5.170 1.00 27.90 42 MET H C 1
ATOM 7494 O O . MET H 1 42 ? 15.286 93.356 -5.113 1.00 28.04 42 MET H O 1
ATOM 7499 N N . LYS H 1 43 ? 15.342 95.270 -6.298 1.00 28.51 43 LYS H N 1
ATOM 7500 C CA . LYS H 1 43 ? 15.891 94.641 -7.506 1.00 29.37 43 LYS H CA 1
ATOM 7501 C C . LYS H 1 43 ? 17.415 94.718 -7.443 1.00 28.60 43 LYS H C 1
ATOM 7502 O O . LYS H 1 43 ? 17.977 95.797 -7.200 1.00 29.26 43 LYS H O 1
ATOM 7508 N N . VAL H 1 44 ? 18.076 93.576 -7.638 1.00 27.12 44 VAL H N 1
ATOM 7509 C CA . VAL H 1 44 ? 19.532 93.520 -7.593 1.00 26.95 44 VAL H CA 1
ATOM 7510 C C . VAL H 1 44 ? 20.111 94.159 -8.851 1.00 27.78 44 VAL H C 1
ATOM 7511 O O . VAL H 1 44 ? 19.962 93.632 -9.956 1.00 28.96 44 VAL H O 1
ATOM 7515 N N . GLU H 1 45 ? 20.778 95.291 -8.676 1.00 28.11 45 GLU H N 1
ATOM 7516 C CA . GLU H 1 45 ? 21.467 95.926 -9.807 1.00 27.82 45 GLU H CA 1
ATOM 7517 C C . GLU H 1 45 ? 22.978 95.981 -9.581 1.00 27.77 45 GLU H C 1
ATOM 7518 O O . GLU H 1 45 ? 23.481 95.546 -8.536 1.00 26.43 45 GLU H O 1
ATOM 7523 N N . GLU H 1 46 ? 23.703 96.494 -10.575 1.00 26.93 46 GLU H N 1
ATOM 7524 C CA . GLU H 1 46 ? 25.153 96.518 -10.533 1.00 26.55 46 GLU H CA 1
ATOM 7525 C C . GLU H 1 46 ? 25.739 96.999 -9.204 1.00 25.95 46 GLU H C 1
ATOM 7526 O O . GLU H 1 46 ? 26.656 96.360 -8.683 1.00 25.57 46 GLU H O 1
ATOM 7532 N N . GLU H 1 47 ? 25.195 98.103 -8.671 1.00 25.06 47 GLU H N 1
ATOM 7533 C CA . GLU H 1 47 ? 25.700 98.751 -7.452 1.00 25.94 47 GLU H CA 1
ATOM 7534 C C . GLU H 1 47 ? 25.617 97.834 -6.236 1.00 24.67 47 GLU H C 1
ATOM 7535 O O . GLU H 1 47 ? 26.261 98.088 -5.213 1.00 24.66 47 GLU H O 1
ATOM 7541 N N . HIS H 1 48 ? 24.832 96.768 -6.386 1.00 24.03 48 HIS H N 1
ATOM 7542 C CA . HIS H 1 48 ? 24.579 95.819 -5.276 1.00 25.06 48 HIS H CA 1
ATOM 7543 C C . HIS H 1 48 ? 25.421 94.564 -5.340 1.00 24.94 48 HIS H C 1
ATOM 7544 O O . HIS H 1 48 ? 25.386 93.733 -4.407 1.00 24.18 48 HIS H O 1
ATOM 7551 N N . THR H 1 49 ? 26.170 94.398 -6.428 1.00 25.04 49 THR H N 1
ATOM 7552 C CA . THR H 1 49 ? 26.797 93.121 -6.691 1.00 25.02 49 THR H CA 1
ATOM 7553 C C . THR H 1 49 ? 28.250 93.026 -6.233 1.00 25.00 49 THR H C 1
ATOM 7554 O O . THR H 1 49 ? 28.899 94.031 -5.931 1.00 24.10 49 THR H O 1
ATOM 7558 N N . ASN H 1 50 ? 28.744 91.793 -6.158 1.00 24.92 50 ASN H N 1
ATOM 7559 C CA . ASN H 1 50 ? 30.152 91.528 -5.947 1.00 26.69 50 ASN H CA 1
ATOM 7560 C C . ASN H 1 50 ? 30.809 91.302 -7.320 1.00 27.80 50 ASN H C 1
ATOM 7561 O O . ASN H 1 50 ? 30.155 91.514 -8.357 1.00 27.35 50 ASN H O 1
ATOM 7566 N N . ALA H 1 51 ? 32.057 90.836 -7.287 1.00 28.80 51 ALA H N 1
ATOM 7567 C CA . ALA H 1 51 ? 32.890 90.574 -8.464 1.00 30.19 51 ALA H CA 1
ATOM 7568 C C . ALA H 1 51 ? 32.399 89.444 -9.385 1.00 31.07 51 ALA H C 1
ATOM 7569 O O . ALA H 1 51 ? 32.833 89.351 -10.545 1.00 32.66 51 ALA H O 1
ATOM 7571 N N . ILE H 1 52 ? 31.520 88.579 -8.878 1.00 30.26 52 ILE H N 1
ATOM 7572 C CA . ILE H 1 52 ? 30.963 87.500 -9.692 1.00 30.44 52 ILE H CA 1
ATOM 7573 C C . ILE H 1 52 ? 29.512 87.781 -10.112 1.00 30.36 52 ILE H C 1
ATOM 7574 O O . ILE H 1 52 ? 28.802 86.876 -10.586 1.00 31.16 52 ILE H O 1
ATOM 7579 N N . GLY H 1 53 ? 29.076 89.036 -9.952 1.00 29.61 53 GLY H N 1
ATOM 7580 C CA . GLY H 1 53 ? 27.759 89.488 -10.373 1.00 28.93 53 GLY H CA 1
ATOM 7581 C C . GLY H 1 53 ? 26.553 89.027 -9.567 1.00 28.20 53 GLY H C 1
ATOM 7582 O O . GLY H 1 53 ? 25.426 89.079 -10.055 1.00 29.39 53 GLY H O 1
ATOM 7583 N N . THR H 1 54 ? 26.766 88.571 -8.330 1.00 26.26 54 THR H N 1
ATOM 7584 C CA . THR H 1 54 ? 25.617 88.273 -7.479 1.00 24.99 54 THR H CA 1
ATOM 7585 C C . THR H 1 54 ? 25.553 89.275 -6.315 1.00 24.00 54 THR H C 1
ATOM 7586 O O . THR H 1 54 ? 26.492 90.049 -6.099 1.00 23.30 54 THR H O 1
ATOM 7590 N N . LEU H 1 55 ? 24.431 89.272 -5.593 1.00 24.52 55 LEU H N 1
ATOM 7591 C CA . LEU H 1 55 ? 24.245 90.170 -4.457 1.00 22.73 55 LEU H CA 1
ATOM 7592 C C . LEU H 1 55 ? 25.422 90.024 -3.473 1.00 22.19 55 LEU H C 1
ATOM 7593 O O . LEU H 1 55 ? 25.746 88.915 -3.047 1.00 21.31 55 LEU H O 1
ATOM 7598 N N . HIS H 1 56 ? 26.035 91.155 -3.106 1.00 20.94 56 HIS H N 1
ATOM 7599 C CA . HIS H 1 56 ? 27.227 91.120 -2.280 1.00 20.24 56 HIS H CA 1
ATOM 7600 C C . HIS H 1 56 ? 26.825 90.709 -0.863 1.00 20.50 56 HIS H C 1
ATOM 7601 O O . HIS H 1 56 ? 25.856 91.248 -0.316 1.00 20.22 56 HIS H O 1
ATOM 7608 N N . GLY H 1 57 ? 27.569 89.768 -0.290 1.00 20.09 57 GLY H N 1
ATOM 7609 C CA . GLY H 1 57 ? 27.286 89.296 1.081 1.00 20.84 57 GLY H CA 1
ATOM 7610 C C . GLY H 1 57 ? 27.205 90.377 2.151 1.00 20.79 57 GLY H C 1
ATOM 7611 O O . GLY H 1 57 ? 26.475 90.220 3.142 1.00 20.97 57 GLY H O 1
ATOM 7612 N N . GLY H 1 58 ? 28.017 91.420 1.975 1.00 19.66 58 GLY H N 1
ATOM 7613 C CA . GLY H 1 58 ? 28.095 92.582 2.872 1.00 21.30 58 GLY H CA 1
ATOM 7614 C C . GLY H 1 58 ? 26.835 93.398 2.790 1.00 20.59 58 GLY H C 1
ATOM 7615 O O . GLY H 1 58 ? 26.356 93.909 3.805 1.00 19.38 58 GLY H O 1
ATOM 7616 N N . LEU H 1 59 ? 26.282 93.497 1.577 1.00 20.50 59 LEU H N 1
ATOM 7617 C CA . LEU H 1 59 ? 25.018 94.178 1.389 1.00 21.07 59 LEU H CA 1
ATOM 7618 C C . LEU H 1 59 ? 23.854 93.358 1.973 1.00 21.13 59 LEU H C 1
ATOM 7619 O O . LEU H 1 59 ? 22.940 93.906 2.598 1.00 21.16 59 LEU H O 1
ATOM 7624 N N . THR H 1 60 ? 23.913 92.044 1.818 1.00 21.75 60 THR H N 1
ATOM 7625 C CA . THR H 1 60 ? 22.929 91.176 2.464 1.00 21.03 60 THR H CA 1
ATOM 7626 C C . THR H 1 60 ? 22.942 91.435 3.980 1.00 20.58 60 THR H C 1
ATOM 7627 O O . THR H 1 60 ? 21.877 91.604 4.578 1.00 18.32 60 THR H O 1
ATOM 7631 N N . ALA H 1 61 ? 24.139 91.514 4.567 1.00 19.16 61 ALA H N 1
ATOM 7632 C CA . ALA H 1 61 ? 24.275 91.785 6.010 1.00 19.80 61 ALA H CA 1
ATOM 7633 C C . ALA H 1 61 ? 23.685 93.173 6.346 1.00 19.06 61 ALA H C 1
ATOM 7634 O O . ALA H 1 61 ? 23.016 93.353 7.382 1.00 19.87 61 ALA H O 1
ATOM 7636 N N . THR H 1 62 ? 23.981 94.147 5.494 1.00 19.32 62 THR H N 1
ATOM 7637 C CA . THR H 1 62 ? 23.453 95.511 5.652 1.00 19.49 62 THR H CA 1
ATOM 7638 C C . THR H 1 62 ? 21.921 95.529 5.627 1.00 19.63 62 THR H C 1
ATOM 7639 O O . THR H 1 62 ? 21.279 96.203 6.434 1.00 21.15 62 THR H O 1
ATOM 7643 N N . LEU H 1 63 ? 21.358 94.745 4.728 1.00 20.01 63 LEU H N 1
ATOM 7644 C CA . LEU H 1 63 ? 19.887 94.559 4.650 1.00 21.13 63 LEU H CA 1
ATOM 7645 C C . LEU H 1 63 ? 19.307 93.961 5.925 1.00 20.61 63 LEU H C 1
ATOM 7646 O O . LEU H 1 63 ? 18.344 94.482 6.490 1.00 21.45 63 LEU H O 1
ATOM 7651 N N . VAL H 1 64 ? 19.924 92.900 6.425 1.00 20.48 64 VAL H N 1
ATOM 7652 C CA . VAL H 1 64 ? 19.532 92.315 7.690 1.00 20.18 64 VAL H CA 1
ATOM 7653 C C . VAL H 1 64 ? 19.567 93.347 8.818 1.00 20.88 64 VAL H C 1
ATOM 7654 O O . VAL H 1 64 ? 18.620 93.462 9.589 1.00 20.83 64 VAL H O 1
ATOM 7658 N N . ASP H 1 65 ? 20.683 94.065 8.900 1.00 20.80 65 ASP H N 1
ATOM 7659 C CA . ASP H 1 65 ? 20.927 95.034 9.945 1.00 22.11 65 ASP H CA 1
ATOM 7660 C C . ASP H 1 65 ? 19.868 96.140 9.916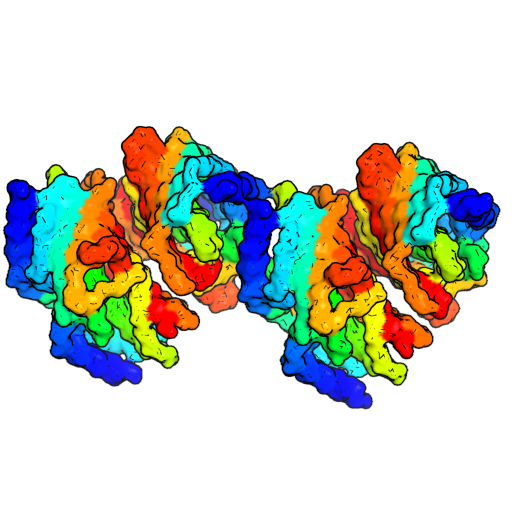 1.00 22.11 65 ASP H C 1
ATOM 7661 O O . ASP H 1 65 ? 19.217 96.418 10.936 1.00 23.15 65 ASP H O 1
ATOM 7666 N N . ASN H 1 66 ? 19.678 96.747 8.750 1.00 22.29 66 ASN H N 1
ATOM 7667 C CA . ASN H 1 66 ? 18.789 97.909 8.648 1.00 22.49 66 ASN H CA 1
ATOM 7668 C C . ASN H 1 66 ? 17.317 97.534 8.770 1.00 22.81 66 ASN H C 1
ATOM 7669 O O . ASN H 1 66 ? 16.555 98.208 9.493 1.00 22.43 66 ASN H O 1
ATOM 7674 N N . ILE H 1 67 ? 16.917 96.466 8.080 1.00 21.64 67 ILE H N 1
ATOM 7675 C CA . ILE H 1 67 ? 15.489 96.153 8.003 1.00 22.11 67 ILE H CA 1
ATOM 7676 C C . ILE H 1 67 ? 15.008 95.579 9.344 1.00 22.24 67 ILE H C 1
ATOM 7677 O O . ILE H 1 67 ? 13.893 95.880 9.795 1.00 23.96 67 ILE H O 1
ATOM 7682 N N . SER H 1 68 ? 15.865 94.831 10.045 1.00 22.12 68 SER H N 1
ATOM 7683 C CA . SER H 1 68 ? 15.501 94.429 11.401 1.00 22.26 68 SER H CA 1
ATOM 7684 C C . SER H 1 68 ? 15.369 95.645 12.316 1.00 22.99 68 SER H C 1
ATOM 7685 O O . SER H 1 68 ? 14.447 95.691 13.161 1.00 23.09 68 SER H O 1
ATOM 7688 N N . THR H 1 69 ? 16.259 96.633 12.126 1.00 22.00 69 THR H N 1
ATOM 7689 C CA . THR H 1 69 ? 16.203 97.878 12.918 1.00 23.18 69 THR H CA 1
ATOM 7690 C C . THR H 1 69 ? 14.874 98.612 12.654 1.00 23.20 69 THR H C 1
ATOM 7691 O O . THR H 1 69 ? 14.235 99.102 13.593 1.00 23.54 69 THR H O 1
ATOM 7695 N N . MET H 1 70 ? 14.451 98.638 11.396 1.00 22.99 70 MET H N 1
ATOM 7696 C CA A MET H 1 70 ? 13.174 99.250 11.037 0.50 23.36 70 MET H CA 1
ATOM 7697 C CA B MET H 1 70 ? 13.164 99.243 11.016 0.50 24.24 70 MET H CA 1
ATOM 7698 C C . MET H 1 70 ? 12.008 98.546 11.730 1.00 24.06 70 MET H C 1
ATOM 7699 O O . MET H 1 70 ? 11.067 99.192 12.182 1.00 24.49 70 MET H O 1
ATOM 7708 N N . ALA H 1 71 ? 12.080 97.219 11.839 1.00 23.12 71 ALA H N 1
ATOM 7709 C CA . ALA H 1 71 ? 11.038 96.487 12.545 1.00 23.41 71 ALA H CA 1
ATOM 7710 C C . ALA H 1 71 ? 11.001 96.852 14.033 1.00 23.98 71 ALA H C 1
ATOM 7711 O O . ALA H 1 71 ? 9.941 96.899 14.642 1.00 23.71 71 ALA H O 1
ATOM 7713 N N . LEU H 1 72 ? 12.170 97.103 14.623 1.00 24.63 72 LEU H N 1
ATOM 7714 C CA . LEU H 1 72 ? 12.258 97.621 15.997 1.00 26.36 72 LEU H CA 1
ATOM 7715 C C . LEU H 1 72 ? 11.629 99.002 16.191 1.00 27.52 72 LEU H C 1
ATOM 7716 O O . LEU H 1 72 ? 11.107 99.307 17.272 1.00 27.99 72 LEU H O 1
ATOM 7721 N N . LEU H 1 73 ? 11.695 99.845 15.161 1.00 28.47 73 LEU H N 1
ATOM 7722 C CA . LEU H 1 73 ? 11.035 101.164 15.194 1.00 29.47 73 LEU H CA 1
ATOM 7723 C C . LEU H 1 73 ? 9.505 101.029 15.213 1.00 29.71 73 LEU H C 1
ATOM 7724 O O . LEU H 1 73 ? 8.797 101.918 15.741 1.00 30.07 73 LEU H O 1
ATOM 7729 N N . CYS H 1 74 ? 9.013 99.921 14.643 1.00 30.40 74 CYS H N 1
ATOM 7730 C CA . CYS H 1 74 ? 7.573 99.595 14.569 1.00 30.14 74 CYS H CA 1
ATOM 7731 C C . CYS H 1 74 ? 7.124 98.840 15.812 1.00 30.43 74 CYS H C 1
ATOM 7732 O O . CYS H 1 74 ? 6.503 97.771 15.747 1.00 31.41 74 CYS H O 1
ATOM 7735 N N . THR H 1 75 ? 7.488 99.380 16.969 1.00 29.93 75 THR H N 1
ATOM 7736 C CA . THR H 1 75 ? 7.104 98.801 18.241 1.00 31.01 75 THR H CA 1
ATOM 7737 C C . THR H 1 75 ? 6.698 99.969 19.129 1.00 30.78 75 THR H C 1
ATOM 7738 O O . THR H 1 75 ? 7.066 101.101 18.845 1.00 30.87 75 THR H O 1
ATOM 7742 N N . GLU H 1 76 ? 5.971 99.676 20.202 1.00 32.03 76 GLU H N 1
ATOM 7743 C CA . GLU H 1 76 ? 5.544 100.689 21.179 1.00 32.91 76 GLU H CA 1
ATOM 7744 C C . GLU H 1 76 ? 6.744 101.476 21.736 1.00 33.16 76 GLU H C 1
ATOM 7745 O O . GLU H 1 76 ? 6.707 102.725 21.870 1.00 33.00 76 GLU H O 1
ATOM 7747 N N . ARG H 1 77 ? 7.820 100.754 22.037 1.00 32.55 77 ARG H N 1
ATOM 7748 C CA . ARG H 1 77 ? 9.026 101.406 22.547 1.00 32.22 77 ARG H CA 1
ATOM 7749 C C . ARG H 1 77 ? 9.774 102.224 21.491 1.00 31.01 77 ARG H C 1
ATOM 7750 O O . ARG H 1 77 ? 10.232 103.333 21.771 1.00 31.38 77 ARG H O 1
ATOM 7758 N N . GLY H 1 78 ? 9.889 101.688 20.279 1.00 30.73 78 GLY H N 1
ATOM 7759 C CA . GLY H 1 78 ? 10.499 102.412 19.156 1.00 30.08 78 GLY H CA 1
ATOM 7760 C C . GLY H 1 78 ? 11.958 102.794 19.347 1.00 30.22 78 GLY H C 1
ATOM 7761 O O . GLY H 1 78 ? 12.409 103.831 18.838 1.00 31.16 78 GLY H O 1
ATOM 7762 N N . ALA H 1 79 ? 12.695 101.969 20.090 1.00 29.54 79 ALA H N 1
ATOM 7763 C CA . ALA H 1 79 ? 14.131 102.170 20.284 1.00 28.69 79 ALA H CA 1
ATOM 7764 C C . ALA H 1 79 ? 14.858 101.357 19.229 1.00 28.26 79 ALA H C 1
ATOM 7765 O O . ALA H 1 79 ? 14.651 100.141 19.151 1.00 27.80 79 ALA H O 1
ATOM 7767 N N . PRO H 1 80 ? 15.686 102.019 18.406 1.00 27.86 80 PRO H N 1
ATOM 7768 C CA . PRO H 1 80 ? 16.434 101.325 17.353 1.00 27.13 80 PRO H CA 1
ATOM 7769 C C . PRO H 1 80 ? 17.534 100.419 17.922 1.00 26.98 80 PRO H C 1
ATOM 7770 O O . PRO H 1 80 ? 17.856 99.403 17.292 1.00 26.25 80 PRO H O 1
ATOM 7774 N N . GLY H 1 81 ? 18.099 100.784 19.083 1.00 25.40 81 GLY H N 1
ATOM 7775 C CA . GLY H 1 81 ? 19.193 100.013 19.708 1.00 24.29 81 GLY H CA 1
ATOM 7776 C C . GLY H 1 81 ? 20.527 100.074 18.949 1.00 23.61 81 GLY H C 1
ATOM 7777 O O . GLY H 1 81 ? 20.624 100.733 17.931 1.00 23.02 81 GLY H O 1
ATOM 7778 N N . VAL H 1 82 ? 21.560 99.395 19.461 1.00 23.25 82 VAL H N 1
ATOM 7779 C CA . VAL H 1 82 ? 22.818 99.244 18.716 1.00 22.47 82 VAL H CA 1
ATOM 7780 C C . VAL H 1 82 ? 23.126 97.732 18.608 1.00 21.93 82 VAL H C 1
ATOM 7781 O O . VAL H 1 82 ? 22.741 96.953 19.481 1.00 21.06 82 VAL H O 1
ATOM 7785 N N . SER H 1 83 ? 23.798 97.321 17.534 1.00 21.47 83 SER H N 1
ATOM 7786 C CA . SER H 1 83 ? 24.029 95.896 17.308 1.00 21.72 83 SER H CA 1
ATOM 7787 C C . SER H 1 83 ? 24.932 95.304 18.379 1.00 21.17 83 SER H C 1
ATOM 7788 O O . SER H 1 83 ? 25.941 95.928 18.786 1.00 21.66 83 SER H O 1
ATOM 7791 N N . VAL H 1 84 ? 24.600 94.094 18.830 1.00 20.63 84 VAL H N 1
ATOM 7792 C CA . VAL H 1 84 ? 25.473 93.323 19.715 1.00 21.22 84 VAL H CA 1
ATOM 7793 C C . VAL H 1 84 ? 25.994 92.066 18.968 1.00 20.85 84 VAL H C 1
ATOM 7794 O O . VAL H 1 84 ? 27.206 91.822 18.890 1.00 20.47 84 VAL H O 1
ATOM 7798 N N . ASP H 1 85 ? 25.065 91.292 18.417 1.00 20.30 85 ASP H N 1
ATOM 7799 C CA . ASP H 1 85 ? 25.441 90.095 17.651 1.00 19.43 85 ASP H CA 1
ATOM 7800 C C . ASP H 1 85 ? 24.608 89.978 16.395 1.00 19.34 85 ASP H C 1
ATOM 7801 O O . ASP H 1 85 ? 23.399 90.233 16.407 1.00 20.48 85 ASP H O 1
ATOM 7806 N N . MET H 1 86 ? 25.239 89.594 15.297 1.00 18.88 86 MET H N 1
ATOM 7807 C CA A MET H 1 86 ? 24.489 89.318 14.102 0.50 19.27 86 MET H CA 1
ATOM 7808 C CA B MET H 1 86 ? 24.506 89.344 14.068 0.50 19.88 86 MET H CA 1
ATOM 7809 C C . MET H 1 86 ? 25.082 88.105 13.425 1.00 19.28 86 MET H C 1
ATOM 7810 O O . MET H 1 86 ? 26.305 87.913 13.455 1.00 18.94 86 MET H O 1
ATOM 7819 N N . ASN H 1 87 ? 24.202 87.275 12.869 1.00 18.79 87 ASN H N 1
ATOM 7820 C CA . ASN H 1 87 ? 24.672 86.159 12.093 1.00 18.99 87 ASN H CA 1
ATOM 7821 C C . ASN H 1 87 ? 23.862 86.100 10.810 1.00 18.44 87 ASN H C 1
ATOM 7822 O O . ASN H 1 87 ? 22.725 86.568 10.759 1.00 18.84 87 ASN H O 1
ATOM 7827 N N . ILE H 1 88 ? 24.452 85.517 9.783 1.00 18.32 88 ILE H N 1
ATOM 7828 C CA . ILE H 1 88 ? 23.764 85.428 8.480 1.00 18.73 88 ILE H CA 1
ATOM 7829 C C . ILE H 1 88 ? 24.233 84.114 7.855 1.00 17.88 88 ILE H C 1
ATOM 7830 O O . ILE H 1 88 ? 25.414 83.798 7.932 1.00 17.07 88 ILE H O 1
ATOM 7835 N N . THR H 1 89 ? 23.287 83.364 7.281 1.00 17.62 89 THR H N 1
ATOM 7836 C CA . THR H 1 89 ? 23.560 82.143 6.535 1.00 19.33 89 THR H CA 1
ATOM 7837 C C . THR H 1 89 ? 23.099 82.357 5.102 1.00 18.84 89 THR H C 1
ATOM 7838 O O . THR H 1 89 ? 22.001 82.864 4.870 1.00 18.05 89 THR H O 1
ATOM 7842 N N . TYR H 1 90 ? 23.975 82.006 4.157 1.00 18.36 90 TYR H N 1
ATOM 7843 C CA . TYR H 1 90 ? 23.779 82.325 2.749 1.00 18.83 90 TYR H CA 1
ATOM 7844 C C . TYR H 1 90 ? 23.480 81.006 2.047 1.00 20.26 90 TYR H C 1
ATOM 7845 O O . TYR H 1 90 ? 24.379 80.169 1.916 1.00 20.54 90 TYR H O 1
ATOM 7854 N N . MET H 1 91 ? 22.251 80.867 1.558 1.00 21.59 91 MET H N 1
ATOM 7855 C CA . MET H 1 91 ? 21.762 79.587 1.044 1.00 23.99 91 MET H CA 1
ATOM 7856 C C . MET H 1 91 ? 21.670 79.489 -0.480 1.00 23.62 91 MET H C 1
ATOM 7857 O O . MET H 1 91 ? 21.815 78.390 -1.026 1.00 24.22 91 MET H O 1
ATOM 7862 N N . SER H 1 92 ? 21.423 80.627 -1.127 1.00 24.05 92 SER H N 1
ATOM 7863 C CA A SER H 1 92 ? 21.460 80.697 -2.592 0.50 24.34 92 SER H CA 1
ATOM 7864 C CA B SER H 1 92 ? 21.360 80.714 -2.597 0.50 24.63 92 SER H CA 1
ATOM 7865 C C . SER H 1 92 ? 21.798 82.093 -3.080 1.00 24.97 92 SER H C 1
ATOM 7866 O O . SER H 1 92 ? 21.558 83.097 -2.388 1.00 24.98 92 SER H O 1
ATOM 7871 N N . PRO H 1 93 ? 22.395 82.168 -4.286 1.00 25.43 93 PRO H N 1
ATOM 7872 C CA . PRO H 1 93 ? 22.758 83.487 -4.813 1.00 25.83 93 PRO H CA 1
ATOM 7873 C C . PRO H 1 93 ? 21.562 84.266 -5.301 1.00 26.38 93 PRO H C 1
ATOM 7874 O O . PRO H 1 93 ? 20.571 83.682 -5.770 1.00 26.42 93 PRO H O 1
ATOM 7878 N N . ALA H 1 94 ? 21.643 85.588 -5.157 1.00 27.43 94 ALA H N 1
ATOM 7879 C CA . ALA H 1 94 ? 20.681 86.486 -5.756 1.00 27.47 94 ALA H CA 1
ATOM 7880 C C . ALA H 1 94 ? 21.417 87.148 -6.918 1.00 29.36 94 ALA H C 1
ATOM 7881 O O . ALA H 1 94 ? 22.345 87.935 -6.713 1.00 29.18 94 ALA H O 1
ATOM 7883 N N . LYS H 1 95 ? 21.023 86.793 -8.138 1.00 29.97 95 LYS H N 1
ATOM 7884 C CA . LYS H 1 95 ? 21.751 87.223 -9.323 1.00 31.59 95 LYS H CA 1
ATOM 7885 C C . LYS H 1 95 ? 21.301 88.611 -9.774 1.00 31.22 95 LYS H C 1
ATOM 7886 O O . LYS H 1 95 ? 20.178 89.025 -9.519 1.00 29.74 95 LYS H O 1
ATOM 7891 N N . LEU H 1 96 ? 22.209 89.327 -10.436 1.00 32.27 96 LEU H N 1
ATOM 7892 C CA . LEU H 1 96 ? 21.914 90.625 -11.027 1.00 33.84 96 LEU H CA 1
ATOM 7893 C C . LEU H 1 96 ? 20.587 90.558 -11.779 1.00 33.96 96 LEU H C 1
ATOM 7894 O O . LEU H 1 96 ? 20.359 89.647 -12.585 1.00 35.31 96 LEU H O 1
ATOM 7899 N N . GLY H 1 97 ? 19.703 91.504 -11.510 1.00 34.33 97 GLY H N 1
ATOM 7900 C CA . GLY H 1 97 ? 18.407 91.519 -12.163 1.00 34.95 97 GLY H CA 1
ATOM 7901 C C . GLY H 1 97 ? 17.260 90.836 -11.430 1.00 35.49 97 GLY H C 1
ATOM 7902 O O . GLY H 1 97 ? 16.103 91.024 -11.807 1.00 35.65 97 GLY H O 1
ATOM 7903 N N . GLU H 1 98 ? 17.564 90.045 -10.394 1.00 34.93 98 GLU H N 1
ATOM 7904 C CA . GLU H 1 98 ? 16.515 89.394 -9.586 1.00 34.81 98 GLU H CA 1
ATOM 7905 C C . GLU H 1 98 ? 15.885 90.361 -8.587 1.00 33.84 98 GLU H C 1
ATOM 7906 O O . GLU H 1 98 ? 16.561 91.282 -8.103 1.00 33.09 98 GLU H O 1
ATOM 7912 N N . ASP H 1 99 ? 14.585 90.176 -8.305 1.00 32.40 99 ASP H N 1
ATOM 7913 C CA . ASP H 1 99 ? 13.889 90.930 -7.250 1.00 31.43 99 ASP H CA 1
ATOM 7914 C C . ASP H 1 99 ? 13.889 90.095 -6.002 1.00 30.40 99 ASP H C 1
ATOM 7915 O O . ASP H 1 99 ? 13.560 88.909 -6.041 1.00 29.83 99 ASP H O 1
ATOM 7920 N N . ILE H 1 100 ? 14.225 90.740 -4.892 1.00 29.10 100 ILE H N 1
ATOM 7921 C CA . ILE H 1 100 ? 14.313 90.048 -3.625 1.00 26.92 100 ILE H CA 1
ATOM 7922 C C . ILE H 1 100 ? 13.370 90.681 -2.629 1.00 26.07 100 ILE H C 1
ATOM 7923 O O . ILE H 1 100 ? 13.080 91.873 -2.714 1.00 25.85 100 ILE H O 1
ATOM 7928 N N . VAL H 1 101 ? 12.850 89.861 -1.716 1.00 24.24 101 VAL H N 1
ATOM 7929 C CA . VAL H 1 101 ? 11.999 90.328 -0.650 1.00 23.07 101 VAL H CA 1
ATOM 7930 C C . VAL H 1 101 ? 12.788 90.186 0.648 1.00 22.80 101 VAL H C 1
ATOM 7931 O O . VAL H 1 101 ? 13.414 89.150 0.870 1.00 22.50 101 VAL H O 1
ATOM 7935 N N . ILE H 1 102 ? 12.754 91.234 1.469 1.00 22.18 102 ILE H N 1
ATOM 7936 C CA . ILE H 1 102 ? 13.441 91.245 2.766 1.00 23.28 102 ILE H CA 1
ATOM 7937 C C . ILE H 1 102 ? 12.358 91.353 3.861 1.00 22.67 102 ILE H C 1
ATOM 7938 O O . ILE H 1 102 ? 11.671 92.352 3.966 1.00 24.02 102 ILE H O 1
ATOM 7943 N N . THR H 1 103 ? 12.204 90.301 4.656 1.00 22.14 103 THR H N 1
ATOM 7944 C CA . THR H 1 103 ? 11.149 90.241 5.668 1.00 22.74 103 THR H CA 1
ATOM 7945 C C . THR H 1 103 ? 11.782 90.166 7.051 1.00 23.02 103 THR H C 1
ATOM 7946 O O . THR H 1 103 ? 12.492 89.188 7.356 1.00 23.36 103 THR H O 1
ATOM 7950 N N . ALA H 1 104 ? 11.519 91.178 7.872 1.00 22.34 104 ALA H N 1
ATOM 7951 C CA . ALA H 1 104 ? 12.081 91.250 9.235 1.00 23.22 104 ALA H CA 1
ATOM 7952 C C . ALA H 1 104 ? 10.998 91.096 10.292 1.00 23.21 104 ALA H C 1
ATOM 7953 O O . ALA H 1 104 ? 9.914 91.685 10.161 1.00 22.78 104 ALA H O 1
ATOM 7955 N N . HIS H 1 105 ? 11.283 90.308 11.331 1.00 23.07 105 HIS H N 1
ATOM 7956 C CA A HIS H 1 105 ? 10.375 90.303 12.456 0.50 23.67 105 HIS H CA 1
ATOM 7957 C CA B HIS H 1 105 ? 10.376 90.040 12.469 0.50 23.26 105 HIS H CA 1
ATOM 7958 C C . HIS H 1 105 ? 11.079 90.365 13.795 1.00 23.46 105 HIS H C 1
ATOM 7959 O O . HIS H 1 105 ? 12.263 89.980 13.970 1.00 23.14 105 HIS H O 1
ATOM 7972 N N . VAL H 1 106 ? 10.395 91.013 14.721 1.00 23.68 106 VAL H N 1
ATOM 7973 C CA . VAL H 1 106 ? 10.906 91.152 16.071 1.00 23.64 106 VAL H CA 1
ATOM 7974 C C . VAL H 1 106 ? 10.483 89.887 16.794 1.00 24.67 106 VAL H C 1
ATOM 7975 O O . VAL H 1 106 ? 9.281 89.558 16.854 1.00 25.45 106 VAL H O 1
ATOM 7979 N N . LEU H 1 107 ? 11.464 89.169 17.334 1.00 23.31 107 LEU H N 1
ATOM 7980 C CA . LEU H 1 107 ? 11.205 87.876 17.999 1.00 23.48 107 LEU H CA 1
ATOM 7981 C C . LEU H 1 107 ? 10.881 88.038 19.481 1.00 23.81 107 LEU H C 1
ATOM 7982 O O . LEU H 1 107 ? 10.052 87.308 20.002 1.00 25.63 107 LEU H O 1
ATOM 7987 N N . LYS H 1 108 ? 11.558 88.961 20.152 1.00 24.50 108 LYS H N 1
ATOM 7988 C CA . LYS H 1 108 ? 11.381 89.228 21.585 1.00 25.65 108 LYS H CA 1
ATOM 7989 C C . LYS H 1 108 ? 11.961 90.617 21.840 1.00 26.17 108 LYS H C 1
ATOM 7990 O O . LYS H 1 108 ? 13.014 90.959 21.306 1.00 25.16 108 LYS H O 1
ATOM 7996 N N . GLN H 1 109 ? 11.265 91.421 22.647 1.00 27.74 109 GLN H N 1
ATOM 7997 C CA . GLN H 1 109 ? 11.843 92.647 23.167 1.00 28.90 109 GLN H CA 1
ATOM 7998 C C . GLN H 1 109 ? 11.883 92.626 24.702 1.00 29.72 109 GLN H C 1
ATOM 7999 O O . GLN H 1 109 ? 10.902 92.294 25.356 1.00 29.11 109 GLN H O 1
ATOM 8005 N N . GLY H 1 110 ? 13.047 92.912 25.265 1.00 30.02 110 GLY H N 1
ATOM 8006 C CA . GLY H 1 110 ? 13.172 93.011 26.715 1.00 30.31 110 GLY H CA 1
ATOM 8007 C C . GLY H 1 110 ? 13.511 94.404 27.174 1.00 30.52 110 GLY H C 1
ATOM 8008 O O . GLY H 1 110 ? 13.433 95.360 26.396 1.00 30.80 110 GLY H O 1
ATOM 8009 N N . LYS H 1 111 ? 13.916 94.513 28.441 1.00 30.38 111 LYS H N 1
ATOM 8010 C CA . LYS H 1 111 ? 14.292 95.801 29.020 1.00 30.60 111 LYS H CA 1
ATOM 8011 C C . LYS H 1 111 ? 15.520 96.395 28.352 1.00 30.66 111 LYS H C 1
ATOM 8012 O O . LYS H 1 111 ? 15.586 97.608 28.106 1.00 31.29 111 LYS H O 1
ATOM 8014 N N . THR H 1 112 ? 16.517 95.563 28.054 1.00 28.67 112 THR H N 1
ATOM 8015 C CA . THR H 1 112 ? 17.754 96.109 27.502 1.00 28.20 112 THR H CA 1
ATOM 8016 C C . THR H 1 112 ? 18.170 95.444 26.185 1.00 27.20 112 THR H C 1
ATOM 8017 O O . THR H 1 112 ? 19.100 95.914 25.543 1.00 27.04 112 THR H O 1
ATOM 8021 N N . LEU H 1 113 ? 17.504 94.348 25.820 1.00 24.93 113 LEU H N 1
ATOM 8022 C CA . LEU H 1 113 ? 17.867 93.634 24.577 1.00 24.28 113 LEU H CA 1
ATOM 8023 C C . LEU H 1 113 ? 16.661 93.343 23.701 1.00 23.81 113 LEU H C 1
ATOM 8024 O O . LEU H 1 113 ? 15.589 93.003 24.216 1.00 24.20 113 LEU H O 1
ATOM 8029 N N . ALA H 1 114 ? 16.856 93.408 22.380 1.00 22.44 114 ALA H N 1
ATOM 8030 C CA . ALA H 1 114 ? 15.804 93.063 21.406 1.00 22.26 114 ALA H CA 1
ATOM 8031 C C . ALA H 1 114 ? 16.386 92.020 20.472 1.00 21.68 114 ALA H C 1
ATOM 8032 O O . ALA H 1 114 ? 17.582 92.076 20.174 1.00 21.01 114 ALA H O 1
ATOM 8034 N N . PHE H 1 115 ? 15.549 91.089 20.042 1.00 21.56 115 PHE H N 1
ATOM 8035 C CA . PHE H 1 115 ? 15.962 89.958 19.202 1.00 21.80 115 PHE H CA 1
ATOM 8036 C C . PHE H 1 115 ? 15.112 89.949 17.936 1.00 22.06 115 PHE H C 1
ATOM 8037 O O . PHE H 1 115 ? 13.892 90.106 17.989 1.00 21.51 115 PHE H O 1
ATOM 8045 N N . THR H 1 116 ? 15.762 89.754 16.789 1.00 21.55 116 THR H N 1
ATOM 8046 C CA . THR H 1 116 ? 15.122 90.030 15.534 1.00 21.31 116 THR H CA 1
ATOM 8047 C C . THR H 1 116 ? 15.622 89.003 14.487 1.00 21.51 116 THR H C 1
ATOM 8048 O O . THR H 1 116 ? 16.768 88.548 14.578 1.00 20.62 116 THR H O 1
ATOM 8052 N N . SER H 1 117 ? 14.759 88.589 13.559 1.00 20.63 117 SER H N 1
ATOM 8053 C CA A SER H 1 117 ? 15.161 87.680 12.504 0.50 21.30 117 SER H CA 1
ATOM 8054 C CA B SER H 1 117 ? 15.150 87.640 12.479 0.50 20.95 117 SER H CA 1
ATOM 8055 C C . SER H 1 117 ? 14.807 88.249 11.135 1.00 21.03 117 SER H C 1
ATOM 8056 O O . SER H 1 117 ? 13.808 88.990 11.015 1.00 21.13 117 SER H O 1
ATOM 8061 N N . VAL H 1 118 ? 15.610 87.923 10.114 1.00 20.51 118 VAL H N 1
ATOM 8062 C CA . VAL H 1 118 ? 15.361 88.460 8.762 1.00 21.37 118 VAL H CA 1
ATOM 8063 C C . VAL H 1 118 ? 15.555 87.356 7.736 1.00 21.55 118 VAL H C 1
ATOM 8064 O O . VAL H 1 118 ? 16.567 86.648 7.783 1.00 21.33 118 VAL H O 1
ATOM 8068 N N . ASP H 1 119 ? 14.584 87.223 6.821 1.00 21.48 119 ASP H N 1
ATOM 8069 C CA . ASP H 1 119 ? 14.648 86.281 5.698 1.00 22.72 119 ASP H CA 1
ATOM 8070 C C . ASP H 1 119 ? 14.730 87.092 4.401 1.00 22.12 119 ASP H C 1
ATOM 8071 O O . ASP H 1 119 ? 13.962 88.036 4.238 1.00 23.56 119 ASP H O 1
ATOM 8076 N N . LEU H 1 120 ? 15.662 86.744 3.511 1.00 21.65 120 LEU H N 1
ATOM 8077 C CA . LEU H 1 120 ? 15.703 87.308 2.158 1.00 21.09 120 LEU H CA 1
ATOM 8078 C C . LEU H 1 120 ? 15.323 86.170 1.227 1.00 21.16 120 LEU H C 1
ATOM 8079 O O . LEU H 1 120 ? 15.903 85.090 1.297 1.00 19.63 120 LEU H O 1
ATOM 8084 N N . THR H 1 121 ? 14.326 86.418 0.383 1.00 21.96 121 THR H N 1
ATOM 8085 C CA . THR H 1 121 ? 13.801 85.404 -0.519 1.00 22.37 121 THR H CA 1
ATOM 8086 C C . THR H 1 121 ? 13.750 85.963 -1.943 1.00 23.20 121 THR H C 1
ATOM 8087 O O . THR H 1 121 ? 13.668 87.175 -2.154 1.00 23.50 121 THR H O 1
ATOM 8091 N N . ASN H 1 122 ? 13.813 85.067 -2.919 1.00 23.58 122 ASN H N 1
ATOM 8092 C CA . ASN H 1 122 ? 13.585 85.462 -4.316 1.00 24.89 122 ASN H CA 1
ATOM 8093 C C . ASN H 1 122 ? 12.087 85.741 -4.472 1.00 25.52 122 ASN H C 1
ATOM 8094 O O . ASN H 1 122 ? 11.253 84.915 -4.100 1.00 24.85 122 ASN H O 1
ATOM 8099 N N . LYS H 1 123 ? 11.743 86.914 -5.000 1.00 26.59 123 LYS H N 1
ATOM 8100 C CA . LYS H 1 123 ? 10.339 87.314 -5.069 1.00 28.69 123 LYS H CA 1
ATOM 8101 C C . LYS H 1 123 ? 9.534 86.357 -5.971 1.00 29.02 123 LYS H C 1
ATOM 8102 O O . LYS H 1 123 ? 8.400 86.009 -5.659 1.00 29.64 123 LYS H O 1
ATOM 8108 N N . ALA H 1 124 ? 10.142 85.936 -7.072 1.00 30.62 124 ALA H N 1
ATOM 8109 C CA . ALA H 1 124 ? 9.461 85.063 -8.030 1.00 31.75 124 ALA H CA 1
ATOM 8110 C C . ALA H 1 124 ? 9.271 83.649 -7.506 1.00 31.64 124 ALA H C 1
ATOM 8111 O O . ALA H 1 124 ? 8.163 83.105 -7.564 1.00 32.63 124 ALA H O 1
ATOM 8113 N N . THR H 1 125 ? 10.343 83.059 -6.986 1.00 30.94 125 THR H N 1
ATOM 8114 C CA . THR H 1 125 ? 10.387 81.620 -6.713 1.00 31.25 125 THR H CA 1
ATOM 8115 C C . THR H 1 125 ? 10.107 81.331 -5.244 1.00 30.31 125 THR H C 1
ATOM 8116 O O . THR H 1 125 ? 9.721 80.222 -4.889 1.00 31.42 125 THR H O 1
ATOM 8120 N N . GLY H 1 126 ? 10.334 82.330 -4.389 1.00 28.89 126 GLY H N 1
ATOM 8121 C CA . GLY H 1 126 ? 10.161 82.196 -2.947 1.00 28.18 126 GLY H CA 1
ATOM 8122 C C . GLY H 1 126 ? 11.338 81.532 -2.236 1.00 28.01 126 GLY H C 1
ATOM 8123 O O . GLY H 1 126 ? 11.316 81.403 -1.010 1.00 29.23 126 GLY H O 1
ATOM 8124 N N . LYS H 1 127 ? 12.359 81.146 -2.996 1.00 27.81 127 LYS H N 1
ATOM 8125 C CA . LYS H 1 127 ? 13.510 80.422 -2.448 1.00 28.01 127 LYS H CA 1
ATOM 8126 C C . LYS H 1 127 ? 14.370 81.326 -1.565 1.00 26.48 127 LYS H C 1
ATOM 8127 O O . LYS H 1 127 ? 14.556 82.507 -1.860 1.00 24.08 127 LYS H O 1
ATOM 8131 N N . LEU H 1 128 ? 14.862 80.749 -0.476 1.00 26.62 128 LEU H N 1
ATOM 8132 C CA . LEU H 1 128 ? 15.608 81.487 0.527 1.00 25.92 128 LEU H CA 1
ATOM 8133 C C . LEU H 1 128 ? 16.961 81.878 -0.046 1.00 24.46 128 LEU H C 1
ATOM 8134 O O . LEU H 1 128 ? 17.710 80.996 -0.481 1.00 26.05 128 LEU H O 1
ATOM 8139 N N . ILE H 1 129 ? 17.242 83.200 -0.103 1.00 24.62 129 ILE H N 1
ATOM 8140 C CA . ILE H 1 129 ? 18.596 83.700 -0.385 1.00 21.26 129 ILE H CA 1
ATOM 8141 C C . ILE H 1 129 ? 19.453 83.616 0.896 1.00 19.72 129 ILE H C 1
ATOM 8142 O O . ILE H 1 129 ? 20.589 83.119 0.863 1.00 19.20 129 ILE H O 1
ATOM 8147 N N . ALA H 1 130 ? 18.923 84.124 1.995 1.00 18.71 130 ALA H N 1
ATOM 8148 C CA . ALA H 1 130 ? 19.717 84.148 3.238 1.00 18.75 130 ALA H CA 1
ATOM 8149 C C . ALA H 1 130 ? 18.778 84.305 4.407 1.00 18.17 130 ALA H C 1
ATOM 8150 O O . ALA H 1 130 ? 17.623 84.766 4.249 1.00 18.28 130 ALA H O 1
ATOM 8152 N N . GLN H 1 131 ? 19.285 83.957 5.581 1.00 18.91 131 GLN H N 1
ATOM 8153 C CA . GLN H 1 131 ? 18.545 84.191 6.799 1.00 18.62 131 GLN H CA 1
ATOM 8154 C C . GLN H 1 131 ? 19.517 84.738 7.797 1.00 18.01 131 GLN H C 1
ATOM 8155 O O . GLN H 1 131 ? 20.660 84.293 7.844 1.00 18.68 131 GLN H O 1
ATOM 8161 N N . GLY H 1 132 ? 19.079 85.730 8.571 1.00 18.43 132 GLY H N 1
ATOM 8162 C CA . GLY H 1 132 ? 19.932 86.288 9.619 1.00 17.09 132 GLY H CA 1
ATOM 8163 C C . GLY H 1 132 ? 19.199 86.555 10.904 1.00 17.90 132 GLY H C 1
ATOM 8164 O O . GLY H 1 132 ? 17.959 86.576 10.948 1.00 18.63 132 GLY H O 1
ATOM 8165 N N . ARG H 1 133 ? 19.965 86.649 11.983 1.00 18.12 133 ARG H N 1
ATOM 8166 C CA . ARG H 1 133 ? 19.406 87.005 13.291 1.00 18.38 133 ARG H CA 1
ATOM 8167 C C . ARG H 1 133 ? 20.252 88.125 13.835 1.00 18.55 133 ARG H C 1
ATOM 8168 O O . ARG H 1 133 ? 21.458 88.234 13.524 1.00 17.88 133 ARG H O 1
ATOM 8176 N N . HIS H 1 134 ? 19.627 89.002 14.597 1.00 18.85 134 HIS H N 1
ATOM 8177 C CA . HIS H 1 134 ? 20.295 90.257 14.976 1.00 19.03 134 HIS H CA 1
ATOM 8178 C C . HIS H 1 134 ? 19.807 90.644 16.363 1.00 19.69 134 HIS H C 1
ATOM 8179 O O . HIS H 1 134 ? 18.600 90.847 16.558 1.00 20.08 134 HIS H O 1
ATOM 8186 N N . THR H 1 135 ? 20.737 90.666 17.308 1.00 18.44 135 THR H N 1
ATOM 8187 C CA . THR H 1 135 ? 20.460 91.028 18.706 1.00 19.48 135 THR H CA 1
ATOM 8188 C C . THR H 1 135 ? 20.971 92.436 18.903 1.00 19.37 135 THR H C 1
ATOM 8189 O O . THR H 1 135 ? 22.102 92.729 18.561 1.00 18.65 135 THR H O 1
ATOM 8193 N N . LYS H 1 136 ? 20.122 93.311 19.449 1.00 19.29 136 LYS H N 1
ATOM 8194 C CA . LYS H 1 136 ? 20.481 94.710 19.658 1.00 20.57 136 LYS H CA 1
ATOM 8195 C C . LYS H 1 136 ? 20.325 95.119 21.128 1.00 21.40 136 LYS H C 1
ATOM 8196 O O . LYS H 1 136 ? 19.456 94.613 21.829 1.00 21.90 136 LYS H O 1
ATOM 8202 N N . HIS H 1 137 ? 21.192 96.021 21.575 1.00 22.87 137 HIS H N 1
ATOM 8203 C CA . HIS H 1 137 ? 21.138 96.514 22.947 1.00 24.63 137 HIS H CA 1
ATOM 8204 C C . HIS H 1 137 ? 20.387 97.844 22.983 1.00 25.38 137 HIS H C 1
ATOM 8205 O O . HIS H 1 137 ? 20.724 98.789 22.260 1.00 23.83 137 HIS H O 1
ATOM 8212 N N . LEU H 1 138 ? 19.371 97.907 23.844 1.00 27.52 138 LEU H N 1
ATOM 8213 C CA . LEU H 1 138 ? 18.510 99.085 23.921 1.00 29.99 138 LEU H CA 1
ATOM 8214 C C . LEU H 1 138 ? 18.873 99.975 25.102 1.00 32.08 138 LEU H C 1
ATOM 8215 O O . LEU H 1 138 ? 18.643 101.185 25.047 1.00 33.50 138 LEU H O 1
ATOM 8220 N N . GLY H 1 139 ? 19.458 99.385 26.138 1.00 33.94 139 GLY H N 1
ATOM 8221 C CA . GLY H 1 139 ? 19.790 100.120 27.366 1.00 36.58 139 GLY H CA 1
ATOM 8222 C C . GLY H 1 139 ? 18.740 99.892 28.437 1.00 37.96 139 GLY H C 1
ATOM 8223 O O . GLY H 1 139 ? 17.528 99.924 28.169 1.00 39.33 139 GLY H O 1
#

GO terms:
  GO:0047617 fatty acyl-CoA hydrolase activity (F, IDA)
  GO:0051289 protein homotetramerization (P, IPI)
  GO:0005739 mitochondrion (C, HTP)
  GO:0005829 cytosol (C, TAS)
  GO:0005515 protein binding (F, IPI)
  GO:0005634 nucleus (C, HDA)

Foldseek 3Di:
DVLQVVLQVVLCVQLVDPDPSVLCNQKAWDDAAQFKTKIKGFAAPSQDDPVQWGDPVVVQVLQLVRQLSSCCNHPLNFSAAWDDKDKDFDATHGHGFMKMKMKGWPDDDDFKTKMKIFIAGPVPRHTGMIMITMGTRD/DQVVVQVVLCVLCPDPDPSVLRNAKAWDDAAQQKTKIKGAAAPSQADPVFWGDVVSVVVLFLVRNLSSCCNHPVNFSAAWDDKDKDFDAIHGHGWMKMKMKGWPDDDDFKTKMKIWIAGPVPRHTGMIMITMGTGD/DLQVVVVVVLCCLCPDPDPSNLSNAKAWDDAAQFKTKIKGAAAPSQDDPVAWGDVVSVVVLFLPRNLSSCCRHPVNFSAAWDDKDKAFDATHGHGFMKMKMKGWPDDDDFKTKMKIFIAGPVPRHTGMIMITMGTGD/DLQVVVQVVLCVLCVDPDPSVLSNFKAWDDAAQFKTKIKGAAAPSQDDPVQWGDVVVVVVLFLVRQLSNCCRHPVNWSAAWDDKDKDFDATHGHGFMKMKMKGFPDDDDFKTKMKIFIAGPPPRHTGMIMITMGTTD/DVLQVVLQVVLCVVLPDPDPSVLCNAKAWDDAAQFKTKIKGFAAPSQDDPVAWGDVVVVQVLQLVRQLSSCCNHPVNFSAAWDDKDKAFDATHGHGFMKMKMKGWPDDDDFKTKIKIWIAGPPPRHTGMIMITMGTGD/DCLVVVVQVVLVCLCVDPDPSVLSNQKAWDDAAAFKTKIKHAAAPSQDDPVQWGDVVVVVVLQLVRNLSSCCNHPVNFSAAWDDKDKAFDATHGHGWMKMKMKGWPDDDDFKTKMKIFIATPVPRHTGMIMITMGTGD/DQVVVVVVLCCLCPDPDPSVLSNAKAWDDAAQQKTKIKGAAAPSQDDPVQWGDVVVVVVLQLVRNLVSCCRHPVRFSAAWDDKDKDFDATHGHGFMKMKMKGWDDDDDFKTKMKIFIAGPPPRHTGMIMIIMGTGD/DFPQVVLQVVLCVQLVDPDPSVLCNAKAWDDAAQQKTKIKGAAAPSQADPVQWGDPVVVQVLFLVRQLSNCCSHPVNFSAAWDDKDKDFDDTHGHGFMKMKMKGFPDDDDFKTKIKIFIAGPVPRHTGMIMITMGTRD

B-factor: mean 28.27, std 8.95, range [14.88, 115.04]

InterPro domains:
  IPR003736 Phenylacetic acid degradation-related domain [TIGR00369] (28-136)
  IPR006683 Thioesterase domain [PF03061] (53-126)
  IPR029069 HotDog domain superfamily [SSF54637] (7-135)
  IPR039298 Acyl-coenzyme A thioesterase 13 [PTHR21660] (4-138)